Protein 3PBK (pdb70)

Nearest PDB structures (foldseek):
  3pbk-assembly2_B  TM=1.002E+00  e=0.000E+00  Escherichia coli O6
  3pbk-assembly1_A  TM=9.991E-01  e=0.000E+00  Escherichia coli O6
  2qvy-assembly1_X-2  TM=7.931E-01  e=3.431E-29  Alcaligenes sp. AL3007
  7dq5-assembly1_B  TM=7.670E-01  e=6.940E-27  Embleya scabrispora
  7dq6-assembly1_B  TM=7.626E-01  e=2.617E-26  Embleya scabrispora

Sequence (1088 aa):
PRYADFPTLVDALDYAALSSAGNFYDRRCQLEDQLEYQTLKARAEAGAKRLLSLNLKKGDRVALIAETSSEFVEAFFACQYAGLVAVPLAIPGVGQRDSWSAKLQGLLASCQPAAIITGDEWLPLVNAATHDNPELHVLSHAWFKALPEADVALQRPVPNDIAYLQYTSGSTRFPRGVIITHREVANLRAISHDGIKLRPGDRCVSWLPFYHDGLVGFLLTPVATQLSVDYLRTQDFARPLQWLKLISKNRGTVSVAPPFGYELCQRRVNEKDLAELDLSCWRVAGIGAEPISAEQLHQFAECFRQVNFDNKTFPCYGLAENALAVSFSDEASGVVVNEVDRDILEYQGKAVAPGAETRAVSTFVNCGKALPEHGIEIRNEAGPVAERVVGHICISGPSLSGYFGDQVSQDEIAATGWLDTGDLGYLLDGYLYVTGRIKDLIIIRGRNIWPQDIEYIAEQEPEIHSGDAIAFVTAQEKIILQIQCRISDEERRGQLIHALAARIQSEFGVTAAIDLLPPHSIPRTSSGKPARAEAKKRYQKAYAASLPRYADFPTLVDALDYAALSSAGNFYDRRCQLEDQLEYQTLKARAEAGAKRLLSLNLKKGDRVALIAETSSEFVEAFFACQYAGLVAVPLAIPSWSAKLQGLLASCQPAAIITGDEWLPLVNAATHDNPELHVLSHAWFKALPEADVALQRPVPNDIAYLQYTSGSTRFPRGVIITHREVANLRAISHDGIKLRPGDRCVSWLPFYHDGLVGFLLTPVATQLSVDYLRTQDFARPLQWLKLISKNRGTVSVAPPFGYELCQRRVNEKDLAELDLSCWRVAGIGAEPISAEQLHQFAECFRQVNFDNKTFPCYGLAENALAVSFSDEASGVVVNEVDRDILEYQGKAVAPGAETRAVSTFVNCGKALPEHGIEIRNEAGPVAERVVGHICISGPSLSGYFGDQVSQDEIAATGWLDTGDLGYLLDGYLYVTGRIKDLIIIRGRNIWPQDIEYIAEQEPEIHSGDAIAFVTAQEKIILQIQCRISDEERRGQLIHALAARIQSEFGVTAAIDLLPPHSIPRTSSGKPARAEAKKRYQKAYAASL

Secondary structure (DSSP, 8-state):
---S--SSHHHHHHHHTTSS---EE-TTS-EEE---HHHHHHHHHHHHHHHHHT-PPTT-EEEEE--SSHHHHHHHHHHHHTT-EEEEE-----SSHHHHHHHHHHHHHHH--SEEEE-GGGHHHHHHHGGG-TT-EEEEHHHHHTS------PPPP-TTSEEEEE-TTS-SSS---EEEETTT--HHHHIIIIIS---TT--EEE---TT---HIIIIIHHHHTT--EEE--HHHH--TTHHHHHHHHTT--EEEE-HHHHHHHHHS--HHHHTT---TT--EEEE-SS---HHHHHHHHHHHGGGT--GGG--EEE-GGGSSEEEEPPTT----EEEEEHHHHHHH-B-----TT---EEEEEB--EEPTT-EEEEE-TT----TTB-EEEEEESTT---BTT-HHHHHHHHHHS-EEEEEEEEEETTEEEEEEETTT-EEETTEEE-HHHHHHHHTTSSS--TTSEEEEE-TTS-EEEEEE-----HHHHHHHHHHHHHHHHHHHS--EEEEEEPTT-S-B-TTSSB-HHHHHHHHHHHHT--/----S--SSHHHHHHHHTTSS---EE-TT--EEE---HHHHHHHHHHHHHHHHTTT--TT-EEEEE--SSHHHHHHHHHHHHTT-EEEEE----HHHHHHHHHHHH--SEEEE-GGGHHHHHHHHTT-TTSEEEEHHHHHHS---S-PPPPP-TTSEEEEEGGG--SSS---EEEETTT--HHHHIIIIIS---TT-EEEE---TT---HIIIIIHHHTTT-EEEE--HHHH--THHHHHHHHHTT--EEEE-HHHHHHHHHH--HHHHTT---TT--EEEE-SS---HHHHHHHHHHHHTTT--GGG--EE--GGGSS-SEEPPTT----EEEEEHHHHHHHSB-----SS---EEEEEB--EEPTT-EEEEE-TT----TTB-EEEEEESTT--EETT-HHHHHHHHHHS-EEEEEEEEEETTEEEEEEETTT-EE-SS-EE-HHHHHHHHHTSSS--TTSEEEEE-TTS-EEEEEE-----HHHHHHHHHHHHHHHHHHHS--EEEEEEPTTSS---TTS---HHHHHHHHHHHHHHT-

Solvent-accessible surface area: 45617 Å² total

Structure (mmCIF, N/CA/C/O backbone):
data_3PBK
#
_entry.id   3PBK
#
_cell.length_a   91.469
_cell.length_b   118.336
_cell.length_c   137.973
_cell.angle_alpha   90.00
_cell.angle_beta   90.00
_cell.angle_gamma   90.00
#
_symmetry.space_group_name_H-M   'P 21 21 21'
#
loop_
_entity.id
_entity.type
_entity.pdbx_description
1 polymer 'Fatty Acyl-Adenylate Ligase'
2 non-polymer "5'-O-[(S)-(dodecanoyloxy)(hydroxy)phosphoryl]adenosine"
3 water water
#
loop_
_atom_site.group_PDB
_atom_site.id
_atom_site.type_symbol
_atom_site.label_atom_id
_atom_site.label_alt_id
_atom_site.label_comp_id
_atom_site.label_asym_id
_atom_site.label_entity_id
_atom_site.label_seq_id
_atom_site.pdbx_PDB_ins_code
_atom_site.Cartn_x
_atom_site.Cartn_y
_atom_site.Cartn_z
_atom_site.occupancy
_atom_site.B_iso_or_equiv
_atom_site.auth_seq_id
_atom_site.auth_comp_id
_atom_site.auth_asym_id
_atom_site.auth_atom_id
_atom_site.pdbx_PDB_model_num
ATOM 1 N N . PRO A 1 13 ? 0.083 37.511 45.710 1.00 28.37 14 PRO A N 1
ATOM 2 C CA . PRO A 1 13 ? 0.837 38.740 46.039 1.00 28.54 14 PRO A CA 1
ATOM 3 C C . PRO A 1 13 ? 2.336 38.498 45.902 1.00 28.56 14 PRO A C 1
ATOM 4 O O . PRO A 1 13 ? 2.922 37.861 46.773 1.00 28.09 14 PRO A O 1
ATOM 16 N N . ARG A 1 15 ? 6.382 38.072 45.577 1.00 25.24 16 ARG A N 1
ATOM 17 C CA . ARG A 1 15 ? 7.587 38.375 46.346 1.00 24.61 16 ARG A CA 1
ATOM 18 C C . ARG A 1 15 ? 8.812 37.884 45.595 1.00 24.75 16 ARG A C 1
ATOM 19 O O . ARG A 1 15 ? 8.831 36.756 45.094 1.00 24.26 16 ARG A O 1
ATOM 27 N N . TYR A 1 16 ? 9.835 38.735 45.527 1.00 24.16 17 TYR A N 1
ATOM 28 C CA . TYR A 1 16 ? 10.976 38.496 44.650 1.00 23.24 17 TYR A CA 1
ATOM 29 C C . TYR A 1 16 ? 12.139 37.807 45.340 1.00 22.45 17 TYR A C 1
ATOM 30 O O . TYR A 1 16 ? 13.182 38.421 45.555 1.00 22.30 17 TYR A O 1
ATOM 39 N N . ALA A 1 17 ? 11.968 36.532 45.668 1.00 21.35 18 ALA A N 1
ATOM 40 C CA . ALA A 1 17 ? 13.034 35.772 46.305 1.00 21.74 18 ALA A CA 1
ATOM 41 C C . ALA A 1 17 ? 13.430 36.360 47.684 1.00 23.29 18 ALA A C 1
ATOM 42 O O . ALA A 1 17 ? 14.451 35.980 48.268 1.00 22.71 18 ALA A O 1
ATOM 44 N N . ASP A 1 18 ? 12.607 37.294 48.169 1.00 23.38 19 ASP A N 1
ATOM 45 C CA . ASP A 1 18 ? 12.636 37.863 49.522 1.00 22.40 19 ASP A CA 1
ATOM 46 C C . ASP A 1 18 ? 13.176 37.026 50.672 1.00 23.10 19 ASP A C 1
ATOM 47 O O . ASP A 1 18 ? 13.576 37.577 51.689 1.00 23.31 19 ASP A O 1
ATOM 52 N N . PHE A 1 19 ? 13.138 35.706 50.541 1.00 22.85 20 PHE A N 1
ATOM 53 C CA . PHE A 1 19 ? 13.307 34.816 51.687 1.00 22.39 20 PHE A CA 1
ATOM 54 C C . PHE A 1 19 ? 14.738 34.452 52.055 1.00 22.47 20 PHE A C 1
ATOM 55 O O . PHE A 1 19 ? 15.648 34.505 51.218 1.00 21.80 20 PHE A O 1
ATOM 63 N N . PRO A 1 20 ? 14.927 34.072 53.327 1.00 22.46 21 PRO A N 1
ATOM 64 C CA . PRO A 1 20 ? 16.188 33.613 53.915 1.00 22.77 21 PRO A CA 1
ATOM 65 C C . PRO A 1 20 ? 16.588 32.233 53.408 1.00 22.02 21 PRO A C 1
ATOM 66 O O . PRO A 1 20 ? 17.771 31.962 53.205 1.00 21.26 21 PRO A O 1
ATOM 70 N N . THR A 1 21 ? 15.596 31.379 53.199 1.00 21.93 22 THR A N 1
ATOM 71 C CA . THR A 1 21 ? 15.827 29.958 53.025 1.00 22.25 22 THR A CA 1
ATOM 72 C C . THR A 1 21 ? 14.891 29.408 51.980 1.00 22.92 22 THR A C 1
ATOM 73 O O . THR A 1 21 ? 13.761 29.866 51.878 1.00 24.50 22 THR A O 1
ATOM 77 N N . LEU A 1 22 ? 15.350 28.427 51.205 1.00 22.64 23 LEU A N 1
ATOM 78 C CA . LEU A 1 22 ? 14.526 27.828 50.141 1.00 22.59 23 LEU A CA 1
ATOM 79 C C . LEU A 1 22 ? 13.217 27.267 50.674 1.00 22.11 23 LEU A C 1
ATOM 80 O O . LEU A 1 22 ? 12.196 27.289 49.994 1.00 22.05 23 LEU A O 1
ATOM 85 N N . VAL A 1 23 ? 13.257 26.752 51.894 1.00 23.08 24 VAL A N 1
ATOM 86 C CA . VAL A 1 23 ? 12.059 26.244 52.535 1.00 24.24 24 VAL A CA 1
ATOM 87 C C . VAL A 1 23 ? 11.101 27.399 52.838 1.00 24.76 24 VAL A C 1
ATOM 88 O O . VAL A 1 23 ? 9.903 27.310 52.564 1.00 25.19 24 VAL A O 1
ATOM 92 N N . ASP A 1 24 ? 11.624 28.491 53.383 1.00 23.81 25 ASP A N 1
ATOM 93 C CA . ASP A 1 24 ? 10.827 29.703 53.487 1.00 23.80 25 ASP A CA 1
ATOM 94 C C . ASP A 1 24 ? 10.223 30.038 52.133 1.00 22.96 25 ASP A C 1
ATOM 95 O O . ASP A 1 24 ? 9.021 30.212 52.004 1.00 23.71 25 ASP A O 1
ATOM 100 N N . ALA A 1 25 ? 11.065 30.125 51.118 1.00 22.49 26 ALA A N 1
ATOM 101 C CA . ALA A 1 25 ? 10.591 30.444 49.785 1.00 23.06 26 ALA A CA 1
ATOM 102 C C . ALA A 1 25 ? 9.385 29.578 49.399 1.00 23.51 26 ALA A C 1
ATOM 103 O O . ALA A 1 25 ? 8.322 30.099 49.064 1.00 24.03 26 ALA A O 1
ATOM 105 N N . LEU A 1 26 ? 9.539 28.262 49.458 1.00 22.38 27 LEU A N 1
ATOM 106 C CA . LEU A 1 26 ? 8.476 27.370 49.027 1.00 22.52 27 LEU A CA 1
ATOM 107 C C . LEU A 1 26 ? 7.248 27.456 49.928 1.00 23.35 27 LEU A C 1
ATOM 108 O O . LEU A 1 26 ? 6.120 27.273 49.471 1.00 23.35 27 LEU A O 1
ATOM 113 N N . ASP A 1 27 ? 7.471 27.712 51.212 1.00 23.12 28 ASP A N 1
ATOM 114 C CA . ASP A 1 27 ? 6.373 27.834 52.156 1.00 23.27 28 ASP A CA 1
ATOM 115 C C . ASP A 1 27 ? 5.425 28.915 51.692 1.00 23.49 28 ASP A C 1
ATOM 116 O O . ASP A 1 27 ? 4.207 28.766 51.773 1.00 23.80 28 ASP A O 1
ATOM 121 N N . TYR A 1 28 ? 5.997 30.005 51.199 1.00 23.07 29 TYR A N 1
ATOM 122 C CA . TYR A 1 28 ? 5.219 31.113 50.680 1.00 22.99 29 TYR A CA 1
ATOM 123 C C . TYR A 1 28 ? 4.506 30.763 49.377 1.00 23.71 29 TYR A C 1
ATOM 124 O O . TYR A 1 28 ? 3.391 31.224 49.145 1.00 24.34 29 TYR A O 1
ATOM 133 N N . ALA A 1 29 ? 5.148 29.963 48.526 1.00 23.24 30 ALA A N 1
ATOM 134 C CA . ALA A 1 29 ? 4.602 29.646 47.208 1.00 22.79 30 ALA A CA 1
ATOM 135 C C . ALA A 1 29 ? 3.473 28.639 47.297 1.00 23.91 30 ALA A C 1
ATOM 136 O O . ALA A 1 29 ? 2.600 28.594 46.440 1.00 24.61 30 ALA A O 1
ATOM 138 N N . ALA A 1 30 ? 3.496 27.821 48.339 1.00 24.42 31 ALA A N 1
ATOM 139 C CA . ALA A 1 30 ? 2.428 26.858 48.552 1.00 25.06 31 ALA A CA 1
ATOM 140 C C . ALA A 1 30 ? 1.138 27.578 48.911 1.00 25.34 31 ALA A C 1
ATOM 141 O O . ALA A 1 30 ? 0.100 26.946 49.071 1.00 26.85 31 ALA A O 1
ATOM 143 N N . LEU A 1 31 ? 1.212 28.900 49.044 1.00 24.38 32 LEU A N 1
ATOM 144 C CA . LEU A 1 31 ? 0.032 29.719 49.318 1.00 24.66 32 LEU A CA 1
ATOM 145 C C . LEU A 1 31 ? -0.555 30.312 48.038 1.00 25.46 32 LEU A C 1
ATOM 146 O O . LEU A 1 31 ? -1.602 30.954 48.073 1.00 25.34 32 LEU A O 1
ATOM 151 N N . SER A 1 32 ? 0.131 30.113 46.916 1.00 25.87 33 SER A N 1
ATOM 152 C CA . SER A 1 32 ? -0.344 30.603 45.623 1.00 26.52 33 SER A CA 1
ATOM 153 C C . SER A 1 32 ? -1.118 29.487 44.947 1.00 27.57 33 SER A C 1
ATOM 154 O O . SER A 1 32 ? -1.372 28.457 45.576 1.00 28.97 33 SER A O 1
ATOM 157 N N . SER A 1 33 ? -1.488 29.681 43.680 1.00 26.45 34 SER A N 1
ATOM 158 C CA . SER A 1 33 ? -2.174 28.632 42.917 1.00 26.79 34 SER A CA 1
ATOM 159 C C . SER A 1 33 ? -1.318 28.167 41.734 1.00 26.72 34 SER A C 1
ATOM 160 O O . SER A 1 33 ? -1.759 27.392 40.874 1.00 26.39 34 SER A O 1
ATOM 163 N N . ALA A 1 34 ? -0.081 28.644 41.706 1.00 26.21 35 ALA A N 1
ATOM 164 C CA . ALA A 1 34 ? 0.844 28.293 40.638 1.00 25.85 35 ALA A CA 1
ATOM 165 C C . ALA A 1 34 ? 1.516 26.963 40.913 1.00 25.08 35 ALA A C 1
ATOM 166 O O . ALA A 1 34 ? 1.395 26.392 42.002 1.00 25.65 35 ALA A O 1
ATOM 168 N N . GLY A 1 35 ? 2.230 26.477 39.913 1.00 23.70 36 GLY A N 1
ATOM 169 C CA . GLY A 1 35 ? 2.943 25.233 40.056 1.00 24.58 36 GLY A CA 1
ATOM 170 C C . GLY A 1 35 ? 3.652 24.896 38.770 1.00 24.25 36 GLY A C 1
ATOM 171 O O . GLY A 1 35 ? 3.785 25.738 37.880 1.00 23.34 36 GLY A O 1
ATOM 180 N N . ASN A 1 37 ? 4.230 22.351 35.326 1.00 24.63 38 ASN A N 1
ATOM 181 C CA . ASN A 1 37 ? 3.515 21.555 34.352 1.00 25.04 38 ASN A CA 1
ATOM 182 C C . ASN A 1 37 ? 4.473 20.828 33.403 1.00 24.71 38 ASN A C 1
ATOM 183 O O . ASN A 1 37 ? 5.202 21.454 32.637 1.00 23.92 38 ASN A O 1
ATOM 188 N N . PHE A 1 38 ? 4.472 19.500 33.480 1.00 24.68 39 PHE A N 1
ATOM 189 C CA . PHE A 1 38 ? 5.333 18.675 32.650 1.00 24.35 39 PHE A CA 1
ATOM 190 C C . PHE A 1 38 ? 4.639 18.235 31.371 1.00 25.86 39 PHE A C 1
ATOM 191 O O . PHE A 1 38 ? 3.603 17.569 31.417 1.00 25.96 39 PHE A O 1
ATOM 199 N N . TYR A 1 39 ? 5.225 18.599 30.233 1.00 25.17 40 TYR A N 1
ATOM 200 C CA . TYR A 1 39 ? 4.622 18.324 28.939 1.00 26.27 40 TYR A CA 1
ATOM 201 C C . TYR A 1 39 ? 5.392 17.264 28.174 1.00 28.60 40 TYR A C 1
ATOM 202 O O . TYR A 1 39 ? 6.616 17.208 28.262 1.00 28.34 40 TYR A O 1
ATOM 211 N N . ASP A 1 40 ? 4.672 16.421 27.430 1.00 30.63 41 ASP A N 1
ATOM 212 C CA . ASP A 1 40 ? 5.305 15.397 26.592 1.00 31.42 41 ASP A CA 1
ATOM 213 C C . ASP A 1 40 ? 5.824 16.000 25.279 1.00 31.41 41 ASP A C 1
ATOM 214 O O . ASP A 1 40 ? 5.730 17.206 25.078 1.00 30.27 41 ASP A O 1
ATOM 219 N N . ARG A 1 41 ? 6.365 15.173 24.390 1.00 32.26 42 ARG A N 1
ATOM 220 C CA . ARG A 1 41 ? 7.003 15.695 23.181 1.00 32.94 42 ARG A CA 1
ATOM 221 C C . ARG A 1 41 ? 6.013 16.199 22.123 1.00 34.33 42 ARG A C 1
ATOM 222 O O . ARG A 1 41 ? 6.412 16.661 21.049 1.00 34.97 42 ARG A O 1
ATOM 230 N N . ARG A 1 42 ? 4.725 16.115 22.433 1.00 34.16 43 ARG A N 1
ATOM 231 C CA . ARG A 1 42 ? 3.695 16.694 21.579 1.00 33.63 43 ARG A CA 1
ATOM 232 C C . ARG A 1 42 ? 2.935 17.795 22.310 1.00 33.42 43 ARG A C 1
ATOM 233 O O . ARG A 1 42 ? 1.742 18.000 22.078 1.00 33.52 43 ARG A O 1
ATOM 241 N N . CYS A 1 43 ? 3.639 18.502 23.190 1.00 33.10 44 CYS A N 1
ATOM 242 C CA . CYS A 1 43 ? 3.038 19.548 24.019 1.00 31.70 44 CYS A CA 1
ATOM 243 C C . CYS A 1 43 ? 1.677 19.155 24.551 1.00 32.08 44 CYS A C 1
ATOM 244 O O . CYS A 1 43 ? 0.688 19.866 24.345 1.00 32.35 44 CYS A O 1
ATOM 247 N N . GLN A 1 44 ? 1.642 18.012 25.227 1.00 30.94 45 GLN A N 1
ATOM 248 C CA . GLN A 1 44 ? 0.446 17.544 25.898 1.00 30.84 45 GLN A CA 1
ATOM 249 C C . GLN A 1 44 ? 0.752 17.425 27.381 1.00 29.55 45 GLN A C 1
ATOM 250 O O . GLN A 1 44 ? 1.764 16.829 27.761 1.00 28.73 45 GLN A O 1
ATOM 256 N N . LEU A 1 45 ? -0.110 18.000 28.215 1.00 28.23 46 LEU A N 1
ATOM 257 C CA . LEU A 1 45 ? 0.094 17.951 29.658 1.00 27.53 46 LEU A CA 1
ATOM 258 C C . LEU A 1 45 ? 0.145 16.503 30.140 1.00 28.67 46 LEU A C 1
ATOM 259 O O . LEU A 1 45 ? -0.829 15.761 30.001 1.00 28.55 46 LEU A O 1
ATOM 264 N N . GLU A 1 46 ? 1.282 16.127 30.723 1.00 28.12 47 GLU A N 1
ATOM 265 C CA . GLU A 1 46 ? 1.587 14.747 31.072 1.00 27.33 47 GLU A CA 1
ATOM 266 C C . GLU A 1 46 ? 1.526 14.539 32.580 1.00 28.27 47 GLU A C 1
ATOM 267 O O . GLU A 1 46 ? 1.325 13.426 33.057 1.00 28.52 47 GLU A O 1
ATOM 273 N N . ASP A 1 47 ? 1.712 15.625 33.321 1.00 28.56 48 ASP A N 1
ATOM 274 C CA . ASP A 1 47 ? 1.721 15.606 34.777 1.00 27.28 48 ASP A CA 1
ATOM 275 C C . ASP A 1 47 ? 1.797 17.047 35.274 1.00 27.93 48 ASP A C 1
ATOM 276 O O . ASP A 1 47 ? 2.456 17.893 34.661 1.00 27.36 48 ASP A O 1
ATOM 281 N N . GLN A 1 48 ? 1.109 17.325 36.377 1.00 28.89 49 GLN A N 1
ATOM 282 C CA . GLN A 1 48 ? 1.115 18.656 36.975 1.00 27.90 49 GLN A CA 1
ATOM 283 C C . GLN A 1 48 ? 1.514 18.594 38.455 1.00 28.43 49 GLN A C 1
ATOM 284 O O . GLN A 1 48 ? 1.305 17.585 39.135 1.00 29.63 49 GLN A O 1
ATOM 290 N N . LEU A 1 49 ? 2.110 19.671 38.949 1.00 27.78 50 LEU A N 1
ATOM 291 C CA . LEU A 1 49 ? 2.564 19.718 40.328 1.00 26.16 50 LEU A CA 1
ATOM 292 C C . LEU A 1 49 ? 2.395 21.129 40.849 1.00 26.86 50 LEU A C 1
ATOM 293 O O . LEU A 1 49 ? 3.156 22.023 40.477 1.00 26.56 50 LEU A O 1
ATOM 298 N N . GLU A 1 50 ? 1.388 21.331 41.696 1.00 27.27 51 GLU A N 1
ATOM 299 C CA . GLU A 1 50 ? 1.178 22.627 42.331 1.00 27.51 51 GLU A CA 1
ATOM 300 C C . GLU A 1 50 ? 2.126 22.833 43.502 1.00 26.49 51 GLU A C 1
ATOM 301 O O . GLU A 1 50 ? 2.488 21.886 44.201 1.00 26.47 51 GLU A O 1
ATOM 307 N N . TYR A 1 51 ? 2.543 24.072 43.712 1.00 25.52 52 TYR A N 1
ATOM 308 C CA . TYR A 1 51 ? 3.480 24.343 44.786 1.00 25.79 52 TYR A CA 1
ATOM 309 C C . TYR A 1 51 ? 2.858 23.951 46.119 1.00 26.74 52 TYR A C 1
ATOM 310 O O . TYR A 1 51 ? 3.515 23.323 46.958 1.00 26.79 52 TYR A O 1
ATOM 319 N N . GLN A 1 52 ? 1.590 24.317 46.304 1.00 26.82 53 GLN A N 1
ATOM 320 C CA . GLN A 1 52 ? 0.836 23.886 47.471 1.00 26.61 53 GLN A CA 1
ATOM 321 C C . GLN A 1 52 ? 1.088 22.406 47.719 1.00 26.52 53 GLN A C 1
ATOM 322 O O . GLN A 1 52 ? 1.501 22.013 48.809 1.00 26.35 53 GLN A O 1
ATOM 328 N N . THR A 1 53 ? 0.848 21.598 46.689 1.00 25.93 54 THR A N 1
ATOM 329 C CA . THR A 1 53 ? 1.034 20.153 46.755 1.00 25.12 54 THR A CA 1
ATOM 330 C C . THR A 1 53 ? 2.501 19.773 46.953 1.00 25.17 54 THR A C 1
ATOM 331 O O . THR A 1 53 ? 2.827 18.871 47.724 1.00 24.71 54 THR A O 1
ATOM 335 N N . LEU A 1 54 ? 3.386 20.459 46.244 1.00 25.85 55 LEU A N 1
ATOM 336 C CA . LEU A 1 54 ? 4.813 20.200 46.365 1.00 25.58 55 LEU A CA 1
ATOM 337 C C . LEU A 1 54 ? 5.295 20.331 47.816 1.00 26.28 55 LEU A C 1
ATOM 338 O O . LEU A 1 54 ? 6.026 19.476 48.315 1.00 26.73 55 LEU A O 1
ATOM 343 N N . LYS A 1 55 ? 4.881 21.399 48.491 1.00 25.98 56 LYS A N 1
ATOM 344 C CA . LYS A 1 55 ? 5.192 21.584 49.910 1.00 26.40 56 LYS A CA 1
ATOM 345 C C . LYS A 1 55 ? 4.873 20.325 50.749 1.00 26.90 56 LYS A C 1
ATOM 346 O O . LYS A 1 55 ? 5.705 19.845 51.526 1.00 26.34 56 LYS A O 1
ATOM 352 N N . ALA A 1 56 ? 3.660 19.800 50.583 1.00 26.37 57 ALA A N 1
ATOM 353 C CA . ALA A 1 56 ? 3.224 18.612 51.300 1.00 25.68 57 ALA A CA 1
ATOM 354 C C . ALA A 1 56 ? 4.139 17.439 50.998 1.00 26.30 57 ALA A C 1
ATOM 355 O O . ALA A 1 56 ? 4.748 16.864 51.898 1.00 27.41 57 ALA A O 1
ATOM 357 N N . ARG A 1 57 ? 4.233 17.083 49.725 1.00 25.77 58 ARG A N 1
ATOM 358 C CA . ARG A 1 57 ? 5.088 15.977 49.334 1.00 26.34 58 ARG A CA 1
ATOM 359 C C . ARG A 1 57 ? 6.522 16.176 49.810 1.00 26.47 58 ARG A C 1
ATOM 360 O O . ARG A 1 57 ? 7.215 15.213 50.113 1.00 27.54 58 ARG A O 1
ATOM 368 N N . ALA A 1 58 ? 6.963 17.425 49.891 1.00 26.05 59 ALA A N 1
ATOM 369 C CA . ALA A 1 58 ? 8.315 17.712 50.370 1.00 26.88 59 ALA A CA 1
ATOM 370 C C . ALA A 1 58 ? 8.469 17.475 51.883 1.00 28.16 59 ALA A C 1
ATOM 371 O O . ALA A 1 58 ? 9.473 16.914 52.323 1.00 27.70 59 ALA A O 1
ATOM 373 N N . GLU A 1 59 ? 7.475 17.900 52.669 1.00 29.09 60 GLU A N 1
ATOM 374 C CA . GLU A 1 59 ? 7.472 17.667 54.119 1.00 28.74 60 GLU A CA 1
ATOM 375 C C . GLU A 1 59 ? 7.459 16.176 54.442 1.00 29.19 60 GLU A C 1
ATOM 376 O O . GLU A 1 59 ? 8.285 15.693 55.215 1.00 29.68 60 GLU A O 1
ATOM 382 N N . ALA A 1 60 ? 6.507 15.456 53.854 1.00 28.92 61 ALA A N 1
ATOM 383 C CA . ALA A 1 60 ? 6.411 14.013 54.036 1.00 29.36 61 ALA A CA 1
ATOM 384 C C . ALA A 1 60 ? 7.72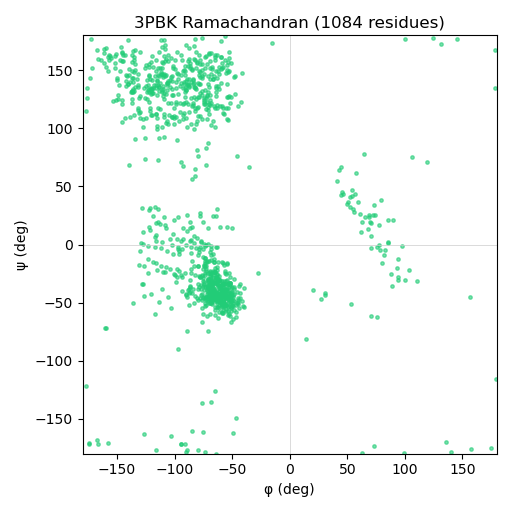2 13.335 53.658 1.00 30.36 61 ALA A C 1
ATOM 385 O O . ALA A 1 60 ? 8.279 12.552 54.429 1.00 30.89 61 ALA A O 1
ATOM 387 N N . GLY A 1 61 ? 8.210 13.640 52.462 1.00 30.14 62 GLY A N 1
ATOM 388 C CA . GLY A 1 61 ? 9.459 13.076 51.986 1.00 29.83 62 GLY A CA 1
ATOM 389 C C . GLY A 1 61 ? 10.586 13.373 52.948 1.00 28.81 62 GLY A C 1
ATOM 390 O O . GLY A 1 61 ? 11.413 12.516 53.239 1.00 29.45 62 GLY A O 1
ATOM 391 N N . ALA A 1 62 ? 10.618 14.599 53.445 1.00 27.79 63 ALA A N 1
ATOM 392 C CA . ALA A 1 62 ? 11.618 14.979 54.426 1.00 28.53 63 ALA A CA 1
ATOM 393 C C . ALA A 1 62 ? 11.613 14.008 55.620 1.00 30.71 63 ALA A C 1
ATOM 394 O O . ALA A 1 62 ? 12.667 13.627 56.137 1.00 29.96 63 ALA A O 1
ATOM 396 N N . LYS A 1 63 ? 10.422 13.600 56.049 1.00 31.93 64 LYS A N 1
ATOM 397 C CA . LYS A 1 63 ? 10.306 12.691 57.185 1.00 32.38 64 LYS A CA 1
ATOM 398 C C . LYS A 1 63 ? 10.664 11.256 56.797 1.00 32.46 64 LYS A C 1
ATOM 399 O O . LYS A 1 63 ? 11.366 10.571 57.538 1.00 33.12 64 LYS A O 1
ATOM 405 N N . ARG A 1 64 ? 10.199 10.801 55.637 1.00 31.27 65 ARG A N 1
ATOM 406 C CA . ARG A 1 64 ? 10.628 9.504 55.137 1.00 31.51 65 ARG A CA 1
ATOM 407 C C . ARG A 1 64 ? 12.149 9.424 55.153 1.00 31.57 65 ARG A C 1
ATOM 408 O O . ARG A 1 64 ? 12.732 8.545 55.784 1.00 32.62 65 ARG A O 1
ATOM 416 N N . LEU A 1 65 ? 12.786 10.362 54.464 1.00 31.02 66 LEU A N 1
ATOM 417 C CA . LEU A 1 65 ? 14.240 10.411 54.391 1.00 30.64 66 LEU A CA 1
ATOM 418 C C . LEU A 1 65 ? 14.920 10.290 55.745 1.00 31.35 66 LEU A C 1
ATOM 419 O O . LEU A 1 65 ? 15.963 9.658 55.863 1.00 32.65 66 LEU A O 1
ATOM 424 N N . LEU A 1 66 ? 14.336 10.902 56.766 1.00 31.87 67 LEU A N 1
ATOM 425 C CA . LEU A 1 66 ? 14.934 10.884 58.097 1.00 32.65 67 LEU A CA 1
ATOM 426 C C . LEU A 1 66 ? 14.799 9.528 58.797 1.00 34.04 67 LEU A C 1
ATOM 427 O O . LEU A 1 66 ? 15.619 9.178 59.656 1.00 34.25 67 LEU A O 1
ATOM 432 N N . SER A 1 67 ? 13.777 8.763 58.421 1.00 32.98 68 SER A N 1
ATOM 433 C CA . SER A 1 67 ? 13.572 7.451 59.010 1.00 33.22 68 SER A CA 1
ATOM 434 C C . SER A 1 67 ? 14.762 6.572 58.675 1.00 34.16 68 SER A C 1
ATOM 435 O O . SER A 1 67 ? 14.962 5.523 59.275 1.00 35.16 68 SER A O 1
ATOM 438 N N . LEU A 1 68 ? 15.554 7.013 57.708 1.00 34.20 69 LEU A N 1
ATOM 439 C CA . LEU A 1 68 ? 16.744 6.286 57.312 1.00 34.54 69 LEU A CA 1
ATOM 440 C C . LEU A 1 68 ? 17.932 6.675 58.180 1.00 36.49 69 LEU A C 1
ATOM 441 O O . LEU A 1 68 ? 19.081 6.453 57.796 1.00 37.90 69 LEU A O 1
ATOM 446 N N . ASN A 1 69 ? 17.659 7.259 59.343 1.00 35.81 70 ASN A N 1
ATOM 447 C CA . ASN A 1 69 ? 18.727 7.664 60.259 1.00 38.27 70 ASN A CA 1
ATOM 448 C C . ASN A 1 69 ? 19.840 8.509 59.627 1.00 37.68 70 ASN A C 1
ATOM 449 O O . ASN A 1 69 ? 21.020 8.372 59.979 1.00 36.43 70 ASN A O 1
ATOM 454 N N . LEU A 1 70 ? 19.449 9.379 58.699 1.00 36.34 71 LEU A N 1
ATOM 455 C CA . LEU A 1 70 ? 20.371 10.289 58.043 1.00 32.60 71 LEU A CA 1
ATOM 456 C C . LEU A 1 70 ? 20.443 11.544 58.873 1.00 32.25 71 LEU A C 1
ATOM 457 O O . LEU A 1 70 ? 19.419 12.042 59.349 1.00 31.83 71 LEU A O 1
ATOM 462 N N . LYS A 1 71 ? 21.652 12.061 59.036 1.00 32.16 72 LYS A N 1
ATOM 463 C CA . LYS A 1 71 ? 21.872 13.219 59.892 1.00 31.32 72 LYS A CA 1
ATOM 464 C C . LYS A 1 71 ? 21.978 14.491 59.073 1.00 29.49 72 LYS A C 1
ATOM 465 O O . LYS A 1 71 ? 22.382 14.452 57.914 1.00 29.38 72 LYS A O 1
ATOM 471 N N . LYS A 1 72 ? 21.599 15.619 59.664 1.00 28.95 73 LYS A N 1
ATOM 472 C CA . LYS A 1 72 ? 21.792 16.896 58.997 1.00 28.40 73 LYS A CA 1
ATOM 473 C C . LYS A 1 72 ? 23.215 17.005 58.432 1.00 27.99 73 LYS A C 1
ATOM 474 O O . LYS A 1 72 ? 24.181 16.487 59.005 1.00 27.34 73 LYS A O 1
ATOM 480 N N . GLY A 1 73 ? 23.330 17.669 57.291 1.00 26.96 74 GLY A N 1
ATOM 481 C CA . GLY A 1 73 ? 24.617 17.856 56.655 1.00 27.04 74 GLY A CA 1
ATOM 482 C C . GLY A 1 73 ? 24.892 16.783 55.629 1.00 26.30 74 GLY A C 1
ATOM 483 O O . GLY A 1 73 ? 25.579 17.036 54.640 1.00 24.72 74 GLY A O 1
ATOM 484 N N . ASP A 1 74 ? 24.345 15.590 55.874 1.00 27.29 75 ASP A N 1
ATOM 485 C CA . ASP A 1 74 ? 24.494 14.442 54.979 1.00 26.49 75 ASP A CA 1
ATOM 486 C C . ASP A 1 74 ? 23.988 14.725 53.575 1.00 24.93 75 ASP A C 1
ATOM 487 O O . ASP A 1 74 ? 23.078 15.543 53.384 1.00 23.68 75 ASP A O 1
ATOM 492 N N . ARG A 1 75 ? 24.566 14.023 52.601 1.00 24.72 76 ARG A N 1
ATOM 493 C CA . ARG A 1 75 ? 24.225 14.228 51.196 1.00 23.40 76 ARG A CA 1
ATOM 494 C C . ARG A 1 75 ? 23.330 13.137 50.593 1.00 23.74 76 ARG A C 1
ATOM 495 O O . ARG A 1 75 ? 23.463 11.946 50.895 1.00 24.87 76 ARG A O 1
ATOM 503 N N . VAL A 1 76 ? 22.397 13.568 49.753 1.00 22.54 77 VAL A N 1
ATOM 504 C CA . VAL A 1 76 ? 21.526 12.653 49.034 1.00 23.32 77 VAL A CA 1
ATOM 505 C C . VAL A 1 76 ? 21.612 12.919 47.538 1.00 22.63 77 VAL A C 1
ATOM 506 O O . VAL A 1 76 ? 21.125 13.939 47.066 1.00 22.32 77 VAL A O 1
ATOM 510 N N . ALA A 1 77 ? 22.232 12.000 46.801 1.00 23.22 78 ALA A N 1
ATOM 511 C CA . ALA A 1 77 ? 22.294 12.075 45.342 1.00 22.48 78 ALA A CA 1
ATOM 512 C C . ALA A 1 77 ? 20.935 11.849 44.687 1.00 23.55 78 ALA A C 1
ATOM 513 O O . ALA A 1 77 ? 20.250 10.870 44.967 1.00 24.77 78 ALA A O 1
ATOM 515 N N . LEU A 1 78 ? 20.555 12.764 43.807 1.00 23.24 79 LEU A N 1
ATOM 516 C CA . LEU A 1 78 ? 19.331 12.626 43.041 1.00 23.20 79 LEU A CA 1
ATOM 517 C C . LEU A 1 78 ? 19.682 12.447 41.578 1.00 23.89 79 LEU A C 1
ATOM 518 O O . LEU A 1 78 ? 20.562 13.140 41.060 1.00 23.52 79 LEU A O 1
ATOM 523 N N . ILE A 1 79 ? 19.013 11.498 40.925 1.00 24.81 80 ILE A N 1
ATOM 524 C CA . ILE A 1 79 ? 19.092 11.364 39.470 1.00 25.58 80 ILE A CA 1
ATOM 525 C C . ILE A 1 79 ? 18.146 12.375 38.837 1.00 24.72 80 ILE A C 1
ATOM 526 O O . ILE A 1 79 ? 16.921 12.189 38.823 1.00 24.49 80 ILE A O 1
ATOM 531 N N . ALA A 1 80 ? 18.731 13.451 38.325 1.00 23.62 81 ALA A N 1
ATOM 532 C CA . ALA A 1 80 ? 17.971 14.643 37.994 1.00 23.38 81 ALA A CA 1
ATOM 533 C C . ALA A 1 80 ? 17.227 14.558 36.666 1.00 24.44 81 ALA A C 1
ATOM 534 O O . ALA A 1 80 ? 17.641 15.142 35.667 1.00 25.49 81 ALA A O 1
ATOM 536 N N . GLU A 1 81 ? 16.118 13.833 36.657 1.00 24.45 82 GLU A N 1
ATOM 537 C CA . GLU A 1 81 ? 15.223 13.857 35.510 1.00 24.52 82 GLU A CA 1
ATOM 538 C C . GLU A 1 81 ? 14.299 15.066 35.609 1.00 23.29 82 GLU A C 1
ATOM 539 O O . GLU A 1 81 ? 14.104 15.630 36.694 1.00 22.83 82 GLU A O 1
ATOM 545 N N . THR A 1 82 ? 13.735 15.461 34.473 1.00 22.81 83 THR A N 1
ATOM 546 C CA . THR A 1 82 ? 12.715 16.501 34.463 1.00 22.92 83 THR A CA 1
ATOM 547 C C . THR A 1 82 ? 11.353 15.900 34.846 1.00 22.55 83 THR A C 1
ATOM 548 O O . THR A 1 82 ? 10.528 15.597 33.984 1.00 22.53 83 THR A O 1
ATOM 552 N N . SER A 1 83 ? 11.127 15.735 36.147 1.00 22.22 84 SER A N 1
ATOM 553 C CA . SER A 1 83 ? 9.968 14.995 36.622 1.00 22.76 84 SER A CA 1
ATOM 554 C C . SER A 1 83 ? 9.457 15.463 37.969 1.00 23.93 84 SER A C 1
ATOM 555 O O . SER A 1 83 ? 10.240 15.765 38.868 1.00 23.86 84 SER A O 1
ATOM 558 N N . SER A 1 84 ? 8.134 15.485 38.107 1.00 24.66 85 SER A N 1
ATOM 559 C CA . SER A 1 84 ? 7.477 15.717 39.390 1.00 24.88 85 SER A CA 1
ATOM 560 C C . SER A 1 84 ? 8.154 14.925 40.522 1.00 25.10 85 SER A C 1
ATOM 561 O O . SER A 1 84 ? 8.227 15.386 41.654 1.00 25.54 85 SER A O 1
ATOM 564 N N . GLU A 1 85 ? 8.654 13.735 40.204 1.00 26.36 86 GLU A N 1
ATOM 565 C CA . GLU A 1 85 ? 9.340 12.882 41.173 1.00 26.00 86 GLU A CA 1
ATOM 566 C C . GLU A 1 85 ? 10.612 13.503 41.689 1.00 24.78 86 GLU A C 1
ATOM 567 O O . GLU A 1 85 ? 10.895 13.464 42.882 1.00 24.40 86 GLU A O 1
ATOM 573 N N . PHE A 1 86 ? 11.399 14.045 40.767 1.00 24.70 87 PHE A N 1
ATOM 574 C CA . PHE A 1 86 ? 12.680 14.616 41.127 1.00 23.64 87 PHE A CA 1
ATOM 575 C C . PHE A 1 86 ? 12.522 15.891 41.942 1.00 24.08 87 PHE A C 1
ATOM 576 O O . PHE A 1 86 ? 13.274 16.122 42.897 1.00 23.48 87 PHE A O 1
ATOM 584 N N . VAL A 1 87 ? 11.565 16.729 41.545 1.00 23.68 88 VAL A N 1
ATOM 585 C CA . VAL A 1 87 ? 11.304 17.967 42.262 1.00 22.89 88 VAL A CA 1
ATOM 586 C C . VAL A 1 87 ? 10.983 17.669 43.719 1.00 23.20 88 VAL A C 1
ATOM 587 O O . VAL A 1 87 ? 11.583 18.255 44.617 1.00 23.17 88 VAL A O 1
ATOM 591 N N . GLU A 1 88 ? 10.049 16.752 43.957 1.00 23.87 89 GLU A N 1
ATOM 592 C CA . GLU A 1 88 ? 9.647 16.430 45.323 1.00 24.01 89 GLU A CA 1
ATOM 593 C C . GLU A 1 88 ? 10.855 15.989 46.127 1.00 23.06 89 GLU A C 1
ATOM 594 O O . GLU A 1 88 ? 11.106 16.489 47.219 1.00 23.37 89 GLU A O 1
ATOM 600 N N . ALA A 1 89 ? 11.607 15.052 45.569 1.00 22.83 90 ALA A N 1
ATOM 601 C CA . ALA A 1 89 ? 12.796 14.525 46.226 1.00 23.09 90 ALA A CA 1
ATOM 602 C C . ALA A 1 89 ? 13.771 15.625 46.636 1.00 22.63 90 ALA A C 1
ATOM 603 O O . ALA A 1 89 ? 14.354 15.589 47.721 1.00 21.98 90 ALA A O 1
ATOM 605 N N . PHE A 1 90 ? 13.946 16.596 45.746 1.00 23.58 91 PHE A N 1
ATOM 606 C CA . PHE A 1 90 ? 14.885 17.693 45.952 1.00 22.29 91 PHE A CA 1
ATOM 607 C C . PHE A 1 90 ? 14.495 18.579 47.143 1.00 22.35 91 PHE A C 1
ATOM 608 O O . PHE A 1 90 ? 15.331 18.887 47.994 1.00 22.25 91 PHE A O 1
ATOM 616 N N . PHE A 1 91 ? 13.230 18.985 47.208 1.00 22.35 92 PHE A N 1
ATOM 617 C CA . PHE A 1 91 ? 12.752 19.777 48.341 1.00 23.29 92 PHE A CA 1
ATOM 618 C C . PHE A 1 91 ? 12.582 18.935 49.606 1.00 23.44 92 PHE A C 1
ATOM 619 O O . PHE A 1 91 ? 12.767 19.417 50.726 1.00 22.96 92 PHE A O 1
ATOM 627 N N . ALA A 1 92 ? 12.228 17.672 49.413 1.00 23.19 93 ALA A N 1
ATOM 628 C CA . ALA A 1 92 ? 12.236 16.729 50.504 1.00 23.86 93 ALA A CA 1
ATOM 629 C C . ALA A 1 92 ? 13.600 16.799 51.178 1.00 23.54 93 ALA A C 1
ATOM 630 O O . ALA A 1 92 ? 13.711 16.664 52.393 1.00 24.79 93 ALA A O 1
ATOM 632 N N . CYS A 1 93 ? 14.643 17.027 50.392 1.00 22.23 94 CYS A N 1
ATOM 633 C CA . CYS A 1 93 ? 15.974 17.130 50.959 1.00 21.77 94 CYS A CA 1
ATOM 634 C C . CYS A 1 93 ? 16.143 18.404 51.764 1.00 22.80 94 CYS A C 1
ATOM 635 O O . CYS A 1 93 ? 16.689 18.383 52.869 1.00 22.74 94 CYS A O 1
ATOM 638 N N . GLN A 1 94 ? 15.668 19.510 51.203 1.00 23.18 95 GLN A N 1
ATOM 639 C CA . GLN A 1 94 ? 15.777 20.812 51.840 1.00 22.40 95 GLN A CA 1
ATOM 640 C C . GLN A 1 94 ? 15.122 20.800 53.211 1.00 23.12 95 GLN A C 1
ATOM 641 O O . GLN A 1 94 ? 15.717 21.260 54.186 1.00 23.56 95 GLN A O 1
ATOM 647 N N . TYR A 1 95 ? 13.898 20.271 53.268 1.00 24.03 96 TYR A N 1
ATOM 648 C CA . TYR A 1 95 ? 13.083 20.227 54.487 1.00 24.28 96 TYR A CA 1
ATOM 649 C C . TYR A 1 95 ? 13.664 19.301 55.538 1.00 24.28 96 TYR A C 1
ATOM 650 O O . TYR A 1 95 ? 13.519 19.533 56.736 1.00 25.09 96 TYR A O 1
ATOM 659 N N . ALA A 1 96 ? 14.307 18.238 55.074 1.00 23.89 97 ALA A N 1
ATOM 660 C CA . ALA A 1 96 ? 14.950 17.284 55.955 1.00 23.95 97 ALA A CA 1
ATOM 661 C C . ALA A 1 96 ? 16.357 17.745 56.306 1.00 23.56 97 ALA A C 1
ATOM 662 O O . ALA A 1 96 ? 17.096 17.036 56.978 1.00 25.28 97 ALA A O 1
ATOM 664 N N . GLY A 1 97 ? 16.728 18.933 55.846 1.00 23.15 98 GLY A N 1
ATOM 665 C CA . GLY A 1 97 ? 18.027 19.503 56.161 1.00 23.00 98 GLY A CA 1
ATOM 666 C C . GLY A 1 97 ? 19.194 18.764 55.534 1.00 23.63 98 GLY A C 1
ATOM 667 O O . GLY A 1 97 ? 20.352 18.994 55.900 1.00 23.56 98 GLY A O 1
ATOM 668 N N . LEU A 1 98 ? 18.885 17.880 54.582 1.00 24.14 99 LEU A N 1
ATOM 669 C CA . LEU A 1 98 ? 19.899 17.094 53.876 1.00 22.79 99 LEU A CA 1
ATOM 670 C C . LEU A 1 98 ? 20.438 17.851 52.682 1.00 21.11 99 LEU A C 1
ATOM 671 O O . LEU A 1 98 ? 19.756 18.698 52.110 1.00 21.06 99 LEU A O 1
ATOM 676 N N . VAL A 1 99 ? 21.664 17.537 52.297 1.00 20.80 100 VAL A N 1
ATOM 677 C CA . VAL A 1 99 ? 22.282 18.223 51.173 1.00 20.77 100 VAL A CA 1
ATOM 678 C C . VAL A 1 99 ? 22.004 17.528 49.826 1.00 20.36 100 VAL A C 1
ATOM 679 O O . VAL A 1 99 ? 22.525 16.449 49.552 1.00 20.60 100 VAL A O 1
ATOM 683 N N . ALA A 1 100 ? 21.172 18.157 48.998 1.00 19.89 101 ALA A N 1
ATOM 684 C CA . ALA A 1 100 ? 20.827 17.625 47.678 1.00 19.70 101 ALA A CA 1
ATOM 685 C C . ALA A 1 100 ? 21.996 17.705 46.690 1.00 19.83 101 ALA A C 1
ATOM 686 O O . ALA A 1 100 ? 22.711 18.701 46.640 1.00 19.37 101 ALA A O 1
ATOM 688 N N . VAL A 1 101 ? 22.190 16.646 45.909 1.00 20.40 102 VAL A N 1
ATOM 689 C CA . VAL A 1 101 ? 23.286 16.581 44.946 1.00 20.63 102 VAL A CA 1
ATOM 690 C C . VAL A 1 101 ? 22.731 16.063 43.621 1.00 21.95 102 VAL A C 1
ATOM 691 O O . VAL A 1 101 ? 22.671 14.855 43.416 1.00 23.12 102 VAL A O 1
ATOM 695 N N . PRO A 1 102 ? 22.290 16.969 42.724 1.00 21.64 103 PRO A N 1
ATOM 696 C CA . PRO A 1 102 ? 21.708 16.532 41.446 1.00 21.40 103 PRO A CA 1
ATOM 697 C C . PRO A 1 102 ? 22.751 15.980 40.482 1.00 22.56 103 PRO A C 1
ATOM 698 O O . PRO A 1 102 ? 23.767 16.637 40.220 1.00 22.43 103 PRO A O 1
ATOM 702 N N . LEU A 1 103 ? 22.492 14.778 39.970 1.00 23.02 104 LEU A N 1
ATOM 703 C CA . LEU A 1 103 ? 23.389 14.096 39.040 1.00 23.47 104 LEU A CA 1
ATOM 704 C C . LEU A 1 103 ? 22.715 13.913 37.687 1.00 24.74 104 LEU A C 1
ATOM 705 O O . LEU A 1 103 ? 21.494 13.760 37.617 1.00 24.97 104 LEU A O 1
ATOM 710 N N . ALA A 1 104 ? 23.504 13.911 36.615 1.00 26.14 105 ALA A N 1
ATOM 711 C CA . ALA A 1 104 ? 22.954 13.746 35.269 1.00 28.63 105 ALA A CA 1
ATOM 712 C C . ALA A 1 104 ? 22.759 12.280 34.915 1.00 33.70 105 ALA A C 1
ATOM 713 O O . ALA A 1 104 ? 23.571 11.439 35.287 1.00 36.25 105 ALA A O 1
ATOM 715 N N . ILE A 1 105 ? 21.680 11.975 34.199 1.00 35.52 106 ILE A N 1
ATOM 716 C CA . ILE A 1 105 ? 21.463 10.628 33.670 1.00 40.12 106 ILE A CA 1
ATOM 717 C C . ILE A 1 105 ? 22.616 10.229 32.741 1.00 44.61 106 ILE A C 1
ATOM 718 O O . ILE A 1 105 ? 23.515 11.030 32.480 1.00 46.16 106 ILE A O 1
ATOM 723 N N . PRO A 1 106 ? 22.614 8.978 32.252 1.00 46.42 107 PRO A N 1
ATOM 724 C CA . PRO A 1 106 ? 23.631 8.609 31.255 1.00 49.42 107 PRO A CA 1
ATOM 725 C C . PRO A 1 106 ? 23.434 9.323 29.910 1.00 54.24 107 PRO A C 1
ATOM 726 O O . PRO A 1 106 ? 22.297 9.443 29.440 1.00 54.46 107 PRO A O 1
ATOM 738 N N . GLY A 1 108 ? 23.543 8.338 27.305 1.00 59.34 109 GLY A N 1
ATOM 739 C CA . GLY A 1 108 ? 22.902 7.390 26.425 1.00 58.83 109 GLY A CA 1
ATOM 740 C C . GLY A 1 108 ? 23.109 5.969 26.898 1.00 62.90 109 GLY A C 1
ATOM 741 O O . GLY A 1 108 ? 22.808 5.616 28.045 1.00 62.38 109 GLY A O 1
ATOM 742 N N . VAL A 1 109 ? 23.616 5.150 25.985 1.00 65.06 110 VAL A N 1
ATOM 743 C CA . VAL A 1 109 ? 23.935 3.757 26.248 1.00 65.87 110 VAL A CA 1
ATOM 744 C C . VAL A 1 109 ? 25.043 3.378 25.279 1.00 65.50 110 VAL A C 1
ATOM 745 O O . VAL A 1 109 ? 24.900 3.519 24.060 1.00 63.57 110 VAL A O 1
ATOM 749 N N . GLY A 1 110 ? 26.154 2.914 25.836 1.00 65.85 111 GLY A N 1
ATOM 750 C CA . GLY A 1 110 ? 27.387 2.783 25.088 1.00 66.31 111 GLY A CA 1
ATOM 751 C C . GLY A 1 110 ? 28.313 3.831 25.654 1.00 64.03 111 GLY A C 1
ATOM 752 O O . GLY A 1 110 ? 29.530 3.664 25.674 1.00 64.11 111 GLY A O 1
ATOM 753 N N . GLN A 1 111 ? 27.711 4.927 26.109 1.00 66.25 112 GLN A N 1
ATOM 754 C CA . GLN A 1 111 ? 28.401 5.915 26.927 1.00 66.65 112 GLN A CA 1
ATOM 755 C C . GLN A 1 111 ? 28.136 5.570 28.389 1.00 63.21 112 GLN A C 1
ATOM 756 O O . GLN A 1 111 ? 28.571 6.290 29.293 1.00 59.62 112 GLN A O 1
ATOM 762 N N . ARG A 1 112 ? 27.420 4.459 28.599 1.00 63.63 113 ARG A N 1
ATOM 763 C CA . ARG A 1 112 ? 26.950 4.030 29.925 1.00 62.08 113 ARG A CA 1
ATOM 764 C C . ARG A 1 112 ? 28.070 3.504 30.836 1.00 61.56 113 ARG A C 1
ATOM 765 O O . ARG A 1 112 ? 27.887 3.367 32.054 1.00 56.28 113 ARG A O 1
ATOM 767 N N . ASP A 1 113 ? 29.221 3.207 30.232 1.00 62.40 114 ASP A N 1
ATOM 768 C CA . ASP A 1 113 ? 30.430 2.853 30.975 1.00 61.72 114 ASP A CA 1
ATOM 769 C C . ASP A 1 113 ? 31.205 4.109 31.362 1.00 60.22 114 ASP A C 1
ATOM 770 O O . ASP A 1 113 ? 31.798 4.179 32.448 1.00 58.19 114 ASP A O 1
ATOM 775 N N . SER A 1 114 ? 31.200 5.090 30.460 1.00 60.47 115 SER A N 1
ATOM 776 C CA . SER A 1 114 ? 31.694 6.433 30.755 1.00 59.30 115 SER A CA 1
ATOM 777 C C . SER A 1 114 ? 30.996 6.979 32.006 1.00 57.56 115 SER A C 1
ATOM 778 O O . SER A 1 114 ? 31.637 7.550 32.899 1.00 55.07 115 SER A O 1
ATOM 781 N N . TRP A 1 115 ? 29.679 6.779 32.061 1.00 56.88 116 TRP A N 1
ATOM 782 C CA . TRP A 1 115 ? 28.843 7.279 33.148 1.00 53.48 116 TRP A CA 1
ATOM 783 C C . TRP A 1 115 ? 29.284 6.762 34.511 1.00 51.73 116 TRP A C 1
ATOM 784 O O . TRP A 1 115 ? 29.466 7.540 35.447 1.00 50.44 116 TRP A O 1
ATOM 795 N N . SER A 1 116 ? 29.447 5.446 34.619 1.00 53.21 117 SER A N 1
ATOM 796 C CA . SER A 1 116 ? 29.821 4.826 35.886 1.00 51.25 117 SER A CA 1
ATOM 797 C C . SER A 1 116 ? 31.170 5.313 36.422 1.00 49.99 117 SER A C 1
ATOM 798 O O . SER A 1 116 ? 31.283 5.650 37.597 1.00 49.14 117 SER A O 1
ATOM 801 N N . ALA A 1 117 ? 32.189 5.366 35.574 1.00 50.20 118 ALA A N 1
ATOM 802 C CA . ALA A 1 117 ? 33.439 6.002 35.980 1.00 50.39 118 ALA A CA 1
ATOM 803 C C . ALA A 1 117 ? 33.157 7.379 36.600 1.00 48.91 118 ALA A C 1
ATOM 804 O O . ALA A 1 117 ? 33.600 7.670 37.713 1.00 46.57 118 ALA A O 1
ATOM 806 N N . LYS A 1 118 ? 32.411 8.216 35.876 1.00 50.25 119 LYS A N 1
ATOM 807 C CA . LYS A 1 118 ? 32.003 9.530 36.374 1.00 48.79 119 LYS A CA 1
ATOM 808 C C . LYS A 1 118 ? 31.310 9.426 37.727 1.00 46.57 119 LYS A C 1
ATOM 809 O O . LYS A 1 118 ? 31.700 10.096 38.685 1.00 45.93 119 LYS A O 1
ATOM 815 N N . LEU A 1 119 ? 30.282 8.583 37.796 1.00 46.13 120 LEU A N 1
ATOM 816 C CA . LEU A 1 119 ? 29.465 8.450 39.000 1.00 44.46 120 LEU A CA 1
ATOM 817 C C . LEU A 1 119 ? 30.264 8.064 40.242 1.00 42.85 120 LEU A C 1
ATOM 818 O O . LEU A 1 119 ? 29.992 8.550 41.339 1.00 41.17 120 LEU A O 1
ATOM 823 N N . GLN A 1 120 ? 31.243 7.186 40.079 1.00 43.48 121 GLN A N 1
ATOM 824 C CA . GLN A 1 120 ? 32.001 6.726 41.231 1.00 42.81 121 GLN A CA 1
ATOM 825 C C . GLN A 1 120 ? 32.858 7.845 41.798 1.00 40.57 121 GLN A C 1
ATOM 826 O O . GLN A 1 120 ? 33.102 7.900 43.006 1.00 40.16 121 GLN A O 1
ATOM 832 N N . GLY A 1 121 ? 33.307 8.737 40.923 1.00 39.59 122 GLY A N 1
ATOM 833 C CA . GLY A 1 121 ? 34.115 9.865 41.349 1.00 39.76 122 GLY A CA 1
ATOM 834 C C . GLY A 1 121 ? 33.271 10.903 42.062 1.00 38.86 122 GLY A C 1
ATOM 835 O O . GLY A 1 121 ? 33.719 11.557 43.010 1.00 37.10 122 GLY A O 1
ATOM 836 N N . LEU A 1 122 ? 32.039 11.059 41.588 1.00 38.26 123 LEU A N 1
ATOM 837 C CA . LEU A 1 122 ? 31.084 11.934 42.233 1.00 36.33 123 LEU A CA 1
ATOM 838 C C . LEU A 1 122 ? 30.900 11.478 43.678 1.00 36.27 123 LEU A C 1
ATOM 839 O O . LEU A 1 122 ? 30.869 12.292 44.604 1.00 34.81 123 LEU A O 1
ATOM 844 N N . LEU A 1 123 ? 30.792 10.164 43.860 1.00 37.44 124 LEU A N 1
ATOM 845 C CA . LEU A 1 123 ? 30.573 9.570 45.176 1.00 36.83 124 LEU A CA 1
ATOM 846 C C . LEU A 1 123 ? 31.791 9.717 46.083 1.00 36.70 124 LEU A C 1
ATOM 847 O O . LEU A 1 123 ? 31.662 9.968 47.282 1.00 35.80 124 LEU A O 1
ATOM 852 N N . ALA A 1 124 ? 32.977 9.561 45.511 1.00 36.72 125 ALA A N 1
ATOM 853 C CA . ALA A 1 124 ? 34.185 9.716 46.298 1.00 37.69 125 ALA A CA 1
ATOM 854 C C . ALA A 1 124 ? 34.308 11.149 46.787 1.00 36.18 125 ALA A C 1
ATOM 855 O O . ALA A 1 124 ? 34.859 11.393 47.857 1.00 36.16 125 ALA A O 1
ATOM 857 N N . SER A 1 125 ? 33.779 12.087 46.002 1.00 36.10 126 SER A N 1
ATOM 858 C CA . SER A 1 125 ? 33.895 13.512 46.313 1.00 35.31 126 SER A CA 1
ATOM 859 C C . SER A 1 125 ? 32.958 14.012 47.416 1.00 34.49 126 SER A C 1
ATOM 860 O O . SER A 1 125 ? 33.332 14.903 48.190 1.00 33.06 126 SER A O 1
ATOM 863 N N . CYS A 1 126 ? 31.750 13.457 47.493 1.00 33.49 127 CYS A N 1
ATOM 864 C CA . CYS A 1 126 ? 30.797 13.941 48.491 1.00 32.60 127 CYS A CA 1
ATOM 865 C C . CYS A 1 126 ? 30.168 12.878 49.407 1.00 32.19 127 CYS A C 1
ATOM 866 O O . CYS A 1 126 ? 29.368 13.207 50.274 1.00 31.03 127 CYS A O 1
ATOM 869 N N . GLN A 1 127 ? 30.540 11.616 49.233 1.00 33.55 128 GLN A N 1
ATOM 870 C CA . GLN A 1 127 ? 30.020 10.544 50.087 1.00 33.39 128 GLN A CA 1
ATOM 871 C C . GLN A 1 127 ? 28.524 10.640 50.380 1.00 31.79 128 GLN A C 1
ATOM 872 O O . GLN A 1 127 ? 28.134 10.801 51.538 1.00 31.09 128 GLN A O 1
ATOM 878 N N . PRO A 1 128 ? 27.678 10.527 49.348 1.00 29.82 129 PRO A N 1
ATOM 879 C CA . PRO A 1 128 ? 26.248 10.592 49.643 1.00 28.96 129 PRO A CA 1
ATOM 880 C C . PRO A 1 128 ? 25.875 9.407 50.521 1.00 29.77 129 PRO A C 1
ATOM 881 O O . PRO A 1 128 ? 26.517 8.364 50.409 1.00 30.98 129 PRO A O 1
ATOM 885 N N . ALA A 1 129 ? 24.873 9.562 51.381 1.00 28.86 130 ALA A N 1
ATOM 886 C CA . ALA A 1 129 ? 24.473 8.487 52.279 1.00 29.71 130 ALA A CA 1
ATOM 887 C C . ALA A 1 129 ? 23.304 7.718 51.686 1.00 31.71 130 ALA A C 1
ATOM 888 O O . ALA A 1 129 ? 22.888 6.682 52.210 1.00 33.54 130 ALA A O 1
ATOM 890 N N . ALA A 1 130 ? 22.777 8.247 50.588 1.00 30.29 131 ALA A N 1
ATOM 891 C CA . ALA A 1 130 ? 21.647 7.651 49.890 1.00 30.88 131 ALA A CA 1
ATOM 892 C C . ALA A 1 130 ? 21.534 8.245 48.480 1.00 29.35 131 ALA A C 1
ATOM 893 O O . ALA A 1 130 ? 22.053 9.321 48.200 1.00 27.87 131 ALA A O 1
ATOM 895 N N . ILE A 1 131 ? 20.866 7.541 47.582 1.00 29.34 132 ILE A N 1
ATOM 896 C CA . ILE A 1 131 ? 20.684 8.056 46.241 1.00 27.90 132 ILE A CA 1
ATOM 897 C C . ILE A 1 131 ? 19.330 7.621 45.720 1.00 29.33 132 ILE A C 1
ATOM 898 O O . ILE A 1 131 ? 19.016 6.434 45.707 1.00 31.17 132 ILE A O 1
ATOM 903 N N . ILE A 1 132 ? 18.520 8.589 45.312 1.00 27.99 133 ILE A N 1
ATOM 904 C CA . ILE A 1 132 ? 17.186 8.304 44.820 1.00 28.07 133 ILE A CA 1
ATOM 905 C C . ILE A 1 132 ? 17.184 8.372 43.310 1.00 28.66 133 ILE A C 1
ATOM 906 O O . ILE A 1 132 ? 17.649 9.349 42.742 1.00 28.99 133 ILE A O 1
ATOM 911 N N . THR A 1 133 ? 16.671 7.329 42.663 1.00 30.27 134 THR A N 1
ATOM 912 C CA . THR A 1 133 ? 16.625 7.263 41.205 1.00 30.61 134 THR A CA 1
ATOM 913 C C . THR A 1 133 ? 15.295 6.725 40.708 1.00 31.67 134 THR A C 1
ATOM 914 O O . THR A 1 133 ? 14.542 6.109 41.455 1.00 32.38 134 THR A O 1
ATOM 918 N N . GLY A 1 134 ? 15.020 6.950 39.431 1.00 33.35 135 GLY A N 1
ATOM 919 C CA . GLY A 1 134 ? 13.864 6.357 38.788 1.00 34.98 135 GLY A CA 1
ATOM 920 C C . GLY A 1 134 ? 14.166 4.940 38.340 1.00 37.09 135 GLY A C 1
ATOM 921 O O . GLY A 1 134 ? 15.329 4.564 38.171 1.00 37.03 135 GLY A O 1
ATOM 922 N N . ASP A 1 135 ? 13.117 4.150 38.143 1.00 38.08 136 ASP A N 1
ATOM 923 C CA . ASP A 1 135 ? 13.277 2.740 37.806 1.00 38.68 136 ASP A CA 1
ATOM 924 C C . ASP A 1 135 ? 14.212 2.509 36.612 1.00 40.12 136 ASP A C 1
ATOM 925 O O . ASP A 1 135 ? 15.042 1.596 36.639 1.00 39.98 136 ASP A O 1
ATOM 930 N N . GLU A 1 136 ? 14.078 3.340 35.576 1.00 40.65 137 GLU A N 1
ATOM 931 C CA . GLU A 1 136 ? 14.849 3.183 34.340 1.00 39.93 137 GLU A CA 1
ATOM 932 C C . GLU A 1 136 ? 16.337 3.008 34.601 1.00 40.24 137 GLU A C 1
ATOM 933 O O . GLU A 1 136 ? 16.994 2.162 33.993 1.00 40.55 137 GLU A O 1
ATOM 939 N N . TRP A 1 137 ? 16.858 3.812 35.519 1.00 40.07 138 TRP A N 1
ATOM 940 C CA . TRP A 1 137 ? 18.286 3.833 35.799 1.00 40.30 138 TRP A CA 1
ATOM 941 C C . TRP A 1 137 ? 18.662 2.977 37.010 1.00 41.00 138 TRP A C 1
ATOM 942 O O . TRP A 1 137 ? 19.848 2.830 37.328 1.00 40.84 138 TRP A O 1
ATOM 953 N N . LEU A 1 138 ? 17.649 2.407 37.666 1.00 39.71 139 LEU A N 1
ATOM 954 C CA . LEU A 1 138 ? 17.850 1.587 38.859 1.00 38.75 139 LEU A CA 1
ATOM 955 C C . LEU A 1 138 ? 18.897 0.492 38.660 1.00 40.78 139 LEU A C 1
ATOM 956 O O . LEU A 1 138 ? 19.857 0.410 39.425 1.00 41.52 139 LEU A O 1
ATOM 961 N N . PRO A 1 139 ? 18.726 -0.356 37.629 1.00 41.52 140 PRO A N 1
ATOM 962 C CA . PRO A 1 139 ? 19.768 -1.365 37.411 1.00 41.85 140 PRO A CA 1
ATOM 963 C C . PRO A 1 139 ? 21.158 -0.726 37.399 1.00 42.79 140 PRO A C 1
ATOM 964 O O . PRO A 1 139 ? 21.980 -0.997 38.282 1.00 43.22 140 PRO A O 1
ATOM 968 N N . LEU A 1 140 ? 21.397 0.133 36.413 1.00 43.05 141 LEU A N 1
ATOM 969 C CA . LEU A 1 140 ? 22.676 0.822 36.267 1.00 43.44 141 LEU A CA 1
ATOM 970 C C . LEU A 1 140 ? 23.245 1.305 37.603 1.00 43.30 141 LEU A C 1
ATOM 971 O O . LEU A 1 140 ? 24.423 1.082 37.902 1.00 42.97 141 LEU A O 1
ATOM 976 N N . VAL A 1 141 ? 22.407 1.970 38.398 1.00 42.61 142 VAL A N 1
ATOM 977 C CA . VAL A 1 141 ? 22.842 2.488 39.690 1.00 43.24 142 VAL A CA 1
ATOM 978 C C . VAL A 1 141 ? 23.415 1.352 40.519 1.00 43.70 142 VAL A C 1
ATOM 979 O O . VAL A 1 141 ? 24.558 1.417 40.967 1.00 44.66 142 VAL A O 1
ATOM 983 N N . ASN A 1 142 ? 22.622 0.304 40.715 1.00 43.50 143 ASN A N 1
ATOM 984 C CA . ASN A 1 142 ? 23.067 -0.828 41.521 1.00 44.06 143 ASN A CA 1
ATOM 985 C C . ASN A 1 142 ? 24.358 -1.435 40.991 1.00 44.05 143 ASN A C 1
ATOM 986 O O . ASN A 1 142 ? 25.256 -1.788 41.758 1.00 45.03 143 ASN A O 1
ATOM 991 N N . ALA A 1 143 ? 24.449 -1.538 39.672 1.00 43.47 144 ALA A N 1
ATOM 992 C CA . ALA A 1 143 ? 25.623 -2.106 39.037 1.00 44.43 144 ALA A CA 1
ATOM 993 C C . ALA A 1 143 ? 26.868 -1.228 39.236 1.00 47.32 144 ALA A C 1
ATOM 994 O O . ALA A 1 143 ? 27.997 -1.719 39.171 1.00 48.48 144 ALA A O 1
ATOM 996 N N . ALA A 1 144 ? 26.658 0.061 39.499 1.00 46.45 145 ALA A N 1
ATOM 997 C CA . ALA A 1 144 ? 27.760 1.019 39.625 1.00 46.08 145 ALA A CA 1
ATOM 998 C C . ALA A 1 144 ? 28.162 1.329 41.079 1.00 47.04 145 ALA A C 1
ATOM 999 O O . ALA A 1 144 ? 29.330 1.600 41.367 1.00 47.32 145 ALA A O 1
ATOM 1001 N N . THR A 1 145 ? 27.193 1.295 41.990 1.00 46.43 146 THR A N 1
ATOM 1002 C CA . THR A 1 145 ? 27.469 1.495 43.406 1.00 45.76 146 THR A CA 1
ATOM 1003 C C . THR A 1 145 ? 27.896 0.171 44.015 1.00 49.03 146 THR A C 1
ATOM 1004 O O . THR A 1 145 ? 27.915 -0.003 45.231 1.00 49.71 146 THR A O 1
ATOM 1008 N N . HIS A 1 146 ? 28.226 -0.765 43.135 1.00 52.23 147 HIS A N 1
ATOM 1009 C CA . HIS A 1 146 ? 28.693 -2.104 43.488 1.00 55.94 147 HIS A CA 1
ATOM 1010 C C . HIS A 1 146 ? 29.657 -2.115 44.686 1.00 55.62 147 HIS A C 1
ATOM 1011 O O . HIS A 1 146 ? 29.606 -3.019 45.518 1.00 54.52 147 HIS A O 1
ATOM 1018 N N . ASP A 1 147 ? 30.524 -1.107 44.771 1.00 54.45 148 ASP A N 1
ATOM 1019 C CA . ASP A 1 147 ? 31.562 -1.078 45.801 1.00 54.29 148 ASP A CA 1
ATOM 1020 C C . ASP A 1 147 ? 31.432 0.081 46.788 1.00 53.12 148 ASP A C 1
ATOM 1021 O O . ASP A 1 147 ? 32.397 0.445 47.470 1.00 52.71 148 ASP A O 1
ATOM 1026 N N . ASN A 1 148 ? 30.236 0.661 46.846 1.00 51.36 149 ASN A N 1
ATOM 1027 C CA . ASN A 1 148 ? 29.874 1.585 47.914 1.00 48.76 149 ASN A CA 1
ATOM 1028 C C . ASN A 1 148 ? 28.782 0.954 48.766 1.00 45.95 149 ASN A C 1
ATOM 1029 O O . ASN A 1 148 ? 27.593 1.088 48.462 1.00 44.37 149 ASN A O 1
ATOM 1034 N N . PRO A 1 149 ? 29.182 0.246 49.833 1.00 45.03 150 PRO A N 1
ATOM 1035 C CA . PRO A 1 149 ? 28.220 -0.451 50.697 1.00 43.23 150 PRO A CA 1
ATOM 1036 C C . PRO A 1 149 ? 27.411 0.543 51.523 1.00 41.74 150 PRO A C 1
ATOM 1037 O O . PRO A 1 149 ? 26.208 0.355 51.737 1.00 40.12 150 PRO A O 1
ATOM 1041 N N . GLU A 1 150 ? 28.084 1.604 51.958 1.00 41.77 151 GLU A N 1
ATOM 1042 C CA . GLU A 1 150 ? 27.498 2.618 52.829 1.00 42.41 151 GLU A CA 1
ATOM 1043 C C . GLU A 1 150 ? 26.469 3.494 52.118 1.00 41.11 151 GLU A C 1
ATOM 1044 O O . GLU A 1 150 ? 26.079 4.544 52.630 1.00 40.71 151 GLU A O 1
ATOM 1050 N N . LEU A 1 151 ? 26.025 3.067 50.945 1.00 39.94 152 LEU A N 1
ATOM 1051 C CA . LEU A 1 151 ? 25.085 3.863 50.174 1.00 37.66 152 LEU A CA 1
ATOM 1052 C C . LEU A 1 151 ? 23.739 3.167 50.058 1.00 35.45 152 LEU A C 1
ATOM 1053 O O . LEU A 1 151 ? 23.655 2.078 49.508 1.00 35.65 152 LEU A O 1
ATOM 1058 N N . HIS A 1 152 ? 22.692 3.786 50.595 1.00 34.89 153 HIS A N 1
ATOM 1059 C CA . HIS A 1 152 ? 21.331 3.341 50.320 1.00 35.23 153 HIS A CA 1
ATOM 1060 C C . HIS A 1 152 ? 21.027 3.686 48.867 1.00 35.71 153 HIS A C 1
ATOM 1061 O O . HIS A 1 152 ? 21.314 4.797 48.415 1.00 34.10 153 HIS A O 1
ATOM 1068 N N . VAL A 1 153 ? 20.431 2.746 48.143 1.00 35.55 154 VAL A N 1
ATOM 1069 C CA . VAL A 1 153 ? 19.936 3.014 46.805 1.00 32.83 154 VAL A CA 1
ATOM 1070 C C . VAL A 1 153 ? 18.427 2.855 46.803 1.00 32.93 154 VAL A C 1
ATOM 1071 O O . VAL A 1 153 ? 17.904 1.762 46.989 1.00 34.57 154 VAL A O 1
ATOM 1075 N N . LEU A 1 154 ? 17.722 3.955 46.611 1.00 32.71 155 LEU A N 1
ATOM 1076 C CA . LEU A 1 154 ? 16.271 3.922 46.656 1.00 34.34 155 LEU A CA 1
ATOM 1077 C C . LEU A 1 154 ? 15.676 4.259 45.301 1.00 35.60 155 LEU A C 1
ATOM 1078 O O . LEU A 1 154 ? 16.039 5.269 44.699 1.00 34.57 155 LEU A O 1
ATOM 1083 N N . SER A 1 155 ? 14.765 3.425 44.808 1.00 36.19 156 SER A N 1
ATOM 1084 C CA . SER A 1 155 ? 13.953 3.849 43.682 1.00 35.01 156 SER A CA 1
ATOM 1085 C C . SER A 1 155 ? 13.024 4.926 44.226 1.00 33.44 156 SER A C 1
ATOM 1086 O O . SER A 1 155 ? 12.890 5.082 45.441 1.00 33.65 156 SER A O 1
ATOM 1089 N N . HIS A 1 156 ? 12.398 5.694 43.349 1.00 32.84 157 HIS A N 1
ATOM 1090 C CA . HIS A 1 156 ? 11.474 6.707 43.833 1.00 32.69 157 HIS A CA 1
ATOM 1091 C C . HIS A 1 156 ? 10.303 6.041 44.535 1.00 33.71 157 HIS A C 1
ATOM 1092 O O . HIS A 1 156 ? 9.760 6.580 45.495 1.00 33.71 157 HIS A O 1
ATOM 1099 N N . ALA A 1 157 ? 9.922 4.860 44.054 1.00 34.56 158 ALA A N 1
ATOM 1100 C CA . ALA A 1 157 ? 8.828 4.103 44.653 1.00 34.15 158 ALA A CA 1
ATOM 1101 C C . ALA A 1 157 ? 9.179 3.655 46.071 1.00 35.11 158 ALA A C 1
ATOM 1102 O O . ALA A 1 157 ? 8.424 3.920 47.009 1.00 35.18 158 ALA A O 1
ATOM 1104 N N . TRP A 1 158 ? 10.321 2.981 46.229 1.00 36.05 159 TRP A N 1
ATOM 1105 C CA . TRP A 1 158 ? 10.786 2.571 47.558 1.00 35.86 159 TRP A CA 1
ATOM 1106 C C . TRP A 1 158 ? 10.893 3.798 48.469 1.00 35.19 159 TRP A C 1
ATOM 1107 O O . TRP A 1 158 ? 10.476 3.768 49.625 1.00 34.78 159 TRP A O 1
ATOM 1118 N N . PHE A 1 159 ? 11.442 4.883 47.935 1.00 34.71 160 PHE A N 1
ATOM 1119 C CA . PHE A 1 159 ? 11.517 6.138 48.671 1.00 34.17 160 PHE A CA 1
ATOM 1120 C C . PHE A 1 159 ? 10.131 6.611 49.135 1.00 34.08 160 PHE A C 1
ATOM 1121 O O . PHE A 1 159 ? 9.935 6.904 50.318 1.00 34.18 160 PHE A O 1
ATOM 1129 N N . LYS A 1 160 ? 9.171 6.681 48.213 1.00 33.74 161 LYS A N 1
ATOM 1130 C CA . LYS A 1 160 ? 7.824 7.129 48.564 1.00 33.89 161 LYS A CA 1
ATOM 1131 C C . LYS A 1 160 ? 7.186 6.125 49.520 1.00 35.00 161 LYS A C 1
ATOM 1132 O O . LYS A 1 160 ? 6.241 6.446 50.258 1.00 34.16 161 LYS A O 1
ATOM 1138 N N . ALA A 1 161 ? 7.736 4.913 49.510 1.00 35.13 162 ALA A N 1
ATOM 1139 C CA . ALA A 1 161 ? 7.202 3.797 50.281 1.00 35.16 162 ALA A CA 1
ATOM 1140 C C . ALA A 1 161 ? 7.724 3.753 51.722 1.00 33.85 162 ALA A C 1
ATOM 1141 O O . ALA A 1 161 ? 7.258 2.958 52.535 1.00 32.77 162 ALA A O 1
ATOM 1143 N N . LEU A 1 162 ? 8.682 4.616 52.036 1.00 34.50 163 LEU A N 1
ATOM 1144 C CA . LEU A 1 162 ? 9.250 4.673 53.382 1.00 35.26 163 LEU A CA 1
ATOM 1145 C C . LEU A 1 162 ? 8.264 5.198 54.426 1.00 35.05 163 LEU A C 1
ATOM 1146 O O . LEU A 1 162 ? 7.219 5.765 54.088 1.00 34.49 163 LEU A O 1
ATOM 1151 N N . PRO A 1 163 ? 8.593 4.986 55.706 1.00 35.17 164 PRO A N 1
ATOM 1152 C CA . PRO A 1 163 ? 7.801 5.470 56.842 1.00 36.53 164 PRO A CA 1
ATOM 1153 C C . PRO A 1 163 ? 8.201 6.881 57.294 1.00 36.53 164 PRO A C 1
ATOM 1154 O O . PRO A 1 163 ? 9.390 7.199 57.373 1.00 35.73 164 PRO A O 1
ATOM 1158 N N . GLU A 1 164 ? 7.208 7.716 57.582 1.00 36.01 165 GLU A N 1
ATOM 1159 C CA . GLU A 1 164 ? 7.454 8.993 58.227 1.00 36.40 165 GLU A CA 1
ATOM 1160 C C . GLU A 1 164 ? 8.258 8.763 59.502 1.00 38.38 165 GLU A C 1
ATOM 1161 O O . GLU A 1 164 ? 7.700 8.262 60.480 1.00 41.21 165 GLU A O 1
ATOM 1167 N N . ALA A 1 165 ? 9.543 9.120 59.521 1.00 36.85 166 ALA A N 1
ATOM 1168 C CA . ALA A 1 165 ? 10.278 9.164 60.794 1.00 38.75 166 ALA A CA 1
ATOM 1169 C C . ALA A 1 165 ? 9.557 10.127 61.743 1.00 42.05 166 ALA A C 1
ATOM 1170 O O . ALA A 1 165 ? 9.447 11.319 61.452 1.00 42.36 166 ALA A O 1
ATOM 1172 N N . ASP A 1 166 ? 9.058 9.620 62.866 1.00 42.27 167 ASP A N 1
ATOM 1173 C CA . ASP A 1 166 ? 8.185 10.430 63.715 1.00 44.87 167 ASP A CA 1
ATOM 1174 C C . ASP A 1 166 ? 8.949 11.524 64.463 1.00 46.46 167 ASP A C 1
ATOM 1175 O O . ASP A 1 166 ? 9.316 11.361 65.627 1.00 47.56 167 ASP A O 1
ATOM 1180 N N . VAL A 1 167 ? 9.174 12.648 63.791 1.00 44.77 168 VAL A N 1
ATOM 1181 C CA . VAL A 1 167 ? 9.998 13.706 64.351 1.00 44.96 168 VAL A CA 1
ATOM 1182 C C . VAL A 1 167 ? 9.512 15.088 63.937 1.00 44.22 168 VAL A C 1
ATOM 1183 O O . VAL A 1 167 ? 8.818 15.239 62.928 1.00 42.28 168 VAL A O 1
ATOM 1187 N N . ALA A 1 168 ? 9.882 16.089 64.733 1.00 44.23 169 ALA A N 1
ATOM 1188 C CA . ALA A 1 168 ? 9.581 17.481 64.428 1.00 43.46 169 ALA A CA 1
ATOM 1189 C C . ALA A 1 168 ? 10.601 18.069 63.452 1.00 43.94 169 ALA A C 1
ATOM 1190 O O . ALA A 1 168 ? 11.784 18.213 63.788 1.00 43.27 169 ALA A O 1
ATOM 1192 N N . LEU A 1 169 ? 10.131 18.417 62.253 1.00 42.00 170 LEU A N 1
ATOM 1193 C CA . LEU A 1 169 ? 10.992 18.986 61.216 1.00 39.78 170 LEU A CA 1
ATOM 1194 C C . LEU A 1 169 ? 11.603 20.326 61.621 1.00 39.13 170 LEU A C 1
ATOM 1195 O O . LEU A 1 169 ? 10.898 21.311 61.845 1.00 38.01 170 LEU A O 1
ATOM 1200 N N . GLN A 1 170 ? 12.929 20.334 61.704 1.00 40.13 171 GLN A N 1
ATOM 1201 C CA . GLN A 1 170 ? 13.719 21.516 62.042 1.00 38.04 171 GLN A CA 1
ATOM 1202 C C . GLN A 1 170 ? 13.861 22.471 60.840 1.00 36.77 171 GLN A C 1
ATOM 1203 O O . GLN A 1 170 ? 14.201 22.060 59.720 1.00 36.67 171 GLN A O 1
ATOM 1209 N N . ARG A 1 171 ? 13.583 23.747 61.077 1.00 34.39 172 ARG A N 1
ATOM 1210 C CA . ARG A 1 171 ? 13.631 24.759 60.029 1.00 30.78 172 ARG A CA 1
ATOM 1211 C C . ARG A 1 171 ? 15.085 25.077 59.659 1.00 29.35 172 ARG A C 1
ATOM 1212 O O . ARG A 1 171 ? 15.925 25.271 60.534 1.00 28.43 172 ARG A O 1
ATOM 1220 N N . PRO A 1 172 ? 15.396 25.119 58.357 1.00 28.89 173 PRO A N 1
ATOM 1221 C CA . PRO A 1 172 ? 16.781 25.374 57.941 1.00 26.46 173 PRO A CA 1
ATOM 1222 C C . PRO A 1 172 ? 17.176 26.836 58.155 1.00 25.39 173 PRO A C 1
ATOM 1223 O O . PRO A 1 172 ? 16.295 27.708 58.121 1.00 25.51 173 PRO A O 1
ATOM 1227 N N . VAL A 1 173 ? 18.467 27.096 58.379 1.00 24.33 174 VAL A N 1
ATOM 1228 C CA . VAL A 1 173 ? 18.966 28.476 58.496 1.00 24.17 174 VAL A CA 1
ATOM 1229 C C . VAL A 1 173 ? 19.859 28.856 57.303 1.00 23.07 174 VAL A C 1
ATOM 1230 O O . VAL A 1 173 ? 20.430 27.981 56.637 1.00 22.19 174 VAL A O 1
ATOM 1234 N N . PRO A 1 174 ? 19.980 30.169 57.037 1.00 22.30 175 PRO A N 1
ATOM 1235 C CA . PRO A 1 174 ? 20.698 30.706 55.880 1.00 21.37 175 PRO A CA 1
ATOM 1236 C C . PRO A 1 174 ? 22.043 30.053 55.574 1.00 20.45 175 PRO A C 1
ATOM 1237 O O . PRO A 1 174 ? 22.326 29.816 54.409 1.00 19.84 175 PRO A O 1
ATOM 1241 N N . ASN A 1 175 ? 22.857 29.765 56.579 1.00 20.95 176 ASN A N 1
ATOM 1242 C CA . ASN A 1 175 ? 24.205 29.292 56.295 1.00 19.66 176 ASN A CA 1
ATOM 1243 C C . ASN A 1 175 ? 24.349 27.805 56.097 1.00 19.31 176 ASN A C 1
ATOM 1244 O O . ASN A 1 175 ? 25.454 27.311 55.895 1.00 19.20 176 ASN A O 1
ATOM 1249 N N . ASP A 1 176 ? 23.226 27.099 56.137 1.00 19.95 177 ASP A N 1
ATOM 1250 C CA . ASP A 1 176 ? 23.220 25.676 55.834 1.00 20.17 177 ASP A CA 1
ATOM 1251 C C . ASP A 1 176 ? 23.535 25.450 54.358 1.00 19.85 177 ASP A C 1
ATOM 1252 O O . ASP A 1 176 ? 23.294 26.317 53.515 1.00 19.46 177 ASP A O 1
ATOM 1257 N N . ILE A 1 177 ? 24.095 24.286 54.051 1.00 19.75 178 ILE A N 1
ATOM 1258 C CA . ILE A 1 177 ? 24.294 23.880 52.670 1.00 18.84 178 ILE A CA 1
ATOM 1259 C C . ILE A 1 177 ? 22.965 23.370 52.085 1.00 18.91 178 ILE A C 1
ATOM 1260 O O . ILE A 1 177 ? 22.307 22.500 52.671 1.00 19.49 178 ILE A O 1
ATOM 1265 N N . ALA A 1 178 ? 22.559 23.931 50.950 1.00 17.91 179 ALA A N 1
ATOM 1266 C CA . ALA A 1 178 ? 21.299 23.554 50.324 1.00 17.91 179 ALA A CA 1
ATOM 1267 C C . ALA A 1 178 ? 21.523 22.406 49.359 1.00 18.46 179 ALA A C 1
ATOM 1268 O O . ALA A 1 178 ? 20.757 21.450 49.329 1.00 18.57 179 ALA A O 1
ATOM 1270 N N . TYR A 1 179 ? 22.589 22.497 48.578 1.00 17.88 180 TYR A N 1
ATOM 1271 C CA . TYR A 1 179 ? 22.838 21.510 47.543 1.00 18.42 180 TYR A CA 1
ATOM 1272 C C . TYR A 1 179 ? 24.256 21.655 46.987 1.00 18.47 180 TYR A C 1
ATOM 1273 O O . TYR A 1 179 ? 24.926 22.653 47.239 1.00 18.15 180 TYR A O 1
ATOM 1282 N N . LEU A 1 180 ? 24.708 20.658 46.231 1.00 18.94 181 LEU A N 1
ATOM 1283 C CA . LEU A 1 180 ? 26.029 20.703 45.617 1.00 18.61 181 LEU A CA 1
ATOM 1284 C C . LEU A 1 180 ? 25.904 20.607 44.112 1.00 18.88 181 LEU A C 1
ATOM 1285 O O . LEU A 1 180 ? 25.174 19.771 43.604 1.00 19.47 181 LEU A O 1
ATOM 1290 N N . GLN A 1 181 ? 26.633 21.453 43.399 1.00 19.74 182 GLN A N 1
ATOM 1291 C CA . GLN A 1 181 ? 26.550 21.483 41.951 1.00 21.35 182 GLN A CA 1
ATOM 1292 C C . GLN A 1 181 ? 27.810 20.926 41.325 1.00 23.78 182 GLN A C 1
ATOM 1293 O O . GLN A 1 181 ? 28.871 21.541 41.416 1.00 24.24 182 GLN A O 1
ATOM 1299 N N . TYR A 1 182 ? 27.694 19.774 40.667 1.00 25.92 183 TYR A N 1
ATOM 1300 C CA . TYR A 1 182 ? 28.883 19.066 40.186 1.00 28.10 183 TYR A CA 1
ATOM 1301 C C . TYR A 1 182 ? 29.283 19.276 38.725 1.00 30.76 183 TYR A C 1
ATOM 1302 O O . TYR A 1 182 ? 30.300 18.744 38.280 1.00 32.65 183 TYR A O 1
ATOM 1311 N N . THR A 1 183 ? 28.512 20.052 37.978 1.00 30.34 184 THR A N 1
ATOM 1312 C CA . THR A 1 183 ? 28.885 20.285 36.591 1.00 34.61 184 THR A CA 1
ATOM 1313 C C . THR A 1 183 ? 30.309 20.829 36.487 1.00 35.57 184 THR A C 1
ATOM 1314 O O . THR A 1 183 ? 30.923 20.780 35.421 1.00 36.98 184 THR A O 1
ATOM 1318 N N . SER A 1 184 ? 30.840 21.324 37.600 1.00 33.54 185 SER A N 1
ATOM 1319 C CA . SER A 1 184 ? 32.117 22.041 37.583 1.00 35.53 185 SER A CA 1
ATOM 1320 C C . SER A 1 184 ? 33.396 21.181 37.525 1.00 37.24 185 SER A C 1
ATOM 1321 O O . SER A 1 184 ? 34.500 21.718 37.378 1.00 37.30 185 SER A O 1
ATOM 1324 N N . GLY A 1 185 ? 33.253 19.861 37.627 1.00 37.47 186 GLY A N 1
ATOM 1325 C CA . GLY A 1 185 ? 34.405 18.975 37.570 1.00 39.81 186 GLY A CA 1
ATOM 1326 C C . GLY A 1 185 ? 34.515 18.133 36.306 1.00 44.40 186 GLY A C 1
ATOM 1327 O O . GLY A 1 185 ? 33.547 17.964 35.549 1.00 44.18 186 GLY A O 1
ATOM 1328 N N . SER A 1 186 ? 35.713 17.609 36.066 1.00 46.25 187 SER A N 1
ATOM 1329 C CA . SER A 1 186 ? 35.908 16.629 35.006 1.00 48.46 187 SER A CA 1
ATOM 1330 C C . SER A 1 186 ? 35.690 15.231 35.573 1.00 49.24 187 SER A C 1
ATOM 1331 O O . SER A 1 186 ? 35.520 15.064 36.782 1.00 46.85 187 SER A O 1
ATOM 1334 N N . THR A 1 187 ? 35.668 14.229 34.702 1.00 52.89 188 THR A N 1
ATOM 1335 C CA . THR A 1 187 ? 35.473 12.860 35.167 1.00 55.39 188 THR A CA 1
ATOM 1336 C C . THR A 1 187 ? 36.672 12.435 36.010 1.00 54.34 188 THR A C 1
ATOM 1337 O O . THR A 1 187 ? 36.568 11.542 36.861 1.00 53.71 188 THR A O 1
ATOM 1341 N N . ARG A 1 188 ? 37.802 13.102 35.780 1.00 53.47 189 ARG A N 1
ATOM 1342 C CA . ARG A 1 188 ? 39.022 12.822 36.523 1.00 54.33 189 ARG A CA 1
ATOM 1343 C C . ARG A 1 188 ? 39.087 13.629 37.821 1.00 53.01 189 ARG A C 1
ATOM 1344 O O . ARG A 1 188 ? 39.538 13.121 38.850 1.00 53.85 189 ARG A O 1
ATOM 1352 N N . PHE A 1 189 ? 38.626 14.876 37.780 1.00 50.03 190 PHE A N 1
ATOM 1353 C CA . PHE A 1 189 ? 38.725 15.753 38.947 1.00 49.67 190 PHE A CA 1
ATOM 1354 C C . PHE A 1 189 ? 37.384 16.368 39.376 1.00 46.54 190 PHE A C 1
ATOM 1355 O O . PHE A 1 189 ? 37.156 17.571 39.194 1.00 44.26 190 PHE A O 1
ATOM 1363 N N . PRO A 1 190 ? 36.504 15.551 39.977 1.00 44.97 191 PRO A N 1
ATOM 1364 C CA . PRO A 1 190 ? 35.146 15.996 40.324 1.00 41.23 191 PRO A CA 1
ATOM 1365 C C . PRO A 1 190 ? 35.157 17.131 41.347 1.00 37.75 191 PRO A C 1
ATOM 1366 O O . PRO A 1 190 ? 35.675 16.966 42.452 1.00 38.10 191 PRO A O 1
ATOM 1370 N N . ARG A 1 191 ? 34.597 18.275 40.979 1.00 35.25 192 ARG A N 1
ATOM 1371 C CA . ARG A 1 191 ? 34.513 19.395 41.904 1.00 31.83 192 ARG A CA 1
ATOM 1372 C C . ARG A 1 191 ? 33.067 19.687 42.251 1.00 28.58 192 ARG A C 1
ATOM 1373 O O . ARG A 1 191 ? 32.206 19.709 41.375 1.00 29.09 192 ARG A O 1
ATOM 1381 N N . GLY A 1 192 ? 32.796 19.917 43.529 1.00 26.00 193 GLY A N 1
ATOM 1382 C CA . GLY A 1 192 ? 31.440 20.207 43.955 1.00 24.52 193 GLY A CA 1
ATOM 1383 C C . GLY A 1 192 ? 31.258 21.625 44.463 1.00 22.39 193 GLY A C 1
ATOM 1384 O O . GLY A 1 192 ? 31.858 22.003 45.466 1.00 22.46 193 GLY A O 1
ATOM 1385 N N . VAL A 1 193 ? 30.435 22.414 43.775 1.00 21.58 194 VAL A N 1
ATOM 1386 C CA . VAL A 1 193 ? 30.155 23.776 44.210 1.00 20.21 194 VAL A CA 1
ATOM 1387 C C . VAL A 1 193 ? 29.222 23.697 45.412 1.00 18.93 194 VAL A C 1
ATOM 1388 O O . VAL A 1 193 ? 28.166 23.088 45.326 1.00 19.10 194 VAL A O 1
ATOM 1392 N N . ILE A 1 194 ? 29.628 24.264 46.548 1.00 18.93 195 ILE A N 1
ATOM 1393 C CA . ILE A 1 194 ? 28.751 24.315 47.723 1.00 18.15 195 ILE A CA 1
ATOM 1394 C C . ILE A 1 194 ? 27.860 25.531 47.631 1.00 17.55 195 ILE A C 1
ATOM 1395 O O . ILE A 1 194 ? 28.334 26.653 47.469 1.00 17.60 195 ILE A O 1
ATOM 1400 N N . ILE A 1 195 ? 26.561 25.314 47.733 1.00 17.37 196 ILE A N 1
ATOM 1401 C CA . ILE A 1 195 ? 25.632 26.424 47.684 1.00 17.75 196 ILE A CA 1
ATOM 1402 C C . ILE A 1 195 ? 24.826 26.442 48.981 1.00 17.21 196 ILE A C 1
ATOM 1403 O O . ILE A 1 195 ? 24.084 25.503 49.257 1.00 18.25 196 ILE A O 1
ATOM 1408 N N . THR A 1 196 ? 24.993 27.485 49.792 1.00 17.03 197 THR A N 1
ATOM 1409 C CA . THR A 1 196 ? 24.200 27.619 51.018 1.00 17.66 197 THR A CA 1
ATOM 1410 C C . THR A 1 196 ? 22.834 28.204 50.702 1.00 17.61 197 THR A C 1
ATOM 1411 O O . THR A 1 196 ? 22.609 28.724 49.614 1.00 18.19 197 THR A O 1
ATOM 1415 N N . HIS A 1 197 ? 21.907 28.119 51.641 1.00 17.79 198 HIS A N 1
ATOM 1416 C CA . HIS A 1 197 ? 20.621 28.762 51.423 1.00 18.45 198 HIS A CA 1
ATOM 1417 C C . HIS A 1 197 ? 20.794 30.247 51.135 1.00 18.19 198 HIS A C 1
ATOM 1418 O O . HIS A 1 197 ? 20.152 30.785 50.240 1.00 18.42 198 HIS A O 1
ATOM 1425 N N . ARG A 1 198 ? 21.670 30.906 51.887 1.00 18.45 199 ARG A N 1
ATOM 1426 C CA . ARG A 1 198 ? 21.856 32.346 51.736 1.00 18.73 199 ARG A CA 1
ATOM 1427 C C . ARG A 1 198 ? 22.316 32.704 50.335 1.00 18.27 199 ARG A C 1
ATOM 1428 O O . ARG A 1 198 ? 21.839 33.674 49.743 1.00 17.87 199 ARG A O 1
ATOM 1436 N N . GLU A 1 199 ? 23.246 31.913 49.817 1.00 17.91 200 GLU A N 1
ATOM 1437 C CA . GLU A 1 199 ? 23.813 32.158 48.506 1.00 17.16 200 GLU A CA 1
ATOM 1438 C C . GLU A 1 199 ? 22.791 31.939 47.394 1.00 17.06 200 GLU A C 1
ATOM 1439 O O . GLU A 1 199 ? 22.597 32.808 46.543 1.00 16.80 200 GLU A O 1
ATOM 1445 N N . VAL A 1 200 ? 22.120 30.795 47.394 1.00 17.02 201 VAL A N 1
ATOM 1446 C CA . VAL A 1 200 ? 21.151 30.541 46.335 1.00 17.34 201 VAL A CA 1
ATOM 1447 C C . VAL A 1 200 ? 20.012 31.563 46.406 1.00 17.95 201 VAL A C 1
ATOM 1448 O O . VAL A 1 200 ? 19.405 31.899 45.390 1.00 17.84 201 VAL A O 1
ATOM 1460 N N . ALA A 1 202 ? 20.382 34.793 47.558 1.00 17.65 203 ALA A N 1
ATOM 1461 C CA . ALA A 1 202 ? 20.958 36.046 47.068 1.00 17.34 203 ALA A CA 1
ATOM 1462 C C . ALA A 1 202 ? 20.849 36.110 45.559 1.00 16.55 203 ALA A C 1
ATOM 1463 O O . ALA A 1 202 ? 20.496 37.156 45.000 1.00 15.72 203 ALA A O 1
ATOM 1465 N N . ASN A 1 203 ? 21.152 34.987 44.911 1.00 15.76 204 ASN A N 1
ATOM 1466 C CA . ASN A 1 203 ? 21.120 34.946 43.466 1.00 16.32 204 ASN A CA 1
ATOM 1467 C C . ASN A 1 203 ? 19.695 34.940 42.940 1.00 16.80 204 ASN A C 1
ATOM 1468 O O . ASN A 1 203 ? 19.371 35.689 42.028 1.00 17.21 204 ASN A O 1
ATOM 1473 N N . LEU A 1 204 ? 18.840 34.108 43.516 1.00 16.32 205 LEU A N 1
ATOM 1474 C CA . LEU A 1 204 ? 17.429 34.135 43.155 1.00 17.22 205 LEU A CA 1
ATOM 1475 C C . LEU A 1 204 ? 16.858 35.555 43.250 1.00 18.41 205 LEU A C 1
ATOM 1476 O O . LEU A 1 204 ? 16.145 36.016 42.361 1.00 19.35 205 LEU A O 1
ATOM 1481 N N . ARG A 1 205 ? 17.182 36.247 44.333 1.00 18.64 206 ARG A N 1
ATOM 1482 C CA . ARG A 1 205 ? 16.793 37.636 44.500 1.00 18.66 206 ARG A CA 1
ATOM 1483 C C . ARG A 1 205 ? 17.341 38.503 43.351 1.00 18.33 206 ARG A C 1
ATOM 1484 O O . ARG A 1 205 ? 16.603 39.258 42.725 1.00 18.90 206 ARG A O 1
ATOM 1492 N N . ALA A 1 206 ? 18.630 38.373 43.054 1.00 18.36 207 ALA A N 1
ATOM 1493 C CA . ALA A 1 206 ? 19.241 39.139 41.961 1.00 18.48 207 ALA A CA 1
ATOM 1494 C C . ALA A 1 206 ? 18.537 38.900 40.625 1.00 19.56 207 ALA A C 1
ATOM 1495 O O . ALA A 1 206 ? 18.157 39.847 39.932 1.00 19.71 207 ALA A O 1
ATOM 1497 N N . ILE A 1 207 ? 18.369 37.626 40.274 1.00 19.38 208 ILE A N 1
ATOM 1498 C CA . ILE A 1 207 ? 17.756 37.233 39.013 1.00 18.58 208 ILE A CA 1
ATOM 1499 C C . ILE A 1 207 ? 16.363 37.792 38.873 1.00 19.55 208 ILE A C 1
ATOM 1500 O O . ILE A 1 207 ? 16.084 38.532 37.932 1.00 20.75 208 ILE A O 1
ATOM 1505 N N . SER A 1 208 ? 15.486 37.443 39.807 1.00 19.19 209 SER A N 1
ATOM 1506 C CA . SER A 1 208 ? 14.089 37.868 39.729 1.00 20.57 209 SER A CA 1
ATOM 1507 C C . SER A 1 208 ? 13.878 39.393 39.822 1.00 21.08 209 SER A C 1
ATOM 1508 O O . SER A 1 208 ? 13.064 39.972 39.102 1.00 21.36 209 SER A O 1
ATOM 1511 N N . HIS A 1 209 ? 14.607 40.047 40.709 1.00 20.44 210 HIS A N 1
ATOM 1512 C CA . HIS A 1 209 ? 14.300 41.427 40.999 1.00 20.58 210 HIS A CA 1
ATOM 1513 C C . HIS A 1 209 ? 15.170 42.412 40.245 1.00 21.85 210 HIS A C 1
ATOM 1514 O O . HIS A 1 209 ? 14.790 43.575 40.080 1.00 22.38 210 HIS A O 1
ATOM 1521 N N . ASP A 1 210 ? 16.336 41.955 39.787 1.00 21.94 211 ASP A N 1
ATOM 1522 C CA . ASP A 1 210 ? 17.327 42.870 39.210 1.00 21.12 211 ASP A CA 1
ATOM 1523 C C . ASP A 1 210 ? 17.861 42.494 37.828 1.00 20.27 211 ASP A C 1
ATOM 1524 O O . ASP A 1 210 ? 18.152 43.367 37.013 1.00 19.91 211 ASP A O 1
ATOM 1529 N N . GLY A 1 211 ? 17.985 41.201 37.564 1.00 20.18 212 GLY A N 1
ATOM 1530 C CA . GLY A 1 211 ? 18.534 40.748 36.299 1.00 19.56 212 GLY A CA 1
ATOM 1531 C C . GLY A 1 211 ? 17.472 40.573 35.235 1.00 19.39 212 GLY A C 1
ATOM 1532 O O . GLY A 1 211 ? 17.360 41.378 34.313 1.00 19.97 212 GLY A O 1
ATOM 1533 N N . ILE A 1 212 ? 16.688 39.514 35.359 1.00 18.95 213 ILE A N 1
ATOM 1534 C CA . ILE A 1 212 ? 15.609 39.283 34.422 1.00 19.66 213 ILE A CA 1
ATOM 1535 C C . ILE A 1 212 ? 14.572 40.378 34.597 1.00 20.00 213 ILE A C 1
ATOM 1536 O O . ILE A 1 212 ? 14.051 40.918 33.622 1.00 20.08 213 ILE A O 1
ATOM 1541 N N . LYS A 1 213 ? 14.290 40.707 35.855 1.00 20.43 214 LYS A N 1
ATOM 1542 C CA . LYS A 1 213 ? 13.181 41.590 36.191 1.00 20.65 214 LYS A CA 1
ATOM 1543 C C . LYS A 1 213 ? 11.845 40.952 35.802 1.00 21.01 214 LYS A C 1
ATOM 1544 O O . LYS A 1 213 ? 11.252 41.279 34.776 1.00 21.30 214 LYS A O 1
ATOM 1550 N N . LEU A 1 214 ? 11.390 40.018 36.627 1.00 21.11 215 LEU A N 1
ATOM 1551 C CA . LEU A 1 214 ? 10.120 39.352 36.396 1.00 21.76 215 LEU A CA 1
ATOM 1552 C C . LEU A 1 214 ? 8.970 40.244 36.831 1.00 23.22 215 LEU A C 1
ATOM 1553 O O . LEU A 1 214 ? 9.158 41.210 37.579 1.00 23.59 215 LEU A O 1
ATOM 1558 N N . ARG A 1 215 ? 7.776 39.904 36.365 1.00 23.48 216 ARG A N 1
ATOM 1559 C CA . ARG A 1 215 ? 6.581 40.677 36.660 1.00 23.81 216 ARG A CA 1
ATOM 1560 C C . ARG A 1 215 ? 5.455 39.743 37.033 1.00 23.88 216 ARG A C 1
ATOM 1561 O O . ARG A 1 215 ? 5.512 38.553 36.743 1.00 23.57 216 ARG A O 1
ATOM 1569 N N . PRO A 1 216 ? 4.424 40.274 37.694 1.00 24.77 217 PRO A N 1
ATOM 1570 C CA . PRO A 1 216 ? 3.244 39.446 37.949 1.00 25.56 217 PRO A CA 1
ATOM 1571 C C . PRO A 1 216 ? 2.592 39.063 36.621 1.00 25.53 217 PRO A C 1
ATOM 1572 O O . PRO A 1 216 ? 2.469 39.912 35.719 1.00 24.30 217 PRO A O 1
ATOM 1576 N N . GLY A 1 217 ? 2.205 37.795 36.496 1.00 23.87 218 GLY A N 1
ATOM 1577 C CA . GLY A 1 217 ? 1.629 37.311 35.258 1.00 23.94 218 GLY A CA 1
ATOM 1578 C C . GLY A 1 217 ? 2.632 36.666 34.314 1.00 24.36 218 GLY A C 1
ATOM 1579 O O . GLY A 1 217 ? 2.229 36.014 33.340 1.00 25.00 218 GLY A O 1
ATOM 1580 N N . ASP A 1 218 ? 3.927 36.842 34.586 1.00 23.17 219 ASP A N 1
ATOM 1581 C CA . ASP A 1 218 ? 4.969 36.133 33.836 1.00 22.62 219 ASP A CA 1
ATOM 1582 C C . ASP A 1 218 ? 4.823 34.626 34.021 1.00 22.93 219 ASP A C 1
ATOM 1583 O O . ASP A 1 218 ? 4.308 34.150 35.039 1.00 22.94 219 ASP A O 1
ATOM 1588 N N . ARG A 1 219 ? 5.274 33.877 33.027 1.00 22.61 220 ARG A N 1
ATOM 1589 C CA . ARG A 1 219 ? 5.230 32.428 33.099 1.00 21.85 220 ARG A CA 1
ATOM 1590 C C . ARG A 1 219 ? 6.390 31.821 32.327 1.00 20.83 220 ARG A C 1
ATOM 1591 O O . ARG A 1 219 ? 6.562 32.103 31.139 1.00 20.31 220 ARG A O 1
ATOM 1599 N N . CYS A 1 220 ? 7.165 30.978 33.006 1.00 20.30 221 CYS A N 1
ATOM 1600 C CA . CYS A 1 220 ? 8.390 30.403 32.448 1.00 20.11 221 CYS A CA 1
ATOM 1601 C C . CYS A 1 220 ? 8.216 29.117 31.636 1.00 20.41 221 CYS A C 1
ATOM 1602 O O . CYS A 1 220 ? 7.299 28.329 31.861 1.00 20.91 221 CYS A O 1
ATOM 1605 N N . VAL A 1 221 ? 9.128 28.915 30.692 1.00 20.07 222 VAL A N 1
ATOM 1606 C CA . VAL A 1 221 ? 9.139 27.729 29.850 1.00 20.46 222 VAL A CA 1
ATOM 1607 C C . VAL A 1 221 ? 10.580 27.251 29.744 1.00 19.72 222 VAL A C 1
ATOM 1608 O O . VAL A 1 221 ? 11.460 28.025 29.372 1.00 20.04 222 VAL A O 1
ATOM 1612 N N . SER A 1 222 ? 10.834 25.992 30.081 1.00 19.07 223 SER A N 1
ATOM 1613 C CA . SER A 1 222 ? 12.190 25.458 29.991 1.00 19.28 223 SER A CA 1
ATOM 1614 C C . SER A 1 222 ? 12.225 24.064 29.393 1.00 19.65 223 SER A C 1
ATOM 1615 O O . SER A 1 222 ? 11.336 23.251 29.636 1.00 20.31 223 SER A O 1
ATOM 1618 N N . TRP A 1 223 ? 13.252 23.793 28.600 1.00 19.58 224 TRP A N 1
ATOM 1619 C CA . TRP A 1 223 ? 13.507 22.438 28.150 1.00 19.81 224 TRP A CA 1
ATOM 1620 C C . TRP A 1 223 ? 14.852 21.970 28.714 1.00 20.72 224 TRP A C 1
ATOM 1621 O O . TRP A 1 223 ? 15.295 20.854 28.441 1.00 22.49 224 TRP A O 1
ATOM 1632 N N . LEU A 1 224 ? 15.484 22.822 29.523 1.00 20.00 225 LEU A N 1
ATOM 1633 C CA . LEU A 1 224 ? 16.800 22.536 30.094 1.00 19.90 225 LEU A CA 1
ATOM 1634 C C . LEU A 1 224 ? 16.765 21.421 31.131 1.00 21.76 225 LEU A C 1
ATOM 1635 O O . LEU A 1 224 ? 15.755 21.223 31.813 1.00 22.41 225 LEU A O 1
ATOM 1640 N N . PRO A 1 225 ? 17.885 20.696 31.273 1.00 22.93 226 PRO A N 1
ATOM 1641 C CA . PRO A 1 225 ? 17.976 19.573 32.215 1.00 22.96 226 PRO A CA 1
ATOM 1642 C C . PRO A 1 225 ? 18.118 20.086 33.635 1.00 22.35 226 PRO A C 1
ATOM 1643 O O . PRO A 1 225 ? 18.769 21.110 33.834 1.00 22.38 226 PRO A O 1
ATOM 1647 N N . PHE A 1 226 ? 17.540 19.393 34.608 1.00 22.83 227 PHE A N 1
ATOM 1648 C CA . PHE A 1 226 ? 17.717 19.802 35.999 1.00 21.98 227 PHE A CA 1
ATOM 1649 C C . PHE A 1 226 ? 19.131 19.513 36.472 1.00 21.67 227 PHE A C 1
ATOM 1650 O O . PHE A 1 226 ? 19.564 20.024 37.498 1.00 21.25 227 PHE A O 1
ATOM 1658 N N . TYR A 1 227 ? 19.860 18.708 35.709 1.00 22.93 228 TYR A N 1
ATOM 1659 C CA . TYR A 1 227 ? 21.211 18.345 36.107 1.00 23.83 228 TYR A CA 1
ATOM 1660 C C . TYR A 1 227 ? 22.235 19.399 35.705 1.00 25.51 228 TYR A C 1
ATOM 1661 O O . TYR A 1 227 ? 23.333 19.419 36.251 1.00 27.24 228 TYR A O 1
ATOM 1670 N N . HIS A 1 228 ? 21.882 20.279 34.767 1.00 25.89 229 HIS A N 1
ATOM 1671 C CA . HIS A 1 228 ? 22.725 21.451 34.479 1.00 25.84 229 HIS A CA 1
ATOM 1672 C C . HIS A 1 228 ? 22.366 22.612 35.372 1.00 23.78 229 HIS A C 1
ATOM 1673 O O . HIS A 1 228 ? 21.275 22.691 35.920 1.00 23.80 229 HIS A O 1
ATOM 1680 N N . ASP A 1 229 ? 23.299 23.530 35.495 1.00 23.29 230 ASP A N 1
ATOM 1681 C CA . ASP A 1 229 ? 23.148 24.662 36.380 1.00 21.90 230 ASP A CA 1
ATOM 1682 C C . ASP A 1 229 ? 21.959 25.590 36.064 1.00 20.12 230 ASP A C 1
ATOM 1683 O O . ASP A 1 229 ? 21.190 25.980 36.940 1.00 18.58 230 ASP A O 1
ATOM 1696 N N . GLY A 1 231 ? 19.187 25.039 34.031 1.00 19.87 232 GLY A N 1
ATOM 1697 C CA . GLY A 1 231 ? 17.891 24.402 34.140 1.00 19.35 232 GLY A CA 1
ATOM 1698 C C . GLY A 1 231 ? 17.395 24.396 35.565 1.00 18.77 232 GLY A C 1
ATOM 1699 O O . GLY A 1 231 ? 16.253 24.758 35.835 1.00 18.68 232 GLY A O 1
ATOM 1700 N N . LEU A 1 232 ? 18.274 24.004 36.480 1.00 18.72 233 LEU A N 1
ATOM 1701 C CA . LEU A 1 232 ? 17.926 23.863 37.888 1.00 18.35 233 LEU A CA 1
ATOM 1702 C C . LEU A 1 232 ? 17.648 25.176 38.639 1.00 17.46 233 LEU A C 1
ATOM 1703 O O . LEU A 1 232 ? 16.562 25.362 39.173 1.00 17.43 233 LEU A O 1
ATOM 1708 N N . VAL A 1 233 ? 18.629 26.072 38.699 1.00 17.17 234 VAL A N 1
ATOM 1709 C CA . VAL A 1 233 ? 18.489 27.272 39.520 1.00 17.22 234 VAL A CA 1
ATOM 1710 C C . VAL A 1 233 ? 17.594 28.292 38.847 1.00 17.91 234 VAL A C 1
ATOM 1711 O O . VAL A 1 233 ? 16.803 28.996 39.487 1.00 17.50 234 VAL A O 1
ATOM 1715 N N . GLY A 1 234 ? 17.746 28.377 37.536 1.00 18.27 235 GLY A N 1
ATOM 1716 C CA . GLY A 1 234 ? 16.915 29.250 36.747 1.00 17.58 235 GLY A CA 1
ATOM 1717 C C . GLY A 1 234 ? 15.510 28.706 36.603 1.00 17.80 235 GLY A C 1
ATOM 1718 O O . GLY A 1 234 ? 14.565 29.475 36.598 1.00 18.12 235 GLY A O 1
ATOM 1719 N N . PHE A 1 235 ? 15.336 27.397 36.487 1.00 17.27 236 PHE A N 1
ATOM 1720 C CA . PHE A 1 235 ? 14.000 26.961 36.139 1.00 17.70 236 PHE A CA 1
ATOM 1721 C C . PHE A 1 235 ? 13.271 25.986 37.033 1.00 18.04 236 PHE A C 1
ATOM 1722 O O . PHE A 1 235 ? 12.115 25.666 36.782 1.00 17.99 236 PHE A O 1
ATOM 1730 N N . LEU A 1 236 ? 13.923 25.550 38.097 1.00 17.84 237 LEU A N 1
ATOM 1731 C CA . LEU A 1 236 ? 13.188 24.907 39.168 1.00 18.65 237 LEU A CA 1
ATOM 1732 C C . LEU A 1 236 ? 13.027 25.894 40.332 1.00 19.15 237 LEU A C 1
ATOM 1733 O O . LEU A 1 236 ? 11.909 26.180 40.776 1.00 19.17 237 LEU A O 1
ATOM 1738 N N . LEU A 1 237 ? 14.149 26.430 40.803 1.00 18.97 238 LEU A N 1
ATOM 1739 C CA . LEU A 1 237 ? 14.160 27.304 41.975 1.00 18.48 238 LEU A CA 1
ATOM 1740 C C . LEU A 1 237 ? 13.516 28.681 41.757 1.00 19.14 238 LEU A C 1
ATOM 1741 O O . LEU A 1 237 ? 12.743 29.134 42.598 1.00 19.98 238 LEU A O 1
ATOM 1746 N N . THR A 1 238 ? 13.814 29.342 40.639 1.00 18.42 239 THR A N 1
ATOM 1747 C CA . THR A 1 238 ? 13.287 30.690 40.409 1.00 18.12 239 THR A CA 1
ATOM 1748 C C . THR A 1 238 ? 11.766 30.806 40.271 1.00 19.22 239 THR A C 1
ATOM 1749 O O . THR A 1 238 ? 11.173 31.731 40.826 1.00 19.70 239 THR A O 1
ATOM 1753 N N . PRO A 1 239 ? 11.123 29.885 39.530 1.00 18.96 240 PRO A N 1
ATOM 1754 C CA . PRO A 1 239 ? 9.654 29.905 39.563 1.00 19.75 240 PRO A CA 1
ATOM 1755 C C . PRO A 1 239 ? 9.096 29.603 40.972 1.00 21.19 240 PRO A C 1
ATOM 1756 O O . PRO A 1 239 ? 7.962 29.966 41.287 1.00 21.92 240 PRO A O 1
ATOM 1760 N N . VAL A 1 240 ? 9.883 28.954 41.821 1.00 20.20 241 VAL A N 1
ATOM 1761 C CA . VAL A 1 240 ? 9.423 28.662 43.166 1.00 20.31 241 VAL A CA 1
ATOM 1762 C C . VAL A 1 240 ? 9.548 29.872 44.087 1.00 21.02 241 VAL A C 1
ATOM 1763 O O . VAL A 1 240 ? 8.670 30.127 44.918 1.00 22.21 241 VAL A O 1
ATOM 1767 N N . ALA A 1 241 ? 10.630 30.627 43.928 1.00 21.01 242 ALA A N 1
ATOM 1768 C CA . ALA A 1 241 ? 10.911 31.767 44.805 1.00 21.22 242 ALA A CA 1
ATOM 1769 C C . ALA A 1 241 ? 10.155 33.012 44.361 1.00 21.16 242 ALA A C 1
ATOM 1770 O O . ALA A 1 241 ? 10.260 34.080 44.959 1.00 21.15 242 ALA A O 1
ATOM 1772 N N . THR A 1 242 ? 9.374 32.846 43.307 1.00 21.59 243 THR A N 1
ATOM 1773 C CA . THR A 1 242 ? 8.732 33.958 42.644 1.00 21.75 243 THR A CA 1
ATOM 1774 C C . THR A 1 242 ? 7.244 33.644 42.504 1.00 21.64 243 THR A C 1
ATOM 1775 O O . THR A 1 242 ? 6.470 34.432 41.967 1.00 22.60 243 THR A O 1
ATOM 1779 N N . GLN A 1 243 ? 6.855 32.487 43.027 1.00 20.96 244 GLN A N 1
ATOM 1780 C CA . GLN A 1 243 ? 5.480 32.021 42.965 1.00 21.38 244 GLN A CA 1
ATOM 1781 C C . GLN A 1 243 ? 4.913 32.106 41.564 1.00 21.93 244 GLN A C 1
ATOM 1782 O O . GLN A 1 243 ? 3.726 32.381 41.394 1.00 22.50 244 GLN A O 1
ATOM 1788 N N . LEU A 1 244 ? 5.775 31.860 40.576 1.00 22.31 245 LEU A N 1
ATOM 1789 C CA . LEU A 1 244 ? 5.432 31.869 39.149 1.00 21.72 245 LEU A CA 1
ATOM 1790 C C . LEU A 1 244 ? 5.355 30.460 38.569 1.00 21.17 245 LEU A C 1
ATOM 1791 O O . LEU A 1 244 ? 6.172 29.608 38.887 1.00 21.86 245 LEU A O 1
ATOM 1796 N N . SER A 1 245 ? 4.396 30.215 37.691 1.00 21.24 246 SER A N 1
ATOM 1797 C CA . SER A 1 245 ? 4.281 28.892 37.095 1.00 21.67 246 SER A CA 1
ATOM 1798 C C . SER A 1 245 ? 5.376 28.639 36.055 1.00 21.30 246 SER A C 1
ATOM 1799 O O . SER A 1 245 ? 6.004 29.572 35.558 1.00 21.41 246 SER A O 1
ATOM 1802 N N . VAL A 1 246 ? 5.606 27.373 35.727 1.00 21.34 247 VAL A N 1
ATOM 1803 C CA . VAL A 1 246 ? 6.573 27.026 34.695 1.00 20.55 247 VAL A CA 1
ATOM 1804 C C . VAL A 1 246 ? 6.139 25.769 33.947 1.00 21.40 247 VAL A C 1
ATOM 1805 O O . VAL A 1 246 ? 5.480 24.903 34.515 1.00 22.15 247 VAL A O 1
ATOM 1809 N N . ASP A 1 247 ? 6.498 25.681 32.667 1.00 21.67 248 ASP A N 1
ATOM 1810 C CA . ASP A 1 247 ? 6.217 24.500 31.848 1.00 21.64 248 ASP A CA 1
ATOM 1811 C C . ASP A 1 247 ? 7.506 23.876 31.346 1.00 20.91 248 ASP A C 1
ATOM 1812 O O . ASP A 1 247 ? 8.346 24.568 30.772 1.00 20.53 248 ASP A O 1
ATOM 1817 N N . TYR A 1 248 ? 7.651 22.569 31.526 1.00 21.28 249 TYR A N 1
ATOM 1818 C CA . TYR A 1 248 ? 8.863 21.882 31.097 1.00 21.12 249 TYR A CA 1
ATOM 1819 C C . TYR A 1 248 ? 8.671 20.992 29.892 1.00 22.22 249 TYR A C 1
ATOM 1820 O O . TYR A 1 248 ? 7.625 20.368 29.732 1.00 23.41 249 TYR A O 1
ATOM 1829 N N . LEU A 1 249 ? 9.703 20.932 29.055 1.00 22.42 250 LEU A N 1
ATOM 1830 C CA . LEU A 1 249 ? 9.884 19.832 28.116 1.00 22.98 250 LEU A CA 1
ATOM 1831 C C . LEU A 1 249 ? 11.047 18.979 28.614 1.00 23.46 250 LEU A C 1
ATOM 1832 O O . LEU A 1 249 ? 11.875 19.432 29.418 1.00 22.85 250 LEU A O 1
ATOM 1837 N N . ARG A 1 250 ? 11.115 17.735 28.165 1.00 24.66 251 ARG A N 1
ATOM 1838 C CA . ARG A 1 250 ? 12.294 16.940 28.472 1.00 25.51 251 ARG A CA 1
ATOM 1839 C C . ARG A 1 250 ? 13.402 17.393 27.534 1.00 25.32 251 ARG A C 1
ATOM 1840 O O . ARG A 1 250 ? 13.135 17.834 26.416 1.00 25.01 251 ARG A O 1
ATOM 1848 N N . THR A 1 251 ? 14.643 17.324 27.991 1.00 25.12 252 THR A N 1
ATOM 1849 C CA . THR A 1 251 ? 15.734 17.863 27.197 1.00 24.37 252 THR A CA 1
ATOM 1850 C C . THR A 1 251 ? 15.893 17.088 25.906 1.00 25.44 252 THR A C 1
ATOM 1851 O O . THR A 1 251 ? 16.138 17.670 24.856 1.00 24.95 252 THR A O 1
ATOM 1855 N N . GLN A 1 252 ? 15.747 15.770 25.990 1.00 26.58 253 GLN A N 1
ATOM 1856 C CA . GLN A 1 252 ? 15.867 14.902 24.819 1.00 27.46 253 GLN A CA 1
ATOM 1857 C C . GLN A 1 252 ? 14.749 15.159 23.806 1.00 27.79 253 GLN A C 1
ATOM 1858 O O . GLN A 1 252 ? 14.985 15.139 22.598 1.00 28.36 253 GLN A O 1
ATOM 1864 N N . ASP A 1 253 ? 13.543 15.421 24.301 1.00 26.88 254 ASP A N 1
ATOM 1865 C CA . ASP A 1 253 ? 12.402 15.704 23.434 1.00 27.08 254 ASP A CA 1
ATOM 1866 C C . ASP A 1 253 ? 12.598 16.976 22.624 1.00 26.93 254 ASP A C 1
ATOM 1867 O O . ASP A 1 253 ? 12.233 17.035 21.452 1.00 27.86 254 ASP A O 1
ATOM 1872 N N . PHE A 1 254 ? 13.156 18.003 23.253 1.00 26.07 255 PHE A N 1
ATOM 1873 C CA . PHE A 1 254 ? 13.520 19.209 22.524 1.00 25.76 255 PHE A CA 1
ATOM 1874 C C . PHE A 1 254 ? 1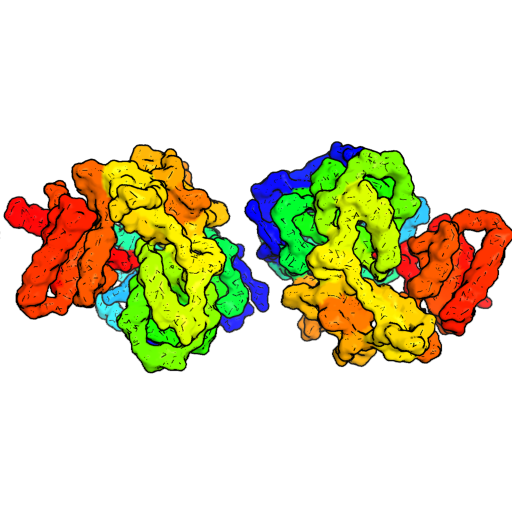4.577 18.895 21.468 1.00 26.67 255 PHE A C 1
ATOM 1875 O O . PHE A 1 254 ? 14.439 19.283 20.310 1.00 27.33 255 PHE A O 1
ATOM 1883 N N . ALA A 1 255 ? 15.628 18.187 21.869 1.00 26.92 256 ALA A N 1
ATOM 1884 C CA . ALA A 1 255 ? 16.719 17.844 20.957 1.00 28.13 256 ALA A CA 1
ATOM 1885 C C . ALA A 1 255 ? 16.208 17.238 19.657 1.00 30.22 256 ALA A C 1
ATOM 1886 O O . ALA A 1 255 ? 16.769 17.473 18.587 1.00 30.96 256 ALA A O 1
ATOM 1896 N N . ARG A 1 257 ? 12.765 17.370 18.555 1.00 29.47 258 ARG A N 1
ATOM 1897 C CA . ARG A 1 257 ? 11.890 18.333 17.896 1.00 29.74 258 ARG A CA 1
ATOM 1898 C C . ARG A 1 257 ? 12.016 19.745 18.496 1.00 29.49 258 ARG A C 1
ATOM 1899 O O . ARG A 1 257 ? 11.139 20.195 19.251 1.00 28.14 258 ARG A O 1
ATOM 1907 N N . PRO A 1 258 ? 13.106 20.452 18.150 1.00 28.15 259 PRO A N 1
ATOM 1908 C CA . PRO A 1 258 ? 13.349 21.809 18.638 1.00 26.36 259 PRO A CA 1
ATOM 1909 C C . PRO A 1 258 ? 12.075 22.641 18.688 1.00 26.22 259 PRO A C 1
ATOM 1910 O O . PRO A 1 258 ? 11.747 23.181 19.728 1.00 26.11 259 PRO A O 1
ATOM 1914 N N . LEU A 1 259 ? 11.357 22.729 17.581 1.00 26.87 260 LEU A N 1
ATOM 1915 C CA . LEU A 1 259 ? 10.227 23.644 17.491 1.00 27.35 260 LEU A CA 1
ATOM 1916 C C . LEU A 1 259 ? 9.140 23.412 18.541 1.00 27.14 260 LEU A C 1
ATOM 1917 O O . LEU A 1 259 ? 8.290 24.278 18.789 1.00 26.73 260 LEU A O 1
ATOM 1922 N N . GLN A 1 260 ? 9.165 22.254 19.177 1.00 27.20 261 GLN A N 1
ATOM 1923 C CA . GLN A 1 260 ? 8.189 22.002 20.222 1.00 27.43 261 GLN A CA 1
ATOM 1924 C C . GLN A 1 260 ? 8.358 22.979 21.397 1.00 26.12 261 GLN A C 1
ATOM 1925 O O . GLN A 1 260 ? 7.438 23.194 22.184 1.00 25.94 261 GLN A O 1
ATOM 1931 N N . TRP A 1 261 ? 9.535 23.588 21.482 1.00 25.27 262 TRP A N 1
ATOM 1932 C CA . TRP A 1 261 ? 9.840 24.597 22.491 1.00 23.23 262 TRP A CA 1
ATOM 1933 C C . TRP A 1 261 ? 9.049 25.859 22.203 1.00 23.30 262 TRP A C 1
ATOM 1934 O O . TRP A 1 261 ? 8.374 26.392 23.073 1.00 23.36 262 TRP A O 1
ATOM 1945 N N . LEU A 1 262 ? 9.116 26.330 20.967 1.00 24.01 263 LEU A N 1
ATOM 1946 C CA . LEU A 1 262 ? 8.388 27.530 20.598 1.00 24.13 263 LEU A CA 1
ATOM 1947 C C . LEU A 1 262 ? 6.896 27.232 20.619 1.00 25.10 263 LEU A C 1
ATOM 1948 O O . LEU A 1 262 ? 6.089 28.102 20.960 1.00 24.82 263 LEU A O 1
ATOM 1953 N N . LYS A 1 263 ? 6.533 26.006 20.247 1.00 25.37 264 LYS A N 1
ATOM 1954 C CA . LYS A 1 263 ? 5.146 25.580 20.330 1.00 26.09 264 LYS A CA 1
ATOM 1955 C C . LYS A 1 263 ? 4.624 25.827 21.739 1.00 25.33 264 LYS A C 1
ATOM 1956 O O . LYS A 1 263 ? 3.666 26.571 21.952 1.00 24.97 264 LYS A O 1
ATOM 1962 N N . LEU A 1 264 ? 5.278 25.196 22.703 1.00 24.34 265 LEU A N 1
ATOM 1963 C CA . LEU A 1 264 ? 4.863 25.278 24.089 1.00 23.97 265 LEU A CA 1
ATOM 1964 C C . LEU A 1 264 ? 4.678 26.731 24.518 1.00 24.50 265 LEU A C 1
ATOM 1965 O O . LEU A 1 264 ? 3.659 27.075 25.119 1.00 25.13 265 LEU A O 1
ATOM 1970 N N . ILE A 1 265 ? 5.648 27.587 24.207 1.00 23.37 266 ILE A N 1
ATOM 1971 C CA . ILE A 1 265 ? 5.529 28.998 24.559 1.00 22.78 266 ILE A CA 1
ATOM 1972 C C . ILE A 1 265 ? 4.220 29.559 24.019 1.00 23.98 266 ILE A C 1
ATOM 1973 O O . ILE A 1 265 ? 3.400 30.067 24.777 1.00 24.59 266 ILE A O 1
ATOM 1978 N N . SER A 1 266 ? 4.018 29.451 22.709 1.00 24.55 267 SER A N 1
ATOM 1979 C CA . SER A 1 266 ? 2.823 29.998 22.068 1.00 25.19 267 SER A CA 1
ATOM 1980 C C . SER A 1 266 ? 1.517 29.372 22.578 1.00 25.33 267 SER A C 1
ATOM 1981 O O . SER A 1 266 ? 0.471 30.032 22.613 1.00 24.87 267 SER A O 1
ATOM 1984 N N . LYS A 1 267 ? 1.592 28.104 22.979 1.00 24.66 268 LYS A N 1
ATOM 1985 C CA . LYS A 1 267 ? 0.423 27.362 23.450 1.00 24.90 268 LYS A CA 1
ATOM 1986 C C . LYS A 1 267 ? -0.182 27.960 24.713 1.00 25.24 268 LYS A C 1
ATOM 1987 O O . LYS A 1 267 ? -1.398 28.103 24.826 1.00 25.59 268 LYS A O 1
ATOM 1993 N N . ASN A 1 268 ? 0.672 28.295 25.669 1.00 24.52 269 ASN A N 1
ATOM 1994 C CA . ASN A 1 268 ? 0.217 28.798 26.952 1.00 24.13 269 ASN A CA 1
ATOM 1995 C C . ASN A 1 268 ? 0.499 30.279 27.124 1.00 25.18 269 ASN A C 1
ATOM 1996 O O . ASN A 1 268 ? 0.481 30.794 28.252 1.00 25.24 269 ASN A O 1
ATOM 2001 N N . ARG A 1 269 ? 0.771 30.966 26.017 1.00 24.47 270 ARG A N 1
ATOM 2002 C CA . ARG A 1 269 ? 1.138 32.370 26.101 1.00 23.98 270 ARG A CA 1
ATOM 2003 C C . ARG A 1 269 ? 2.307 32.550 27.067 1.00 23.24 270 ARG A C 1
ATOM 2004 O O . ARG A 1 269 ? 2.323 33.484 27.877 1.00 22.13 270 ARG A O 1
ATOM 2012 N N . GLY A 1 270 ? 3.272 31.635 26.975 1.00 22.82 271 GLY A N 1
ATOM 2013 C CA . GLY A 1 270 ? 4.496 31.686 27.754 1.00 21.94 271 GLY A CA 1
ATOM 2014 C C . GLY A 1 270 ? 5.225 33.007 27.611 1.00 22.07 271 GLY A C 1
ATOM 2015 O O . GLY A 1 270 ? 5.072 33.722 26.622 1.00 22.13 271 GLY A O 1
ATOM 2016 N N . THR A 1 271 ? 6.044 33.336 28.596 1.00 21.66 272 THR A N 1
ATOM 2017 C CA . THR A 1 271 ? 6.552 34.693 28.690 1.00 21.11 272 THR A CA 1
ATOM 2018 C C . THR A 1 271 ? 8.069 34.772 28.780 1.00 20.07 272 THR A C 1
ATOM 2019 O O . THR A 1 271 ? 8.696 35.593 28.119 1.00 19.82 272 THR A O 1
ATOM 2023 N N . VAL A 1 272 ? 8.647 33.914 29.610 1.00 19.92 273 VAL A N 1
ATOM 2024 C CA . VAL A 1 272 ? 10.075 33.940 29.883 1.00 19.00 273 VAL A CA 1
ATOM 2025 C C . VAL A 1 272 ? 10.664 32.577 29.583 1.00 18.21 273 VAL A C 1
ATOM 2026 O O . VAL A 1 272 ? 10.093 31.546 29.922 1.00 18.52 273 VAL A O 1
ATOM 2030 N N . SER A 1 273 ? 11.804 32.571 28.920 1.00 17.93 274 SER A N 1
ATOM 2031 C CA . SER A 1 273 ? 12.507 31.326 28.688 1.00 18.24 274 SER A CA 1
ATOM 2032 C C . SER A 1 273 ? 13.941 31.656 28.387 1.00 18.27 274 SER A C 1
ATOM 2033 O O . SER A 1 273 ? 14.241 32.749 27.914 1.00 18.58 274 SER A O 1
ATOM 2036 N N . VAL A 1 274 ? 14.836 30.727 28.682 1.00 18.02 275 VAL A N 1
ATOM 2037 C CA . VAL A 1 274 ? 16.244 30.963 28.432 1.00 18.65 275 VAL A CA 1
ATOM 2038 C C . VAL A 1 274 ? 16.867 29.669 27.957 1.00 19.20 275 VAL A C 1
ATOM 2039 O O . VAL A 1 274 ? 16.524 28.599 28.450 1.00 19.90 275 VAL A O 1
ATOM 2043 N N . ALA A 1 275 ? 17.771 29.776 26.990 1.00 19.66 276 ALA A N 1
ATOM 2044 C CA . ALA A 1 275 ? 18.452 28.625 26.422 1.00 19.13 276 ALA A CA 1
ATOM 2045 C C . ALA A 1 275 ? 19.870 29.034 26.056 1.00 19.90 276 ALA A C 1
ATOM 2046 O O . ALA A 1 275 ? 20.175 30.222 26.002 1.00 19.80 276 ALA A O 1
ATOM 2048 N N . PRO A 1 276 ? 20.743 28.053 25.794 1.00 20.02 277 PRO A N 1
ATOM 2049 C CA . PRO A 1 276 ? 22.082 28.318 25.260 1.00 20.28 277 PRO A CA 1
ATOM 2050 C C . PRO A 1 276 ? 22.014 28.729 23.789 1.00 20.37 277 PRO A C 1
ATOM 2051 O O . PRO A 1 276 ? 21.011 28.469 23.128 1.00 20.74 277 PRO A O 1
ATOM 2055 N N . PRO A 1 277 ? 23.081 29.343 23.269 1.00 19.43 278 PRO A N 1
ATOM 2056 C CA . PRO A 1 277 ? 23.150 29.759 21.872 1.00 19.25 278 PRO A CA 1
ATOM 2057 C C . PRO A 1 277 ? 22.610 28.715 20.906 1.00 21.76 278 PRO A C 1
ATOM 2058 O O . PRO A 1 277 ? 21.846 29.066 20.006 1.00 22.57 278 PRO A O 1
ATOM 2062 N N . PHE A 1 278 ? 22.996 27.455 21.078 1.00 22.44 279 PHE A N 1
ATOM 2063 C CA . PHE A 1 278 ? 22.582 26.412 20.139 1.00 23.23 279 PHE A CA 1
ATOM 2064 C C . PHE A 1 278 ? 21.092 26.096 20.206 1.00 23.05 279 PHE A C 1
ATOM 2065 O O . PHE A 1 278 ? 20.517 25.648 19.221 1.00 24.45 279 PHE A O 1
ATOM 2073 N N . GLY A 1 279 ? 20.466 26.306 21.356 1.00 21.70 280 GLY A N 1
ATOM 2074 C CA . GLY A 1 279 ? 19.040 26.069 21.454 1.00 21.65 280 GLY A CA 1
ATOM 2075 C C . GLY A 1 279 ? 18.289 26.914 20.446 1.00 21.22 280 GLY A C 1
ATOM 2076 O O . GLY A 1 279 ? 17.289 26.492 19.873 1.00 21.01 280 GLY A O 1
ATOM 2077 N N . TYR A 1 280 ? 18.786 28.125 20.233 1.00 21.60 281 TYR A N 1
ATOM 2078 C CA . TYR A 1 280 ? 18.167 29.061 19.302 1.00 22.32 281 TYR A CA 1
ATOM 2079 C C . TYR A 1 280 ? 18.508 28.687 17.874 1.00 22.76 281 TYR A C 1
ATOM 2080 O O . TYR A 1 280 ? 17.654 28.709 16.991 1.00 23.36 281 TYR A O 1
ATOM 2089 N N . GLU A 1 281 ? 19.765 28.340 17.654 1.00 22.67 282 GLU A N 1
ATOM 2090 C CA . GLU A 1 281 ? 20.224 27.982 16.325 1.00 24.02 282 GLU A CA 1
ATOM 2091 C C . GLU A 1 281 ? 19.542 26.713 15.827 1.00 25.87 282 GLU A C 1
ATOM 2092 O O . GLU A 1 281 ? 19.065 26.668 14.697 1.00 27.39 282 GLU A O 1
ATOM 2098 N N . LEU A 1 282 ? 19.491 25.690 16.676 1.00 25.16 283 LEU A N 1
ATOM 2099 C CA . LEU A 1 282 ? 18.800 24.451 16.353 1.00 24.59 283 LEU A CA 1
ATOM 2100 C C . LEU A 1 282 ? 17.446 24.767 15.736 1.00 25.70 283 LEU A C 1
ATOM 2101 O O . LEU A 1 282 ? 17.116 24.269 14.668 1.00 27.41 283 LEU A O 1
ATOM 2106 N N . CYS A 1 283 ? 16.667 25.608 16.407 1.00 25.45 284 CYS A N 1
ATOM 2107 C CA . CYS A 1 283 ? 15.328 25.982 15.941 1.00 26.40 284 CYS A CA 1
ATOM 2108 C C . CYS A 1 283 ? 15.260 26.526 14.520 1.00 27.74 284 CYS A C 1
ATOM 2109 O O . CYS A 1 283 ? 14.564 25.981 13.664 1.00 28.94 284 CYS A O 1
ATOM 2112 N N . GLN A 1 284 ? 15.961 27.625 14.286 1.00 27.59 285 GLN A N 1
ATOM 2113 C CA . GLN A 1 284 ? 15.923 28.286 12.988 1.00 28.79 285 GLN A CA 1
ATOM 2114 C C . GLN A 1 284 ? 16.494 27.381 11.893 1.00 28.93 285 GLN A C 1
ATOM 2115 O O . GLN A 1 284 ? 16.106 27.465 10.734 1.00 29.88 285 GLN A O 1
ATOM 2121 N N . ARG A 1 285 ? 17.394 26.490 12.281 1.00 28.79 286 ARG A N 1
ATOM 2122 C CA . ARG A 1 285 ? 17.971 25.510 11.361 1.00 30.46 286 ARG A CA 1
ATOM 2123 C C . ARG A 1 285 ? 16.953 24.449 10.924 1.00 30.27 286 ARG A C 1
ATOM 2124 O O . ARG A 1 285 ? 16.982 23.974 9.792 1.00 30.92 286 ARG A O 1
ATOM 2132 N N . ARG A 1 286 ? 16.049 24.082 11.819 1.00 29.66 287 ARG A N 1
ATOM 2133 C CA . ARG A 1 286 ? 15.174 22.961 11.544 1.00 30.66 287 ARG A CA 1
ATOM 2134 C C . ARG A 1 286 ? 13.701 23.332 11.526 1.00 32.59 287 ARG A C 1
ATOM 2135 O O . ARG A 1 286 ? 12.837 22.480 11.731 1.00 34.60 287 ARG A O 1
ATOM 2143 N N . VAL A 1 287 ? 13.411 24.599 11.257 1.00 32.86 288 VAL A N 1
ATOM 2144 C CA . VAL A 1 287 ? 12.025 25.050 11.195 1.00 34.30 288 VAL A CA 1
ATOM 2145 C C . VAL A 1 287 ? 11.435 24.720 9.841 1.00 36.21 288 VAL A C 1
ATOM 2146 O O . VAL A 1 287 ? 12.154 24.648 8.844 1.00 35.48 288 VAL A O 1
ATOM 2150 N N . ASN A 1 288 ? 10.123 24.517 9.810 1.00 38.00 289 ASN A N 1
ATOM 2151 C CA . ASN A 1 288 ? 9.406 24.384 8.551 1.00 38.82 289 ASN A CA 1
ATOM 2152 C C . ASN A 1 288 ? 8.011 24.989 8.632 1.00 40.27 289 ASN A C 1
ATOM 2153 O O . ASN A 1 288 ? 7.457 25.138 9.714 1.00 40.60 289 ASN A O 1
ATOM 2158 N N . GLU A 1 289 ? 7.453 25.340 7.478 1.00 42.23 290 GLU A N 1
ATOM 2159 C CA . GLU A 1 289 ? 6.184 26.061 7.412 1.00 43.84 290 GLU A CA 1
ATOM 2160 C C . GLU A 1 289 ? 5.071 25.417 8.233 1.00 44.67 290 GLU A C 1
ATOM 2161 O O . GLU A 1 289 ? 4.290 26.115 8.893 1.00 44.19 290 GLU A O 1
ATOM 2167 N N . LYS A 1 290 ? 4.999 24.089 8.186 1.00 44.36 291 LYS A N 1
ATOM 2168 C CA . LYS A 1 290 ? 4.009 23.361 8.961 1.00 44.38 291 LYS A CA 1
ATOM 2169 C C . LYS A 1 290 ? 4.071 23.832 10.405 1.00 45.31 291 LYS A C 1
ATOM 2170 O O . LYS A 1 290 ? 3.043 23.959 11.072 1.00 46.97 291 LYS A O 1
ATOM 2176 N N . ASP A 1 291 ? 5.292 24.094 10.871 1.00 44.75 292 ASP A N 1
ATOM 2177 C CA . ASP A 1 291 ? 5.555 24.514 12.248 1.00 44.32 292 ASP A CA 1
ATOM 2178 C C . ASP A 1 291 ? 5.081 25.942 12.537 1.00 43.06 292 ASP A C 1
ATOM 2179 O O . ASP A 1 291 ? 4.514 26.211 13.598 1.00 41.60 292 ASP A O 1
ATOM 2184 N N . LEU A 1 292 ? 5.320 26.850 11.593 1.00 42.12 293 LEU A N 1
ATOM 2185 C CA . LEU A 1 292 ? 4.958 28.255 11.759 1.00 41.74 293 LEU A CA 1
ATOM 2186 C C . LEU A 1 292 ? 3.450 28.477 11.802 1.00 43.48 293 LEU A C 1
ATOM 2187 O O . LEU A 1 292 ? 2.986 29.585 12.092 1.00 42.81 293 LEU A O 1
ATOM 2192 N N . ALA A 1 293 ? 2.693 27.420 11.516 1.00 45.28 294 ALA A N 1
ATOM 2193 C CA . ALA A 1 293 ? 1.237 27.499 11.384 1.00 45.81 294 ALA A CA 1
ATOM 2194 C C . ALA A 1 293 ? 0.495 27.725 12.710 1.00 43.94 294 ALA A C 1
ATOM 2195 O O . ALA A 1 293 ? -0.628 28.242 12.729 1.00 43.80 294 ALA A O 1
ATOM 2197 N N . GLU A 1 294 ? 1.121 27.335 13.813 1.00 42.10 295 GLU A N 1
ATOM 2198 C CA . GLU A 1 294 ? 0.518 27.523 15.131 1.00 43.21 295 GLU A CA 1
ATOM 2199 C C . GLU A 1 294 ? 1.058 28.769 15.827 1.00 40.49 295 GLU A C 1
ATOM 2200 O O . GLU A 1 294 ? 0.377 29.388 16.658 1.00 38.68 295 GLU A O 1
ATOM 2206 N N . LEU A 1 295 ? 2.289 29.127 15.478 1.00 38.49 296 LEU A N 1
ATOM 2207 C CA . LEU A 1 295 ? 3.085 30.037 16.292 1.00 34.74 296 LEU A CA 1
ATOM 2208 C C . LEU A 1 295 ? 2.624 31.486 16.329 1.00 31.09 296 LEU A C 1
ATOM 2209 O O . LEU A 1 295 ? 2.472 32.145 15.303 1.00 30.30 296 LEU A O 1
ATOM 2214 N N . ASP A 1 296 ? 2.401 31.962 17.542 1.00 28.93 297 ASP A N 1
ATOM 2215 C CA . ASP A 1 296 ? 2.343 33.379 17.796 1.00 27.54 297 ASP A CA 1
ATOM 2216 C C . ASP A 1 296 ? 3.255 33.615 18.971 1.00 26.72 297 ASP A C 1
ATOM 2217 O O . ASP A 1 296 ? 3.128 32.952 19.988 1.00 27.46 297 ASP A O 1
ATOM 2222 N N . LEU A 1 297 ? 4.181 34.550 18.839 1.00 26.20 298 LEU A N 1
ATOM 2223 C CA . LEU A 1 297 ? 5.246 34.676 19.821 1.00 24.76 298 LEU A CA 1
ATOM 2224 C C . LEU A 1 297 ? 5.309 36.054 20.466 1.00 23.49 298 LEU A C 1
ATOM 2225 O O . LEU A 1 297 ? 6.293 36.396 21.113 1.00 22.90 298 LEU A O 1
ATOM 2230 N N . SER A 1 298 ? 4.249 36.834 20.297 1.00 24.17 299 SER A N 1
ATOM 2231 C CA . SER A 1 298 ? 4.168 38.173 20.882 1.00 23.94 299 SER A CA 1
ATOM 2232 C C . SER A 1 298 ? 4.201 38.143 22.411 1.00 21.61 299 SER A C 1
ATOM 2233 O O . SER A 1 298 ? 4.656 39.085 23.056 1.00 20.83 299 SER A O 1
ATOM 2236 N N . CYS A 1 299 ? 3.719 37.041 22.970 1.00 21.46 300 CYS A N 1
ATOM 2237 C CA . CYS A 1 299 ? 3.680 36.819 24.406 1.00 21.88 300 CYS A CA 1
ATOM 2238 C C . CYS A 1 299 ? 5.084 36.619 24.999 1.00 21.71 300 CYS A C 1
ATOM 2239 O O . CYS A 1 299 ? 5.313 36.827 26.204 1.00 20.40 300 CYS A O 1
ATOM 2242 N N . TRP A 1 300 ? 6.013 36.187 24.151 1.00 21.08 301 TRP A N 1
ATOM 2243 C CA . TRP A 1 300 ? 7.370 35.923 24.595 1.00 20.50 301 TRP A CA 1
ATOM 2244 C C . TRP A 1 300 ? 8.032 37.243 24.950 1.00 20.46 301 TRP A C 1
ATOM 2245 O O . TRP A 1 300 ? 8.450 37.993 24.070 1.00 21.59 301 TRP A O 1
ATOM 2256 N N . ARG A 1 301 ? 8.127 37.521 26.245 1.00 20.72 302 ARG A N 1
ATOM 2257 C CA . ARG A 1 301 ? 8.605 38.812 26.740 1.00 19.80 302 ARG A CA 1
ATOM 2258 C C . ARG A 1 301 ? 10.125 38.872 26.913 1.00 19.67 302 ARG A C 1
ATOM 2259 O O . ARG A 1 301 ? 10.760 39.891 26.629 1.00 19.76 302 ARG A O 1
ATOM 2267 N N . VAL A 1 302 ? 10.701 37.776 27.393 1.00 19.64 303 VAL A N 1
ATOM 2268 C CA . VAL A 1 302 ? 12.138 37.699 27.600 1.00 19.37 303 VAL A CA 1
ATOM 2269 C C . VAL A 1 302 ? 12.707 36.379 27.079 1.00 18.89 303 VAL A C 1
ATOM 2270 O O . VAL A 1 302 ? 12.425 35.307 27.623 1.00 18.15 303 VAL A O 1
ATOM 2274 N N . ALA A 1 303 ? 13.491 36.474 26.006 1.00 19.27 304 ALA A N 1
ATOM 2275 C CA . ALA A 1 303 ? 14.235 35.335 25.466 1.00 18.89 304 ALA A CA 1
ATOM 2276 C C . ALA A 1 303 ? 15.724 35.468 25.808 1.00 18.18 304 ALA A C 1
ATOM 2277 O O . ALA A 1 303 ? 16.445 36.264 25.206 1.00 17.87 304 ALA A O 1
ATOM 2279 N N . GLY A 1 304 ? 16.172 34.690 26.787 1.00 17.89 305 GLY A N 1
ATOM 2280 C CA . GLY A 1 304 ? 17.527 34.802 27.289 1.00 17.93 305 GLY A CA 1
ATOM 2281 C C . GLY A 1 304 ? 18.520 33.881 26.611 1.00 18.12 305 GLY A C 1
ATOM 2282 O O . GLY A 1 304 ? 18.167 32.791 26.157 1.00 18.35 305 GLY A O 1
ATOM 2283 N N . ILE A 1 305 ? 19.770 34.328 26.533 1.00 17.62 306 ILE A N 1
ATOM 2284 C CA . ILE A 1 305 ? 20.837 33.518 25.972 1.00 17.75 306 ILE A CA 1
ATOM 2285 C C . ILE A 1 305 ? 22.058 33.628 26.852 1.00 17.88 306 ILE A C 1
ATOM 2286 O O . ILE A 1 305 ? 22.439 34.723 27.248 1.00 17.81 306 ILE A O 1
ATOM 2291 N N . GLY A 1 306 ? 22.676 32.492 27.147 1.00 18.10 307 GLY A N 1
ATOM 2292 C CA . GLY A 1 306 ? 23.904 32.467 27.914 1.00 18.79 307 GLY A CA 1
ATOM 2293 C C . GLY A 1 306 ? 24.408 31.043 27.948 1.00 21.44 307 GLY A C 1
ATOM 2294 O O . GLY A 1 306 ? 23.856 30.196 27.250 1.00 22.14 307 GLY A O 1
ATOM 2295 N N . ALA A 1 307 ? 25.442 30.789 28.753 1.00 21.74 308 ALA A N 1
ATOM 2296 C CA . ALA A 1 307 ? 26.031 29.459 28.942 1.00 22.53 308 ALA A CA 1
ATOM 2297 C C . ALA A 1 307 ? 27.312 29.250 28.125 1.00 24.01 308 ALA A C 1
ATOM 2298 O O . ALA A 1 307 ? 28.213 28.509 28.534 1.00 25.56 308 ALA A O 1
ATOM 2300 N N . GLU A 1 308 ? 27.389 29.906 26.974 1.00 22.80 309 GLU A N 1
ATOM 2301 C CA . GLU A 1 308 ? 28.537 29.788 26.092 1.00 22.99 309 GLU A CA 1
ATOM 2302 C C . GLU A 1 308 ? 28.612 31.103 25.364 1.00 21.95 309 GLU A C 1
ATOM 2303 O O . GLU A 1 308 ? 27.638 31.853 25.380 1.00 22.10 309 GLU A O 1
ATOM 2309 N N . PRO A 1 309 ? 29.761 31.407 24.734 1.00 21.92 310 PRO A N 1
ATOM 2310 C CA . PRO A 1 309 ? 29.884 32.682 24.005 1.00 21.76 310 PRO A CA 1
ATOM 2311 C C . PRO A 1 309 ? 28.749 32.859 22.996 1.00 21.11 310 PRO A C 1
ATOM 2312 O O . PRO A 1 309 ? 28.504 31.972 22.176 1.00 21.38 310 PRO A O 1
ATOM 2316 N N . ILE A 1 310 ? 28.056 33.987 23.070 1.00 19.81 311 ILE A N 1
ATOM 2317 C CA . ILE A 1 310 ? 26.875 34.191 22.256 1.00 18.97 311 ILE A CA 1
ATOM 2318 C C . ILE A 1 310 ? 27.245 34.646 20.856 1.00 18.91 311 ILE A C 1
ATOM 2319 O O . ILE A 1 310 ? 28.105 35.508 20.687 1.00 18.97 311 ILE A O 1
ATOM 2324 N N . SER A 1 311 ? 26.601 34.058 19.852 1.00 18.92 312 SER A N 1
ATOM 2325 C CA . SER A 1 311 ? 26.760 34.523 18.481 1.00 19.30 312 SER A CA 1
ATOM 2326 C C . SER A 1 311 ? 25.686 35.538 18.122 1.00 19.16 312 SER A C 1
ATOM 2327 O O . SER A 1 311 ? 24.521 35.179 17.944 1.00 19.49 312 SER A O 1
ATOM 2330 N N . ALA A 1 312 ? 26.078 36.804 18.013 1.00 18.65 313 ALA A N 1
ATOM 2331 C CA . ALA A 1 312 ? 25.147 37.840 17.580 1.00 18.61 313 ALA A CA 1
ATOM 2332 C C . ALA A 1 312 ? 24.544 37.441 16.246 1.00 20.05 313 ALA A C 1
ATOM 2333 O O . ALA A 1 312 ? 23.330 37.481 16.056 1.00 20.40 313 ALA A O 1
ATOM 2335 N N . GLU A 1 313 ? 25.423 37.052 15.330 1.00 20.41 314 GLU A N 1
ATOM 2336 C CA . GLU A 1 313 ? 25.052 36.656 13.985 1.00 20.32 314 GLU A CA 1
ATOM 2337 C C . GLU A 1 313 ? 23.910 35.661 13.969 1.00 21.38 314 GLU A C 1
ATOM 2338 O O . GLU A 1 313 ? 22.948 35.821 13.217 1.00 22.51 314 GLU A O 1
ATOM 2344 N N . GLN A 1 314 ? 24.021 34.623 14.792 1.00 21.14 315 GLN A N 1
ATOM 2345 C CA . GLN A 1 314 ? 22.983 33.602 14.848 1.00 21.81 315 GLN A CA 1
ATOM 2346 C C . GLN A 1 314 ? 21.682 34.202 15.337 1.00 21.69 315 GLN A C 1
ATOM 2347 O O . GLN A 1 314 ? 20.641 34.072 14.695 1.00 22.37 315 GLN A O 1
ATOM 2353 N N . LEU A 1 315 ? 21.748 34.861 16.487 1.00 21.30 316 LEU A N 1
ATOM 2354 C CA . LEU A 1 315 ? 20.548 35.413 17.091 1.00 21.87 316 LEU A CA 1
ATOM 2355 C C . LEU A 1 315 ? 19.810 36.291 16.086 1.00 22.21 316 LEU A C 1
ATOM 2356 O O . LEU A 1 315 ? 18.579 36.289 16.034 1.00 22.04 316 LEU A O 1
ATOM 2361 N N . HIS A 1 316 ? 20.563 37.010 15.261 1.00 22.37 317 HIS A N 1
ATOM 2362 C CA . HIS A 1 316 ? 19.948 37.769 14.191 1.00 23.00 317 HIS A CA 1
ATOM 2363 C C . HIS A 1 316 ? 19.254 36.806 13.231 1.00 22.98 317 HIS A C 1
ATOM 2364 O O . HIS A 1 316 ? 18.097 37.000 12.871 1.00 23.39 317 HIS A O 1
ATOM 2371 N N . GLN A 1 317 ? 19.945 35.753 12.828 1.00 22.66 318 GLN A N 1
ATOM 2372 C CA . GLN A 1 317 ? 19.299 34.782 11.962 1.00 24.25 318 GLN A CA 1
ATOM 2373 C C . GLN A 1 317 ? 17.986 34.318 12.583 1.00 24.15 318 GLN A C 1
ATOM 2374 O O . GLN A 1 317 ? 16.952 34.326 11.924 1.00 25.06 318 GLN A O 1
ATOM 2380 N N . PHE A 1 318 ? 18.018 33.924 13.851 1.00 23.21 319 PHE A N 1
ATOM 2381 C CA . PHE A 1 318 ? 16.815 33.413 14.490 1.00 22.52 319 PHE A CA 1
ATOM 2382 C C . PHE A 1 318 ? 15.685 34.448 14.462 1.00 23.20 319 PHE A C 1
ATOM 2383 O O . PHE A 1 318 ? 14.540 34.117 14.154 1.00 23.71 319 PHE A O 1
ATOM 2391 N N . ALA A 1 319 ? 16.010 35.701 14.768 1.00 22.72 320 ALA A N 1
ATOM 2392 C CA . ALA A 1 319 ? 14.998 36.744 14.869 1.00 22.14 320 ALA A CA 1
ATOM 2393 C C . ALA A 1 319 ? 14.368 36.978 13.516 1.00 23.32 320 ALA A C 1
ATOM 2394 O O . ALA A 1 319 ? 13.156 37.165 13.401 1.00 23.06 320 ALA A O 1
ATOM 2396 N N . GLU A 1 320 ? 15.219 36.978 12.495 1.00 24.32 321 GLU A N 1
ATOM 2397 C CA . GLU A 1 320 ? 14.789 37.156 11.118 1.00 24.74 321 GLU A CA 1
ATOM 2398 C C . GLU A 1 320 ? 13.866 36.028 10.727 1.00 24.56 321 GLU A C 1
ATOM 2399 O O . GLU A 1 320 ? 12.917 36.225 9.977 1.00 25.79 321 GLU A O 1
ATOM 2405 N N . CYS A 1 321 ? 14.149 34.840 11.240 1.00 23.89 322 CYS A N 1
ATOM 2406 C CA . CYS A 1 321 ? 13.362 33.672 10.908 1.00 24.20 322 CYS A CA 1
ATOM 2407 C C . CYS A 1 321 ? 11.957 33.747 11.511 1.00 25.40 322 CYS A C 1
ATOM 2408 O O . CYS A 1 321 ? 10.981 33.330 10.892 1.00 26.40 322 CYS A O 1
ATOM 2411 N N . PHE A 1 322 ? 11.848 34.294 12.713 1.00 24.56 323 PHE A N 1
ATOM 2412 C CA . PHE A 1 322 ? 10.572 34.276 13.406 1.00 24.93 323 PHE A CA 1
ATOM 2413 C C . PHE A 1 322 ? 9.919 35.643 13.586 1.00 25.27 323 PHE A C 1
ATOM 2414 O O . PHE A 1 322 ? 9.015 35.811 14.411 1.00 24.78 323 PHE A O 1
ATOM 2422 N N . ARG A 1 323 ? 10.360 36.621 12.811 1.00 25.14 324 ARG A N 1
ATOM 2423 C CA . ARG A 1 323 ? 9.612 37.854 12.769 1.00 25.66 324 ARG A CA 1
ATOM 2424 C C . ARG A 1 323 ? 8.198 37.512 12.308 1.00 26.16 324 ARG A C 1
ATOM 2425 O O . ARG A 1 323 ? 7.229 37.976 12.895 1.00 26.90 324 ARG A O 1
ATOM 2433 N N . GLN A 1 324 ? 8.085 36.672 11.282 1.00 26.36 325 GLN A N 1
ATOM 2434 C CA . GLN A 1 324 ? 6.781 36.343 10.687 1.00 28.16 325 GLN A CA 1
ATOM 2435 C C . GLN A 1 324 ? 5.721 35.776 11.656 1.00 28.80 325 GLN A C 1
ATOM 2436 O O . GLN A 1 324 ? 4.521 35.868 11.392 1.00 29.20 325 GLN A O 1
ATOM 2442 N N . VAL A 1 325 ? 6.158 35.198 12.770 1.00 27.83 326 VAL A N 1
ATOM 2443 C CA . VAL A 1 325 ? 5.227 34.727 13.789 1.00 27.11 326 VAL A CA 1
ATOM 2444 C C . VAL A 1 325 ? 5.299 35.599 15.034 1.00 26.17 326 VAL A C 1
ATOM 2445 O O . VAL A 1 325 ? 4.982 35.158 16.133 1.00 26.22 326 VAL A O 1
ATOM 2449 N N . ASN A 1 326 ? 5.746 36.833 14.848 1.00 26.24 327 ASN A N 1
ATOM 2450 C CA . ASN A 1 326 ? 5.731 37.855 15.898 1.00 25.96 327 ASN A CA 1
ATOM 2451 C C . ASN A 1 326 ? 6.745 37.713 17.010 1.00 24.95 327 ASN A C 1
ATOM 2452 O O . ASN A 1 326 ? 6.457 38.075 18.146 1.00 25.29 327 ASN A O 1
ATOM 2457 N N . PHE A 1 327 ? 7.927 37.204 16.696 1.00 24.14 328 PHE A N 1
ATOM 2458 C CA . PHE A 1 327 ? 9.017 37.279 17.652 1.00 22.99 328 PHE A CA 1
ATOM 2459 C C . PHE A 1 327 ? 9.665 38.669 17.617 1.00 22.75 328 PHE A C 1
ATOM 2460 O O . PHE A 1 327 ? 10.208 39.090 16.594 1.00 23.31 328 PHE A O 1
ATOM 2468 N N . ASP A 1 328 ? 9.599 39.389 18.732 1.00 21.95 329 ASP A N 1
ATOM 2469 C CA . ASP A 1 328 ? 10.276 40.675 18.833 1.00 21.51 329 ASP A CA 1
ATOM 2470 C C . ASP A 1 328 ? 11.739 40.449 19.216 1.00 21.47 329 ASP A C 1
ATOM 2471 O O . ASP A 1 328 ? 12.032 39.876 20.263 1.00 21.53 329 ASP A O 1
ATOM 2476 N N . ASN A 1 329 ? 12.664 40.888 18.374 1.00 20.63 330 ASN A N 1
ATOM 2477 C CA . ASN A 1 329 ? 14.066 40.692 18.691 1.00 20.17 330 ASN A CA 1
ATOM 2478 C C . ASN A 1 329 ? 14.536 41.511 19.886 1.00 20.35 330 ASN A C 1
ATOM 2479 O O . ASN A 1 329 ? 15.622 41.275 20.405 1.00 20.04 330 ASN A O 1
ATOM 2484 N N . LYS A 1 330 ? 13.728 42.476 20.319 1.00 20.41 331 LYS A N 1
ATOM 2485 C CA . LYS A 1 330 ? 14.092 43.297 21.468 1.00 20.36 331 LYS A CA 1
ATOM 2486 C C . LYS A 1 330 ? 13.938 42.499 22.743 1.00 20.58 331 LYS A C 1
ATOM 2487 O O . LYS A 1 330 ? 14.380 42.935 23.815 1.00 20.83 331 LYS A O 1
ATOM 2493 N N . THR A 1 331 ? 13.294 41.338 22.624 1.00 20.60 332 THR A N 1
ATOM 2494 C CA . THR A 1 331 ? 13.038 40.465 23.772 1.00 20.20 332 THR A CA 1
ATOM 2495 C C . THR A 1 331 ? 14.271 39.649 24.119 1.00 19.18 332 THR A C 1
ATOM 2496 O O . THR A 1 331 ? 14.300 38.981 25.146 1.00 18.88 332 THR A O 1
ATOM 2500 N N . PHE A 1 332 ? 15.277 39.709 23.248 1.00 19.27 333 PHE A N 1
ATOM 2501 C CA . PHE A 1 332 ? 16.560 39.045 23.476 1.00 19.03 333 PHE A CA 1
ATOM 2502 C C . PHE A 1 332 ? 17.289 39.604 24.681 1.00 19.00 333 PHE A C 1
ATOM 2503 O O . PHE A 1 332 ? 17.475 40.817 24.815 1.00 19.09 333 PHE A O 1
ATOM 2519 N N . PRO A 1 334 ? 20.849 38.646 26.315 1.00 16.13 335 PRO A N 1
ATOM 2520 C CA . PRO A 1 334 ? 22.096 37.948 26.590 1.00 16.78 335 PRO A CA 1
ATOM 2521 C C . PRO A 1 334 ? 22.450 38.094 28.059 1.00 16.62 335 PRO A C 1
ATOM 2522 O O . PRO A 1 334 ? 22.321 39.182 28.612 1.00 16.46 335 PRO A O 1
ATOM 2526 N N . CYS A 1 335 ? 22.891 37.003 28.676 1.00 16.87 336 CYS A N 1
ATOM 2527 C CA . CYS A 1 335 ? 23.272 37.004 30.084 1.00 16.83 336 CYS A CA 1
ATOM 2528 C C . CYS A 1 335 ? 24.456 36.070 30.367 1.00 16.08 336 CYS A C 1
ATOM 2529 O O . CYS A 1 335 ? 24.774 35.200 29.563 1.00 16.48 336 CYS A O 1
ATOM 2532 N N . TYR A 1 336 ? 25.090 36.257 31.520 1.00 15.36 337 TYR A N 1
ATOM 2533 C CA . TYR A 1 336 ? 26.304 35.533 31.878 1.00 15.45 337 TYR A CA 1
ATOM 2534 C C . TYR A 1 336 ? 26.213 34.954 33.284 1.00 16.26 337 TYR A C 1
ATOM 2535 O O . TYR A 1 336 ? 25.594 35.549 34.168 1.00 16.02 337 TYR A O 1
ATOM 2544 N N . GLY A 1 337 ? 26.833 33.797 33.498 1.00 16.65 338 GLY A N 1
ATOM 2545 C CA . GLY A 1 337 ? 26.820 33.164 34.807 1.00 16.76 338 GLY A CA 1
ATOM 2546 C C . GLY A 1 337 ? 27.722 31.950 34.918 1.00 18.18 338 GLY A C 1
ATOM 2547 O O . GLY A 1 337 ? 28.362 31.555 33.950 1.00 18.79 338 GLY A O 1
ATOM 2548 N N . LEU A 1 338 ? 27.791 31.377 36.114 1.00 18.75 339 LEU A N 1
ATOM 2549 C CA . LEU A 1 338 ? 28.457 30.096 36.329 1.00 19.21 339 LEU A CA 1
ATOM 2550 C C . LEU A 1 338 ? 27.946 29.485 37.616 1.00 18.96 339 LEU A C 1
ATOM 2551 O O . LEU A 1 338 ? 27.248 30.143 38.376 1.00 17.98 339 LEU A O 1
ATOM 2556 N N . ALA A 1 339 ? 28.276 28.220 37.852 1.00 20.51 340 ALA A N 1
ATOM 2557 C CA . ALA A 1 339 ? 27.734 27.499 38.996 1.00 19.23 340 ALA A CA 1
ATOM 2558 C C . ALA A 1 339 ? 28.332 28.068 40.258 1.00 18.43 340 ALA A C 1
ATOM 2559 O O . ALA A 1 339 ? 27.658 28.155 41.287 1.00 17.98 340 ALA A O 1
ATOM 2561 N N . GLU A 1 340 ? 29.595 28.478 40.155 1.00 18.06 341 GLU A N 1
ATOM 2562 C CA . GLU A 1 340 ? 30.357 28.968 41.292 1.00 17.86 341 GLU A CA 1
ATOM 2563 C C . GLU A 1 340 ? 29.775 30.254 41.872 1.00 17.43 341 GLU A C 1
ATOM 2564 O O . GLU A 1 340 ? 30.280 30.781 42.852 1.00 17.54 341 GLU A O 1
ATOM 2570 N N . ASN A 1 341 ? 28.714 30.755 41.256 1.00 17.33 342 ASN A N 1
ATOM 2571 C CA . ASN A 1 341 ? 27.976 31.901 41.768 1.00 16.63 342 ASN A CA 1
ATOM 2572 C C . ASN A 1 341 ? 26.495 31.535 41.830 1.00 16.53 342 ASN A C 1
ATOM 2573 O O . ASN A 1 341 ? 25.632 32.393 41.663 1.00 15.78 342 ASN A O 1
ATOM 2578 N N . ALA A 1 342 ? 26.219 30.251 42.072 1.00 16.62 343 ALA A N 1
ATOM 2579 C CA . ALA A 1 342 ? 24.867 29.691 41.994 1.00 16.23 343 ALA A CA 1
ATOM 2580 C C . ALA A 1 342 ? 24.369 29.607 40.544 1.00 17.04 343 ALA A C 1
ATOM 2581 O O . ALA A 1 342 ? 24.100 28.531 40.035 1.00 17.60 343 ALA A O 1
ATOM 2583 N N . LEU A 1 343 ? 24.265 30.747 39.876 1.00 17.09 344 LEU A N 1
ATOM 2584 C CA . LEU A 1 343 ? 23.824 30.765 38.495 1.00 16.37 344 LEU A CA 1
ATOM 2585 C C . LEU A 1 343 ? 24.209 32.062 37.776 1.00 16.80 344 LEU A C 1
ATOM 2586 O O . LEU A 1 343 ? 25.102 32.065 36.927 1.00 16.99 344 LEU A O 1
ATOM 2591 N N . ALA A 1 344 ? 23.535 33.158 38.124 1.00 15.64 345 ALA A N 1
ATOM 2592 C CA . ALA A 1 344 ? 23.602 34.390 37.338 1.00 15.11 345 ALA A CA 1
ATOM 2593 C C . ALA A 1 344 ? 24.650 35.385 37.826 1.00 15.50 345 ALA A C 1
ATOM 2594 O O . ALA A 1 344 ? 24.893 35.501 39.025 1.00 15.59 345 ALA A O 1
ATOM 2596 N N . VAL A 1 345 ? 25.259 36.109 36.890 1.00 14.99 346 VAL A N 1
ATOM 2597 C CA . VAL A 1 345 ? 26.257 37.122 37.224 1.00 14.02 346 VAL A CA 1
ATOM 2598 C C . VAL A 1 345 ? 25.914 38.468 36.582 1.00 14.24 346 VAL A C 1
ATOM 2599 O O . VAL A 1 345 ? 26.172 39.525 37.156 1.00 14.57 346 VAL A O 1
ATOM 2603 N N . SER A 1 346 ? 25.325 38.430 35.393 1.00 14.89 347 SER A N 1
ATOM 2604 C CA . SER A 1 346 ? 24.910 39.653 34.726 1.00 14.46 347 SER A CA 1
ATOM 2605 C C . SER A 1 346 ? 23.889 39.390 33.642 1.00 15.35 347 SER A C 1
ATOM 2606 O O . SER A 1 346 ? 23.809 38.297 33.098 1.00 15.15 347 SER A O 1
ATOM 2609 N N . PHE A 1 347 ? 23.110 40.419 33.341 1.00 16.11 348 PHE A N 1
ATOM 2610 C CA . PHE A 1 347 ? 22.063 40.349 32.342 1.00 16.42 348 PHE A CA 1
ATOM 2611 C C . PHE A 1 347 ? 22.135 41.613 31.509 1.00 16.92 348 PHE A C 1
ATOM 2612 O O . PHE A 1 347 ? 22.431 42.681 32.032 1.00 17.22 348 PHE A O 1
ATOM 2620 N N . SER A 1 348 ? 21.877 41.499 30.211 1.00 17.95 349 SER A N 1
ATOM 2621 C CA . SER A 1 348 ? 21.771 42.678 29.365 1.00 17.88 349 SER A CA 1
ATOM 2622 C C . SER A 1 348 ? 20.553 43.489 29.817 1.00 19.21 349 SER A C 1
ATOM 2623 O O . SER A 1 348 ? 19.685 42.982 30.538 1.00 18.42 349 SER A O 1
ATOM 2626 N N . ASP A 1 349 ? 20.495 44.752 29.407 1.00 19.19 350 ASP A N 1
ATOM 2627 C CA . ASP A 1 349 ? 19.428 45.629 29.859 1.00 19.03 350 ASP A CA 1
ATOM 2628 C C . ASP A 1 349 ? 18.050 45.098 29.460 1.00 20.97 350 ASP A C 1
ATOM 2629 O O . ASP A 1 349 ? 17.924 44.231 28.580 1.00 21.59 350 ASP A O 1
ATOM 2634 N N . GLU A 1 350 ? 17.020 45.607 30.134 1.00 21.40 351 GLU A N 1
ATOM 2635 C CA . GLU A 1 350 ? 15.641 45.231 29.863 1.00 20.27 351 GLU A CA 1
ATOM 2636 C C . GLU A 1 350 ? 15.304 45.755 28.480 1.00 20.35 351 GLU A C 1
ATOM 2637 O O . GLU A 1 350 ? 15.771 46.826 28.089 1.00 19.87 351 GLU A O 1
ATOM 2643 N N . ALA A 1 351 ? 14.525 44.987 27.726 1.00 21.55 352 ALA A N 1
ATOM 2644 C CA . ALA A 1 351 ? 14.133 45.365 26.355 1.00 22.13 352 ALA A CA 1
ATOM 2645 C C . ALA A 1 351 ? 15.280 45.882 25.462 1.00 21.68 352 ALA A C 1
ATOM 2646 O O . ALA A 1 351 ? 15.114 46.852 24.718 1.00 21.65 352 ALA A O 1
ATOM 2648 N N . SER A 1 352 ? 16.425 45.214 25.521 1.00 21.33 353 SER A N 1
ATOM 2649 C CA . SER A 1 352 ? 17.638 45.720 24.886 1.00 20.98 353 SER A CA 1
ATOM 2650 C C . SER A 1 352 ? 17.863 45.156 23.485 1.00 20.31 353 SER A C 1
ATOM 2651 O O . SER A 1 352 ? 18.506 45.783 22.640 1.00 19.97 353 SER A O 1
ATOM 2654 N N . GLY A 1 353 ? 17.331 43.967 23.242 1.00 19.98 354 GLY A N 1
ATOM 2655 C CA . GLY A 1 353 ? 17.793 43.181 22.119 1.00 19.54 354 GLY A CA 1
ATOM 2656 C C . GLY A 1 353 ? 19.255 42.863 22.374 1.00 18.17 354 GLY A C 1
ATOM 2657 O O . GLY A 1 353 ? 19.801 43.251 23.404 1.00 18.54 354 GLY A O 1
ATOM 2658 N N . VAL A 1 354 ? 19.891 42.153 21.451 1.00 17.21 355 VAL A N 1
ATOM 2659 C CA . VAL A 1 354 ? 21.314 41.882 21.561 1.00 15.93 355 VAL A CA 1
ATOM 2660 C C . VAL A 1 354 ? 22.086 43.167 21.297 1.00 15.38 355 VAL A C 1
ATOM 2661 O O . VAL A 1 354 ? 21.860 43.834 20.302 1.00 16.05 355 VAL A O 1
ATOM 2665 N N . VAL A 1 355 ? 22.989 43.522 22.197 1.00 15.30 356 VAL A N 1
ATOM 2666 C CA . VAL A 1 355 ? 23.859 44.672 21.986 1.00 14.30 356 VAL A CA 1
ATOM 2667 C C . VAL A 1 355 ? 25.294 44.182 21.779 1.00 13.85 356 VAL A C 1
ATOM 2668 O O . VAL A 1 355 ? 25.793 43.357 22.544 1.00 13.46 356 VAL A O 1
ATOM 2672 N N . VAL A 1 356 ? 25.959 44.675 20.743 1.00 14.29 357 VAL A N 1
ATOM 2673 C CA . VAL A 1 356 ? 27.275 44.149 20.386 1.00 14.03 357 VAL A CA 1
ATOM 2674 C C . VAL A 1 356 ? 28.355 45.212 20.472 1.00 13.96 357 VAL A C 1
ATOM 2675 O O . VAL A 1 356 ? 28.076 46.405 20.330 1.00 14.34 357 VAL A O 1
ATOM 2679 N N . ASN A 1 357 ? 29.582 44.768 20.725 1.00 13.44 358 ASN A N 1
ATOM 2680 C CA . ASN A 1 357 ? 30.747 45.620 20.577 1.00 14.48 358 ASN A CA 1
ATOM 2681 C C . ASN A 1 357 ? 31.737 45.002 19.594 1.00 15.15 358 ASN A C 1
ATOM 2682 O O . ASN A 1 357 ? 32.193 43.873 19.788 1.00 14.96 358 ASN A O 1
ATOM 2687 N N . GLU A 1 358 ? 32.067 45.738 18.538 1.00 15.36 359 GLU A N 1
ATOM 2688 C CA . GLU A 1 358 ? 33.031 45.253 17.559 1.00 15.89 359 GLU A CA 1
ATOM 2689 C C . GLU A 1 358 ? 34.444 45.676 17.919 1.00 16.16 359 GLU A C 1
ATOM 2690 O O . GLU A 1 358 ? 34.658 46.760 18.474 1.00 16.80 359 GLU A O 1
ATOM 2696 N N . VAL A 1 359 ? 35.413 44.822 17.605 1.00 15.81 360 VAL A N 1
ATOM 2697 C CA . VAL A 1 359 ? 36.796 45.126 17.943 1.00 16.84 360 VAL A CA 1
ATOM 2698 C C . VAL A 1 359 ? 37.737 44.786 16.795 1.00 16.79 360 VAL A C 1
ATOM 2699 O O . VAL A 1 359 ? 37.463 43.867 16.026 1.00 16.82 360 VAL A O 1
ATOM 2703 N N . ASP A 1 360 ? 38.833 45.534 16.667 1.00 17.00 361 ASP A N 1
ATOM 2704 C CA . ASP A 1 360 ? 39.908 45.136 15.761 1.00 17.74 361 ASP A CA 1
ATOM 2705 C C . ASP A 1 360 ? 40.403 43.781 16.266 1.00 17.99 361 ASP A C 1
ATOM 2706 O O . ASP A 1 360 ? 40.845 43.663 17.411 1.00 17.67 361 ASP A O 1
ATOM 2711 N N . ARG A 1 361 ? 40.309 42.750 15.436 1.00 17.68 362 ARG A N 1
ATOM 2712 C CA . ARG A 1 361 ? 40.681 41.427 15.910 1.00 18.13 362 ARG A CA 1
ATOM 2713 C C . ARG A 1 361 ? 42.181 41.314 16.195 1.00 18.79 362 ARG A C 1
ATOM 2714 O O . ARG A 1 361 ? 42.584 40.722 17.202 1.00 18.77 362 ARG A O 1
ATOM 2722 N N . ASP A 1 362 ? 43.002 41.895 15.323 1.00 18.92 363 ASP A N 1
ATOM 2723 C CA . ASP A 1 362 ? 44.457 41.855 15.494 1.00 19.02 363 ASP A CA 1
ATOM 2724 C C . ASP A 1 362 ? 44.926 42.578 16.766 1.00 18.53 363 ASP A C 1
ATOM 2725 O O . ASP A 1 362 ? 45.893 42.164 17.408 1.00 18.61 363 ASP A O 1
ATOM 2730 N N . ILE A 1 363 ? 44.243 43.649 17.147 1.00 17.55 364 ILE A N 1
ATOM 2731 C CA . ILE A 1 363 ? 44.615 44.315 18.382 1.00 17.95 364 ILE A CA 1
ATOM 2732 C C . ILE A 1 363 ? 44.295 43.450 19.608 1.00 17.98 364 ILE A C 1
ATOM 2733 O O . ILE A 1 363 ? 44.978 43.507 20.625 1.00 17.96 364 ILE A O 1
ATOM 2738 N N . LEU A 1 364 ? 43.260 42.634 19.497 1.00 17.92 365 LEU A N 1
ATOM 2739 C CA . LEU A 1 364 ? 42.887 41.723 20.566 1.00 17.79 365 LEU A CA 1
ATOM 2740 C C . LEU A 1 364 ? 43.886 40.560 20.673 1.00 18.62 365 LEU A C 1
ATOM 2741 O O . LEU A 1 364 ? 44.419 40.262 21.743 1.00 18.98 365 LEU A O 1
ATOM 2746 N N . GLU A 1 365 ? 44.135 39.900 19.551 1.00 18.90 366 GLU A N 1
ATOM 2747 C CA . GLU A 1 365 ? 45.029 38.756 19.528 1.00 18.77 366 GLU A CA 1
ATOM 2748 C C . GLU A 1 365 ? 46.443 39.121 19.950 1.00 18.73 366 GLU A C 1
ATOM 2749 O O . GLU A 1 365 ? 47.059 38.392 20.719 1.00 19.59 366 GLU A O 1
ATOM 2755 N N . TYR A 1 366 ? 46.946 40.256 19.469 1.00 18.60 367 TYR A N 1
ATOM 2756 C CA . TYR A 1 366 ? 48.355 40.609 19.656 1.00 18.54 367 TYR A CA 1
ATOM 2757 C C . TYR A 1 366 ? 48.658 41.482 20.885 1.00 18.61 367 TYR A C 1
ATOM 2758 O O . TYR A 1 366 ? 49.752 41.417 21.455 1.00 18.32 367 TYR A O 1
ATOM 2767 N N . GLN A 1 367 ? 47.691 42.285 21.307 1.00 18.90 368 GLN A N 1
ATOM 2768 C CA . GLN A 1 367 ? 47.928 43.238 22.394 1.00 18.98 368 GLN A CA 1
ATOM 2769 C C . GLN A 1 367 ? 46.905 43.120 23.524 1.00 18.00 368 GLN A C 1
ATOM 2770 O O . GLN A 1 367 ? 46.848 43.965 24.420 1.00 17.32 368 GLN A O 1
ATOM 2776 N N . GLY A 1 368 ? 46.104 42.062 23.471 1.00 17.63 369 GLY A N 1
ATOM 2777 C CA . GLY A 1 368 ? 45.077 41.830 24.468 1.00 17.86 369 GLY A CA 1
ATOM 2778 C C . GLY A 1 368 ? 44.251 43.042 24.867 1.00 16.90 369 GLY A C 1
ATOM 2779 O O . GLY A 1 368 ? 43.962 43.235 26.044 1.00 17.03 369 GLY A O 1
ATOM 2780 N N . LYS A 1 369 ? 43.860 43.848 23.887 1.00 16.95 370 LYS A N 1
ATOM 2781 C CA . LYS A 1 369 ? 43.027 45.019 24.133 1.00 16.41 370 LYS A CA 1
ATOM 2782 C C . LYS A 1 369 ? 41.848 45.079 23.161 1.00 16.21 370 LYS A C 1
ATOM 2783 O O . LYS A 1 369 ? 41.990 44.813 21.974 1.00 16.96 370 LYS A O 1
ATOM 2789 N N . ALA A 1 370 ? 40.676 45.416 23.682 1.00 16.36 371 ALA A N 1
ATOM 2790 C CA . ALA A 1 370 ? 39.486 45.609 22.869 1.00 15.48 371 ALA A CA 1
ATOM 2791 C C . ALA A 1 370 ? 39.418 47.060 22.422 1.00 16.23 371 ALA A C 1
ATOM 2792 O O . ALA A 1 370 ? 39.022 47.924 23.202 1.00 16.86 371 ALA A O 1
ATOM 2794 N N . VAL A 1 371 ? 39.810 47.343 21.184 1.00 15.83 372 VAL A N 1
ATOM 2795 C CA . VAL A 1 371 ? 39.638 48.689 20.653 1.00 15.62 372 VAL A CA 1
ATOM 2796 C C . VAL A 1 371 ? 38.670 48.678 19.476 1.00 16.50 372 VAL A C 1
ATOM 2797 O O . VAL A 1 371 ? 38.434 47.633 18.858 1.00 16.26 372 VAL A O 1
ATOM 2801 N N . ALA A 1 372 ? 38.094 49.840 19.183 1.00 16.82 373 ALA A N 1
ATOM 2802 C CA . ALA A 1 372 ? 37.079 49.931 18.148 1.00 15.92 373 ALA A CA 1
ATOM 2803 C C . ALA A 1 372 ? 37.741 49.912 16.781 1.00 16.46 373 ALA A C 1
ATOM 2804 O O . ALA A 1 372 ? 38.789 50.528 16.585 1.00 16.59 373 ALA A O 1
ATOM 2806 N N . PRO A 1 373 ? 37.146 49.172 15.834 1.00 17.06 374 PRO A N 1
ATOM 2807 C CA . PRO A 1 373 ? 37.729 49.044 14.497 1.00 17.33 374 PRO A CA 1
ATOM 2808 C C . PRO A 1 373 ? 37.958 50.414 13.895 1.00 17.60 374 PRO A C 1
ATOM 2809 O O . PRO A 1 373 ? 37.045 51.233 13.859 1.00 16.87 374 PRO A O 1
ATOM 2813 N N . GLY A 1 374 ? 39.178 50.666 13.442 1.00 19.12 375 GLY A N 1
ATOM 2814 C CA . GLY A 1 374 ? 39.499 51.931 12.810 1.00 19.60 375 GLY A CA 1
ATOM 2815 C C . GLY A 1 374 ? 39.583 51.842 11.297 1.00 19.66 375 GLY A C 1
ATOM 2816 O O . GLY A 1 374 ? 39.121 50.868 10.693 1.00 19.79 375 GLY A O 1
ATOM 2817 N N . ALA A 1 375 ? 40.178 52.867 10.693 1.00 19.32 376 ALA A N 1
ATOM 2818 C CA . ALA A 1 375 ? 40.328 52.931 9.250 1.00 18.97 376 ALA A CA 1
ATOM 2819 C C . ALA A 1 375 ? 41.316 51.886 8.766 1.00 20.28 376 ALA A C 1
ATOM 2820 O O . ALA A 1 375 ? 41.262 51.458 7.619 1.00 20.23 376 ALA A O 1
ATOM 2822 N N . GLU A 1 376 ? 42.215 51.463 9.648 1.00 21.73 377 GLU A N 1
ATOM 2823 C CA . GLU A 1 376 ? 43.262 50.525 9.257 1.00 22.80 377 GLU A CA 1
ATOM 2824 C C . GLU A 1 376 ? 42.966 49.096 9.720 1.00 21.85 377 GLU A C 1
ATOM 2825 O O . GLU A 1 376 ? 43.744 48.169 9.467 1.00 22.76 377 GLU A O 1
ATOM 2831 N N . THR A 1 377 ? 41.834 48.929 10.394 1.00 20.46 378 THR A N 1
ATOM 2832 C CA . THR A 1 377 ? 41.420 47.626 10.877 1.00 20.66 378 THR A CA 1
ATOM 2833 C C . THR A 1 377 ? 41.160 46.665 9.725 1.00 21.76 378 THR A C 1
ATOM 2834 O O . THR A 1 377 ? 40.404 46.972 8.806 1.00 21.71 378 THR A O 1
ATOM 2838 N N . ARG A 1 378 ? 41.779 45.492 9.783 1.00 22.18 379 ARG A N 1
ATOM 2839 C CA . ARG A 1 378 ? 41.608 44.499 8.731 1.00 21.76 379 ARG A CA 1
ATOM 2840 C C . ARG A 1 378 ? 40.754 43.289 9.143 1.00 20.51 379 ARG A C 1
ATOM 2841 O O . ARG A 1 378 ? 40.241 42.566 8.297 1.00 19.65 379 ARG A O 1
ATOM 2849 N N . ALA A 1 379 ? 40.605 43.071 10.442 1.00 19.63 380 ALA A N 1
ATOM 2850 C CA . ALA A 1 379 ? 39.806 41.958 10.922 1.00 18.67 380 ALA A CA 1
ATOM 2851 C C . ALA A 1 379 ? 38.994 42.399 12.125 1.00 18.29 380 ALA A C 1
ATOM 2852 O O . ALA A 1 379 ? 39.414 43.283 12.866 1.00 18.24 380 ALA A O 1
ATOM 2854 N N . VAL A 1 380 ? 37.832 41.782 12.317 1.00 17.91 381 VAL A N 1
ATOM 2855 C CA . VAL A 1 380 ? 36.912 42.183 13.376 1.00 17.08 381 VAL A CA 1
ATOM 2856 C C . VAL A 1 380 ? 36.288 41.006 14.129 1.00 16.70 381 VAL A C 1
ATOM 2857 O O . VAL A 1 380 ? 35.786 40.062 13.525 1.00 17.68 381 VAL A O 1
ATOM 2861 N N . SER A 1 381 ? 36.313 41.064 15.451 1.00 15.74 382 SER A N 1
ATOM 2862 C CA . SER A 1 381 ? 35.512 40.145 16.242 1.00 15.60 382 SER A CA 1
ATOM 2863 C C . SER A 1 381 ? 34.353 40.927 16.856 1.00 15.43 382 SER A C 1
ATOM 2864 O O . SER A 1 381 ? 34.502 42.114 17.180 1.00 15.19 382 SER A O 1
ATOM 2867 N N . THR A 1 382 ? 33.200 40.269 16.988 1.00 14.85 383 THR A N 1
ATOM 2868 C CA . THR A 1 382 ? 32.022 40.862 17.621 1.00 14.20 383 THR A CA 1
ATOM 2869 C C . THR A 1 382 ? 31.744 40.189 18.954 1.00 13.69 383 THR A C 1
ATOM 2870 O O . THR A 1 382 ? 31.647 38.967 19.016 1.00 14.13 383 THR A O 1
ATOM 2874 N N . PHE A 1 383 ? 31.605 40.972 20.017 1.00 13.23 384 PHE A N 1
ATOM 2875 C CA . PHE A 1 383 ? 31.272 40.406 21.321 1.00 13.53 384 PHE A CA 1
ATOM 2876 C C . PHE A 1 383 ? 29.922 40.900 21.826 1.00 13.12 384 PHE A C 1
ATOM 2877 O O . PHE A 1 383 ? 29.537 42.032 21.571 1.00 13.47 384 PHE A O 1
ATOM 2885 N N . VAL A 1 384 ? 29.192 40.044 22.523 1.00 13.08 385 VAL A N 1
ATOM 2886 C CA . VAL A 1 384 ? 27.861 40.420 22.973 1.00 13.54 385 VAL A CA 1
ATOM 2887 C C . VAL A 1 384 ? 27.879 41.054 24.364 1.00 14.74 385 VAL A C 1
ATOM 2888 O O . VAL A 1 384 ? 28.552 40.577 25.269 1.00 14.20 385 VAL A O 1
ATOM 2892 N N . ASN A 1 385 ? 27.154 42.155 24.512 1.00 13.98 386 ASN A N 1
ATOM 2893 C CA . ASN A 1 385 ? 26.992 42.826 25.795 1.00 15.09 386 ASN A CA 1
ATOM 2894 C C . ASN A 1 385 ? 26.220 41.931 26.763 1.00 15.04 386 ASN A C 1
ATOM 2895 O O . ASN A 1 385 ? 25.072 41.574 26.511 1.00 14.83 386 ASN A O 1
ATOM 2900 N N . CYS A 1 386 ? 26.859 41.577 27.872 1.00 15.42 387 CYS A N 1
ATOM 2901 C CA . CYS A 1 386 ? 26.272 40.655 28.840 1.00 15.29 387 CYS A CA 1
ATOM 2902 C C . CYS A 1 386 ? 25.827 41.353 30.116 1.00 15.53 387 CYS A C 1
ATOM 2903 O O . CYS A 1 386 ? 25.567 40.701 31.117 1.00 16.00 387 CYS A O 1
ATOM 2906 N N . GLY A 1 387 ? 25.742 42.676 30.086 1.00 15.37 388 GLY A N 1
ATOM 2907 C CA . GLY A 1 387 ? 25.152 43.397 31.198 1.00 16.01 388 GLY A CA 1
ATOM 2908 C C . GLY A 1 387 ? 26.160 43.981 32.160 1.00 16.00 388 GLY A C 1
ATOM 2909 O O . GLY A 1 387 ? 27.366 43.854 31.951 1.00 15.49 388 GLY A O 1
ATOM 2910 N N . LYS A 1 388 ? 25.661 44.641 33.204 1.00 15.89 389 LYS A N 1
ATOM 2911 C CA . LYS A 1 388 ? 26.523 45.170 34.259 1.00 16.05 389 LYS A CA 1
ATOM 2912 C C . LYS A 1 388 ? 26.351 44.350 35.528 1.00 16.45 389 LYS A C 1
ATOM 2913 O O . LYS A 1 388 ? 25.415 43.553 35.635 1.00 16.35 389 LYS A O 1
ATOM 2919 N N . ALA A 1 389 ? 27.233 44.557 36.503 1.00 16.10 390 ALA A N 1
ATOM 2920 C CA . ALA A 1 389 ? 27.123 43.829 37.757 1.00 15.06 390 ALA A CA 1
ATOM 2921 C C . ALA A 1 389 ? 25.749 44.030 38.384 1.00 15.35 390 ALA A C 1
ATOM 2922 O O . ALA A 1 389 ? 25.126 45.086 38.236 1.00 14.35 390 ALA A O 1
ATOM 2924 N N . LEU A 1 390 ? 25.282 42.999 39.079 1.00 15.81 391 LEU A N 1
ATOM 2925 C CA . LEU A 1 390 ? 24.031 43.072 39.816 1.00 15.68 391 LEU A CA 1
ATOM 2926 C C . LEU A 1 390 ? 24.195 43.869 41.111 1.00 16.57 391 LEU A C 1
ATOM 2927 O O . LEU A 1 390 ? 25.299 43.964 41.653 1.00 16.61 391 LEU A O 1
ATOM 2932 N N . PRO A 1 391 ? 23.092 44.453 41.615 1.00 17.50 392 PRO A N 1
ATOM 2933 C CA . PRO A 1 391 ? 23.153 45.120 42.916 1.00 17.03 392 PRO A CA 1
ATOM 2934 C C . PRO A 1 391 ? 23.841 44.258 43.971 1.00 16.83 392 PRO A C 1
ATOM 2935 O O . PRO A 1 391 ? 23.514 43.082 44.149 1.00 16.28 392 PRO A O 1
ATOM 2939 N N . GLU A 1 392 ? 24.807 44.870 44.646 1.00 16.97 393 GLU A N 1
ATOM 2940 C CA . GLU A 1 392 ? 25.551 44.251 45.736 1.00 17.45 393 GLU A CA 1
ATOM 2941 C C . GLU A 1 392 ? 26.606 43.240 45.289 1.00 16.88 393 GLU A C 1
ATOM 2942 O O . GLU A 1 392 ? 27.323 42.697 46.127 1.00 17.11 393 GLU A O 1
ATOM 2948 N N . HIS A 1 393 ? 26.716 42.999 43.980 1.00 16.73 394 HIS A N 1
ATOM 2949 C CA . HIS A 1 393 ? 27.742 42.093 43.453 1.00 15.52 394 HIS A CA 1
ATOM 2950 C C . HIS A 1 393 ? 28.757 42.864 42.658 1.00 15.09 394 HIS A C 1
ATOM 2951 O O . HIS A 1 393 ? 28.415 43.841 42.018 1.00 15.76 394 HIS A O 1
ATOM 2958 N N . GLY A 1 394 ? 30.005 42.420 42.684 1.00 14.97 395 GLY A N 1
ATOM 2959 C CA . GLY A 1 394 ? 31.050 43.086 41.933 1.00 14.69 395 GLY A CA 1
ATOM 2960 C C . GLY A 1 394 ? 31.555 42.262 40.768 1.00 15.18 395 GLY A C 1
ATOM 2961 O O . GLY A 1 394 ? 31.570 41.025 40.827 1.00 15.29 395 GLY A O 1
ATOM 2962 N N . ILE A 1 395 ? 31.948 42.943 39.693 1.00 15.05 396 ILE A N 1
ATOM 2963 C CA . ILE A 1 395 ? 32.624 42.289 38.573 1.00 14.75 396 ILE A CA 1
ATOM 2964 C C . ILE A 1 395 ? 33.857 43.100 38.242 1.00 14.22 396 ILE A C 1
ATOM 2965 O O . ILE A 1 395 ? 33.769 44.294 38.013 1.00 14.88 396 ILE A O 1
ATOM 2970 N N . GLU A 1 396 ? 35.009 42.458 38.219 1.00 14.44 397 GLU A N 1
ATOM 2971 C CA . GLU A 1 396 ? 36.248 43.182 38.026 1.00 15.70 397 GLU A CA 1
ATOM 2972 C C . GLU A 1 396 ? 37.163 42.412 37.077 1.00 15.65 397 GLU A C 1
ATOM 2973 O O . GLU A 1 396 ? 37.242 41.192 37.141 1.00 15.39 397 GLU A O 1
ATOM 2979 N N . ILE A 1 397 ? 37.842 43.121 36.184 1.00 15.64 398 ILE A N 1
ATOM 2980 C CA . ILE A 1 397 ? 38.740 42.457 35.254 1.00 16.41 398 ILE A CA 1
ATOM 2981 C C . ILE A 1 397 ? 40.171 42.558 35.749 1.00 17.34 398 ILE A C 1
ATOM 2982 O O . ILE A 1 397 ? 40.692 43.653 35.939 1.00 18.08 398 ILE A O 1
ATOM 2987 N N . ARG A 1 398 ? 40.801 41.409 35.970 1.00 18.26 399 ARG A N 1
ATOM 2988 C CA . ARG A 1 398 ? 42.172 41.377 36.477 1.00 19.84 399 ARG A CA 1
ATOM 2989 C C . ARG A 1 398 ? 43.120 40.640 35.557 1.00 20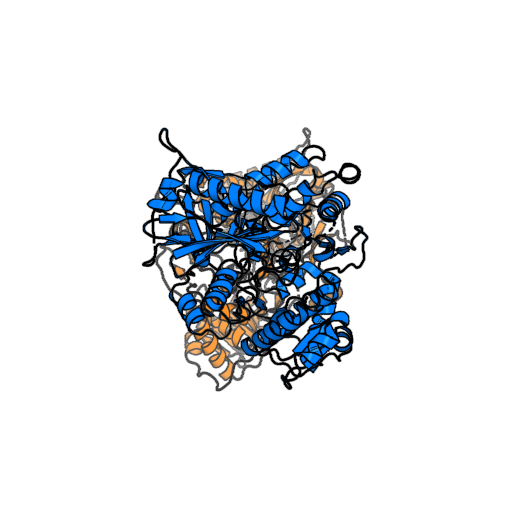.29 399 ARG A C 1
ATOM 2990 O O . ARG A 1 398 ? 42.720 39.768 34.786 1.00 19.30 399 ARG A O 1
ATOM 2998 N N . ASN A 1 399 ? 44.390 40.992 35.669 1.00 22.74 400 ASN A N 1
ATOM 2999 C CA . ASN A 1 399 ? 45.419 40.369 34.872 1.00 25.53 400 ASN A CA 1
ATOM 3000 C C . ASN A 1 399 ? 46.028 39.159 35.571 1.00 28.21 400 ASN A C 1
ATOM 3001 O O . ASN A 1 399 ? 45.555 38.710 36.621 1.00 26.99 400 ASN A O 1
ATOM 3006 N N . GLU A 1 400 ? 47.096 38.655 34.963 1.00 31.05 401 GLU A N 1
ATOM 3007 C CA . GLU A 1 400 ? 47.839 37.510 35.462 1.00 32.64 401 GLU A CA 1
ATOM 3008 C C . GLU A 1 400 ? 48.114 37.652 36.952 1.00 32.37 401 GLU A C 1
ATOM 3009 O O . GLU A 1 400 ? 47.720 36.805 37.758 1.00 32.43 401 GLU A O 1
ATOM 3015 N N . ALA A 1 401 ? 48.782 38.750 37.294 1.00 30.83 402 ALA A N 1
ATOM 3016 C CA . ALA A 1 401 ? 49.269 39.007 38.643 1.00 30.58 402 ALA A CA 1
ATOM 3017 C C . ALA A 1 401 ? 48.165 39.172 39.684 1.00 30.83 402 ALA A C 1
ATOM 3018 O O . ALA A 1 401 ? 48.408 38.987 40.877 1.00 31.26 402 ALA A O 1
ATOM 3020 N N . GLY A 1 402 ? 46.965 39.540 39.242 1.00 29.56 403 GLY A N 1
ATOM 3021 C CA . GLY A 1 402 ? 45.863 39.760 40.162 1.00 28.32 403 GLY A CA 1
ATOM 3022 C C . GLY A 1 402 ? 45.553 41.230 40.349 1.00 26.84 403 GLY A C 1
ATOM 3023 O O . GLY A 1 402 ? 44.790 41.613 41.240 1.00 24.97 403 GLY A O 1
ATOM 3032 N N . PRO A 1 404 ? 43.952 44.807 39.029 1.00 22.12 405 PRO A N 1
ATOM 3033 C CA . PRO A 1 404 ? 42.829 45.305 38.231 1.00 20.71 405 PRO A CA 1
ATOM 3034 C C . PRO A 1 404 ? 43.311 46.099 37.027 1.00 19.79 405 PRO A C 1
ATOM 3035 O O . PRO A 1 404 ? 44.193 46.949 37.158 1.00 19.26 405 PRO A O 1
ATOM 3039 N N . VAL A 1 405 ? 42.728 45.821 35.866 1.00 19.23 406 VAL A N 1
ATOM 3040 C CA . VAL A 1 405 ? 43.111 46.499 34.632 1.00 18.82 406 VAL A CA 1
ATOM 3041 C C . VAL A 1 405 ? 42.019 47.462 34.188 1.00 18.18 406 VAL A C 1
ATOM 3042 O O . VAL A 1 405 ? 40.924 47.478 34.764 1.00 17.94 406 VAL A O 1
ATOM 3046 N N . ALA A 1 406 ? 42.325 48.264 33.170 1.00 17.43 407 ALA A N 1
ATOM 3047 C CA . ALA A 1 406 ? 41.432 49.344 32.749 1.00 17.02 407 ALA A CA 1
ATOM 3048 C C . ALA A 1 406 ? 40.317 48.839 31.841 1.00 16.43 407 ALA A C 1
ATOM 3049 O O . ALA A 1 406 ? 40.273 47.664 31.515 1.00 17.50 407 ALA A O 1
ATOM 3051 N N . GLU A 1 407 ? 39.407 49.717 31.442 1.00 16.12 408 GLU A N 1
ATOM 3052 C CA . GLU A 1 407 ? 38.426 49.342 30.438 1.00 16.30 408 GLU A CA 1
ATOM 3053 C C . GLU A 1 407 ? 39.125 48.983 29.149 1.00 16.87 408 GLU A C 1
ATOM 3054 O O . GLU A 1 407 ? 40.168 49.557 28.820 1.00 16.58 408 GLU A O 1
ATOM 3060 N N . ARG A 1 408 ? 38.534 48.026 28.435 1.00 16.74 409 ARG A N 1
ATOM 3061 C CA . ARG A 1 408 ? 39.000 47.581 27.124 1.00 15.92 409 ARG A CA 1
ATOM 3062 C C . ARG A 1 408 ? 40.208 46.662 27.235 1.00 16.07 409 ARG A C 1
ATOM 3063 O O . ARG A 1 408 ? 40.720 46.177 26.237 1.00 16.73 409 ARG A O 1
ATOM 3071 N N . VAL A 1 409 ? 40.658 46.403 28.455 1.00 16.26 410 VAL A N 1
ATOM 3072 C CA . VAL A 1 409 ? 41.749 45.461 28.649 1.00 16.14 410 VAL A CA 1
ATOM 3073 C C . VAL A 1 409 ? 41.202 44.072 28.976 1.00 16.57 410 VAL A C 1
ATOM 3074 O O . VAL A 1 409 ? 40.458 43.911 29.938 1.00 17.02 410 VAL A O 1
ATOM 3078 N N . VAL A 1 410 ? 41.546 43.071 28.172 1.00 15.94 411 VAL A N 1
ATOM 3079 C CA . VAL A 1 410 ? 41.032 41.731 28.409 1.00 15.66 411 VAL A CA 1
ATOM 3080 C C . VAL A 1 410 ? 41.813 41.072 29.531 1.00 16.45 411 VAL A C 1
ATOM 3081 O O . VAL A 1 410 ? 43.031 41.215 29.588 1.00 16.36 411 VAL A O 1
ATOM 3085 N N . GLY A 1 411 ? 41.105 40.375 30.426 1.00 16.69 412 GLY A N 1
ATOM 3086 C CA . GLY A 1 411 ? 41.711 39.650 31.534 1.00 16.27 412 GLY A CA 1
ATOM 3087 C C . GLY A 1 411 ? 40.731 38.699 32.205 1.00 17.17 412 GLY A C 1
ATOM 3088 O O . GLY A 1 411 ? 39.642 38.454 31.668 1.00 16.28 412 GLY A O 1
ATOM 3089 N N . HIS A 1 412 ? 41.117 38.169 33.374 1.00 18.61 413 HIS A N 1
ATOM 3090 C CA . HIS A 1 412 ? 40.296 37.228 34.163 1.00 17.83 413 HIS A CA 1
ATOM 3091 C C . HIS A 1 412 ? 39.079 37.910 34.778 1.00 16.82 413 HIS A C 1
ATOM 3092 O O . HIS A 1 412 ? 39.222 38.843 35.560 1.00 16.61 413 HIS A O 1
ATOM 3099 N N . ILE A 1 413 ? 37.885 37.437 34.442 1.00 16.33 414 ILE A N 1
ATOM 3100 C CA . ILE A 1 413 ? 36.660 37.958 35.035 1.00 15.14 414 ILE A CA 1
ATOM 3101 C C . ILE A 1 413 ? 36.512 37.501 36.490 1.00 14.80 414 ILE A C 1
ATOM 3102 O O . ILE A 1 413 ? 36.394 36.315 36.760 1.00 15.17 414 ILE A O 1
ATOM 3107 N N . CYS A 1 414 ? 36.516 38.438 37.428 1.00 14.54 415 CYS A N 1
ATOM 3108 C CA . CYS A 1 414 ? 36.399 38.096 38.841 1.00 13.75 415 CYS A CA 1
ATOM 3109 C C . CYS A 1 414 ? 35.099 38.616 39.431 1.00 14.33 415 CYS A C 1
ATOM 3110 O O . CYS A 1 414 ? 34.694 39.749 39.176 1.00 13.63 415 CYS A O 1
ATOM 3113 N N . ILE A 1 415 ? 34.453 37.778 40.236 1.00 15.17 416 ILE A N 1
ATOM 3114 C CA . ILE A 1 415 ? 33.147 38.094 40.793 1.00 14.21 416 ILE A CA 1
ATOM 3115 C C . ILE A 1 415 ? 33.187 38.106 42.314 1.00 14.59 416 ILE A C 1
ATOM 3116 O O . ILE A 1 415 ? 34.112 37.566 42.914 1.00 14.64 416 ILE A O 1
ATOM 3121 N N . SER A 1 416 ? 32.181 38.729 42.925 1.00 14.70 417 SER A N 1
ATOM 3122 C CA . SER A 1 416 ? 32.076 38.800 44.373 1.00 14.89 417 SER A CA 1
ATOM 3123 C C . SER A 1 416 ? 30.690 39.268 44.759 1.00 15.43 417 SER A C 1
ATOM 3124 O O . SER A 1 416 ? 29.995 39.887 43.957 1.00 15.24 417 SER A O 1
ATOM 3127 N N . GLY A 1 417 ? 30.304 38.993 46.002 1.00 16.14 418 GLY A N 1
ATOM 3128 C CA . GLY A 1 417 ? 28.969 39.319 46.471 1.00 15.60 418 GLY A CA 1
ATOM 3129 C C . GLY A 1 417 ? 28.259 38.097 47.008 1.00 15.26 418 GLY A C 1
ATOM 3130 O O . GLY A 1 417 ? 28.781 36.993 46.945 1.00 15.29 418 GLY A O 1
ATOM 3131 N N . PRO A 1 418 ? 27.040 38.287 47.512 1.00 15.63 419 PRO A N 1
ATOM 3132 C CA . PRO A 1 418 ? 26.272 37.305 48.289 1.00 16.04 419 PRO A CA 1
ATOM 3133 C C . PRO A 1 418 ? 26.064 35.970 47.580 1.00 17.02 419 PRO A C 1
ATOM 3134 O O . PRO A 1 418 ? 26.015 34.931 48.246 1.00 17.40 419 PRO A O 1
ATOM 3138 N N . SER A 1 419 ? 25.925 36.001 46.258 1.00 16.25 420 SER A N 1
ATOM 3139 C CA . SER A 1 419 ? 25.689 34.792 45.483 1.00 15.95 420 SER A CA 1
ATOM 3140 C C . SER A 1 419 ? 26.896 33.866 45.459 1.00 16.25 420 SER A C 1
ATOM 3141 O O . SER A 1 419 ? 26.751 32.667 45.284 1.00 16.72 420 SER A O 1
ATOM 3144 N N . LEU A 1 420 ? 28.087 34.424 45.636 1.00 16.40 421 LEU A N 1
ATOM 3145 C CA . LEU A 1 420 ? 29.317 33.645 45.556 1.00 16.17 421 LEU A CA 1
ATOM 3146 C C . LEU A 1 420 ? 29.231 32.384 46.405 1.00 17.58 421 LEU A C 1
ATOM 3147 O O . LEU A 1 420 ? 28.703 32.414 47.521 1.00 17.82 421 LEU A O 1
ATOM 3160 N N . SER A 1 422 ? 30.715 28.987 48.552 1.00 18.21 423 SER A N 1
ATOM 3161 C CA . SER A 1 422 ? 31.524 28.939 49.757 1.00 17.68 423 SER A CA 1
ATOM 3162 C C . SER A 1 422 ? 32.868 28.332 49.419 1.00 18.13 423 SER A C 1
ATOM 3163 O O . SER A 1 422 ? 33.865 28.552 50.114 1.00 17.92 423 SER A O 1
ATOM 3166 N N . GLY A 1 423 ? 32.875 27.585 48.320 1.00 19.04 424 GLY A N 1
ATOM 3167 C CA . GLY A 1 423 ? 34.050 26.891 47.831 1.00 19.65 424 GLY A CA 1
ATOM 3168 C C . GLY A 1 423 ? 33.646 25.526 47.310 1.00 19.80 424 GLY A C 1
ATOM 3169 O O . GLY A 1 423 ? 32.471 25.175 47.314 1.00 19.02 424 GLY A O 1
ATOM 3170 N N . TYR A 1 424 ? 34.623 24.754 46.855 1.00 21.62 425 TYR A N 1
ATOM 3171 C CA . TYR A 1 424 ? 34.363 23.400 46.384 1.00 22.09 425 TYR A CA 1
ATOM 3172 C C . TYR A 1 424 ? 34.327 22.459 47.562 1.00 20.89 425 TYR A C 1
ATOM 3173 O O . TYR A 1 424 ? 35.181 22.524 48.439 1.00 21.03 425 TYR A O 1
ATOM 3182 N N . PHE A 1 425 ? 33.332 21.582 47.568 1.00 21.29 426 PHE A N 1
ATOM 3183 C CA . PHE A 1 425 ? 33.106 20.656 48.669 1.00 22.01 426 PHE A CA 1
ATOM 3184 C C . PHE A 1 425 ? 34.323 19.796 48.995 1.00 21.94 426 PHE A C 1
ATOM 3185 O O . PHE A 1 425 ? 34.774 19.009 48.170 1.00 22.59 426 PHE A O 1
ATOM 3193 N N . GLY A 1 426 ? 34.852 19.951 50.202 1.00 21.53 427 GLY A N 1
ATOM 3194 C CA . GLY A 1 426 ? 36.026 19.205 50.604 1.00 21.92 427 GLY A CA 1
ATOM 3195 C C . GLY A 1 426 ? 37.320 19.957 50.369 1.00 22.97 427 GLY A C 1
ATOM 3196 O O . GLY A 1 426 ? 38.308 19.747 51.077 1.00 24.08 427 GLY A O 1
ATOM 3197 N N . ASP A 1 427 ? 37.315 20.839 49.374 1.00 23.06 428 ASP A N 1
ATOM 3198 C CA . ASP A 1 427 ? 38.477 21.673 49.074 1.00 23.01 428 ASP A CA 1
ATOM 3199 C C . ASP A 1 427 ? 38.678 22.743 50.138 1.00 22.24 428 ASP A C 1
ATOM 3200 O O . ASP A 1 427 ? 37.902 23.689 50.198 1.00 22.11 428 ASP A O 1
ATOM 3205 N N . GLN A 1 428 ? 39.709 22.601 50.969 1.00 22.47 429 GLN A N 1
ATOM 3206 C CA . GLN A 1 428 ? 39.994 23.601 52.006 1.00 22.48 429 GLN A CA 1
ATOM 3207 C C . GLN A 1 428 ? 40.573 24.888 51.396 1.00 22.11 429 GLN A C 1
ATOM 3208 O O . GLN A 1 428 ? 40.144 25.993 51.749 1.00 21.53 429 GLN A O 1
ATOM 3214 N N . VAL A 1 429 ? 41.528 24.740 50.475 1.00 21.82 430 VAL A N 1
ATOM 3215 C CA . VAL A 1 429 ? 42.121 25.881 49.773 1.00 22.68 430 VAL A CA 1
ATOM 3216 C C . VAL A 1 429 ? 41.069 26.815 49.185 1.00 22.67 430 VAL A C 1
ATOM 3217 O O . VAL A 1 429 ? 41.106 28.026 49.393 1.00 22.67 430 VAL A O 1
ATOM 3221 N N . SER A 1 430 ? 40.158 26.228 48.413 1.00 22.01 431 SER A N 1
ATOM 3222 C CA . SER A 1 430 ? 39.061 26.932 47.764 1.00 21.35 431 SER A CA 1
ATOM 3223 C C . SER A 1 430 ? 38.183 27.735 48.737 1.00 21.32 431 SER A C 1
ATOM 3224 O O . SER A 1 430 ? 37.819 28.882 48.463 1.00 20.94 431 SER A O 1
ATOM 3227 N N . GLN A 1 431 ? 37.830 27.125 49.863 1.00 20.90 432 GLN A N 1
ATOM 3228 C CA . GLN A 1 431 ? 37.009 27.793 50.850 1.00 20.02 432 GLN A CA 1
ATOM 3229 C C . GLN A 1 431 ? 37.841 28.874 51.544 1.00 20.01 432 GLN A C 1
ATOM 3230 O O . GLN A 1 431 ? 37.357 29.981 51.817 1.00 19.43 432 GLN A O 1
ATOM 3236 N N . ASP A 1 432 ? 39.105 28.565 51.804 1.00 19.63 433 ASP A N 1
ATOM 3237 C CA . ASP A 1 432 ? 39.957 29.515 52.506 1.00 19.95 433 ASP A CA 1
ATOM 3238 C C . ASP A 1 432 ? 40.117 30.820 51.723 1.00 20.45 433 ASP A C 1
ATOM 3239 O O . ASP A 1 432 ? 39.942 31.908 52.290 1.00 20.15 433 ASP A O 1
ATOM 3244 N N . GLU A 1 433 ? 40.434 30.711 50.430 1.00 20.81 434 GLU A N 1
ATOM 3245 C CA . GLU A 1 433 ? 40.653 31.883 49.571 1.00 20.54 434 GLU A CA 1
ATOM 3246 C C . GLU A 1 433 ? 39.417 32.779 49.494 1.00 18.99 434 GLU A C 1
ATOM 3247 O O . GLU A 1 433 ? 39.509 34.004 49.589 1.00 17.56 434 GLU A O 1
ATOM 3253 N N . ILE A 1 434 ? 38.258 32.154 49.318 1.00 19.27 435 ILE A N 1
ATOM 3254 C CA . ILE A 1 434 ? 37.010 32.884 49.184 1.00 18.17 435 ILE A CA 1
ATOM 3255 C C . ILE A 1 434 ? 36.684 33.590 50.489 1.00 18.70 435 ILE A C 1
ATOM 3256 O O . ILE A 1 434 ? 36.333 34.776 50.489 1.00 17.63 435 ILE A O 1
ATOM 3261 N N . ALA A 1 435 ? 36.820 32.860 51.599 1.00 19.55 436 ALA A N 1
ATOM 3262 C CA . ALA A 1 435 ? 36.650 33.422 52.942 1.00 18.45 436 ALA A CA 1
ATOM 3263 C C . ALA A 1 435 ? 37.567 34.636 53.188 1.00 18.13 436 ALA A C 1
ATOM 3264 O O . ALA A 1 435 ? 37.164 35.619 53.823 1.00 16.96 436 ALA A O 1
ATOM 3266 N N . ALA A 1 436 ? 38.793 34.547 52.673 1.00 17.45 437 ALA A N 1
ATOM 3267 C CA . ALA A 1 436 ? 39.808 35.581 52.828 1.00 16.70 437 ALA A CA 1
ATOM 3268 C C . ALA A 1 436 ? 39.590 36.828 51.946 1.00 17.20 437 ALA A C 1
ATOM 3269 O O . ALA A 1 436 ? 39.451 37.940 52.454 1.00 17.56 437 ALA A O 1
ATOM 3271 N N . THR A 1 437 ? 39.568 36.651 50.627 1.00 17.18 438 THR A N 1
ATOM 3272 C CA . THR A 1 437 ? 39.445 37.791 49.715 1.00 16.08 438 THR A CA 1
ATOM 3273 C C . THR A 1 437 ? 38.010 38.213 49.420 1.00 15.35 438 THR A C 1
ATOM 3274 O O . THR A 1 437 ? 37.727 39.392 49.260 1.00 15.35 438 THR A O 1
ATOM 3278 N N . GLY A 1 438 ? 37.107 37.250 49.334 1.00 15.34 439 GLY A N 1
ATOM 3279 C CA . GLY A 1 438 ? 35.741 37.549 48.960 1.00 15.21 439 GLY A CA 1
ATOM 3280 C C . GLY A 1 438 ? 35.572 37.579 47.452 1.00 14.98 439 GLY A C 1
ATOM 3281 O O . GLY A 1 438 ? 34.478 37.848 46.951 1.00 14.56 439 GLY A O 1
ATOM 3282 N N . TRP A 1 439 ? 36.667 37.304 46.742 1.00 14.93 440 TRP A N 1
ATOM 3283 C CA . TRP A 1 439 ? 36.688 37.275 45.282 1.00 15.06 440 TRP A CA 1
ATOM 3284 C C . TRP A 1 439 ? 36.918 35.884 44.736 1.00 14.84 440 TRP A C 1
ATOM 3285 O O . TRP A 1 439 ? 37.582 35.052 45.357 1.00 15.25 440 TRP A O 1
ATOM 3296 N N . LEU A 1 440 ? 36.394 35.650 43.543 1.00 14.40 441 LEU A N 1
ATOM 3297 C CA . LEU A 1 440 ? 36.654 34.413 42.843 1.00 14.78 441 LEU A CA 1
ATOM 3298 C C . LEU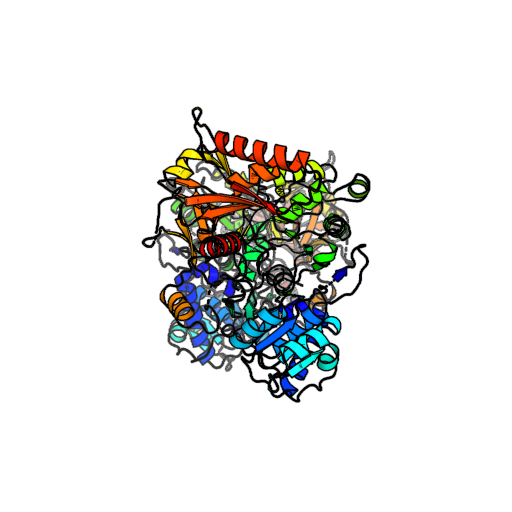 A 1 440 ? 37.052 34.746 41.427 1.00 15.14 441 LEU A C 1
ATOM 3299 O O . LEU A 1 440 ? 36.434 35.598 40.789 1.00 14.59 441 LEU A O 1
ATOM 3304 N N . ASP A 1 441 ? 38.094 34.079 40.942 1.00 15.65 442 ASP A N 1
ATOM 3305 C CA . ASP A 1 441 ? 38.473 34.147 39.539 1.00 15.24 442 ASP A CA 1
ATOM 3306 C C . ASP A 1 441 ? 37.703 33.092 38.746 1.00 15.43 442 ASP A C 1
ATOM 3307 O O . ASP A 1 441 ? 37.907 31.903 38.936 1.00 15.85 442 ASP A O 1
ATOM 3312 N N . THR A 1 442 ? 36.821 33.522 37.853 1.00 15.86 443 THR A N 1
ATOM 3313 C CA . THR A 1 442 ? 35.938 32.594 37.149 1.00 15.61 443 THR A CA 1
ATOM 3314 C C . THR A 1 442 ? 36.654 31.771 36.082 1.00 16.44 443 THR A C 1
ATOM 3315 O O . THR A 1 442 ? 36.125 30.782 35.607 1.00 17.14 443 THR A O 1
ATOM 3319 N N . GLY A 1 443 ? 37.847 32.185 35.686 1.00 16.55 444 GLY A N 1
ATOM 3320 C CA . GLY A 1 443 ? 38.554 31.489 34.635 1.00 16.64 444 GLY A CA 1
ATOM 3321 C C . GLY A 1 443 ? 38.009 31.841 33.266 1.00 17.51 444 GLY A C 1
ATOM 3322 O O . GLY A 1 443 ? 38.254 31.135 32.286 1.00 18.90 444 GLY A O 1
ATOM 3323 N N . ASP A 1 444 ? 37.263 32.938 33.198 1.00 17.30 445 ASP A N 1
ATOM 3324 C CA . ASP A 1 444 ? 36.778 33.460 31.924 1.00 17.52 445 ASP A CA 1
ATOM 3325 C C . ASP A 1 444 ? 37.490 34.757 31.538 1.00 17.55 445 ASP A C 1
ATOM 3326 O O . ASP A 1 444 ? 37.853 35.572 32.398 1.00 16.98 445 ASP A O 1
ATOM 3331 N N . LEU A 1 445 ? 37.673 34.944 30.236 1.00 17.09 446 LEU A N 1
ATOM 3332 C CA . LEU A 1 445 ? 38.266 36.162 29.719 1.00 16.44 446 LEU A CA 1
ATOM 3333 C C . LEU A 1 445 ? 37.194 37.145 29.269 1.00 16.24 446 LEU A C 1
ATOM 3334 O O . LEU A 1 445 ? 36.163 36.760 28.708 1.00 15.85 446 LEU A O 1
ATOM 3339 N N . GLY A 1 446 ? 37.447 38.422 29.516 1.00 15.38 447 GLY A N 1
ATOM 3340 C CA . GLY A 1 446 ? 36.509 39.454 29.138 1.00 15.09 447 GLY A CA 1
ATOM 3341 C C . GLY A 1 446 ? 37.078 40.830 29.397 1.00 15.87 447 GLY A C 1
ATOM 3342 O O . GLY A 1 446 ? 38.261 40.981 29.717 1.00 16.44 447 GLY A O 1
ATOM 3343 N N . TYR A 1 447 ? 36.236 41.843 29.257 1.00 15.21 448 TYR A N 1
ATOM 3344 C CA . TYR A 1 447 ? 36.654 43.210 29.510 1.00 15.32 448 TYR A CA 1
ATOM 3345 C C . TYR A 1 447 ? 35.396 44.010 29.793 1.00 15.38 448 TYR A C 1
ATOM 3346 O O . TYR A 1 447 ? 34.295 43.553 29.467 1.00 15.53 448 TYR A O 1
ATOM 3355 N N . LEU A 1 448 ? 35.541 45.181 30.408 1.00 15.00 449 LEU A N 1
ATOM 3356 C CA . LEU A 1 448 ? 34.396 46.071 30.591 1.00 14.99 449 LEU A CA 1
ATOM 3357 C C . LEU A 1 448 ? 34.400 47.208 29.572 1.00 15.82 449 LEU A C 1
ATOM 3358 O O . LEU A 1 448 ? 35.448 47.618 29.083 1.00 16.32 449 LEU A O 1
ATOM 3363 N N . LEU A 1 449 ? 33.218 47.711 29.251 1.00 15.53 450 LEU A N 1
ATOM 3364 C CA . LEU A 1 449 ? 33.107 48.951 28.515 1.00 15.93 450 LEU A CA 1
ATOM 3365 C C . LEU A 1 449 ? 31.870 49.621 29.054 1.00 16.76 450 LEU A C 1
ATOM 3366 O O . LEU A 1 449 ? 30.786 49.054 28.992 1.00 17.05 450 LEU A O 1
ATOM 3371 N N . ASP A 1 450 ? 32.034 50.827 29.587 1.00 17.45 451 ASP A N 1
ATOM 3372 C CA . ASP A 1 450 ? 30.947 51.553 30.239 1.00 17.34 451 ASP A CA 1
ATOM 3373 C C . ASP A 1 450 ? 30.204 50.613 31.160 1.00 17.43 451 ASP A C 1
ATOM 3374 O O . ASP A 1 450 ? 28.978 50.570 31.163 1.00 17.75 451 ASP A O 1
ATOM 3379 N N . GLY A 1 451 ? 30.967 49.836 31.922 1.00 17.14 452 GLY A N 1
ATOM 3380 C CA . GLY A 1 451 ? 30.417 49.046 33.010 1.00 16.97 452 GLY A CA 1
ATOM 3381 C C . GLY A 1 451 ? 29.725 47.767 32.603 1.00 16.41 452 GLY A C 1
ATOM 3382 O O . GLY A 1 451 ? 29.282 46.994 33.460 1.00 15.91 452 GLY A O 1
ATOM 3383 N N . TYR A 1 452 ? 29.620 47.558 31.295 1.00 16.22 453 TYR A N 1
ATOM 3384 C CA . TYR A 1 452 ? 29.054 46.339 30.756 1.00 15.78 453 TYR A CA 1
ATOM 3385 C C . TYR A 1 452 ? 30.147 45.294 30.560 1.00 15.54 453 TYR A C 1
ATOM 3386 O O . TYR A 1 452 ? 31.265 45.618 30.168 1.00 15.53 453 TYR A O 1
ATOM 3395 N N . LEU A 1 453 ? 29.817 44.039 30.834 1.00 14.99 454 LEU A N 1
ATOM 3396 C CA . LEU A 1 453 ? 30.767 42.947 30.698 1.00 14.55 454 LEU A CA 1
ATOM 3397 C C . LEU A 1 453 ? 30.718 42.336 29.302 1.00 14.53 454 LEU A C 1
ATOM 3398 O O . LEU A 1 453 ? 29.647 42.051 28.777 1.00 14.78 454 LEU A O 1
ATOM 3403 N N . TYR A 1 454 ? 31.881 42.130 28.703 1.00 14.44 455 TYR A N 1
ATOM 3404 C CA . TYR A 1 454 ? 31.947 41.419 27.440 1.00 14.63 455 TYR A CA 1
ATOM 3405 C C . TYR A 1 454 ? 32.710 40.111 27.600 1.00 14.75 455 TYR A C 1
ATOM 3406 O O . TYR A 1 454 ? 33.920 40.110 27.796 1.00 15.32 455 TYR A O 1
ATOM 3415 N N . VAL A 1 455 ? 32.001 38.993 27.538 1.00 14.43 456 VAL A N 1
ATOM 3416 C CA . VAL A 1 455 ? 32.641 37.708 27.779 1.00 15.71 456 VAL A CA 1
ATOM 3417 C C . VAL A 1 455 ? 33.205 37.173 26.480 1.00 16.20 456 VAL A C 1
ATOM 3418 O O . VAL A 1 455 ? 32.461 36.960 25.525 1.00 16.77 456 VAL A O 1
ATOM 3422 N N . THR A 1 456 ? 34.512 36.938 26.435 1.00 16.17 457 THR A N 1
ATOM 3423 C CA . THR A 1 456 ? 35.135 36.521 25.179 1.00 16.37 457 THR A CA 1
ATOM 3424 C C . THR A 1 456 ? 35.395 35.019 25.061 1.00 17.46 457 THR A C 1
ATOM 3425 O O . THR A 1 456 ? 35.464 34.495 23.948 1.00 17.91 457 THR A O 1
ATOM 3429 N N . GLY A 1 457 ? 35.550 34.341 26.200 1.00 17.63 458 GLY A N 1
ATOM 3430 C CA . GLY A 1 457 ? 35.807 32.909 26.243 1.00 17.95 458 GLY A CA 1
ATOM 3431 C C . GLY A 1 457 ? 36.478 32.443 27.534 1.00 19.51 458 GLY A C 1
ATOM 3432 O O . GLY A 1 457 ? 36.685 33.233 28.455 1.00 19.01 458 GLY A O 1
ATOM 3433 N N . ARG A 1 458 ? 36.815 31.154 27.604 1.00 21.81 459 ARG A N 1
ATOM 3434 C CA . ARG A 1 458 ? 37.501 30.582 28.762 1.00 21.11 459 ARG A CA 1
ATOM 3435 C C . ARG A 1 458 ? 39.014 30.657 28.587 1.00 21.84 459 ARG A C 1
ATOM 3436 O O . ARG A 1 458 ? 39.532 30.434 27.483 1.00 21.09 459 ARG A O 1
ATOM 3444 N N . ILE A 1 459 ? 39.719 30.963 29.679 1.00 22.16 460 ILE A N 1
ATOM 3445 C CA . ILE A 1 459 ? 41.185 30.966 29.677 1.00 22.74 460 ILE A CA 1
ATOM 3446 C C . ILE A 1 459 ? 41.716 29.606 29.227 1.00 24.47 460 ILE A C 1
ATOM 3447 O O . ILE A 1 459 ? 42.646 29.523 28.423 1.00 24.67 460 ILE A O 1
ATOM 3452 N N . LYS A 1 460 ? 41.110 28.549 29.760 1.00 24.34 461 LYS A N 1
ATOM 3453 C CA . LYS A 1 460 ? 41.411 27.173 29.377 1.00 25.38 461 LYS A CA 1
ATOM 3454 C C . LYS A 1 460 ? 41.368 26.949 27.862 1.00 25.18 461 LYS A C 1
ATOM 3455 O O . LYS A 1 460 ? 42.238 26.278 27.312 1.00 25.42 461 LYS A O 1
ATOM 3461 N N . ASP A 1 461 ? 40.361 27.514 27.193 1.00 24.69 462 ASP A N 1
ATOM 3462 C CA . ASP A 1 461 ? 40.156 27.289 25.755 1.00 24.37 462 ASP A CA 1
ATOM 3463 C C . ASP A 1 461 ? 41.051 28.126 24.847 1.00 23.57 462 ASP A C 1
ATOM 3464 O O . ASP A 1 461 ? 41.208 27.810 23.663 1.00 23.14 462 ASP A O 1
ATOM 3469 N N . LEU A 1 462 ? 41.624 29.194 25.392 1.00 22.84 463 LEU A N 1
ATOM 3470 C CA . LEU A 1 462 ? 42.367 30.143 24.575 1.00 22.30 463 LEU A CA 1
ATOM 3471 C C . LEU A 1 462 ? 43.565 29.488 23.906 1.00 21.18 463 LEU A C 1
ATOM 3472 O O . LEU A 1 462 ? 44.315 28.756 24.544 1.00 22.48 463 LEU A O 1
ATOM 3477 N N . ILE A 1 463 ? 43.731 29.749 22.615 1.00 21.20 464 ILE A N 1
ATOM 3478 C CA . ILE A 1 463 ? 44.881 29.247 21.864 1.00 22.40 464 ILE A CA 1
ATOM 3479 C C . ILE A 1 463 ? 46.067 30.187 22.016 1.00 22.99 464 ILE A C 1
ATOM 3480 O O . ILE A 1 463 ? 46.109 31.256 21.393 1.00 22.25 464 ILE A O 1
ATOM 3485 N N . ILE A 1 464 ? 47.034 29.786 22.839 1.00 23.48 465 ILE A N 1
ATOM 3486 C CA . ILE A 1 464 ? 48.195 30.631 23.090 1.00 23.02 465 ILE A CA 1
ATOM 3487 C C . ILE A 1 464 ? 49.418 30.156 22.321 1.00 22.26 465 ILE A C 1
ATOM 3488 O O . ILE A 1 464 ? 49.981 29.099 22.585 1.00 22.21 465 ILE A O 1
ATOM 3493 N N . ILE A 1 465 ? 49.795 30.944 21.329 1.00 23.28 466 ILE A N 1
ATOM 3494 C CA . ILE A 1 465 ? 50.996 30.668 20.564 1.00 25.67 466 ILE A CA 1
ATOM 3495 C C . ILE A 1 465 ? 51.980 31.818 20.785 1.00 26.05 466 ILE A C 1
ATOM 3496 O O . ILE A 1 465 ? 51.710 32.718 21.590 1.00 25.72 466 ILE A O 1
ATOM 3501 N N . ARG A 1 466 ? 53.121 31.778 20.103 1.00 27.40 467 ARG A N 1
ATOM 3502 C CA . ARG A 1 466 ? 54.167 32.777 20.315 1.00 27.98 467 ARG A CA 1
ATOM 3503 C C . ARG A 1 466 ? 53.655 34.184 20.071 1.00 27.16 467 ARG A C 1
ATOM 3504 O O . ARG A 1 466 ? 53.314 34.542 18.939 1.00 28.17 467 ARG A O 1
ATOM 3512 N N . GLY A 1 467 ? 53.581 34.978 21.132 1.00 25.22 468 GLY A N 1
ATOM 3513 C CA . GLY A 1 467 ? 53.293 36.388 20.975 1.00 25.11 468 GLY A CA 1
ATOM 3514 C C . GLY A 1 467 ? 51.889 36.798 20.557 1.00 24.27 468 GLY A C 1
ATOM 3515 O O . GLY A 1 467 ? 51.615 37.995 20.454 1.00 23.89 468 GLY A O 1
ATOM 3516 N N . ARG A 1 468 ? 51.000 35.843 20.303 1.00 23.14 469 ARG A N 1
ATOM 3517 C CA . ARG A 1 468 ? 49.592 36.194 20.146 1.00 21.61 469 ARG A CA 1
ATOM 3518 C C . ARG A 1 468 ? 48.614 35.086 20.521 1.00 21.37 469 ARG A C 1
ATOM 3519 O O . ARG A 1 468 ? 48.938 33.902 20.460 1.00 22.36 469 ARG A O 1
ATOM 3527 N N . ASN A 1 469 ? 47.424 35.499 20.942 1.00 20.25 470 ASN A N 1
ATOM 3528 C CA . ASN A 1 469 ? 46.373 34.579 21.337 1.00 20.98 470 ASN A CA 1
ATOM 3529 C C . ASN A 1 469 ? 45.287 34.547 20.281 1.00 21.15 470 ASN A C 1
ATOM 3530 O O . ASN A 1 469 ? 44.914 35.587 19.756 1.00 21.60 470 ASN A O 1
ATOM 3535 N N . ILE A 1 470 ? 44.766 33.362 19.980 1.00 21.27 471 ILE A N 1
ATOM 3536 C CA . ILE A 1 470 ? 43.632 33.243 19.070 1.00 20.98 471 ILE A CA 1
ATOM 3537 C C . ILE A 1 470 ? 42.439 32.587 19.770 1.00 20.92 471 ILE A C 1
ATOM 3538 O O . ILE A 1 470 ? 42.603 31.584 20.459 1.00 20.96 471 ILE A O 1
ATOM 3543 N N . TRP A 1 471 ? 41.245 33.153 19.604 1.00 20.29 472 TRP A N 1
ATOM 3544 C CA . TRP A 1 471 ? 40.037 32.539 20.157 1.00 19.51 472 TRP A CA 1
ATOM 3545 C C . TRP A 1 471 ? 39.531 31.360 19.332 1.00 19.56 472 TRP A C 1
ATOM 3546 O O . TRP A 1 471 ? 39.030 31.546 18.231 1.00 19.84 472 TRP A O 1
ATOM 3557 N N . PRO A 1 472 ? 39.636 30.139 19.881 1.00 20.17 473 PRO A N 1
ATOM 3558 C CA . PRO A 1 472 ? 39.359 28.906 19.140 1.00 20.22 473 PRO A CA 1
ATOM 3559 C C . PRO A 1 472 ? 38.094 29.021 18.306 1.00 20.13 473 PRO A C 1
ATOM 3560 O O . PRO A 1 472 ? 38.040 28.485 17.205 1.00 19.97 473 PRO A O 1
ATOM 3564 N N . GLN A 1 473 ? 37.101 29.735 18.823 1.00 20.21 474 GLN A N 1
ATOM 3565 C CA . GLN A 1 473 ? 35.818 29.879 18.147 1.00 20.14 474 GLN A CA 1
ATOM 3566 C C . GLN A 1 473 ? 35.878 30.726 16.875 1.00 20.29 474 GLN A C 1
ATOM 3567 O O . GLN A 1 473 ? 34.997 30.611 16.013 1.00 20.81 474 GLN A O 1
ATOM 3573 N N . ASP A 1 474 ? 36.890 31.587 16.767 1.00 19.80 475 ASP A N 1
ATOM 3574 C CA . ASP A 1 474 ? 37.092 32.390 15.562 1.00 19.46 475 ASP A CA 1
ATOM 3575 C C . ASP A 1 474 ? 37.572 31.506 14.414 1.00 20.90 475 ASP A C 1
ATOM 3576 O O . ASP A 1 474 ? 37.293 31.781 13.245 1.00 21.40 475 ASP A O 1
ATOM 3581 N N . ILE A 1 475 ? 38.312 30.453 14.757 1.00 20.65 476 ILE A N 1
ATOM 3582 C CA . ILE A 1 475 ? 38.799 29.499 13.778 1.00 19.49 476 ILE A CA 1
ATOM 3583 C C . ILE A 1 475 ? 37.713 28.488 13.468 1.00 20.20 476 ILE A C 1
ATOM 3584 O O . ILE A 1 475 ? 37.483 28.172 12.309 1.00 21.04 476 ILE A O 1
ATOM 3589 N N . GLU A 1 476 ? 37.036 27.988 14.499 1.00 20.25 477 GLU A N 1
ATOM 3590 C CA . GLU A 1 476 ? 35.962 27.023 14.297 1.00 20.14 477 GLU A CA 1
ATOM 3591 C C . GLU A 1 476 ? 34.867 27.598 13.406 1.00 21.34 477 GLU A C 1
ATOM 3592 O O . GLU A 1 476 ? 34.206 26.866 12.663 1.00 21.39 477 GLU A O 1
ATOM 3598 N N . TYR A 1 477 ? 34.675 28.912 13.484 1.00 20.98 478 TYR A N 1
ATOM 3599 C CA . TYR A 1 477 ? 33.686 29.581 12.656 1.00 20.55 478 TYR A CA 1
ATOM 3600 C C . TYR A 1 477 ? 33.886 29.235 11.191 1.00 21.58 478 TYR A C 1
ATOM 3601 O O . TYR A 1 477 ? 32.929 28.900 10.498 1.00 23.03 478 TYR A O 1
ATOM 3610 N N . ILE A 1 478 ? 35.124 29.315 10.714 1.00 21.18 479 ILE A N 1
ATOM 3611 C CA . ILE A 1 478 ? 35.411 29.005 9.315 1.00 21.42 479 ILE A CA 1
ATOM 3612 C C . ILE A 1 478 ? 34.908 27.620 8.936 1.00 22.02 479 ILE A C 1
ATOM 3613 O O . ILE A 1 478 ? 34.370 27.427 7.846 1.00 23.22 479 ILE A O 1
ATOM 3618 N N . ALA A 1 479 ? 35.059 26.662 9.843 1.00 21.58 480 ALA A N 1
ATOM 3619 C CA . ALA A 1 479 ? 34.542 25.317 9.614 1.00 21.78 480 ALA A CA 1
ATOM 3620 C C . ALA A 1 479 ? 33.008 25.259 9.539 1.00 22.09 480 ALA A C 1
ATOM 3621 O O . ALA A 1 479 ? 32.449 24.536 8.718 1.00 22.93 480 ALA A O 1
ATOM 3623 N N . GLU A 1 480 ? 32.332 26.024 10.388 1.00 21.69 481 GLU A N 1
ATOM 3624 C CA . GLU A 1 480 ? 30.872 26.003 10.440 1.00 22.39 481 GLU A CA 1
ATOM 3625 C C . GLU A 1 480 ? 30.193 26.684 9.235 1.00 23.37 481 GLU A C 1
ATOM 3626 O O . GLU A 1 480 ? 28.959 26.733 9.137 1.00 23.16 481 GLU A O 1
ATOM 3632 N N . GLN A 1 481 ? 31.002 27.197 8.316 1.00 23.33 482 GLN A N 1
ATOM 3633 C CA . GLN A 1 481 ? 30.483 27.825 7.109 1.00 23.66 482 GLN A CA 1
ATOM 3634 C C . GLN A 1 481 ? 30.053 26.762 6.115 1.00 24.97 482 GLN A C 1
ATOM 3635 O O . GLN A 1 481 ? 29.161 26.978 5.282 1.00 25.73 482 GLN A O 1
ATOM 3641 N N . GLU A 1 482 ? 30.701 25.609 6.195 1.00 23.86 483 GLU A N 1
ATOM 3642 C CA . GLU A 1 482 ? 30.357 24.520 5.314 1.00 25.43 483 GLU A CA 1
ATOM 3643 C C . GLU A 1 482 ? 28.966 24.022 5.696 1.00 26.24 483 GLU A C 1
ATOM 3644 O O . GLU A 1 482 ? 28.602 24.064 6.873 1.00 26.12 483 GLU A O 1
ATOM 3650 N N . PRO A 1 483 ? 28.177 23.565 4.702 1.00 26.40 484 PRO A N 1
ATOM 3651 C CA . PRO A 1 483 ? 26.785 23.183 4.969 1.00 25.96 484 PRO A CA 1
ATOM 3652 C C . PRO A 1 483 ? 26.715 21.979 5.898 1.00 26.23 484 PRO A C 1
ATOM 3653 O O . PRO A 1 483 ? 25.795 21.872 6.716 1.00 26.57 484 PRO A O 1
ATOM 3657 N N . GLU A 1 484 ? 27.696 21.089 5.778 1.00 25.91 485 GLU A N 1
ATOM 3658 C CA . GLU A 1 484 ? 27.685 19.836 6.524 1.00 26.70 485 GLU A CA 1
ATOM 3659 C C . GLU A 1 484 ? 28.098 20.028 7.986 1.00 26.48 485 GLU A C 1
ATOM 3660 O O . GLU A 1 484 ? 27.674 19.282 8.871 1.00 26.03 485 GLU A O 1
ATOM 3666 N N . ILE A 1 485 ? 28.919 21.040 8.237 1.00 26.26 486 ILE A N 1
ATOM 3667 C CA . ILE A 1 485 ? 29.371 21.321 9.592 1.00 25.93 486 ILE A CA 1
ATOM 3668 C C . ILE A 1 485 ? 28.472 22.314 10.343 1.00 26.09 486 ILE A C 1
ATOM 3669 O O . ILE A 1 485 ? 28.107 23.377 9.818 1.00 24.79 486 ILE A O 1
ATOM 3674 N N . HIS A 1 486 ? 28.105 21.938 11.568 1.00 27.19 487 HIS A N 1
ATOM 3675 C CA . HIS A 1 486 ? 27.298 22.784 12.444 1.00 26.99 487 HIS A CA 1
ATOM 3676 C C . HIS A 1 486 ? 28.136 23.313 13.603 1.00 26.19 487 HIS A C 1
ATOM 3677 O O . HIS A 1 486 ? 29.300 22.950 13.758 1.00 25.62 487 HIS A O 1
ATOM 3684 N N . SER A 1 487 ? 27.529 24.161 14.426 1.00 26.34 488 SER A N 1
ATOM 3685 C CA . SER A 1 487 ? 28.220 24.715 15.581 1.00 25.78 488 SER A CA 1
ATOM 3686 C C . SER A 1 487 ? 28.367 23.672 16.692 1.00 26.06 488 SER A C 1
ATOM 3687 O O . SER A 1 487 ? 27.392 23.048 17.124 1.00 25.16 488 SER A O 1
ATOM 3690 N N . GLY A 1 488 ? 29.598 23.473 17.145 1.00 25.74 489 GLY A N 1
ATOM 3691 C CA . GLY A 1 488 ? 29.849 22.452 18.141 1.00 27.71 489 GLY A CA 1
ATOM 3692 C C . GLY A 1 488 ? 30.479 21.231 17.509 1.00 28.72 489 GLY A C 1
ATOM 3693 O O . GLY A 1 488 ? 31.130 20.433 18.184 1.00 29.65 489 GLY A O 1
ATOM 3694 N N . ASP A 1 489 ? 30.287 21.093 16.202 1.00 28.33 490 ASP A N 1
ATOM 3695 C CA . ASP A 1 489 ? 30.893 20.006 15.450 1.00 28.34 490 ASP A CA 1
ATOM 3696 C C . ASP A 1 489 ? 32.403 20.192 15.367 1.00 27.36 490 ASP A C 1
ATOM 3697 O O . ASP A 1 489 ? 33.145 19.231 15.212 1.00 28.27 490 ASP A O 1
ATOM 3702 N N . ALA A 1 490 ? 32.856 21.436 15.468 1.00 27.48 491 ALA A N 1
ATOM 3703 C CA . ALA A 1 490 ? 34.273 21.738 15.297 1.00 26.60 491 ALA A CA 1
ATOM 3704 C C . ALA A 1 490 ? 34.921 22.243 16.581 1.00 25.84 491 ALA A C 1
ATOM 3705 O O . ALA A 1 490 ? 34.381 23.125 17.248 1.00 25.22 491 ALA A O 1
ATOM 3707 N N . ILE A 1 491 ? 36.077 21.662 16.905 1.00 25.59 492 ILE A N 1
ATOM 3708 C CA . ILE A 1 491 ? 36.872 22.020 18.074 1.00 25.06 492 ILE A CA 1
ATOM 3709 C C . ILE A 1 491 ? 38.285 22.408 17.659 1.00 25.27 492 ILE A C 1
ATOM 3710 O O . ILE A 1 491 ? 38.943 21.678 16.906 1.00 24.52 492 ILE A O 1
ATOM 3715 N N . ALA A 1 492 ? 38.758 23.544 18.164 1.00 24.63 493 ALA A N 1
ATOM 3716 C CA . ALA A 1 492 ? 40.116 23.979 17.891 1.00 23.99 493 ALA A CA 1
ATOM 3717 C C . ALA A 1 492 ? 40.926 24.103 19.181 1.00 24.52 493 ALA A C 1
ATOM 3718 O O . ALA A 1 492 ? 40.421 24.522 20.217 1.00 24.49 493 ALA A O 1
ATOM 3720 N N . PHE A 1 493 ? 42.188 23.706 19.111 1.00 25.84 494 PHE A N 1
ATOM 3721 C CA . PHE A 1 493 ? 43.103 23.867 20.229 1.00 26.64 494 PHE A CA 1
ATOM 3722 C C . PHE A 1 493 ? 44.537 23.765 19.731 1.00 26.71 494 PHE A C 1
ATOM 3723 O O . PHE A 1 493 ? 44.785 23.369 18.587 1.00 26.24 494 PHE A O 1
ATOM 3731 N N . VAL A 1 494 ? 45.481 24.138 20.584 1.00 27.55 495 VAL A N 1
ATOM 3732 C CA . VAL A 1 494 ? 46.882 24.045 20.211 1.00 29.18 495 VAL A CA 1
ATOM 3733 C C . VAL A 1 494 ? 47.573 22.928 20.983 1.00 31.26 495 VAL A C 1
ATOM 3734 O O . VAL A 1 494 ? 47.452 22.824 22.202 1.00 30.75 495 VAL A O 1
ATOM 3738 N N . THR A 1 495 ? 48.278 22.077 20.248 1.00 33.35 496 THR A N 1
ATOM 3739 C CA . THR A 1 495 ? 48.994 20.956 20.833 1.00 34.72 496 THR A CA 1
ATOM 3740 C C . THR A 1 495 ? 50.183 21.463 21.643 1.00 36.30 496 THR A C 1
ATOM 3741 O O . THR A 1 495 ? 50.580 22.622 21.521 1.00 35.99 496 THR A O 1
ATOM 3745 N N . ALA A 1 496 ? 50.743 20.614 22.492 1.00 38.22 497 ALA A N 1
ATOM 3746 C CA . ALA A 1 496 ? 51.864 21.044 23.319 1.00 38.88 497 ALA A CA 1
ATOM 3747 C C . ALA A 1 496 ? 53.129 21.254 22.487 1.00 39.17 497 ALA A C 1
ATOM 3748 O O . ALA A 1 496 ? 54.087 21.860 22.956 1.00 38.99 497 ALA A O 1
ATOM 3750 N N . GLN A 1 497 ? 53.124 20.752 21.252 1.00 40.08 498 GLN A N 1
ATOM 3751 C CA . GLN A 1 497 ? 54.224 20.980 20.305 1.00 40.46 498 GLN A CA 1
ATOM 3752 C C . GLN A 1 497 ? 53.986 22.250 19.486 1.00 39.33 498 GLN A C 1
ATOM 3753 O O . GLN A 1 497 ? 54.667 22.503 18.483 1.00 38.79 498 GLN A O 1
ATOM 3759 N N . GLU A 1 498 ? 53.002 23.030 19.929 1.00 38.86 499 GLU A N 1
ATOM 3760 C CA . GLU A 1 498 ? 52.608 24.275 19.280 1.00 38.64 499 GLU A CA 1
ATOM 3761 C C . GLU A 1 498 ? 52.011 24.116 17.874 1.00 37.27 499 GLU A C 1
ATOM 3762 O O . GLU A 1 498 ? 52.035 25.058 17.086 1.00 38.97 499 GLU A O 1
ATOM 3768 N N . LYS A 1 499 ? 51.468 22.938 17.570 1.00 36.01 500 LYS A N 1
ATOM 3769 C CA . LYS A 1 499 ? 50.758 22.714 16.309 1.00 34.71 500 LYS A CA 1
ATOM 3770 C C . LYS A 1 499 ? 49.260 22.875 16.543 1.00 32.30 500 LYS A C 1
ATOM 3771 O O . LYS A 1 499 ? 48.713 22.283 17.469 1.00 32.01 500 LYS A O 1
ATOM 3777 N N . ILE A 1 500 ? 48.594 23.674 15.712 1.00 30.30 501 ILE A N 1
ATOM 3778 C CA . ILE A 1 500 ? 47.162 23.926 15.892 1.00 28.21 501 ILE A CA 1
ATOM 3779 C C . ILE A 1 500 ? 46.291 22.855 15.245 1.00 26.21 501 ILE A C 1
ATOM 3780 O O . ILE A 1 500 ? 46.342 22.651 14.039 1.00 26.78 501 ILE A O 1
ATOM 3785 N N . ILE A 1 501 ? 45.485 22.169 16.039 1.00 25.15 502 ILE A N 1
ATOM 3786 C CA . ILE A 1 501 ? 44.628 21.139 15.474 1.00 25.35 502 ILE A CA 1
ATOM 3787 C C . ILE A 1 501 ? 43.182 21.611 15.451 1.00 24.64 502 ILE A C 1
ATOM 3788 O O . ILE A 1 501 ? 42.712 22.228 16.402 1.00 24.76 502 ILE A O 1
ATOM 3793 N N . LEU A 1 502 ? 42.487 21.339 14.354 1.00 23.53 503 LEU A N 1
ATOM 3794 C CA . LEU A 1 502 ? 41.046 21.533 14.297 1.00 23.61 503 LEU A CA 1
ATOM 3795 C C . LEU A 1 502 ? 40.356 20.189 14.079 1.00 25.32 503 LEU A C 1
ATOM 3796 O O . LEU A 1 502 ? 40.493 19.584 13.016 1.00 25.18 503 LEU A O 1
ATOM 3801 N N . GLN A 1 503 ? 39.615 19.719 15.080 1.00 25.25 504 GLN A N 1
ATOM 3802 C CA . GLN A 1 503 ? 38.882 18.473 14.941 1.00 25.07 504 GLN A CA 1
ATOM 3803 C C . GLN A 1 503 ? 37.450 18.754 14.510 1.00 25.20 504 GLN A C 1
ATOM 3804 O O . GLN A 1 503 ? 36.815 19.676 15.002 1.00 24.78 504 GLN A O 1
ATOM 3810 N N . ILE A 1 504 ? 36.960 17.968 13.561 1.00 27.28 505 ILE A N 1
ATOM 3811 C CA . ILE A 1 504 ? 35.599 18.112 13.059 1.00 28.18 505 ILE A CA 1
ATOM 3812 C C . ILE A 1 504 ? 34.907 16.751 13.026 1.00 29.98 505 ILE A C 1
ATOM 3813 O O . ILE A 1 504 ? 35.344 15.831 12.330 1.00 29.50 505 ILE A O 1
ATOM 3818 N N . GLN A 1 505 ? 33.837 16.624 13.799 1.00 30.94 506 GLN A N 1
ATOM 3819 C CA . GLN A 1 505 ? 33.031 15.424 13.770 1.00 32.57 506 GLN A CA 1
ATOM 3820 C C . GLN A 1 505 ? 31.965 15.681 12.735 1.00 31.69 506 GLN A C 1
ATOM 3821 O O . GLN A 1 505 ? 31.287 16.703 12.792 1.00 30.56 506 GLN A O 1
ATOM 3827 N N . CYS A 1 506 ? 31.831 14.772 11.775 1.00 32.64 507 CYS A N 1
ATOM 3828 C CA . CYS A 1 506 ? 30.908 14.993 10.668 1.00 33.03 507 CYS A CA 1
ATOM 3829 C C . CYS A 1 506 ? 30.426 13.709 10.001 1.00 32.85 507 CYS A C 1
ATOM 3830 O O . CYS A 1 506 ? 31.045 12.647 10.125 1.00 33.38 507 CYS A O 1
ATOM 3833 N N . ARG A 1 507 ? 29.326 13.839 9.266 1.00 32.05 508 ARG A N 1
ATOM 3834 C CA . ARG A 1 507 ? 28.698 12.717 8.581 1.00 32.17 508 ARG A CA 1
ATOM 3835 C C . ARG A 1 507 ? 29.052 12.670 7.081 1.00 31.38 508 ARG A C 1
ATOM 3836 O O . ARG A 1 507 ? 28.334 12.055 6.285 1.00 30.98 508 ARG A O 1
ATOM 3844 N N . ILE A 1 508 ? 30.154 13.308 6.695 1.00 30.78 509 ILE A N 1
ATOM 3845 C CA . ILE A 1 508 ? 30.548 13.330 5.287 1.00 30.86 509 ILE A CA 1
ATOM 3846 C C . ILE A 1 508 ? 31.154 11.996 4.878 1.00 31.10 509 ILE A C 1
ATOM 3847 O O . ILE A 1 508 ? 32.267 11.660 5.268 1.00 30.58 509 ILE A O 1
ATOM 3852 N N . SER A 1 509 ? 30.417 11.237 4.081 1.00 31.89 510 SER A N 1
ATOM 3853 C CA . SER A 1 509 ? 30.871 9.910 3.677 1.00 32.88 510 SER A CA 1
ATOM 3854 C C . SER A 1 509 ? 31.735 9.955 2.419 1.00 32.40 510 SER A C 1
ATOM 3855 O O . SER A 1 509 ? 32.747 9.260 2.335 1.00 31.78 510 SER A O 1
ATOM 3858 N N . ASP A 1 510 ? 31.325 10.771 1.448 1.00 33.05 511 ASP A N 1
ATOM 3859 C CA . ASP A 1 510 ? 32.048 10.905 0.186 1.00 33.07 511 ASP A CA 1
ATOM 3860 C C . ASP A 1 510 ? 33.513 11.242 0.454 1.00 33.47 511 ASP A C 1
ATOM 3861 O O . ASP A 1 510 ? 33.818 12.284 1.034 1.00 32.95 511 ASP A O 1
ATOM 3866 N N . GLU A 1 511 ? 34.408 10.349 0.030 1.00 34.41 512 GLU A N 1
ATOM 3867 C CA . GLU A 1 511 ? 35.841 10.489 0.265 1.00 33.60 512 GLU A CA 1
ATOM 3868 C C . GLU A 1 511 ? 36.427 11.635 -0.549 1.00 33.58 512 GLU A C 1
ATOM 3869 O O . GLU A 1 511 ? 37.397 12.277 -0.145 1.00 32.88 512 GLU A O 1
ATOM 3875 N N . GLU A 1 512 ? 35.822 11.886 -1.702 1.00 34.15 513 GLU A N 1
ATOM 3876 C CA . GLU A 1 512 ? 36.189 13.013 -2.549 1.00 34.69 513 GLU A CA 1
ATOM 3877 C C . GLU A 1 512 ? 35.933 14.355 -1.844 1.00 33.66 513 GLU A C 1
ATOM 3878 O O . GLU A 1 512 ? 36.778 15.254 -1.871 1.00 32.47 513 GLU A O 1
ATOM 3884 N N . ARG A 1 513 ? 34.764 14.482 -1.216 1.00 33.10 514 ARG A N 1
ATOM 3885 C CA . ARG A 1 513 ? 34.400 15.698 -0.495 1.00 31.61 514 ARG A CA 1
ATOM 3886 C C . ARG A 1 513 ? 35.268 15.910 0.741 1.00 30.62 514 ARG A C 1
ATOM 3887 O O . ARG A 1 513 ? 35.645 17.037 1.052 1.00 29.38 514 ARG A O 1
ATOM 3895 N N . ARG A 1 514 ? 35.578 14.826 1.448 1.00 31.12 515 ARG A N 1
ATOM 3896 C CA . ARG A 1 514 ? 36.438 14.917 2.624 1.00 30.35 515 ARG A CA 1
ATOM 3897 C C . ARG A 1 514 ? 37.757 15.580 2.257 1.00 29.62 515 ARG A C 1
ATOM 3898 O O . ARG A 1 514 ? 38.125 16.599 2.835 1.00 29.20 515 ARG A O 1
ATOM 3906 N N . GLY A 1 515 ? 38.466 15.005 1.292 1.00 29.71 516 GLY A N 1
ATOM 3907 C CA . GLY A 1 515 ? 39.730 15.569 0.857 1.00 29.58 516 GLY A CA 1
ATOM 3908 C C . GLY A 1 515 ? 39.570 17.007 0.403 1.00 29.04 516 GLY A C 1
ATOM 3909 O O . GLY A 1 515 ? 40.388 17.874 0.717 1.00 28.55 516 GLY A O 1
ATOM 3910 N N . GLN A 1 516 ? 38.499 17.252 -0.339 1.00 29.46 517 GLN A N 1
ATOM 3911 C CA . GLN A 1 516 ? 38.208 18.563 -0.890 1.00 29.14 517 GLN A CA 1
ATOM 3912 C C . GLN A 1 516 ? 38.044 19.616 0.205 1.00 28.98 517 GLN A C 1
ATOM 3913 O O . GLN A 1 516 ? 38.655 20.689 0.152 1.00 28.84 517 GLN A O 1
ATOM 3919 N N . LEU A 1 517 ? 37.225 19.298 1.202 1.00 28.82 518 LEU A N 1
ATOM 3920 C CA . LEU A 1 517 ? 36.953 20.218 2.301 1.00 27.51 518 LEU A CA 1
ATOM 3921 C C . LEU A 1 517 ? 38.143 20.405 3.244 1.00 27.18 518 LEU A C 1
ATOM 3922 O O . LEU A 1 517 ? 38.341 21.496 3.770 1.00 26.92 518 LEU A O 1
ATOM 3927 N N . ILE A 1 518 ? 38.921 19.346 3.467 1.00 27.13 519 ILE A N 1
ATOM 3928 C CA . ILE A 1 518 ? 40.139 19.446 4.275 1.00 26.46 519 ILE A CA 1
ATOM 3929 C C . ILE A 1 518 ? 41.122 20.424 3.660 1.00 26.34 519 ILE A C 1
ATOM 3930 O O . ILE A 1 518 ? 41.671 21.275 4.344 1.00 25.71 519 ILE A O 1
ATOM 3935 N N . HIS A 1 519 ? 41.355 20.282 2.361 1.00 27.71 520 HIS A N 1
ATOM 3936 C CA . HIS A 1 519 ? 42.298 21.143 1.661 1.00 28.16 520 HIS A CA 1
ATOM 3937 C C . HIS A 1 519 ? 41.808 22.600 1.594 1.00 28.21 520 HIS A C 1
ATOM 3938 O O . HIS A 1 519 ? 42.594 23.541 1.753 1.00 27.60 520 HIS A O 1
ATOM 3945 N N . ALA A 1 520 ? 40.510 22.772 1.359 1.00 27.70 521 ALA A N 1
ATOM 3946 C CA . ALA A 1 520 ? 39.895 24.091 1.279 1.00 26.70 521 ALA A CA 1
ATOM 3947 C C . ALA A 1 520 ? 39.932 24.825 2.629 1.00 27.20 521 ALA A C 1
ATOM 3948 O O . ALA A 1 520 ? 40.193 26.032 2.702 1.00 27.75 521 ALA A O 1
ATOM 3950 N N . LEU A 1 521 ? 39.660 24.076 3.691 1.00 26.89 522 LEU A N 1
ATOM 3951 C CA . LEU A 1 521 ? 39.650 24.591 5.054 1.00 26.06 522 LEU A CA 1
ATOM 3952 C C . LEU A 1 521 ? 41.050 24.996 5.506 1.00 25.59 522 LEU A C 1
ATOM 3953 O O . LEU A 1 521 ? 41.231 26.049 6.100 1.00 25.75 522 LEU A O 1
ATOM 3958 N N . ALA A 1 522 ? 42.035 24.144 5.241 1.00 26.13 523 ALA A N 1
ATOM 3959 C CA . ALA A 1 522 ? 43.422 24.447 5.567 1.00 25.91 523 ALA A CA 1
ATOM 3960 C C . ALA A 1 522 ? 43.788 25.790 4.969 1.00 26.72 523 ALA A C 1
ATOM 3961 O O . ALA A 1 522 ? 44.269 26.684 5.667 1.00 26.46 523 ALA A O 1
ATOM 3963 N N . ALA A 1 523 ? 43.540 25.925 3.670 1.00 27.47 524 ALA A N 1
ATOM 3964 C CA . ALA A 1 523 ? 43.831 27.154 2.942 1.00 26.81 524 ALA A CA 1
ATOM 3965 C C . ALA A 1 523 ? 43.110 28.336 3.544 1.00 25.83 524 ALA A C 1
ATOM 3966 O O . ALA A 1 523 ? 43.718 29.363 3.835 1.00 26.60 524 ALA A O 1
ATOM 3968 N N . ARG A 1 524 ? 41.807 28.187 3.725 1.00 26.37 525 ARG A N 1
ATOM 3969 C CA . ARG A 1 524 ? 40.968 29.295 4.173 1.00 28.04 525 ARG A CA 1
ATOM 3970 C C . ARG A 1 524 ? 41.406 29.861 5.529 1.00 26.21 525 ARG A C 1
ATOM 3971 O O . ARG A 1 524 ? 41.300 31.059 5.771 1.00 26.09 525 ARG A O 1
ATOM 3979 N N . ILE A 1 525 ? 41.907 28.990 6.399 1.00 25.45 526 ILE A N 1
ATOM 3980 C CA . ILE A 1 525 ? 42.376 29.386 7.717 1.00 24.40 526 ILE A CA 1
ATOM 3981 C C . ILE A 1 525 ? 43.775 30.008 7.666 1.00 25.03 526 ILE A C 1
ATOM 3982 O O . ILE A 1 525 ? 44.083 30.913 8.440 1.00 24.29 526 ILE A O 1
ATOM 3987 N N . GLN A 1 526 ? 44.627 29.531 6.763 1.00 25.59 527 GLN A N 1
ATOM 3988 C CA . GLN A 1 526 ? 45.961 30.110 6.656 1.00 25.48 527 GLN A CA 1
ATOM 3989 C C . GLN A 1 526 ? 45.882 31.467 6.006 1.00 25.43 527 GLN A C 1
ATOM 3990 O O . GLN A 1 526 ? 46.767 32.312 6.182 1.00 25.88 527 GLN A O 1
ATOM 3996 N N . SER A 1 527 ? 44.825 31.665 5.231 1.00 24.50 528 SER A N 1
ATOM 3997 C CA . SER A 1 527 ? 44.567 32.962 4.650 1.00 24.94 528 SER A CA 1
ATOM 3998 C C . SER A 1 527 ? 44.114 33.900 5.748 1.00 25.26 528 SER A C 1
ATOM 3999 O O . SER A 1 527 ? 44.761 34.896 6.045 1.00 25.38 528 SER A O 1
ATOM 4002 N N . GLU A 1 528 ? 42.995 33.549 6.361 1.00 25.45 529 GLU A N 1
ATOM 4003 C CA . GLU A 1 528 ? 42.354 34.368 7.369 1.00 24.49 529 GLU A CA 1
ATOM 4004 C C . GLU A 1 528 ? 43.208 34.663 8.594 1.00 24.72 529 GLU A C 1
ATOM 4005 O O . GLU A 1 528 ? 43.147 35.773 9.133 1.00 24.90 529 GLU A O 1
ATOM 4011 N N . PHE A 1 529 ? 43.988 33.676 9.044 1.00 24.55 530 PHE A N 1
ATOM 4012 C CA . PHE A 1 529 ? 44.630 33.738 10.366 1.00 22.89 530 PHE A CA 1
ATOM 4013 C C . PHE A 1 529 ? 46.156 33.706 10.385 1.00 22.57 530 PHE A C 1
ATOM 4014 O O . PHE A 1 529 ? 46.768 34.028 11.404 1.00 22.63 530 PHE A O 1
ATOM 4022 N N . GLY A 1 530 ? 46.770 33.319 9.273 1.00 22.82 531 GLY A N 1
ATOM 4023 C CA . GLY A 1 530 ? 48.219 33.317 9.188 1.00 23.00 531 GLY A CA 1
ATOM 4024 C C . GLY A 1 530 ? 48.795 32.178 9.987 1.00 22.64 531 GLY A C 1
ATOM 4025 O O . GLY A 1 530 ? 49.937 32.210 10.443 1.00 22.55 531 GLY A O 1
ATOM 4026 N N . VAL A 1 531 ? 47.972 31.154 10.146 1.00 23.60 532 VAL A N 1
ATOM 4027 C CA . VAL A 1 531 ? 48.324 29.988 10.929 1.00 23.85 532 VAL A CA 1
ATOM 4028 C C . VAL A 1 531 ? 47.894 28.756 10.146 1.00 23.74 532 VAL A C 1
ATOM 4029 O O . VAL A 1 531 ? 46.839 28.757 9.511 1.00 23.73 532 VAL A O 1
ATOM 4033 N N . THR A 1 532 ? 48.717 27.714 10.156 1.00 24.70 533 THR A N 1
ATOM 4034 C CA . THR A 1 532 ? 48.355 26.490 9.443 1.00 25.91 533 THR A CA 1
ATOM 4035 C C . THR A 1 532 ? 47.772 25.459 10.404 1.00 24.94 533 THR A C 1
ATOM 4036 O O . THR A 1 532 ? 48.401 25.085 11.392 1.00 24.14 533 THR A O 1
ATOM 4040 N N . ALA A 1 533 ? 46.551 25.019 10.113 1.00 25.83 534 ALA A N 1
ATOM 4041 C CA . ALA A 1 533 ? 45.834 24.109 11.002 1.00 25.45 534 ALA A CA 1
ATOM 4042 C C . ALA A 1 533 ? 45.710 22.716 10.411 1.00 25.54 534 ALA A C 1
ATOM 4043 O O . ALA A 1 533 ? 45.577 22.550 9.193 1.00 25.72 534 ALA A O 1
ATOM 4045 N N . ALA A 1 534 ? 45.753 21.716 11.287 1.00 25.51 535 ALA A N 1
ATOM 4046 C CA . ALA A 1 534 ? 45.635 20.324 10.879 1.00 24.91 535 ALA A CA 1
ATOM 4047 C C . ALA A 1 534 ? 44.194 19.874 11.030 1.00 24.65 535 ALA A C 1
ATOM 4048 O O . ALA A 1 534 ? 43.724 19.680 12.145 1.00 25.10 535 ALA A O 1
ATOM 4050 N N . ILE A 1 535 ? 43.501 19.727 9.904 1.00 24.57 536 ILE A N 1
ATOM 4051 C CA . ILE A 1 535 ? 42.102 19.310 9.889 1.00 25.27 536 ILE A CA 1
ATOM 4052 C C . ILE A 1 535 ? 41.963 17.829 10.266 1.00 26.86 536 ILE A C 1
ATOM 4053 O O . ILE A 1 535 ? 42.550 16.966 9.624 1.00 28.03 536 ILE A O 1
ATOM 4058 N N . ASP A 1 536 ? 41.188 17.538 11.307 1.00 27.05 537 ASP A N 1
ATOM 4059 C CA . ASP A 1 536 ? 40.956 16.165 11.747 1.00 27.43 537 ASP A CA 1
ATOM 4060 C C . ASP A 1 536 ? 39.502 15.801 11.561 1.00 28.64 537 ASP A C 1
ATOM 4061 O O . ASP A 1 536 ? 38.670 16.195 12.369 1.00 29.18 537 ASP A O 1
ATOM 4066 N N . LEU A 1 537 ? 39.181 15.055 10.508 1.00 29.63 538 LEU A N 1
ATOM 4067 C CA . LEU A 1 537 ? 37.795 14.619 10.304 1.00 30.08 538 LEU A CA 1
ATOM 4068 C C . LEU A 1 537 ? 37.475 13.377 11.137 1.00 30.54 538 LEU A C 1
ATOM 4069 O O . LEU A 1 537 ? 38.089 12.327 10.956 1.00 31.46 538 LEU A O 1
ATOM 4074 N N . LEU A 1 538 ? 36.526 13.506 12.061 1.00 31.15 539 LEU A N 1
ATOM 4075 C CA . LEU A 1 538 ? 36.157 12.403 12.945 1.00 31.95 539 LEU A CA 1
ATOM 4076 C C . LEU A 1 538 ? 34.765 11.883 12.633 1.00 33.76 539 LEU A C 1
ATOM 4077 O O . LEU A 1 538 ? 34.018 12.491 11.864 1.00 34.00 539 LEU A O 1
ATOM 4082 N N . PRO A 1 539 ? 34.409 10.748 13.241 1.00 35.33 540 PRO A N 1
ATOM 4083 C CA . PRO A 1 539 ? 33.070 10.167 13.114 1.00 36.84 540 PRO A CA 1
ATOM 4084 C C . PRO A 1 539 ? 32.100 10.867 14.060 1.00 39.50 540 PRO A C 1
ATOM 4085 O O . PRO A 1 539 ? 32.532 11.453 15.051 1.00 41.41 540 PRO A O 1
ATOM 4089 N N . PRO A 1 540 ? 30.798 10.825 13.760 1.00 39.45 541 PRO A N 1
ATOM 4090 C CA . PRO A 1 540 ? 29.857 11.411 14.712 1.00 42.24 541 PRO A CA 1
ATOM 4091 C C . PRO A 1 540 ? 29.270 10.332 15.608 1.00 46.36 541 PRO A C 1
ATOM 4092 O O . PRO A 1 540 ? 29.134 9.186 15.170 1.00 46.96 541 PRO A O 1
ATOM 4096 N N . HIS A 1 541 ? 28.977 10.670 16.858 1.00 48.56 542 HIS A N 1
ATOM 4097 C CA . HIS A 1 541 ? 29.443 11.907 17.463 1.00 48.53 542 HIS A CA 1
ATOM 4098 C C . HIS A 1 541 ? 30.631 11.486 18.311 1.00 49.02 542 HIS A C 1
ATOM 4099 O O . HIS A 1 541 ? 30.498 10.685 19.238 1.00 49.47 542 HIS A O 1
ATOM 4106 N N . SER A 1 542 ? 31.800 12.009 17.979 1.00 47.13 543 SER A N 1
ATOM 4107 C CA . SER A 1 542 ? 33.031 11.413 18.464 1.00 47.09 543 SER A CA 1
ATOM 4108 C C . SER A 1 542 ? 33.817 12.261 19.474 1.00 47.54 543 SER A C 1
ATOM 4109 O O . SER A 1 542 ? 34.829 11.805 20.019 1.00 45.14 543 SER A O 1
ATOM 4112 N N . ILE A 1 543 ? 33.323 13.469 19.756 1.00 49.94 544 ILE A N 1
ATOM 4113 C CA . ILE A 1 543 ? 34.071 14.448 20.569 1.00 50.00 544 ILE A CA 1
ATOM 4114 C C . ILE A 1 543 ? 33.479 14.902 21.931 1.00 51.17 544 ILE A C 1
ATOM 4115 O O . ILE A 1 543 ? 34.075 15.763 22.580 1.00 50.37 544 ILE A O 1
ATOM 4120 N N . PRO A 1 544 ? 32.362 14.285 22.388 1.00 53.60 545 PRO A N 1
ATOM 4121 C CA . PRO A 1 544 ? 31.411 14.784 23.402 1.00 53.61 545 PRO A CA 1
ATOM 4122 C C . PRO A 1 544 ? 31.804 15.964 24.318 1.00 52.34 545 PRO A C 1
ATOM 4123 O O . PRO A 1 544 ? 32.940 16.446 24.344 1.00 50.24 545 PRO A O 1
ATOM 4127 N N . ARG A 1 545 ? 30.816 16.410 25.090 1.00 51.71 546 ARG A N 1
ATOM 4128 C CA . ARG A 1 545 ? 30.926 17.626 25.898 1.00 50.00 546 ARG A CA 1
ATOM 4129 C C . ARG A 1 545 ? 31.469 17.429 27.331 1.00 50.12 546 ARG A C 1
ATOM 4130 O O . ARG A 1 545 ? 31.828 16.315 27.739 1.00 49.40 546 ARG A O 1
ATOM 4138 N N . THR A 1 546 ? 31.537 18.532 28.080 1.00 49.33 547 THR A N 1
ATOM 4139 C CA . THR A 1 546 ? 31.924 18.503 29.493 1.00 49.00 547 THR A CA 1
ATOM 4140 C C . THR A 1 546 ? 30.689 18.307 30.369 1.00 47.44 547 THR A C 1
ATOM 4141 O O . THR A 1 546 ? 29.569 18.143 29.862 1.00 47.37 547 THR A O 1
ATOM 4145 N N . SER A 1 547 ? 30.892 18.333 31.683 1.00 45.03 548 SER A N 1
ATOM 4146 C CA . SER A 1 547 ? 29.797 18.090 32.611 1.00 43.94 548 SER A CA 1
ATOM 4147 C C . SER A 1 547 ? 28.840 19.286 32.695 1.00 42.39 548 SER A C 1
ATOM 4148 O O . SER A 1 547 ? 27.701 19.140 33.148 1.00 41.76 548 SER A O 1
ATOM 4151 N N . SER A 1 548 ? 29.307 20.458 32.254 1.00 41.60 549 SER A N 1
ATOM 4152 C CA . SER A 1 548 ? 28.484 21.675 32.224 1.00 39.95 549 SER A CA 1
ATOM 4153 C C . SER A 1 548 ? 27.719 21.852 30.894 1.00 41.01 549 SER A C 1
ATOM 4154 O O . SER A 1 548 ? 26.969 22.824 30.711 1.00 38.61 549 SER A O 1
ATOM 4157 N N . GLY A 1 549 ? 27.918 20.901 29.978 1.00 42.99 550 GLY A N 1
ATOM 4158 C CA . GLY A 1 549 ? 27.192 20.854 28.718 1.00 43.13 550 GLY A CA 1
ATOM 4159 C C . GLY A 1 549 ? 27.773 21.693 27.592 1.00 44.26 550 GLY A C 1
ATOM 4160 O O . GLY A 1 549 ? 27.057 22.046 26.647 1.00 44.69 550 GLY A O 1
ATOM 4161 N N . LYS A 1 550 ? 29.062 22.018 27.691 1.00 44.04 551 LYS A N 1
ATOM 4162 C CA . LYS A 1 550 ? 29.751 22.799 26.655 1.00 44.19 551 LYS A CA 1
ATOM 4163 C C . LYS A 1 550 ? 30.804 21.942 25.915 1.00 45.44 551 LYS A C 1
ATOM 4164 O O . LYS A 1 550 ? 31.004 20.780 26.269 1.00 46.02 551 LYS A O 1
ATOM 4170 N N . PRO A 1 551 ? 31.468 22.497 24.878 1.00 44.91 552 PRO A N 1
ATOM 4171 C CA . PRO A 1 551 ? 32.446 21.675 24.146 1.00 43.94 552 PRO A CA 1
ATOM 4172 C C . PRO A 1 551 ? 33.723 21.464 24.952 1.00 41.62 552 PRO A C 1
ATOM 4173 O O . PRO A 1 551 ? 34.387 22.430 25.320 1.00 41.84 552 PRO A O 1
ATOM 4177 N N . ALA A 1 552 ? 34.068 20.216 25.223 1.00 42.00 553 ALA A N 1
ATOM 4178 C CA . ALA A 1 552 ? 35.268 19.928 26.000 1.00 41.90 553 ALA A CA 1
ATOM 4179 C C . ALA A 1 552 ? 36.528 20.187 25.183 1.00 39.38 553 ALA A C 1
ATOM 4180 O O . ALA A 1 552 ? 37.253 19.254 24.831 1.00 39.13 553 ALA A O 1
ATOM 4182 N N . ARG A 1 553 ? 36.787 21.453 24.877 1.00 37.35 554 ARG A N 1
ATOM 4183 C CA . ARG A 1 553 ? 37.976 21.800 24.120 1.00 34.57 554 ARG A CA 1
ATOM 4184 C C . ARG A 1 553 ? 39.214 21.320 24.849 1.00 34.75 554 ARG A C 1
ATOM 4185 O O . ARG A 1 553 ? 40.018 20.575 24.297 1.00 34.18 554 ARG A O 1
ATOM 4193 N N . ALA A 1 554 ? 39.361 21.753 26.097 1.00 35.44 555 ALA A N 1
ATOM 4194 C CA . ALA A 1 554 ? 40.534 21.409 26.886 1.00 35.65 555 ALA A CA 1
ATOM 4195 C C . ALA A 1 554 ? 40.661 19.896 27.052 1.00 37.87 555 ALA A C 1
ATOM 4196 O O . ALA A 1 554 ? 41.771 19.349 27.062 1.00 37.91 555 ALA A O 1
ATOM 4198 N N . GLU A 1 555 ? 39.521 19.222 27.175 1.00 38.05 556 GLU A N 1
ATOM 4199 C CA . GLU A 1 555 ? 39.513 17.775 27.327 1.00 38.45 556 GLU A CA 1
ATOM 4200 C C . GLU A 1 555 ? 40.004 17.103 26.047 1.00 38.18 556 GLU A C 1
ATOM 4201 O O . GLU A 1 555 ? 40.847 16.209 26.088 1.00 38.82 556 GLU A O 1
ATOM 4207 N N . ALA A 1 556 ? 39.489 17.555 24.911 1.00 37.83 557 ALA A N 1
ATOM 4208 C CA . ALA A 1 556 ? 39.942 17.058 23.619 1.00 37.30 557 ALA A CA 1
ATOM 4209 C C . ALA A 1 556 ? 41.433 17.321 23.413 1.00 37.17 557 ALA A C 1
ATOM 4210 O O . ALA A 1 556 ? 42.130 16.512 22.795 1.00 38.28 557 ALA A O 1
ATOM 4212 N N . LYS A 1 557 ? 41.916 18.449 23.930 1.00 35.67 558 LYS A N 1
ATOM 4213 C CA . LYS A 1 557 ? 43.325 18.825 23.805 1.00 35.39 558 LYS A CA 1
ATOM 4214 C C . LYS A 1 557 ? 44.255 17.808 24.467 1.00 38.22 558 LYS A C 1
ATOM 4215 O O . LYS A 1 557 ? 45.343 17.530 23.968 1.00 38.75 558 LYS A O 1
ATOM 4221 N N . LYS A 1 558 ? 43.829 17.256 25.596 1.00 39.83 559 LYS A N 1
ATOM 4222 C CA . LYS A 1 558 ? 44.654 16.289 26.309 1.00 40.20 559 LYS A CA 1
ATOM 4223 C C . LYS A 1 558 ? 44.469 14.886 25.754 1.00 40.61 559 LYS A C 1
ATOM 4224 O O . LYS A 1 558 ? 45.437 14.152 25.597 1.00 42.65 559 LYS A O 1
ATOM 4230 N N . ARG A 1 559 ? 43.231 14.520 25.448 1.00 39.61 560 ARG A N 1
ATOM 4231 C CA . ARG A 1 559 ? 42.972 13.269 24.749 1.00 41.64 560 ARG A CA 1
ATOM 4232 C C . ARG A 1 559 ? 43.947 13.108 23.597 1.00 43.26 560 ARG A C 1
ATOM 4233 O O . ARG A 1 559 ? 44.562 12.052 23.426 1.00 44.46 560 ARG A O 1
ATOM 4241 N N . TYR A 1 560 ? 44.057 14.169 22.798 1.00 41.86 561 TYR A N 1
ATOM 4242 C CA . TYR A 1 560 ? 44.944 14.206 21.645 1.00 41.37 561 TYR A CA 1
ATOM 4243 C C . TYR A 1 560 ? 46.409 14.114 22.084 1.00 43.80 561 TYR A C 1
ATOM 4244 O O . TYR A 1 560 ? 47.176 13.329 21.526 1.00 45.91 561 TYR A O 1
ATOM 4253 N N . GLN A 1 561 ? 46.784 14.912 23.086 1.00 42.76 562 GLN A N 1
ATOM 4254 C CA . GLN A 1 561 ? 48.144 14.921 23.637 1.00 43.64 562 GLN A CA 1
ATOM 4255 C C . GLN A 1 561 ? 48.582 13.552 24.155 1.00 46.38 562 GLN A C 1
ATOM 4256 O O . GLN A 1 561 ? 49.645 13.047 23.788 1.00 47.51 562 GLN A O 1
ATOM 4262 N N . LYS A 1 562 ? 47.769 12.978 25.039 1.00 45.80 563 LYS A N 1
ATOM 4263 C CA . LYS A 1 562 ? 47.969 11.616 25.521 1.00 47.39 563 LYS A CA 1
ATOM 4264 C C . LYS A 1 562 ? 48.073 10.620 24.355 1.00 47.95 563 LYS A C 1
ATOM 4265 O O . LYS A 1 562 ? 48.958 9.762 24.339 1.00 50.06 563 LYS A O 1
ATOM 4271 N N . ALA A 1 563 ? 47.184 10.748 23.375 1.00 46.21 564 ALA A N 1
ATOM 4272 C CA . ALA A 1 563 ? 47.215 9.888 22.195 1.00 48.00 564 ALA A CA 1
ATOM 4273 C C . ALA A 1 563 ? 48.549 9.973 21.446 1.00 50.24 564 ALA A C 1
ATOM 4274 O O . ALA A 1 563 ? 49.163 8.956 21.112 1.00 51.33 564 ALA A O 1
ATOM 4276 N N . TYR A 1 564 ? 48.984 11.199 21.182 1.00 50.11 565 TYR A N 1
ATOM 4277 C CA . TYR A 1 564 ? 50.177 11.465 20.382 1.00 51.27 565 TYR A CA 1
ATOM 4278 C C . TYR A 1 564 ? 51.467 10.990 21.065 1.00 52.85 565 TYR A C 1
ATOM 4279 O O . TYR A 1 564 ? 52.443 10.650 20.390 1.00 53.63 565 TYR A O 1
ATOM 4288 N N . ALA A 1 565 ? 51.467 10.957 22.397 1.00 52.90 566 ALA A N 1
ATOM 4289 C CA . ALA A 1 565 ? 52.612 10.433 23.145 1.00 53.87 566 ALA A CA 1
ATOM 4290 C C . ALA A 1 565 ? 52.792 8.928 22.904 1.00 55.73 566 ALA A C 1
ATOM 4291 O O . ALA A 1 565 ? 53.839 8.360 23.220 1.00 56.60 566 ALA A O 1
ATOM 4293 N N . ALA A 1 566 ? 51.766 8.288 22.345 1.00 54.84 567 ALA A N 1
ATOM 4294 C CA . ALA A 1 566 ? 51.897 6.922 21.844 1.00 55.12 567 ALA A CA 1
ATOM 4295 C C . ALA A 1 566 ? 52.518 6.931 20.438 1.00 56.04 567 ALA A C 1
ATOM 4296 O O . ALA A 1 566 ? 51.918 6.453 19.470 1.00 52.79 567 ALA A O 1
ATOM 4298 N N . SER A 1 567 ? 53.722 7.493 20.341 1.00 57.05 568 SER A N 1
ATOM 4299 C CA . SER A 1 567 ? 54.460 7.547 19.082 1.00 58.74 568 SER A CA 1
ATOM 4300 C C . SER A 1 567 ? 55.894 7.064 19.290 1.00 60.16 568 SER A C 1
ATOM 4301 O O . SER A 1 567 ? 56.617 6.798 18.328 1.00 60.07 568 SER A O 1
ATOM 4304 N N . LEU B 1 12 ? 26.485 41.658 57.342 1.00 27.76 13 LEU B N 1
ATOM 4305 C CA . LEU B 1 12 ? 25.488 40.797 57.991 1.00 27.86 13 LEU B CA 1
ATOM 4306 C C . LEU B 1 12 ? 24.102 40.908 57.362 1.00 28.62 13 LEU B C 1
ATOM 4307 O O . LEU B 1 12 ? 23.463 41.969 57.430 1.00 28.15 13 LEU B O 1
ATOM 4312 N N . PRO B 1 13 ? 23.621 39.800 56.772 1.00 28.17 14 PRO B N 1
ATOM 4313 C CA . PRO B 1 13 ? 22.318 39.737 56.103 1.00 27.19 14 PRO B CA 1
ATOM 4314 C C . PRO B 1 13 ? 21.222 40.365 56.947 1.00 27.85 14 PRO B C 1
ATOM 4315 O O . PRO B 1 13 ? 21.005 39.944 58.088 1.00 26.84 14 PRO B O 1
ATOM 4327 N N . ARG B 1 15 ? 17.612 40.829 58.303 1.00 27.44 16 ARG B N 1
ATOM 4328 C CA . ARG B 1 15 ? 16.483 39.924 58.489 1.00 26.07 16 ARG B CA 1
ATOM 4329 C C . ARG B 1 15 ? 15.238 40.667 58.981 1.00 24.52 16 ARG B C 1
ATOM 4330 O O . ARG B 1 15 ? 15.318 41.491 59.881 1.00 24.52 16 ARG B O 1
ATOM 4338 N N . TYR B 1 16 ? 14.091 40.378 58.377 1.00 24.09 17 TYR B N 1
ATOM 4339 C CA . TYR B 1 16 ? 12.889 41.166 58.623 1.00 23.91 17 TYR B CA 1
ATOM 4340 C C . TYR B 1 16 ? 12.024 40.594 59.738 1.00 23.87 17 TYR B C 1
ATOM 4341 O O . TYR B 1 16 ? 10.904 40.135 59.498 1.00 24.04 17 TYR B O 1
ATOM 4350 N N . ALA B 1 17 ? 12.548 40.640 60.959 1.00 23.22 18 ALA B N 1
ATOM 4351 C CA . ALA B 1 17 ? 11.865 40.063 62.115 1.00 23.69 18 ALA B CA 1
ATOM 4352 C C . ALA B 1 17 ? 11.458 38.599 61.882 1.00 25.19 18 ALA B C 1
ATOM 4353 O O . ALA B 1 17 ? 10.446 38.131 62.411 1.00 24.18 18 ALA B O 1
ATOM 4355 N N . ASP B 1 18 ? 12.269 37.890 61.093 1.00 25.67 19 ASP B N 1
ATOM 4356 C CA . ASP B 1 18 ? 12.050 36.483 60.744 1.00 25.21 19 ASP B CA 1
ATOM 4357 C C . ASP B 1 18 ? 12.084 35.493 61.914 1.00 26.35 19 ASP B C 1
ATOM 4358 O O . ASP B 1 18 ? 11.867 34.304 61.706 1.00 27.08 19 ASP B O 1
ATOM 4363 N N . PHE B 1 19 ? 12.348 35.972 63.130 1.00 26.10 20 PHE B N 1
ATOM 4364 C CA . PHE B 1 19 ? 12.627 35.100 64.278 1.00 24.59 20 PHE B CA 1
ATOM 4365 C C . PHE B 1 19 ? 11.390 34.741 65.091 1.00 25.19 20 PHE B C 1
ATOM 4366 O O . PHE B 1 19 ? 10.437 35.516 65.158 1.00 25.55 20 PHE B O 1
ATOM 4374 N N . PRO B 1 20 ? 11.404 33.556 65.720 1.00 25.83 21 PRO B N 1
ATOM 4375 C CA . PRO B 1 20 ? 10.224 33.031 66.418 1.00 25.97 21 PRO B CA 1
ATOM 4376 C C . PRO B 1 20 ? 9.906 33.779 67.705 1.00 24.60 21 PRO B C 1
ATOM 4377 O O . PRO B 1 20 ? 8.736 33.853 68.067 1.00 23.66 21 PRO B O 1
ATOM 4381 N N . THR B 1 21 ? 10.920 34.311 68.380 1.00 24.29 22 THR B N 1
ATOM 4382 C CA . THR B 1 21 ? 10.715 34.942 69.680 1.00 24.90 22 THR B CA 1
ATOM 4383 C C . THR B 1 21 ? 11.623 36.150 69.804 1.00 25.22 22 THR B C 1
ATOM 4384 O O . THR B 1 21 ? 12.574 36.276 69.037 1.00 25.74 22 THR B O 1
ATOM 4388 N N . LEU B 1 22 ? 11.335 37.034 70.759 1.00 24.22 23 LEU B N 1
ATOM 4389 C CA . LEU B 1 22 ? 12.119 38.258 70.922 1.00 23.87 23 LEU B CA 1
ATOM 4390 C C . LEU B 1 22 ? 13.566 37.968 71.268 1.00 24.94 23 LEU B C 1
ATOM 4391 O O . LEU B 1 22 ? 14.464 38.738 70.929 1.00 24.69 23 LEU B O 1
ATOM 4396 N N . VAL B 1 23 ? 13.784 36.854 71.956 1.00 26.14 24 VAL B N 1
ATOM 4397 C CA . VAL B 1 23 ? 15.133 36.420 72.302 1.00 26.74 24 VAL B CA 1
ATOM 4398 C C . VAL B 1 23 ? 15.907 35.946 71.066 1.00 26.28 24 VAL B C 1
ATOM 4399 O O . VAL B 1 23 ? 17.071 36.288 70.888 1.00 26.85 24 VAL B O 1
ATOM 4403 N N . ASP B 1 24 ? 15.265 35.171 70.205 1.00 25.20 25 ASP B N 1
ATOM 4404 C CA . ASP B 1 24 ? 15.911 34.789 68.962 1.00 26.03 25 ASP B CA 1
ATOM 4405 C C . ASP B 1 24 ? 16.305 36.036 68.166 1.00 25.94 25 ASP B C 1
ATOM 4406 O O . ASP B 1 24 ? 17.391 36.092 67.588 1.00 26.24 25 ASP B O 1
ATOM 4411 N N . ALA B 1 25 ? 15.428 37.038 68.149 1.00 25.11 26 ALA B N 1
ATOM 4412 C CA . ALA B 1 25 ? 15.672 38.256 67.374 1.00 24.56 26 ALA B CA 1
ATOM 4413 C C . ALA B 1 25 ? 16.895 39.030 67.867 1.00 25.36 26 ALA B C 1
ATOM 4414 O O . ALA B 1 25 ? 17.673 39.534 67.061 1.00 25.01 26 ALA B O 1
ATOM 4416 N N . LEU B 1 26 ? 17.054 39.124 69.189 1.00 25.24 27 LEU B N 1
ATOM 4417 C CA . LEU B 1 26 ? 18.176 39.839 69.786 1.00 24.43 27 LEU B CA 1
ATOM 4418 C C . LEU B 1 26 ? 19.476 39.090 69.548 1.00 25.48 27 LEU B C 1
ATOM 4419 O O . LEU B 1 26 ? 20.488 39.683 69.170 1.00 25.22 27 LEU B O 1
ATOM 4424 N N . ASP B 1 27 ? 19.445 37.781 69.784 1.00 25.85 28 ASP B N 1
ATOM 4425 C CA . ASP B 1 27 ? 20.615 36.938 69.578 1.00 26.18 28 ASP B CA 1
ATOM 4426 C C . ASP B 1 27 ? 21.243 37.309 68.244 1.00 25.98 28 ASP B C 1
ATOM 4427 O O . ASP B 1 27 ? 22.453 37.495 68.144 1.00 25.92 28 ASP B O 1
ATOM 4432 N N . TYR B 1 28 ? 20.399 37.433 67.224 1.00 25.98 29 TYR B N 1
ATOM 4433 C CA . TYR B 1 28 ? 20.851 37.777 65.882 1.00 25.52 29 TYR B CA 1
ATOM 4434 C C . TYR B 1 28 ? 21.375 39.215 65.822 1.00 26.10 29 TYR B C 1
ATOM 4435 O O . TYR B 1 28 ? 22.473 39.456 65.324 1.00 26.51 29 TYR B O 1
ATOM 4444 N N . ALA B 1 29 ? 20.593 40.165 66.336 1.00 26.32 30 ALA B N 1
ATOM 4445 C CA . ALA B 1 29 ? 21.001 41.571 66.380 1.00 25.44 30 ALA B CA 1
ATOM 4446 C C . ALA B 1 29 ? 22.401 41.704 66.975 1.00 26.40 30 ALA B C 1
ATOM 4447 O O . ALA B 1 29 ? 23.193 42.541 66.538 1.00 25.62 30 ALA B O 1
ATOM 4449 N N . ALA B 1 30 ? 22.689 40.858 67.969 1.00 26.83 31 ALA B N 1
ATOM 4450 C CA . ALA B 1 30 ? 23.979 40.831 68.655 1.00 26.50 31 ALA B CA 1
ATOM 4451 C C . ALA B 1 30 ? 25.155 40.597 67.698 1.00 26.66 31 ALA B C 1
ATOM 4452 O O . ALA B 1 30 ? 26.313 40.871 68.035 1.00 27.86 31 ALA B O 1
ATOM 4454 N N . LEU B 1 31 ? 24.847 40.097 66.504 1.00 25.97 32 LEU B N 1
ATOM 4455 C CA . LEU B 1 31 ? 25.861 39.783 65.501 1.00 26.41 32 LEU B CA 1
ATOM 4456 C C . LEU B 1 31 ? 26.066 40.939 64.544 1.00 26.44 32 LEU B C 1
ATOM 4457 O O . LEU B 1 31 ? 26.927 40.879 63.659 1.00 25.94 32 LEU B O 1
ATOM 4462 N N . SER B 1 32 ? 25.256 41.983 64.716 1.00 26.51 33 SER B N 1
ATOM 4463 C CA . SER B 1 32 ? 25.412 43.212 63.944 1.00 26.17 33 SER B CA 1
ATOM 4464 C C . SER B 1 32 ? 26.142 44.249 64.785 1.00 25.89 33 SER B C 1
ATOM 4465 O O . SER B 1 32 ? 26.180 44.161 66.019 1.00 25.87 33 SER B O 1
ATOM 4468 N N . SER B 1 33 ? 26.729 45.230 64.116 1.00 24.74 34 SER B N 1
ATOM 4469 C CA . SER B 1 33 ? 27.445 46.272 64.817 1.00 24.59 34 SER B CA 1
ATOM 4470 C C . SER B 1 33 ? 26.471 47.389 65.157 1.00 24.87 34 SER B C 1
ATOM 4471 O O . SER B 1 33 ? 26.862 48.539 65.324 1.00 25.81 34 SER B O 1
ATOM 4474 N N . ALA B 1 34 ? 25.196 47.039 65.269 1.00 24.04 35 ALA B N 1
ATOM 4475 C CA . ALA B 1 34 ? 24.155 48.030 65.484 1.00 24.08 35 ALA B CA 1
ATOM 4476 C C . ALA B 1 34 ? 23.809 48.225 66.959 1.00 25.13 35 ALA B C 1
ATOM 4477 O O . ALA B 1 34 ? 24.137 47.394 67.815 1.00 25.26 35 ALA B O 1
ATOM 4479 N N . GLY B 1 35 ? 23.136 49.330 67.251 1.00 23.56 36 GLY B N 1
ATOM 4480 C CA . GLY B 1 35 ? 22.664 49.563 68.597 1.00 24.07 36 GLY B CA 1
ATOM 4481 C C . GLY B 1 35 ? 21.846 50.825 68.766 1.00 23.64 36 GLY B C 1
ATOM 4482 O O . GLY B 1 35 ? 21.317 51.394 67.807 1.00 21.99 36 GLY B O 1
ATOM 4491 N N . ASN B 1 37 ? 21.329 54.723 70.786 1.00 22.47 38 ASN B N 1
ATOM 4492 C CA . ASN B 1 37 ? 22.057 55.860 71.290 1.00 22.97 38 ASN B CA 1
ATOM 4493 C C . ASN B 1 37 ? 21.090 56.807 71.972 1.00 23.16 38 ASN B C 1
ATOM 4494 O O . ASN B 1 37 ? 20.089 57.207 71.386 1.00 22.94 38 ASN B O 1
ATOM 4499 N N . PHE B 1 38 ? 21.380 57.145 73.223 1.00 23.73 39 PHE B N 1
ATOM 4500 C CA . PHE B 1 38 ? 20.517 58.020 74.003 1.00 23.06 39 PHE B CA 1
ATOM 4501 C C . PHE B 1 38 ? 21.085 59.434 74.056 1.00 22.90 39 PHE B C 1
ATOM 4502 O O . PHE B 1 38 ? 22.247 59.627 74.385 1.00 23.00 39 PHE B O 1
ATOM 4510 N N . TYR B 1 39 ? 20.255 60.416 73.731 1.00 22.34 40 TYR B N 1
ATOM 4511 C CA . TYR B 1 39 ? 20.704 61.793 73.632 1.00 22.80 40 TYR B CA 1
ATOM 4512 C C . TYR B 1 39 ? 20.065 62.691 74.680 1.00 24.44 40 TYR B C 1
ATOM 4513 O O . TYR B 1 39 ? 18.904 62.504 75.043 1.00 25.12 40 TYR B O 1
ATOM 4522 N N . ASP B 1 40 ? 20.827 63.674 75.156 1.00 24.92 41 ASP B N 1
ATOM 4523 C CA . ASP B 1 40 ? 20.266 64.768 75.948 1.00 25.41 41 ASP B CA 1
ATOM 4524 C C . ASP B 1 40 ? 19.519 65.782 75.055 1.00 25.14 41 ASP B C 1
ATOM 4525 O O . ASP B 1 40 ? 19.484 65.639 73.835 1.00 23.87 41 ASP B O 1
ATOM 4530 N N . ARG B 1 41 ? 18.927 66.804 75.665 1.00 25.52 42 ARG B N 1
ATOM 4531 C CA . ARG B 1 41 ? 18.072 67.732 74.928 1.00 24.14 42 ARG B CA 1
ATOM 4532 C C . ARG B 1 41 ? 18.857 68.795 74.166 1.00 24.73 42 ARG B C 1
ATOM 4533 O O . ARG B 1 41 ? 18.273 69.719 73.598 1.00 24.50 42 ARG B O 1
ATOM 4541 N N . ARG B 1 42 ? 20.179 68.668 74.167 1.00 26.16 43 ARG B N 1
ATOM 4542 C CA . ARG B 1 42 ? 21.042 69.506 73.338 1.00 27.18 43 ARG B CA 1
ATOM 4543 C C . ARG B 1 42 ? 21.608 68.708 72.158 1.00 27.49 43 ARG B C 1
ATOM 4544 O O . ARG B 1 42 ? 22.283 69.258 71.279 1.00 27.45 43 ARG B O 1
ATOM 4552 N N . CYS B 1 43 ? 21.321 67.410 72.157 1.00 26.87 44 CYS B N 1
ATOM 4553 C CA . CYS B 1 43 ? 21.781 66.492 71.121 1.00 26.27 44 CYS B CA 1
ATOM 4554 C C . CYS B 1 43 ? 23.219 66.056 71.296 1.00 27.01 44 CYS B C 1
ATOM 4555 O O . CYS B 1 43 ? 23.953 65.926 70.324 1.00 27.78 44 CYS B O 1
ATOM 4558 N N . GLN B 1 44 ? 23.619 65.830 72.539 1.00 27.26 45 GLN B N 1
ATOM 4559 C CA . GLN B 1 44 ? 24.922 65.261 72.819 1.00 26.98 45 GLN B CA 1
ATOM 4560 C C . GLN B 1 44 ? 24.720 63.815 73.248 1.00 25.60 45 GLN B C 1
ATOM 4561 O O . GLN B 1 44 ? 23.778 63.506 73.978 1.00 24.03 45 GLN B O 1
ATOM 4567 N N . LEU B 1 45 ? 25.591 62.929 72.775 1.00 25.01 46 LEU B N 1
ATOM 4568 C CA . LEU B 1 45 ? 25.507 61.514 73.118 1.00 24.10 46 LEU B CA 1
ATOM 4569 C C . LEU B 1 45 ? 25.583 61.302 74.631 1.00 23.27 46 LEU B C 1
ATOM 4570 O O . LEU B 1 45 ? 26.608 61.545 75.238 1.00 23.90 46 LEU B O 1
ATOM 4575 N N . GLU B 1 46 ? 24.500 60.835 75.234 1.00 23.16 47 GLU B N 1
ATOM 4576 C CA . GLU B 1 46 ? 24.446 60.709 76.682 1.00 23.58 47 GLU B CA 1
ATOM 4577 C C . GLU B 1 46 ? 24.864 59.315 77.126 1.00 24.39 47 GLU B C 1
ATOM 4578 O O . GLU B 1 46 ? 25.559 59.162 78.126 1.00 23.70 47 GLU B O 1
ATOM 4584 N N . ASP B 1 47 ? 24.425 58.304 76.377 1.00 25.24 48 ASP B N 1
ATOM 4585 C CA . ASP B 1 47 ? 24.755 56.902 76.652 1.00 24.95 48 ASP B CA 1
ATOM 4586 C C . ASP B 1 47 ? 24.613 56.082 75.372 1.00 25.68 48 ASP B C 1
ATOM 4587 O O . ASP B 1 47 ? 23.981 56.516 74.404 1.00 24.99 48 ASP B O 1
ATOM 4592 N N . GLN B 1 48 ? 25.201 54.891 75.366 1.00 27.43 49 GLN B N 1
ATOM 4593 C CA . GLN B 1 48 ? 25.110 54.004 74.207 1.00 27.49 49 GLN B CA 1
ATOM 4594 C C . GLN B 1 48 ? 24.962 52.529 74.593 1.00 27.30 49 GLN B C 1
ATOM 4595 O O . GLN B 1 48 ? 25.518 52.066 75.595 1.00 27.16 49 GLN B O 1
ATOM 4601 N N . LEU B 1 49 ? 24.196 51.808 73.780 1.00 27.35 50 LEU B N 1
ATOM 4602 C CA . LEU B 1 49 ? 23.915 50.398 73.998 1.00 26.72 50 LEU B CA 1
ATOM 4603 C C . LEU B 1 49 ? 23.964 49.671 72.671 1.00 26.54 50 LEU B C 1
ATOM 4604 O O . LEU B 1 49 ? 23.090 49.867 71.837 1.00 26.39 50 LEU B O 1
ATOM 4609 N N . GLU B 1 50 ? 24.982 48.842 72.460 1.00 27.64 51 GLU B N 1
ATOM 4610 C CA . GLU B 1 50 ? 25.031 48.028 71.245 1.00 28.22 51 GLU B CA 1
ATOM 4611 C C . GLU B 1 50 ? 24.219 46.751 71.437 1.00 27.69 51 GLU B C 1
ATOM 4612 O O . GLU B 1 50 ? 24.227 46.152 72.519 1.00 26.80 51 GLU B O 1
ATOM 4618 N N . TYR B 1 51 ? 23.517 46.331 70.390 1.00 27.31 52 TYR B N 1
ATOM 4619 C CA . TYR B 1 51 ? 22.766 45.087 70.479 1.00 27.07 52 TYR B CA 1
ATOM 4620 C C . TYR B 1 51 ? 23.691 43.964 70.911 1.00 27.35 52 TYR B C 1
ATOM 4621 O O . TYR B 1 51 ? 23.271 43.071 71.642 1.00 27.53 52 TYR B O 1
ATOM 4630 N N . GLN B 1 52 ? 24.951 44.022 70.481 1.00 27.82 53 GLN B N 1
ATOM 4631 C CA . GLN B 1 52 ? 25.947 43.067 70.960 1.00 28.91 53 GLN B CA 1
ATOM 4632 C C . GLN B 1 52 ? 26.042 43.055 72.486 1.00 28.92 53 GLN B C 1
ATOM 4633 O O . GLN B 1 52 ? 25.970 41.990 73.113 1.00 28.19 53 GLN B O 1
ATOM 4639 N N . THR B 1 53 ? 26.217 44.242 73.071 1.00 28.76 54 THR B N 1
ATOM 4640 C CA . THR B 1 53 ? 26.327 44.388 74.520 1.00 27.77 54 THR B CA 1
ATOM 4641 C C . THR B 1 53 ? 24.995 44.144 75.199 1.00 26.53 54 THR B C 1
ATOM 4642 O O . THR B 1 53 ? 24.950 43.656 76.315 1.00 26.81 54 THR B O 1
ATOM 4646 N N . LEU B 1 54 ? 23.907 44.498 74.528 1.00 26.39 55 LEU B N 1
ATOM 4647 C CA . LEU B 1 54 ? 22.589 44.280 75.095 1.00 25.96 55 LEU B CA 1
ATOM 4648 C C . LEU B 1 54 ? 22.364 42.805 75.390 1.00 26.42 55 LEU B C 1
ATOM 4649 O O . LEU B 1 54 ? 21.821 42.461 76.437 1.00 26.38 55 LEU B O 1
ATOM 4654 N N . LYS B 1 55 ? 22.782 41.933 74.473 1.00 26.42 56 LYS B N 1
ATOM 4655 C CA . LYS B 1 55 ? 22.657 40.491 74.700 1.00 26.87 56 LYS B CA 1
ATOM 4656 C C . LYS B 1 55 ? 23.400 40.022 75.965 1.00 28.29 56 LYS B C 1
ATOM 4657 O O . LYS B 1 55 ? 22.868 39.227 76.745 1.00 28.23 56 LYS B O 1
ATOM 4663 N N . ALA B 1 56 ? 24.624 40.509 76.166 1.00 27.88 57 ALA B N 1
ATOM 4664 C CA . ALA B 1 56 ? 25.390 40.156 77.359 1.00 27.02 57 ALA B CA 1
ATOM 4665 C C . ALA B 1 56 ? 24.634 40.558 78.635 1.00 27.17 57 ALA B C 1
ATOM 4666 O O . ALA B 1 56 ? 24.329 39.723 79.492 1.00 26.48 57 ALA B O 1
ATOM 4668 N N . ARG B 1 57 ? 24.322 41.845 78.737 1.00 27.14 58 ARG B N 1
ATOM 4669 C CA . ARG B 1 57 ? 23.625 42.383 79.894 1.00 27.60 58 ARG B CA 1
ATOM 4670 C C . ARG B 1 57 ? 22.250 41.747 80.058 1.00 27.82 58 ARG B C 1
ATOM 4671 O O . ARG B 1 57 ? 21.825 41.448 81.169 1.00 29.12 58 ARG B O 1
ATOM 4679 N N . ALA B 1 58 ? 21.554 41.530 78.955 1.00 26.86 59 ALA B N 1
ATOM 4680 C CA . ALA B 1 58 ? 20.222 40.960 79.048 1.00 27.25 59 ALA B CA 1
ATOM 4681 C C . ALA B 1 58 ? 20.283 39.590 79.711 1.00 28.69 59 ALA B C 1
ATOM 4682 O O . ALA B 1 58 ? 19.458 39.271 80.568 1.00 28.84 59 ALA B O 1
ATOM 4684 N N . GLU B 1 59 ? 21.274 38.793 79.317 1.00 29.13 60 GLU B N 1
ATOM 4685 C CA . GLU B 1 59 ? 21.446 37.441 79.844 1.00 29.83 60 GLU B CA 1
ATOM 4686 C C . GLU B 1 59 ? 21.838 37.457 81.320 1.00 31.17 60 GLU B C 1
ATOM 4687 O O . GLU B 1 59 ? 21.251 36.749 82.146 1.00 31.62 60 GLU B O 1
ATOM 4693 N N . ALA B 1 60 ? 22.845 38.261 81.643 1.00 31.12 61 ALA B N 1
ATOM 4694 C CA . ALA B 1 60 ? 23.263 38.424 83.023 1.00 31.85 61 ALA B CA 1
ATOM 4695 C C . ALA B 1 60 ? 22.043 38.762 83.857 1.00 32.96 61 ALA B C 1
ATOM 4696 O O . ALA B 1 60 ? 21.667 38.012 84.757 1.00 34.34 61 ALA B O 1
ATOM 4698 N N . GLY B 1 61 ? 21.423 39.894 83.532 1.00 32.62 62 GLY B N 1
ATOM 4699 C CA . GLY B 1 61 ? 20.239 40.366 84.226 1.00 33.14 62 GLY B CA 1
ATOM 4700 C C . GLY B 1 61 ? 19.161 39.305 84.278 1.00 33.34 62 GLY B C 1
ATOM 4701 O O . GLY B 1 61 ? 18.401 39.218 85.245 1.00 34.02 62 GLY B O 1
ATOM 4702 N N . ALA B 1 62 ? 19.093 38.495 83.229 1.00 32.11 63 ALA B N 1
ATOM 4703 C CA . ALA B 1 62 ? 18.144 37.398 83.192 1.00 32.37 63 ALA B CA 1
ATOM 4704 C C . ALA B 1 62 ? 18.376 36.464 84.368 1.00 34.35 63 ALA B C 1
ATOM 4705 O O . ALA B 1 62 ? 17.432 36.100 85.065 1.00 34.82 63 ALA B O 1
ATOM 4707 N N . LYS B 1 63 ? 19.634 36.086 84.587 1.00 35.29 64 LYS B N 1
ATOM 4708 C CA . LYS B 1 63 ? 19.992 35.165 85.670 1.00 37.13 64 LYS B CA 1
ATOM 4709 C C . LYS B 1 63 ? 19.872 35.790 87.066 1.00 37.92 64 LYS B C 1
ATOM 4710 O O . LYS B 1 63 ? 19.468 35.120 88.021 1.00 38.85 64 LYS B O 1
ATOM 4716 N N . ARG B 1 64 ? 20.224 37.066 87.187 1.00 36.92 65 ARG B N 1
ATOM 4717 C CA . ARG B 1 64 ? 20.061 37.763 88.454 1.00 37.11 65 ARG B CA 1
ATOM 4718 C C . ARG B 1 64 ? 18.604 37.723 88.919 1.00 37.37 65 ARG B C 1
ATOM 4719 O O . ARG B 1 64 ? 18.329 37.572 90.106 1.00 38.88 65 ARG B O 1
ATOM 4727 N N . LEU B 1 65 ? 17.670 37.851 87.983 1.00 36.74 66 LEU B N 1
ATOM 4728 C CA . LEU B 1 65 ? 16.247 37.785 88.313 1.00 37.37 66 LEU B CA 1
ATOM 4729 C C . LEU B 1 65 ? 15.813 36.390 88.772 1.00 38.51 66 LEU B C 1
ATOM 4730 O O . LEU B 1 65 ? 14.932 36.239 89.621 1.00 39.48 66 LEU B O 1
ATOM 4735 N N . LEU B 1 66 ? 16.429 35.367 88.203 1.00 37.65 67 LEU B N 1
ATOM 4736 C CA . LEU B 1 66 ? 16.043 34.006 88.521 1.00 38.83 67 LEU B CA 1
ATOM 4737 C C . LEU B 1 66 ? 16.509 33.581 89.910 1.00 40.36 67 LEU B C 1
ATOM 4738 O O . LEU B 1 66 ? 15.991 32.618 90.479 1.00 40.74 67 LEU B O 1
ATOM 4743 N N . SER B 1 67 ? 17.482 34.306 90.452 1.00 40.61 68 SER B N 1
ATOM 4744 C CA . SER B 1 67 ? 17.999 34.011 91.779 1.00 40.68 68 SER B CA 1
ATOM 4745 C C . SER B 1 67 ? 17.065 34.547 92.860 1.00 41.46 68 SER B C 1
ATOM 4746 O O . SER B 1 67 ? 17.306 34.342 94.045 1.00 42.95 68 SER B O 1
ATOM 4749 N N . LEU B 1 68 ? 16.009 35.246 92.452 1.00 41.21 69 LEU B N 1
ATOM 4750 C CA . LEU B 1 68 ? 14.935 35.616 93.373 1.00 42.09 69 LEU B CA 1
ATOM 4751 C C . LEU B 1 68 ? 13.938 34.466 93.409 1.00 42.89 69 LEU B C 1
ATOM 4752 O O . LEU B 1 68 ? 12.809 34.602 93.892 1.00 42.70 69 LEU B O 1
ATOM 4757 N N . ASN B 1 69 ? 14.387 33.334 92.880 1.00 43.97 70 ASN B N 1
ATOM 4758 C CA . ASN B 1 69 ? 13.575 32.133 92.717 1.00 45.90 70 ASN B CA 1
ATOM 4759 C C . ASN B 1 69 ? 12.250 32.375 91.994 1.00 44.46 70 ASN B C 1
ATOM 4760 O O . ASN B 1 69 ? 11.214 31.815 92.358 1.00 45.45 70 ASN B O 1
ATOM 4765 N N . LEU B 1 70 ? 12.305 33.204 90.956 1.00 42.35 71 LEU B N 1
ATOM 4766 C CA . LEU B 1 70 ? 11.142 33.490 90.129 1.00 40.54 71 LEU B CA 1
ATOM 4767 C C . LEU B 1 70 ? 10.879 32.368 89.124 1.00 40.32 71 LEU B C 1
ATOM 4768 O O . LEU B 1 70 ? 11.807 31.695 88.663 1.00 41.64 71 LEU B O 1
ATOM 4773 N N . LYS B 1 71 ? 9.611 32.175 88.779 1.00 38.91 72 LYS B N 1
ATOM 4774 C CA . LYS B 1 71 ? 9.217 31.087 87.892 1.00 37.85 72 LYS B CA 1
ATOM 4775 C C . LYS B 1 71 ? 8.722 31.635 86.563 1.00 35.02 72 LYS B C 1
ATOM 4776 O O . LYS B 1 71 ? 8.156 32.726 86.523 1.00 34.49 72 LYS B O 1
ATOM 4782 N N . LYS B 1 72 ? 8.936 30.886 85.480 1.00 33.37 73 LYS B N 1
ATOM 4783 C CA . LYS B 1 72 ? 8.455 31.296 84.156 1.00 32.47 73 LYS B CA 1
ATOM 4784 C C . LYS B 1 72 ? 6.984 31.735 84.196 1.00 32.18 73 LYS B C 1
ATOM 4785 O O . LYS B 1 72 ? 6.176 31.179 84.947 1.00 32.18 73 LYS B O 1
ATOM 4791 N N . GLY B 1 73 ? 6.647 32.745 83.398 1.00 29.98 74 GLY B N 1
ATOM 4792 C CA . GLY B 1 73 ? 5.294 33.263 83.365 1.00 29.23 74 GLY B CA 1
ATOM 4793 C C . GLY B 1 73 ? 5.065 34.349 84.399 1.00 28.89 74 GLY B C 1
ATOM 4794 O O . GLY B 1 73 ? 4.175 35.182 84.235 1.00 28.04 74 GLY B O 1
ATOM 4795 N N . ASP B 1 74 ? 5.856 34.326 85.470 1.00 29.50 75 ASP B N 1
ATOM 4796 C CA . ASP B 1 74 ? 5.817 35.363 86.496 1.00 29.46 75 ASP B CA 1
ATOM 4797 C C . ASP B 1 74 ? 6.007 36.734 85.868 1.00 28.16 75 ASP B C 1
ATOM 4798 O O . ASP B 1 74 ? 6.640 36.859 84.818 1.00 27.91 75 ASP B O 1
ATOM 4803 N N . ARG B 1 75 ? 5.489 37.768 86.521 1.00 27.43 76 ARG B N 1
ATOM 4804 C CA . ARG B 1 75 ? 5.450 39.091 85.905 1.00 26.15 76 ARG B CA 1
ATOM 4805 C C . ARG B 1 75 ? 6.307 40.141 86.632 1.00 27.03 76 ARG B C 1
ATOM 4806 O O . ARG B 1 75 ? 6.392 40.171 87.858 1.00 28.39 76 ARG B O 1
ATOM 4814 N N . VAL B 1 76 ? 6.959 40.993 85.850 1.00 26.60 77 VAL B N 1
ATOM 4815 C CA . VAL B 1 76 ? 7.920 41.948 86.378 1.00 25.99 77 VAL B CA 1
ATOM 4816 C C . VAL B 1 76 ? 7.599 43.320 85.846 1.00 24.79 77 VAL B C 1
ATOM 4817 O O . VAL B 1 76 ? 7.718 43.559 84.650 1.00 23.66 77 VAL B O 1
ATOM 4821 N N . ALA B 1 77 ? 7.194 44.216 86.742 1.00 25.95 78 ALA B N 1
ATOM 4822 C CA . ALA B 1 77 ? 6.878 45.587 86.380 1.00 24.96 78 ALA B CA 1
ATOM 4823 C C . ALA B 1 77 ? 8.165 46.357 86.159 1.00 26.09 78 ALA B C 1
ATOM 4824 O O . ALA B 1 77 ? 9.146 46.134 86.856 1.00 28.29 78 ALA B O 1
ATOM 4826 N N . LEU B 1 78 ? 8.158 47.260 85.185 1.00 25.08 79 LEU B N 1
ATOM 4827 C CA . LEU B 1 78 ? 9.322 48.080 84.882 1.00 25.34 79 LEU B CA 1
ATOM 4828 C C . LEU B 1 78 ? 8.914 49.526 84.622 1.00 25.95 79 LEU B C 1
ATOM 4829 O O . LEU B 1 78 ? 8.110 49.793 83.733 1.00 25.55 79 LEU B O 1
ATOM 4834 N N . ILE B 1 79 ? 9.459 50.458 85.399 1.00 26.91 80 ILE B N 1
ATOM 4835 C CA . ILE B 1 79 ? 9.267 51.878 85.122 1.00 27.59 80 ILE B CA 1
ATOM 4836 C C . ILE B 1 79 ? 9.930 52.217 83.776 1.00 27.08 80 ILE B C 1
ATOM 4837 O O . ILE B 1 79 ? 11.152 52.090 83.621 1.00 27.20 80 ILE B O 1
ATOM 4842 N N . ALA B 1 80 ? 9.116 52.648 82.813 1.00 26.11 81 ALA B N 1
ATOM 4843 C CA . ALA B 1 80 ? 9.521 52.714 81.407 1.00 24.67 81 ALA B CA 1
ATOM 4844 C C . ALA B 1 80 ? 10.274 53.978 81.000 1.00 25.84 81 ALA B C 1
ATOM 4845 O O . ALA B 1 80 ? 9.871 54.682 80.067 1.00 25.58 81 ALA B O 1
ATOM 4847 N N . GLU B 1 81 ? 11.378 54.261 81.680 1.00 27.12 82 GLU B N 1
ATOM 4848 C CA . GLU B 1 81 ? 12.207 55.404 81.298 1.00 27.77 82 GLU B CA 1
ATOM 4849 C C . GLU B 1 81 ? 12.962 55.137 79.997 1.00 25.32 82 GLU B C 1
ATOM 4850 O O . GLU B 1 81 ? 13.217 53.989 79.632 1.00 25.22 82 GLU B O 1
ATOM 4856 N N . THR B 1 82 ? 13.319 56.194 79.289 1.00 24.15 83 THR B N 1
ATOM 4857 C CA . THR B 1 82 ? 14.139 56.010 78.112 1.00 23.92 83 THR B CA 1
ATOM 4858 C C . THR B 1 82 ? 15.590 55.918 78.549 1.00 24.15 83 THR B C 1
ATOM 4859 O O . THR B 1 82 ? 16.230 56.934 78.803 1.00 24.36 83 THR B O 1
ATOM 4863 N N . SER B 1 83 ? 16.105 54.698 78.643 1.00 24.53 84 SER B N 1
ATOM 4864 C CA . SER B 1 83 ? 17.438 54.476 79.183 1.00 23.86 84 SER B CA 1
ATOM 4865 C C . SER B 1 83 ? 17.882 53.043 79.003 1.00 24.26 84 SER B C 1
ATOM 4866 O O . SER B 1 83 ? 17.061 52.132 78.958 1.00 24.21 84 SER B O 1
ATOM 4869 N N . SER B 1 84 ? 19.193 52.850 78.913 1.00 25.49 85 SER B N 1
ATOM 4870 C CA . SER B 1 84 ? 19.778 51.511 78.902 1.00 25.22 85 SER B CA 1
ATOM 4871 C C . SER B 1 84 ? 19.187 50.639 79.999 1.00 24.79 85 SER B C 1
ATOM 4872 O O . SER B 1 84 ? 18.741 49.523 79.738 1.00 24.85 85 SER B O 1
ATOM 4875 N N . GLU B 1 85 ? 19.205 51.150 81.227 1.00 24.90 86 GLU B N 1
ATOM 4876 C CA . GLU B 1 85 ? 18.671 50.428 82.370 1.00 25.60 86 GLU B CA 1
ATOM 4877 C C . GLU B 1 85 ? 17.384 49.721 82.013 1.00 24.43 86 GLU B C 1
ATOM 4878 O O . GLU B 1 85 ? 17.232 48.530 82.253 1.00 24.43 86 GLU B O 1
ATOM 4884 N N . PHE B 1 86 ? 16.445 50.472 81.457 1.00 23.85 87 PHE B N 1
ATOM 4885 C CA . PHE B 1 86 ? 15.163 49.900 81.094 1.00 23.98 87 PHE B CA 1
ATOM 4886 C C . PHE B 1 86 ? 15.272 48.915 79.930 1.00 23.61 87 PHE B C 1
ATOM 4887 O O . PHE B 1 86 ? 14.704 47.826 79.969 1.00 23.03 87 PHE B O 1
ATOM 4895 N N . VAL B 1 87 ? 15.980 49.308 78.882 1.00 23.56 88 VAL B N 1
ATOM 4896 C CA . VAL B 1 87 ? 16.157 48.421 77.751 1.00 23.52 88 VAL B CA 1
ATOM 4897 C C . VAL B 1 87 ? 16.753 47.083 78.194 1.00 24.55 88 VAL B C 1
ATOM 4898 O O . VAL B 1 87 ? 16.272 46.023 77.788 1.00 24.19 88 VAL B O 1
ATOM 4902 N N . GLU B 1 88 ? 17.784 47.126 79.039 1.00 24.99 89 GLU B N 1
ATOM 4903 C CA . GLU B 1 88 ? 18.393 45.895 79.555 1.00 24.47 89 GLU B CA 1
ATOM 4904 C C . GLU B 1 88 ? 17.424 45.108 80.441 1.00 23.77 89 GLU B C 1
ATOM 4905 O O . GLU B 1 88 ? 17.303 43.891 80.327 1.00 23.93 89 GLU B O 1
ATOM 4911 N N . ALA B 1 89 ? 16.737 45.804 81.331 1.00 23.66 90 ALA B N 1
ATOM 4912 C CA . ALA B 1 89 ? 15.856 45.125 82.259 1.00 23.91 90 ALA B CA 1
ATOM 4913 C C . ALA B 1 89 ? 14.710 44.464 81.511 1.00 24.06 90 ALA B C 1
ATOM 4914 O O . ALA B 1 89 ? 14.212 43.415 81.915 1.00 24.72 90 ALA B O 1
ATOM 4916 N N . PHE B 1 90 ? 14.290 45.080 80.414 1.00 24.12 91 PHE B N 1
ATOM 4917 C CA . PHE B 1 90 ? 13.165 44.558 79.648 1.00 23.76 91 PHE B CA 1
ATOM 4918 C C . PHE B 1 90 ? 13.531 43.240 78.982 1.00 24.29 91 PHE B C 1
ATOM 4919 O O . PHE B 1 90 ? 12.733 42.303 78.978 1.00 24.09 91 PHE B O 1
ATOM 4927 N N . PHE B 1 91 ? 14.738 43.171 78.419 1.00 24.54 92 PHE B N 1
ATOM 4928 C CA . PHE B 1 91 ? 15.214 41.942 77.786 1.00 24.27 92 PHE B CA 1
ATOM 4929 C C . PHE B 1 91 ? 15.724 40.893 78.763 1.00 25.40 92 PHE B C 1
ATOM 4930 O O . PHE B 1 91 ? 15.684 39.699 78.470 1.00 26.10 92 PHE B O 1
ATOM 4938 N N . ALA B 1 92 ? 16.205 41.335 79.918 1.00 25.36 93 ALA B N 1
ATOM 4939 C CA . ALA B 1 92 ? 16.481 40.406 80.996 1.00 26.31 93 ALA B CA 1
ATOM 4940 C C . ALA B 1 92 ? 15.229 39.559 81.196 1.00 27.26 93 ALA B C 1
ATOM 4941 O O . ALA B 1 92 ? 15.303 38.324 81.236 1.00 28.53 93 ALA B O 1
ATOM 4943 N N . CYS B 1 93 ? 14.078 40.228 81.293 1.00 26.43 94 CYS B N 1
ATOM 4944 C CA . CYS B 1 93 ? 12.786 39.551 81.423 1.00 26.06 94 CYS B CA 1
ATOM 4945 C C . CYS B 1 93 ? 12.580 38.475 80.383 1.00 26.41 94 CYS B C 1
ATOM 4946 O O . CYS B 1 93 ? 12.232 37.348 80.716 1.00 26.81 94 CYS B O 1
ATOM 4949 N N . GLN B 1 94 ? 12.772 38.842 79.119 1.00 25.79 95 GLN B N 1
ATOM 4950 C CA . GLN B 1 94 ? 12.529 37.934 78.007 1.00 25.17 95 GLN B CA 1
ATOM 4951 C C . GLN B 1 94 ? 13.391 36.685 78.081 1.00 26.04 95 GLN B C 1
ATOM 4952 O O . GLN B 1 94 ? 12.874 35.574 77.992 1.00 26.39 95 GLN B O 1
ATOM 4958 N N . TYR B 1 95 ? 14.698 36.868 78.246 1.00 26.09 96 TYR B N 1
ATOM 4959 C CA . TYR B 1 95 ? 15.614 35.741 78.353 1.00 26.27 96 TYR B CA 1
ATOM 4960 C C . TYR B 1 95 ? 15.248 34.855 79.519 1.00 27.54 96 TYR B C 1
ATOM 4961 O O . TYR B 1 95 ? 15.398 33.642 79.446 1.00 29.80 96 TYR B O 1
ATOM 4970 N N . ALA B 1 96 ? 14.756 35.468 80.592 1.00 27.59 97 ALA B N 1
ATOM 4971 C CA . ALA B 1 96 ? 14.382 34.744 81.809 1.00 28.79 97 ALA B CA 1
ATOM 4972 C C . ALA B 1 96 ? 13.029 34.019 81.726 1.00 28.77 97 ALA B C 1
ATOM 4973 O O . ALA B 1 96 ? 12.615 33.346 82.679 1.00 29.16 97 ALA B O 1
ATOM 4975 N N . GLY B 1 97 ? 12.346 34.162 80.592 1.00 28.04 98 GLY B N 1
ATOM 4976 C CA . GLY B 1 97 ? 11.016 33.608 80.422 1.00 27.85 98 GLY B CA 1
ATOM 4977 C C . GLY B 1 97 ? 9.978 34.301 81.284 1.00 27.07 98 GLY B C 1
ATOM 4978 O O . GLY B 1 97 ? 8.943 33.720 81.592 1.00 27.82 98 GLY B O 1
ATOM 4979 N N . LEU B 1 98 ? 10.262 35.545 81.668 1.00 27.22 99 LEU B N 1
ATOM 4980 C CA . LEU B 1 98 ? 9.376 36.339 82.527 1.00 26.90 99 LEU B CA 1
ATOM 4981 C C . LEU B 1 98 ? 8.571 37.345 81.722 1.00 25.48 99 LEU B C 1
ATOM 4982 O O . LEU B 1 98 ? 9.001 37.787 80.661 1.00 25.42 99 LEU B O 1
ATOM 4987 N N . VAL B 1 99 ? 7.410 37.721 82.242 1.00 24.55 100 VAL B N 1
ATOM 4988 C CA . VAL B 1 99 ? 6.515 38.607 81.521 1.00 23.21 100 VAL B CA 1
ATOM 4989 C C . VAL B 1 99 ? 6.774 40.051 81.915 1.00 22.97 100 VAL B C 1
ATOM 4990 O O . VAL B 1 99 ? 6.497 40.448 83.039 1.00 23.73 100 VAL B O 1
ATOM 4994 N N . ALA B 1 100 ? 7.311 40.830 80.982 1.00 22.50 101 ALA B N 1
ATOM 4995 C CA . ALA B 1 100 ? 7.634 42.228 81.235 1.00 21.94 101 ALA B CA 1
ATOM 4996 C C . ALA B 1 100 ? 6.373 43.069 81.225 1.00 20.96 101 ALA B C 1
ATOM 4997 O O . ALA B 1 100 ? 5.552 42.951 80.330 1.00 20.89 101 ALA B O 1
ATOM 4999 N N . VAL B 1 101 ? 6.213 43.917 82.227 1.00 21.67 102 VAL B N 1
ATOM 5000 C CA . VAL B 1 101 ? 5.057 44.791 82.294 1.00 21.18 102 VAL B CA 1
ATOM 5001 C C . VAL B 1 101 ? 5.540 46.228 82.432 1.00 22.46 102 VAL B C 1
ATOM 5002 O O . VAL B 1 101 ? 5.751 46.700 83.543 1.00 23.06 102 VAL B O 1
ATOM 5006 N N . PRO B 1 102 ? 5.723 46.930 81.296 1.00 22.77 103 PRO B N 1
ATOM 5007 C CA . PRO B 1 102 ? 6.228 48.308 81.272 1.00 22.29 103 PRO B CA 1
ATOM 5008 C C . PRO B 1 102 ? 5.210 49.272 81.849 1.00 22.93 103 PRO B C 1
ATOM 5009 O O . PRO B 1 102 ? 4.017 49.084 81.614 1.00 22.85 103 PRO B O 1
ATOM 5013 N N . LEU B 1 103 ? 5.678 50.281 82.583 1.00 24.24 104 LEU B N 1
ATOM 5014 C CA . LEU B 1 103 ? 4.803 51.251 83.244 1.00 25.01 104 LEU B CA 1
ATOM 5015 C C . LEU B 1 103 ? 5.275 52.689 83.053 1.00 25.29 104 LEU B C 1
ATOM 5016 O O . LEU B 1 103 ? 6.470 52.939 82.941 1.00 25.60 104 LEU B O 1
ATOM 5021 N N . ALA B 1 104 ? 4.330 53.627 83.036 1.00 25.84 105 ALA B N 1
ATOM 5022 C CA . ALA B 1 104 ? 4.639 55.049 82.857 1.00 27.57 105 ALA B CA 1
ATOM 5023 C C . ALA B 1 104 ? 5.441 55.684 83.994 1.00 31.47 105 ALA B C 1
ATOM 5024 O O . ALA B 1 104 ? 5.269 55.337 85.161 1.00 34.35 105 ALA B O 1
ATOM 5026 N N . ILE B 1 105 ? 6.318 56.618 83.639 1.00 31.04 106 ILE B N 1
ATOM 5027 C CA . ILE B 1 105 ? 6.958 57.484 84.619 1.00 33.41 106 ILE B CA 1
ATOM 5028 C C . ILE B 1 105 ? 5.841 58.291 85.259 1.00 36.55 106 ILE B C 1
ATOM 5029 O O . ILE B 1 105 ? 4.882 58.656 84.582 1.00 37.68 106 ILE B O 1
ATOM 5034 N N . PRO B 1 106 ? 5.941 58.554 86.567 1.00 38.15 107 PRO B N 1
ATOM 5035 C CA . PRO B 1 106 ? 4.901 59.270 87.329 1.00 40.84 107 PRO B CA 1
ATOM 5036 C C . PRO B 1 106 ? 4.430 60.636 86.773 1.00 41.15 107 PRO B C 1
ATOM 5037 O O . PRO B 1 106 ? 5.187 61.469 86.264 1.00 38.54 107 PRO B O 1
ATOM 5041 N N . SER B 1 114 ? -2.492 60.254 92.268 1.00 54.49 115 SER B N 1
ATOM 5042 C CA . SER B 1 114 ? -3.136 59.691 91.085 1.00 58.22 115 SER B CA 1
ATOM 5043 C C . SER B 1 114 ? -2.322 58.517 90.552 1.00 56.66 115 SER B C 1
ATOM 5044 O O . SER B 1 114 ? -2.859 57.429 90.318 1.00 54.53 115 SER B O 1
ATOM 5047 N N . TRP B 1 115 ? -1.023 58.745 90.363 1.00 56.41 116 TRP B N 1
ATOM 5048 C CA . TRP B 1 115 ? -0.124 57.709 89.859 1.00 53.48 116 TRP B CA 1
ATOM 5049 C C . TRP B 1 115 ? -0.077 56.523 90.818 1.00 52.91 116 TRP B C 1
ATOM 5050 O O . TRP B 1 115 ? -0.391 55.396 90.429 1.00 52.25 116 TRP B O 1
ATOM 5061 N N . SER B 1 116 ? 0.303 56.784 92.070 1.00 53.04 117 SER B N 1
ATOM 5062 C CA . SER B 1 116 ? 0.341 55.745 93.102 1.00 52.85 117 SER B CA 1
ATOM 5063 C C . SER B 1 116 ? -1.022 55.066 93.235 1.00 52.43 117 SER B C 1
ATOM 5064 O O . SER B 1 116 ? -1.129 53.915 93.676 1.00 50.58 117 SER B O 1
ATOM 5067 N N . ALA B 1 117 ? -2.063 55.799 92.855 1.00 54.04 118 ALA B N 1
ATOM 5068 C CA . ALA B 1 117 ? -3.399 55.237 92.766 1.00 54.08 118 ALA B CA 1
ATOM 5069 C C . ALA B 1 117 ? -3.401 54.178 91.673 1.00 51.81 118 ALA B C 1
ATOM 5070 O O . ALA B 1 117 ? -3.658 53.004 91.946 1.00 51.63 118 ALA B O 1
ATOM 5072 N N . LYS B 1 118 ? -3.095 54.597 90.444 1.00 51.21 119 LYS B N 1
ATOM 5073 C CA . LYS B 1 118 ? -3.035 53.689 89.296 1.00 50.71 119 LYS B CA 1
ATOM 5074 C C . LYS B 1 118 ? -2.137 52.480 89.562 1.00 47.96 119 LYS B C 1
ATOM 5075 O O . LYS B 1 118 ? -2.395 51.380 89.072 1.00 45.58 119 LYS B O 1
ATOM 5081 N N . LEU B 1 119 ? -1.083 52.692 90.340 1.00 48.01 120 LEU B N 1
ATOM 5082 C CA . LEU B 1 119 ? -0.129 51.634 90.621 1.00 45.28 120 LEU B CA 1
ATOM 5083 C C . LEU B 1 119 ? -0.765 50.487 91.395 1.00 44.83 120 LEU B C 1
ATOM 5084 O O . LEU B 1 119 ? -0.344 49.338 91.281 1.00 44.03 120 LEU B O 1
ATOM 5089 N N . GLN B 1 120 ? -1.780 50.784 92.191 1.00 45.90 121 GLN B N 1
ATOM 5090 C CA . GLN B 1 120 ? -2.435 49.712 92.921 1.00 46.42 121 GLN B CA 1
ATOM 5091 C C . GLN B 1 120 ? -3.381 48.927 92.017 1.00 43.36 121 GLN B C 1
ATOM 5092 O O . GLN B 1 120 ? -3.374 47.689 92.016 1.00 41.53 121 GLN B O 1
ATOM 5098 N N . GLY B 1 121 ? -4.180 49.650 91.239 1.00 43.56 122 GLY B N 1
ATOM 5099 C CA . GLY B 1 121 ? -5.037 49.023 90.249 1.00 43.22 122 GLY B CA 1
ATOM 5100 C C . GLY B 1 121 ? -4.216 48.180 89.289 1.00 40.69 122 GLY B C 1
ATOM 5101 O O . GLY B 1 121 ? -4.634 47.093 88.887 1.00 39.69 122 GLY B O 1
ATOM 5102 N N . LEU B 1 122 ? -3.038 48.691 88.934 1.00 40.65 123 LEU B N 1
ATOM 5103 C CA . LEU B 1 122 ? -2.095 47.996 88.061 1.00 38.37 123 LEU B CA 1
ATOM 5104 C C . LEU B 1 122 ? -1.570 46.717 88.718 1.00 37.03 123 LEU B C 1
ATOM 5105 O O . LEU B 1 122 ? -1.692 45.619 88.164 1.00 34.71 123 LEU B O 1
ATOM 5110 N N . LEU B 1 123 ? -0.985 46.869 89.904 1.00 38.12 124 LEU B N 1
ATOM 5111 C CA . LEU B 1 123 ? -0.473 45.738 90.676 1.00 36.49 124 LEU B CA 1
ATOM 5112 C C . LEU B 1 123 ? -1.525 44.669 90.953 1.00 34.54 124 LEU B C 1
ATOM 5113 O O . LEU B 1 123 ? -1.293 43.486 90.710 1.00 32.83 124 LEU B O 1
ATOM 5118 N N . ALA B 1 124 ? -2.676 45.078 91.468 1.00 34.71 125 ALA B N 1
ATOM 5119 C CA . ALA B 1 124 ? -3.739 44.122 91.722 1.00 33.95 125 ALA B CA 1
ATOM 5120 C C . ALA B 1 124 ? -3.883 43.189 90.521 1.00 32.54 125 ALA B C 1
ATOM 5121 O O . ALA B 1 124 ? -3.914 41.965 90.668 1.00 30.73 125 ALA B O 1
ATOM 5123 N N . SER B 1 125 ? -3.931 43.778 89.328 1.00 32.99 126 SER B N 1
ATOM 5124 C CA . SER B 1 125 ? -4.262 43.032 88.117 1.00 31.90 126 SER B CA 1
ATOM 5125 C C . SER B 1 125 ? -3.157 42.111 87.610 1.00 29.78 126 SER B C 1
ATOM 5126 O O . SER B 1 125 ? -3.385 40.925 87.364 1.00 28.44 126 SER B O 1
ATOM 5129 N N . CYS B 1 126 ? -1.964 42.654 87.431 1.00 29.09 127 CYS B N 1
ATOM 5130 C CA . CYS B 1 126 ? -0.920 41.858 86.822 1.00 28.51 127 CYS B CA 1
ATOM 5131 C C . CYS B 1 126 ? -0.183 41.000 87.850 1.00 29.00 127 CYS B C 1
ATOM 5132 O O . CYS B 1 126 ? 0.533 40.078 87.482 1.00 28.23 127 CYS B O 1
ATOM 5135 N N . GLN B 1 127 ? -0.371 41.292 89.134 1.00 29.62 128 GLN B N 1
ATOM 5136 C CA . GLN B 1 127 ? 0.254 40.494 90.194 1.00 29.66 128 GLN B CA 1
ATOM 5137 C C . GLN B 1 127 ? 1.716 40.185 89.896 1.00 29.45 128 GLN B C 1
ATOM 5138 O O . GLN B 1 127 ? 2.088 39.031 89.658 1.00 29.25 128 GLN B O 1
ATOM 5144 N N . PRO B 1 128 ? 2.556 41.218 89.897 1.00 29.26 129 PRO B N 1
ATOM 5145 C CA . PRO B 1 128 ? 3.964 41.029 89.563 1.00 30.17 129 PRO B CA 1
ATOM 5146 C C . PRO B 1 128 ? 4.709 40.507 90.774 1.00 32.03 129 PRO B C 1
ATOM 5147 O O . PRO B 1 128 ? 4.242 40.702 91.897 1.00 32.49 129 PRO B O 1
ATOM 5151 N N . ALA B 1 129 ? 5.845 39.856 90.544 1.00 32.09 130 ALA B N 1
ATOM 5152 C CA . ALA B 1 129 ? 6.690 39.353 91.621 1.00 34.41 130 ALA B CA 1
ATOM 5153 C C . ALA B 1 129 ? 7.731 40.403 92.017 1.00 39.12 130 ALA B C 1
ATOM 5154 O O . ALA B 1 129 ? 8.240 40.405 93.143 1.00 43.29 130 ALA B O 1
ATOM 5156 N N . ALA B 1 130 ? 8.041 41.296 91.085 1.00 36.09 131 ALA B N 1
ATOM 5157 C CA . ALA B 1 130 ? 9.059 42.307 91.309 1.00 35.41 131 ALA B CA 1
ATOM 5158 C C . ALA B 1 130 ? 8.701 43.596 90.584 1.00 33.94 131 ALA B C 1
ATOM 5159 O O . ALA B 1 130 ? 7.759 43.650 89.789 1.00 31.80 131 ALA B O 1
ATOM 5161 N N . ILE B 1 131 ? 9.451 44.645 90.877 1.00 35.01 132 ILE B N 1
ATOM 5162 C CA . ILE B 1 131 ? 9.328 45.881 90.127 1.00 33.75 132 ILE B CA 1
ATOM 5163 C C . ILE B 1 131 ? 10.667 46.590 90.146 1.00 34.71 132 ILE B C 1
ATOM 5164 O O . ILE B 1 131 ? 11.230 46.840 91.211 1.00 36.30 132 ILE B O 1
ATOM 5169 N N . ILE B 1 132 ? 11.184 46.882 88.959 1.00 32.54 133 ILE B N 1
ATOM 5170 C CA . ILE B 1 132 ? 12.483 47.514 88.824 1.00 32.96 133 ILE B CA 1
ATOM 5171 C C . ILE B 1 132 ? 12.308 48.980 88.433 1.00 33.22 133 ILE B C 1
ATOM 5172 O O . ILE B 1 132 ? 11.700 49.303 87.412 1.00 31.55 133 ILE B O 1
ATOM 5177 N N . THR B 1 133 ? 12.835 49.870 89.261 1.00 34.82 134 THR B N 1
ATOM 5178 C CA . THR B 1 133 ? 12.655 51.292 89.036 1.00 34.78 134 THR B CA 1
ATOM 5179 C C . THR B 1 133 ? 13.964 52.049 89.196 1.00 35.64 134 THR B C 1
ATOM 5180 O O . THR B 1 133 ? 14.881 51.586 89.875 1.00 35.22 134 THR B O 1
ATOM 5184 N N . GLY B 1 134 ? 14.043 53.209 88.550 1.00 37.14 135 GLY B N 1
ATOM 5185 C CA . GLY B 1 134 ? 15.153 54.116 88.751 1.00 37.38 135 GLY B CA 1
ATOM 5186 C C . GLY B 1 134 ? 15.143 54.583 90.191 1.00 37.70 135 GLY B C 1
ATOM 5187 O O . GLY B 1 134 ? 14.132 54.439 90.878 1.00 37.15 135 GLY B O 1
ATOM 5188 N N . ASP B 1 135 ? 16.265 55.132 90.648 1.00 38.48 136 ASP B N 1
ATOM 5189 C CA . ASP B 1 135 ? 16.378 55.599 92.024 1.00 40.13 136 ASP B CA 1
ATOM 5190 C C . ASP B 1 135 ? 15.302 56.635 92.375 1.00 40.46 136 ASP B C 1
ATOM 5191 O O . ASP B 1 135 ? 14.697 56.582 93.451 1.00 39.42 136 ASP B O 1
ATOM 5196 N N . GLU B 1 136 ? 15.063 57.562 91.452 1.00 40.53 137 GLU B N 1
ATOM 5197 C CA . GLU B 1 136 ? 14.157 58.684 91.685 1.00 40.47 137 GLU B CA 1
ATOM 5198 C C . GLU B 1 136 ? 12.798 58.269 92.263 1.00 40.47 137 GLU B C 1
ATOM 5199 O O . GLU B 1 136 ? 12.285 58.868 93.219 1.00 39.97 137 GLU B O 1
ATOM 5205 N N . TRP B 1 137 ? 12.228 57.227 91.678 1.00 40.10 138 TRP B N 1
ATOM 5206 C CA . TRP B 1 137 ? 10.882 56.801 92.014 1.00 41.00 138 TRP B CA 1
ATOM 5207 C C . TRP B 1 137 ? 10.886 55.735 93.108 1.00 41.65 138 TRP B C 1
ATOM 5208 O O . TRP B 1 137 ? 9.840 55.184 93.459 1.00 41.42 138 TRP B O 1
ATOM 5219 N N . LEU B 1 138 ? 12.067 55.448 93.645 1.00 40.95 139 LEU B N 1
ATOM 5220 C CA . LEU B 1 138 ? 12.196 54.392 94.636 1.00 40.89 139 LEU B CA 1
ATOM 5221 C C . LEU B 1 138 ? 11.358 54.672 95.883 1.00 42.93 139 LEU B C 1
ATOM 5222 O O . LEU B 1 138 ? 10.626 53.796 96.340 1.00 43.54 139 LEU B O 1
ATOM 5227 N N . PRO B 1 139 ? 11.458 55.892 96.440 1.00 42.83 140 PRO B N 1
ATOM 5228 C CA . PRO B 1 139 ? 10.576 56.256 97.553 1.00 42.95 140 PRO B CA 1
ATOM 5229 C C . PRO B 1 139 ? 9.116 56.162 97.141 1.00 44.50 140 PRO B C 1
ATOM 5230 O O . PRO B 1 139 ? 8.315 55.499 97.804 1.00 45.58 140 PRO B O 1
ATOM 5234 N N . LEU B 1 140 ? 8.776 56.826 96.045 1.00 43.51 141 LEU B N 1
ATOM 5235 C CA . LEU B 1 140 ? 7.412 56.814 95.546 1.00 43.94 141 LEU B CA 1
ATOM 5236 C C . LEU B 1 140 ? 6.863 55.390 95.457 1.00 45.15 141 LEU B C 1
ATOM 5237 O O . LEU B 1 140 ? 5.746 55.110 95.900 1.00 45.92 141 LEU B O 1
ATOM 5242 N N . VAL B 1 141 ? 7.658 54.496 94.873 1.00 45.86 142 VAL B N 1
ATOM 5243 C CA . VAL B 1 141 ? 7.275 53.092 94.706 1.00 46.24 142 VAL B CA 1
ATOM 5244 C C . VAL B 1 141 ? 7.069 52.410 96.053 1.00 48.42 142 VAL B C 1
ATOM 5245 O O . VAL B 1 141 ? 6.014 51.828 96.302 1.00 50.39 142 VAL B O 1
ATOM 5249 N N . ASN B 1 142 ? 8.085 52.491 96.914 1.00 48.08 143 ASN B N 1
ATOM 5250 C CA . ASN B 1 142 ? 8.047 51.890 98.248 1.00 48.16 143 ASN B CA 1
ATOM 5251 C C . ASN B 1 142 ? 6.749 52.158 99.001 1.00 50.25 143 ASN B C 1
ATOM 5252 O O . ASN B 1 142 ? 6.217 51.264 99.651 1.00 53.61 143 ASN B O 1
ATOM 5257 N N . ALA B 1 143 ? 6.240 53.383 98.899 1.00 51.26 144 ALA B N 1
ATOM 5258 C CA . ALA B 1 143 ? 5.012 53.780 99.593 1.00 54.25 144 ALA B CA 1
ATOM 5259 C C . ALA B 1 143 ? 3.736 53.126 99.026 1.00 56.64 144 ALA B C 1
ATOM 5260 O O . ALA B 1 143 ? 2.924 52.567 99.771 1.00 57.88 144 ALA B O 1
ATOM 5262 N N . ALA B 1 144 ? 3.556 53.196 97.711 1.00 56.15 145 ALA B N 1
ATOM 5263 C CA . ALA B 1 144 ? 2.383 52.597 97.079 1.00 55.19 145 ALA B CA 1
ATOM 5264 C C . ALA B 1 144 ? 2.429 51.073 97.165 1.00 54.45 145 ALA B C 1
ATOM 5265 O O . ALA B 1 144 ? 1.461 50.393 96.837 1.00 54.55 145 ALA B O 1
ATOM 5267 N N . THR B 1 145 ? 3.567 50.556 97.615 1.00 54.92 146 THR B N 1
ATOM 5268 C CA . THR B 1 145 ? 3.770 49.129 97.829 1.00 57.38 146 THR B CA 1
ATOM 5269 C C . THR B 1 145 ? 3.326 48.704 99.219 1.00 60.70 146 THR B C 1
ATOM 5270 O O . THR B 1 145 ? 2.548 47.762 99.364 1.00 62.57 146 THR B O 1
ATOM 5274 N N . HIS B 1 146 ? 3.831 49.420 100.226 1.00 59.89 147 HIS B N 1
ATOM 5275 C CA . HIS B 1 146 ? 3.743 49.037 101.645 1.00 62.53 147 HIS B CA 1
ATOM 5276 C C . HIS B 1 146 ? 3.324 47.588 101.938 1.00 65.74 147 HIS B C 1
ATOM 5277 O O . HIS B 1 146 ? 4.179 46.732 102.193 1.00 65.79 147 HIS B O 1
ATOM 5284 N N . ASP B 1 147 ? 2.024 47.304 101.904 1.00 66.47 148 ASP B N 1
ATOM 5285 C CA . ASP B 1 147 ? 1.549 45.967 102.273 1.00 66.61 148 ASP B CA 1
ATOM 5286 C C . ASP B 1 147 ? 1.734 44.886 101.203 1.00 64.86 148 ASP B C 1
ATOM 5287 O O . ASP B 1 147 ? 1.001 43.898 101.168 1.00 63.08 148 ASP B O 1
ATOM 5292 N N . ASN B 1 148 ? 2.735 45.078 100.351 1.00 65.32 149 ASN B N 1
ATOM 5293 C CA . ASN B 1 148 ? 3.110 44.092 99.345 1.00 64.04 149 ASN B CA 1
ATOM 5294 C C . ASN B 1 148 ? 4.497 43.527 99.630 1.00 63.60 149 ASN B C 1
ATOM 5295 O O . ASN B 1 148 ? 5.461 43.862 98.940 1.00 61.56 149 ASN B O 1
ATOM 5300 N N . PRO B 1 149 ? 4.606 42.679 100.665 1.00 65.68 150 PRO B N 1
ATOM 5301 C CA . PRO B 1 149 ? 5.889 42.094 101.072 1.00 65.88 150 PRO B CA 1
ATOM 5302 C C . PRO B 1 149 ? 6.339 40.964 100.147 1.00 63.62 150 PRO B C 1
ATOM 5303 O O . PRO B 1 149 ? 7.543 40.718 100.026 1.00 62.19 150 PRO B O 1
ATOM 5307 N N . GLU B 1 150 ? 5.387 40.287 99.510 1.00 63.29 151 GLU B N 1
ATOM 5308 C CA . GLU B 1 150 ? 5.725 39.274 98.512 1.00 66.06 151 GLU B CA 1
ATOM 5309 C C . GLU B 1 150 ? 6.207 39.952 97.223 1.00 63.21 151 GLU B C 1
ATOM 5310 O O . GLU B 1 150 ? 6.580 39.291 96.240 1.00 58.74 151 GLU B O 1
ATOM 5316 N N . LEU B 1 151 ? 6.196 41.283 97.248 1.00 59.40 152 LEU B N 1
ATOM 5317 C CA . LEU B 1 151 ? 6.671 42.086 96.140 1.00 51.95 152 LEU B CA 1
ATOM 5318 C C . LEU B 1 151 ? 8.122 42.489 96.367 1.00 49.60 152 LEU B C 1
ATOM 5319 O O . LEU B 1 151 ? 8.428 43.218 97.308 1.00 51.11 152 LEU B O 1
ATOM 5324 N N . HIS B 1 152 ? 9.016 41.992 95.520 1.00 46.06 153 HIS B N 1
ATOM 5325 C CA . HIS B 1 152 ? 10.391 42.463 95.515 1.00 43.27 153 HIS B CA 1
ATOM 5326 C C . HIS B 1 152 ? 10.375 43.855 94.915 1.00 41.47 153 HIS B C 1
ATOM 5327 O O . HIS B 1 152 ? 9.858 44.044 93.822 1.00 40.89 153 HIS B O 1
ATOM 5334 N N . VAL B 1 153 ? 10.928 44.835 95.616 1.00 40.98 154 VAL B N 1
ATOM 5335 C CA . VAL B 1 153 ? 11.161 46.134 95.003 1.00 39.29 154 VAL B CA 1
ATOM 5336 C C . VAL B 1 153 ? 12.653 46.299 94.747 1.00 38.92 154 VAL B C 1
ATOM 5337 O O . VAL B 1 153 ? 13.471 46.008 95.611 1.00 39.77 154 VAL B O 1
ATOM 5341 N N . LEU B 1 154 ? 13.004 46.749 93.550 1.00 38.18 155 LEU B N 1
ATOM 5342 C CA . LEU B 1 154 ? 14.400 46.848 93.155 1.00 37.64 155 LEU B CA 1
ATOM 5343 C C . LEU B 1 154 ? 14.683 48.159 92.458 1.00 37.27 155 LEU B C 1
ATOM 5344 O O . LEU B 1 154 ? 13.955 48.560 91.557 1.00 35.93 155 LEU B O 1
ATOM 5349 N N . SER B 1 155 ? 15.742 48.832 92.887 1.00 38.21 156 SER B N 1
ATOM 5350 C CA . SER B 1 155 ? 16.300 49.908 92.097 1.00 37.07 156 SER B CA 1
ATOM 5351 C C . SER B 1 155 ? 17.101 49.209 91.023 1.00 35.60 156 SER B C 1
ATOM 5352 O O . SER B 1 155 ? 17.522 48.067 91.201 1.00 35.61 156 SER B O 1
ATOM 5355 N N . HIS B 1 156 ? 17.304 49.879 89.901 1.00 34.84 157 HIS B N 1
ATOM 5356 C CA . HIS B 1 156 ? 18.121 49.300 88.853 1.00 34.87 157 HIS B CA 1
ATOM 5357 C C . HIS B 1 156 ? 19.503 48.944 89.408 1.00 35.83 157 HIS B C 1
ATOM 5358 O O . HIS B 1 156 ? 20.188 48.061 88.890 1.00 35.22 157 HIS B O 1
ATOM 5365 N N . ALA B 1 157 ? 19.903 49.629 90.475 1.00 36.63 158 ALA B N 1
ATOM 5366 C CA . ALA B 1 157 ? 21.181 49.351 91.118 1.00 36.52 158 ALA B CA 1
ATOM 5367 C C . ALA B 1 157 ? 21.132 48.041 91.899 1.00 37.39 158 ALA B C 1
ATOM 5368 O O . ALA B 1 157 ? 22.010 47.192 91.741 1.00 36.82 158 ALA B O 1
ATOM 5370 N N . TRP B 1 158 ? 20.110 47.883 92.740 1.00 37.85 159 TRP B N 1
ATOM 5371 C CA . TRP B 1 158 ? 19.939 46.646 93.500 1.00 38.36 159 TRP B CA 1
ATOM 5372 C C . TRP B 1 158 ? 19.790 45.462 92.547 1.00 37.59 159 TRP B C 1
ATOM 5373 O O . TRP B 1 158 ? 20.314 44.381 92.800 1.00 37.71 159 TRP B O 1
ATOM 5384 N N . PHE B 1 159 ? 19.071 45.673 91.450 1.00 37.43 160 PHE B N 1
ATOM 5385 C CA . PHE B 1 159 ? 18.921 44.644 90.424 1.00 37.44 160 PHE B CA 1
ATOM 5386 C C . PHE B 1 159 ? 20.284 44.247 89.833 1.00 37.52 160 PHE B C 1
ATOM 5387 O O . PHE B 1 159 ? 20.605 43.062 89.710 1.00 37.26 160 PHE B O 1
ATOM 5395 N N . LYS B 1 160 ? 21.084 45.250 89.482 1.00 37.48 161 LYS B N 1
ATOM 5396 C CA . LYS B 1 160 ? 22.431 45.031 88.960 1.00 37.03 161 LYS B CA 1
ATOM 5397 C C . LYS B 1 160 ? 23.367 44.410 89.998 1.00 38.78 161 LYS B C 1
ATOM 5398 O O . LYS B 1 160 ? 24.441 43.918 89.652 1.00 39.46 161 LYS B O 1
ATOM 5404 N N . ALA B 1 161 ? 22.960 44.443 91.266 1.00 39.21 162 ALA B N 1
ATOM 5405 C CA . ALA B 1 161 ? 23.757 43.886 92.362 1.00 39.10 162 ALA B CA 1
ATOM 5406 C C . ALA B 1 161 ? 23.535 42.380 92.537 1.00 40.18 162 ALA B C 1
ATOM 5407 O O . ALA B 1 161 ? 24.470 41.632 92.826 1.00 41.30 162 ALA B O 1
ATOM 5409 N N . LEU B 1 162 ? 22.290 41.946 92.367 1.00 40.06 163 LEU B N 1
ATOM 5410 C CA . LEU B 1 162 ? 21.922 40.543 92.522 1.00 39.10 163 LEU B CA 1
ATOM 5411 C C . LEU B 1 162 ? 22.936 39.593 91.909 1.00 40.06 163 LEU B C 1
ATOM 5412 O O . LEU B 1 162 ? 23.572 39.918 90.903 1.00 39.95 163 LEU B O 1
ATOM 5417 N N . PRO B 1 163 ? 23.091 38.409 92.528 1.00 41.67 164 PRO B N 1
ATOM 5418 C CA . PRO B 1 163 ? 23.955 37.320 92.053 1.00 42.05 164 PRO B CA 1
ATOM 5419 C C . PRO B 1 163 ? 23.289 36.509 90.935 1.00 40.94 164 PRO B C 1
ATOM 5420 O O . PRO B 1 163 ? 22.091 36.239 91.019 1.00 40.93 164 PRO B O 1
ATOM 5424 N N . GLU B 1 164 ? 24.046 36.128 89.909 1.00 41.03 165 GLU B N 1
ATOM 5425 C CA . GLU B 1 164 ? 23.493 35.305 88.835 1.00 41.17 165 GLU B CA 1
ATOM 5426 C C . GLU B 1 164 ? 23.203 33.898 89.339 1.00 42.34 165 GLU B C 1
ATOM 5427 O O . GLU B 1 164 ? 24.121 33.152 89.664 1.00 43.73 165 GLU B O 1
ATOM 5433 N N . ALA B 1 165 ? 21.925 33.542 89.419 1.00 42.65 166 ALA B N 1
ATOM 5434 C CA . ALA B 1 165 ? 21.533 32.207 89.853 1.00 43.97 166 ALA B CA 1
ATOM 5435 C C . ALA B 1 165 ? 22.222 31.140 88.999 1.00 46.34 166 ALA B C 1
ATOM 5436 O O . ALA B 1 165 ? 22.335 31.294 87.782 1.00 45.67 166 ALA B O 1
ATOM 5438 N N . ASP B 1 166 ? 22.695 30.070 89.636 1.00 47.55 167 ASP B N 1
ATOM 5439 C CA . ASP B 1 166 ? 23.328 28.965 88.907 1.00 49.81 167 ASP B CA 1
ATOM 5440 C C . ASP B 1 166 ? 22.292 28.173 88.102 1.00 50.43 167 ASP B C 1
ATOM 5441 O O . ASP B 1 166 ? 21.728 27.184 88.590 1.00 48.83 167 ASP B O 1
ATOM 5446 N N . VAL B 1 167 ? 22.038 28.626 86.874 1.00 49.87 168 VAL B N 1
ATOM 5447 C CA . VAL B 1 167 ? 21.085 27.973 85.977 1.00 48.80 168 VAL B CA 1
ATOM 5448 C C . VAL B 1 167 ? 21.419 28.289 84.523 1.00 46.69 168 VAL B C 1
ATOM 5449 O O . VAL B 1 167 ? 22.131 29.254 84.235 1.00 45.93 168 VAL B O 1
ATOM 5453 N N . ALA B 1 168 ? 20.900 27.464 83.617 1.00 46.28 169 ALA B N 1
ATOM 5454 C CA . ALA B 1 168 ? 21.022 27.696 82.180 1.00 45.77 169 ALA B CA 1
ATOM 5455 C C . ALA B 1 168 ? 19.709 28.263 81.661 1.00 46.02 169 ALA B C 1
ATOM 5456 O O . ALA B 1 168 ? 18.642 27.757 82.004 1.00 48.28 169 ALA B O 1
ATOM 5458 N N . LEU B 1 169 ? 19.772 29.309 80.842 1.00 44.22 170 LEU B N 1
ATOM 5459 C CA . LEU B 1 169 ? 18.548 29.879 80.283 1.00 42.93 170 LEU B CA 1
ATOM 5460 C C . LEU B 1 169 ? 17.802 28.875 79.391 1.00 42.64 170 LEU B C 1
ATOM 5461 O O . LEU B 1 169 ? 18.404 28.165 78.586 1.00 41.43 170 LEU B O 1
ATOM 5466 N N . GLN B 1 170 ? 16.487 28.821 79.565 1.00 42.21 171 GLN B N 1
ATOM 5467 C CA . GLN B 1 170 ? 15.596 28.058 78.705 1.00 40.57 171 GLN B CA 1
ATOM 5468 C C . GLN B 1 170 ? 15.117 28.989 77.588 1.00 39.62 171 GLN B C 1
ATOM 5469 O O . GLN B 1 170 ? 14.818 30.159 77.841 1.00 39.15 171 GLN B O 1
ATOM 5475 N N . ARG B 1 171 ? 15.071 28.485 76.355 1.00 38.80 172 ARG B N 1
ATOM 5476 C CA . ARG B 1 171 ? 14.530 29.244 75.223 1.00 36.63 172 ARG B CA 1
ATOM 5477 C C . ARG B 1 171 ? 13.042 29.526 75.419 1.00 36.24 172 ARG B C 1
ATOM 5478 O O . ARG B 1 171 ? 12.281 28.632 75.807 1.00 36.20 172 ARG B O 1
ATOM 5486 N N . PRO B 1 172 ? 12.611 30.767 75.154 1.00 34.37 173 PRO B N 1
ATOM 5487 C CA . PRO B 1 172 ? 11.163 30.984 75.100 1.00 31.55 173 PRO B CA 1
ATOM 5488 C C . PRO B 1 172 ? 10.623 30.396 73.799 1.00 29.87 173 PRO B C 1
ATOM 5489 O O . PRO B 1 172 ? 11.334 30.391 72.787 1.00 28.94 173 PRO B O 1
ATOM 5493 N N . VAL B 1 173 ? 9.396 29.885 73.834 1.00 29.02 174 VAL B N 1
ATOM 5494 C CA . VAL B 1 173 ? 8.725 29.395 72.630 1.00 27.14 174 VAL B CA 1
ATOM 5495 C C . VAL B 1 173 ? 7.654 30.403 72.235 1.00 26.12 174 VAL B C 1
ATOM 5496 O O . VAL B 1 173 ? 7.196 31.177 73.082 1.00 26.21 174 VAL B O 1
ATOM 5500 N N . PRO B 1 174 ? 7.245 30.402 70.957 1.00 23.85 175 PRO B N 1
ATOM 5501 C CA . PRO B 1 174 ? 6.369 31.472 70.467 1.00 23.58 175 PRO B CA 1
ATOM 5502 C C . PRO B 1 174 ? 5.111 31.711 71.308 1.00 23.59 175 PRO B C 1
ATOM 5503 O O . PRO B 1 174 ? 4.678 32.861 71.413 1.00 22.96 175 PRO B O 1
ATOM 5507 N N . ASN B 1 175 ? 4.551 30.668 71.914 1.00 23.79 176 ASN B N 1
ATOM 5508 C CA . ASN B 1 175 ? 3.295 30.825 72.645 1.00 22.63 176 ASN B CA 1
ATOM 5509 C C . ASN B 1 175 ? 3.418 31.386 74.061 1.00 21.77 176 ASN B C 1
ATOM 5510 O O . ASN B 1 175 ? 2.413 31.621 74.725 1.00 21.23 176 ASN B O 1
ATOM 5515 N N . ASP B 1 176 ? 4.651 31.610 74.505 1.00 22.99 177 ASP B N 1
ATOM 5516 C CA . ASP B 1 176 ? 4.925 32.239 75.800 1.00 23.31 177 ASP B CA 1
ATOM 5517 C C . ASP B 1 176 ? 4.556 33.717 75.734 1.00 22.55 177 ASP B C 1
ATOM 5518 O O . ASP B 1 176 ? 4.735 34.352 74.692 1.00 22.46 177 ASP B O 1
ATOM 5523 N N . ILE B 1 177 ? 4.047 34.268 76.834 1.00 21.93 178 ILE B N 1
ATOM 5524 C CA . ILE B 1 177 ? 3.709 35.696 76.891 1.00 20.60 178 ILE B CA 1
ATOM 5525 C C . ILE B 1 177 ? 4.968 36.545 77.047 1.00 21.18 178 ILE B C 1
ATOM 5526 O O . ILE B 1 177 ? 5.782 36.296 77.935 1.00 21.76 178 ILE B O 1
ATOM 5531 N N . ALA B 1 178 ? 5.125 37.552 76.191 1.00 20.85 179 ALA B N 1
ATOM 5532 C CA . ALA B 1 178 ? 6.317 38.399 76.219 1.00 20.58 179 ALA B CA 1
ATOM 5533 C C . ALA B 1 178 ? 6.150 39.615 77.147 1.00 20.62 179 ALA B C 1
ATOM 5534 O O . ALA B 1 178 ? 7.061 39.973 77.903 1.00 20.56 179 ALA B O 1
ATOM 5536 N N . TYR B 1 179 ? 4.985 40.246 77.098 1.00 19.48 180 TYR B N 1
ATOM 5537 C CA . TYR B 1 179 ? 4.748 41.402 77.944 1.00 19.50 180 TYR B CA 1
ATOM 5538 C C . TYR B 1 179 ? 3.254 41.710 78.089 1.00 18.94 180 TYR B C 1
ATOM 5539 O O . TYR B 1 179 ? 2.434 41.198 77.330 1.00 18.65 180 TYR B O 1
ATOM 5548 N N . LEU B 1 180 ? 2.905 42.534 79.073 1.00 18.62 181 LEU B N 1
ATOM 5549 C CA . LEU B 1 180 ? 1.555 43.066 79.176 1.00 18.78 181 LEU B CA 1
ATOM 5550 C C . LEU B 1 180 ? 1.589 44.556 78.889 1.00 20.01 181 LEU B C 1
ATOM 5551 O O . LEU B 1 180 ? 2.429 45.276 79.427 1.00 20.76 181 LEU B O 1
ATOM 5556 N N . GLN B 1 181 ? 0.677 45.019 78.040 1.00 20.30 182 GLN B N 1
ATOM 5557 C CA . GLN B 1 181 ? 0.583 46.436 77.702 1.00 21.14 182 GLN B CA 1
ATOM 5558 C C . GLN B 1 181 ? -0.638 47.085 78.375 1.00 22.52 182 GLN B C 1
ATOM 5559 O O . GLN B 1 181 ? -1.779 46.860 77.963 1.00 22.47 182 GLN B O 1
ATOM 5565 N N . TYR B 1 182 ? -0.398 47.892 79.407 1.00 22.86 183 TYR B N 1
ATOM 5566 C CA . TYR B 1 182 ? -1.495 48.408 80.221 1.00 24.15 183 TYR B CA 1
ATOM 5567 C C . TYR B 1 182 ? -2.080 49.768 79.814 1.00 26.95 183 TYR B C 1
ATOM 5568 O O . TYR B 1 182 ? -2.848 50.373 80.568 1.00 28.68 183 TYR B O 1
ATOM 5577 N N . THR B 1 183 ? -1.753 50.230 78.615 1.00 26.11 184 THR B N 1
ATOM 5578 C CA . THR B 1 183 ? -2.213 51.531 78.151 1.00 27.11 184 THR B CA 1
ATOM 5579 C C . THR B 1 183 ? -3.688 51.579 77.740 1.00 29.55 184 THR B C 1
ATOM 5580 O O . THR B 1 183 ? -4.280 52.657 77.626 1.00 29.65 184 THR B O 1
ATOM 5584 N N . SER B 1 184 ? -4.277 50.415 77.509 1.00 29.37 185 SER B N 1
ATOM 5585 C CA . SER B 1 184 ? -5.653 50.359 77.037 1.00 31.30 185 SER B CA 1
ATOM 5586 C C . SER B 1 184 ? -6.663 50.653 78.143 1.00 34.36 185 SER B C 1
ATOM 5587 O O . SER B 1 184 ? -7.870 50.725 77.891 1.00 35.29 185 SER B O 1
ATOM 5590 N N . GLY B 1 185 ? -6.159 50.834 79.363 1.00 35.56 186 GLY B N 1
ATOM 5591 C CA . GLY B 1 185 ? -7.007 51.052 80.524 1.00 39.72 186 GLY B CA 1
ATOM 5592 C C . GLY B 1 185 ? -7.440 52.490 80.770 1.00 42.61 186 GLY B C 1
ATOM 5593 O O . GLY B 1 185 ? -7.411 53.335 79.868 1.00 41.90 186 GLY B O 1
ATOM 5594 N N . SER B 1 186 ? -7.857 52.768 82.002 1.00 44.72 187 SER B N 1
ATOM 5595 C CA . SER B 1 186 ? -8.289 54.111 82.358 1.00 47.78 187 SER B CA 1
ATOM 5596 C C . SER B 1 186 ? -7.736 54.542 83.719 1.00 50.37 187 SER B C 1
ATOM 5597 O O . SER B 1 186 ? -7.145 55.622 83.832 1.00 50.81 187 SER B O 1
ATOM 5600 N N . THR B 1 187 ? -7.913 53.692 84.733 1.00 50.22 188 THR B N 1
ATOM 5601 C CA . THR B 1 187 ? -7.396 53.953 86.081 1.00 51.99 188 THR B CA 1
ATOM 5602 C C . THR B 1 187 ? -8.168 53.193 87.159 1.00 52.19 188 THR B C 1
ATOM 5603 O O . THR B 1 187 ? -7.562 52.628 88.073 1.00 52.06 188 THR B O 1
ATOM 5607 N N . ARG B 1 188 ? -9.500 53.214 87.064 1.00 52.63 189 ARG B N 1
ATOM 5608 C CA . ARG B 1 188 ? -10.366 52.362 87.892 1.00 53.38 189 ARG B CA 1
ATOM 5609 C C . ARG B 1 188 ? -10.840 51.173 87.065 1.00 48.94 189 ARG B C 1
ATOM 5610 O O . ARG B 1 188 ? -11.447 50.237 87.588 1.00 45.79 189 ARG B O 1
ATOM 5618 N N . PHE B 1 189 ? -10.539 51.234 85.769 1.00 48.35 190 PHE B N 1
ATOM 5619 C CA . PHE B 1 189 ? -10.730 50.119 84.849 1.00 47.07 190 PHE B CA 1
ATOM 5620 C C . PHE B 1 189 ? -9.538 50.028 83.873 1.00 47.15 190 PHE B C 1
ATOM 5621 O O . PHE B 1 189 ? -9.684 50.282 82.672 1.00 46.03 190 PHE B O 1
ATOM 5629 N N . PRO B 1 190 ? -8.348 49.665 84.388 1.00 47.39 191 PRO B N 1
ATOM 5630 C CA . PRO B 1 190 ? -7.181 49.538 83.504 1.00 44.16 191 PRO B CA 1
ATOM 5631 C C . PRO B 1 190 ? -7.154 48.144 82.868 1.00 38.21 191 PRO B C 1
ATOM 5632 O O . PRO B 1 190 ? -7.655 47.187 83.455 1.00 37.44 191 PRO B O 1
ATOM 5636 N N . ARG B 1 191 ? -6.589 48.027 81.677 1.00 35.78 192 ARG B N 1
ATOM 5637 C CA . ARG B 1 191 ? -6.588 46.740 80.997 1.00 32.10 192 ARG B CA 1
ATOM 5638 C C . ARG B 1 191 ? -5.236 46.392 80.403 1.00 27.57 192 ARG B C 1
ATOM 5639 O O . ARG B 1 191 ? -4.588 47.224 79.775 1.00 26.66 192 ARG B O 1
ATOM 5647 N N . GLY B 1 192 ? -4.822 45.147 80.602 1.00 25.73 193 GLY B N 1
ATOM 5648 C CA . GLY B 1 192 ? -3.528 44.699 80.131 1.00 23.66 193 GLY B CA 1
ATOM 5649 C C . GLY B 1 192 ? -3.609 43.811 78.909 1.00 21.80 193 GLY B C 1
ATOM 5650 O O . GLY B 1 192 ? -4.087 42.677 78.991 1.00 21.19 193 GLY B O 1
ATOM 5651 N N . VAL B 1 193 ? -3.141 44.325 77.772 1.00 20.91 194 VAL B N 1
ATOM 5652 C CA . VAL B 1 193 ? -3.100 43.536 76.556 1.00 19.87 194 VAL B CA 1
ATOM 5653 C C . VAL B 1 193 ? -2.062 42.435 76.736 1.00 19.12 194 VAL B C 1
ATOM 5654 O O . VAL B 1 193 ? -0.908 42.723 77.026 1.00 19.33 194 VAL B O 1
ATOM 5658 N N . ILE B 1 194 ? -2.485 41.178 76.602 1.00 19.04 195 ILE B N 1
ATOM 5659 C CA . ILE B 1 194 ? -1.565 40.040 76.565 1.00 18.75 195 ILE B CA 1
ATOM 5660 C C . ILE B 1 194 ? -0.926 39.885 75.177 1.00 18.38 195 ILE B C 1
ATOM 5661 O O . ILE B 1 194 ? -1.611 39.819 74.157 1.00 18.32 195 ILE B O 1
ATOM 5666 N N . ILE B 1 195 ? 0.396 39.827 75.144 1.00 18.39 196 ILE B N 1
ATOM 5667 C CA . ILE B 1 195 ? 1.111 39.724 73.884 1.00 18.71 196 ILE B CA 1
ATOM 5668 C C . ILE B 1 195 ? 2.162 38.620 73.943 1.00 19.38 196 ILE B C 1
ATOM 5669 O O . ILE B 1 195 ? 3.119 38.693 74.723 1.00 19.40 196 ILE B O 1
ATOM 5674 N N . THR B 1 196 ? 1.975 37.598 73.117 1.00 19.79 197 THR B N 1
ATOM 5675 C CA . THR B 1 196 ? 2.925 36.497 73.019 1.00 20.38 197 THR B CA 1
ATOM 5676 C C . THR B 1 196 ? 3.974 36.772 71.936 1.00 20.47 197 THR B C 1
ATOM 5677 O O . THR B 1 196 ? 3.721 37.510 70.983 1.00 20.08 197 THR B O 1
ATOM 5681 N N . HIS B 1 197 ? 5.152 36.184 72.080 1.00 20.51 198 HIS B N 1
ATOM 5682 C CA . HIS B 1 197 ? 6.182 36.358 71.074 1.00 20.54 198 HIS B CA 1
ATOM 5683 C C . HIS B 1 197 ? 5.622 36.130 69.687 1.00 20.88 198 HIS B C 1
ATOM 5684 O O . HIS B 1 197 ? 5.935 36.874 68.759 1.00 20.99 198 HIS B O 1
ATOM 5691 N N . ARG B 1 198 ? 4.797 35.093 69.544 1.00 21.19 199 ARG B N 1
ATOM 5692 C CA . ARG B 1 198 ? 4.208 34.753 68.253 1.00 20.94 199 ARG B CA 1
ATOM 5693 C C . ARG B 1 198 ? 3.533 35.995 67.694 1.00 21.27 199 ARG B C 1
ATOM 5694 O O . ARG B 1 198 ? 3.741 36.360 66.537 1.00 20.78 199 ARG B O 1
ATOM 5702 N N . GLU B 1 199 ? 2.753 36.658 68.549 1.00 21.63 200 GLU B N 1
ATOM 5703 C CA . GLU B 1 199 ? 1.985 37.854 68.183 1.00 20.59 200 GLU B CA 1
ATOM 5704 C C . GLU B 1 199 ? 2.830 39.102 67.899 1.00 19.77 200 GLU B C 1
ATOM 5705 O O . GLU B 1 199 ? 2.617 39.779 66.894 1.00 19.67 200 GLU B O 1
ATOM 5711 N N . VAL B 1 200 ? 3.779 39.410 68.777 1.00 19.64 201 VAL B N 1
ATOM 5712 C CA . VAL B 1 200 ? 4.668 40.551 68.555 1.00 19.57 201 VAL B CA 1
ATOM 5713 C C . VAL B 1 200 ? 5.561 40.365 67.312 1.00 20.73 201 VAL B C 1
ATOM 5714 O O . VAL B 1 200 ? 5.816 41.321 66.570 1.00 20.43 201 VAL B O 1
ATOM 5726 N N . ALA B 1 202 ? 4.938 38.397 64.607 1.00 19.26 203 ALA B N 1
ATOM 5727 C CA . ALA B 1 202 ? 4.126 38.475 63.404 1.00 19.27 203 ALA B CA 1
ATOM 5728 C C . ALA B 1 202 ? 3.971 39.926 62.958 1.00 20.30 203 ALA B C 1
ATOM 5729 O O . ALA B 1 202 ? 4.049 40.232 61.761 1.00 20.44 203 ALA B O 1
ATOM 5731 N N . ASN B 1 203 ? 3.748 40.816 63.927 1.00 20.03 204 ASN B N 1
ATOM 5732 C CA . ASN B 1 203 ? 3.581 42.239 63.657 1.00 19.14 204 ASN B CA 1
ATOM 5733 C C . ASN B 1 203 ? 4.893 42.879 63.236 1.00 19.71 204 ASN B C 1
ATOM 5734 O O . ASN B 1 203 ? 4.938 43.602 62.252 1.00 20.66 204 ASN B O 1
ATOM 5739 N N . LEU B 1 204 ? 5.961 42.618 63.984 1.00 19.63 205 LEU B N 1
ATOM 5740 C CA . LEU B 1 204 ? 7.283 43.126 63.618 1.00 20.29 205 LEU B CA 1
ATOM 5741 C C . LEU B 1 204 ? 7.655 42.747 62.183 1.00 20.36 205 LEU B C 1
ATOM 5742 O O . LEU B 1 204 ? 8.192 43.567 61.434 1.00 20.27 205 LEU B O 1
ATOM 5747 N N . ARG B 1 205 ? 7.361 41.506 61.805 1.00 20.43 206 ARG B N 1
ATOM 5748 C CA . ARG B 1 205 ? 7.472 41.081 60.417 1.00 20.90 206 ARG B CA 1
ATOM 5749 C C . ARG B 1 205 ? 6.736 42.064 59.499 1.00 22.10 206 ARG B C 1
ATOM 5750 O O . ARG B 1 205 ? 7.353 42.750 58.675 1.00 22.62 206 ARG B O 1
ATOM 5758 N N . ALA B 1 206 ? 5.410 42.114 59.640 1.00 21.66 207 ALA B N 1
ATOM 5759 C CA . ALA B 1 206 ? 4.564 42.975 58.807 1.00 21.56 207 ALA B CA 1
ATOM 5760 C C . ALA B 1 206 ? 5.034 44.422 58.759 1.00 21.77 207 ALA B C 1
ATOM 5761 O O . ALA B 1 206 ? 5.113 45.007 57.685 1.00 22.68 207 ALA B O 1
ATOM 5763 N N . ILE B 1 207 ? 5.331 45.003 59.915 1.00 20.62 208 ILE B N 1
ATOM 5764 C CA . ILE B 1 207 ? 5.765 46.389 59.956 1.00 20.55 208 ILE B CA 1
ATOM 5765 C C . ILE B 1 207 ? 7.021 46.605 59.120 1.00 21.91 208 ILE B C 1
ATOM 5766 O O . ILE B 1 207 ? 7.100 47.571 58.358 1.00 22.27 208 ILE B O 1
ATOM 5771 N N . SER B 1 208 ? 7.994 45.704 59.249 1.00 21.60 209 SER B N 1
ATOM 5772 C CA . SER B 1 208 ? 9.306 45.915 58.628 1.00 22.01 209 SER B CA 1
ATOM 5773 C C . SER B 1 208 ? 9.402 45.462 57.162 1.00 23.26 209 SER B C 1
ATOM 5774 O O . SER B 1 208 ? 10.274 45.917 56.413 1.00 23.79 209 SER B O 1
ATOM 5777 N N . HIS B 1 209 ? 8.504 44.579 56.747 1.00 23.15 210 HIS B N 1
ATOM 5778 C CA . HIS B 1 209 ? 8.592 44.009 55.411 1.00 23.24 210 HIS B CA 1
ATOM 5779 C C . HIS B 1 209 ? 7.468 44.504 54.506 1.00 23.02 210 HIS B C 1
ATOM 5780 O O . HIS B 1 209 ? 7.605 44.506 53.288 1.00 23.27 210 HIS B O 1
ATOM 5787 N N . ASP B 1 210 ? 6.367 44.941 55.105 1.00 22.75 211 ASP B N 1
ATOM 5788 C CA . ASP B 1 210 ? 5.160 45.275 54.348 1.00 22.86 211 ASP B CA 1
ATOM 5789 C C . ASP B 1 210 ? 4.602 46.639 54.730 1.00 22.46 211 ASP B C 1
ATOM 5790 O O . ASP B 1 210 ? 3.780 47.209 54.008 1.00 21.95 211 ASP B O 1
ATOM 5795 N N . GLY B 1 211 ? 5.036 47.140 55.884 1.00 22.32 212 GLY B N 1
ATOM 5796 C CA . GLY B 1 211 ? 4.543 48.393 56.420 1.00 21.06 212 GLY B CA 1
ATOM 5797 C C . GLY B 1 211 ? 5.469 49.530 56.070 1.00 21.56 212 GLY B C 1
ATOM 5798 O O . GLY B 1 211 ? 5.312 50.171 55.034 1.00 22.28 212 GLY B O 1
ATOM 5799 N N . ILE B 1 212 ? 6.440 49.776 56.941 1.00 21.31 213 ILE B N 1
ATOM 5800 C CA . ILE B 1 212 ? 7.444 50.800 56.708 1.00 22.20 213 ILE B CA 1
ATOM 5801 C C . ILE B 1 212 ? 8.246 50.427 55.472 1.00 23.51 213 ILE B C 1
ATOM 5802 O O . ILE B 1 212 ? 8.706 51.301 54.716 1.00 23.53 213 ILE B O 1
ATOM 5807 N N . LYS B 1 213 ? 8.380 49.112 55.276 1.00 24.14 214 LYS B N 1
ATOM 5808 C CA . LYS B 1 213 ? 9.244 48.521 54.256 1.00 23.35 214 LYS B CA 1
ATOM 5809 C C . LYS B 1 213 ? 10.674 48.997 54.480 1.00 23.36 214 LYS B C 1
ATOM 5810 O O . LYS B 1 213 ? 11.260 49.666 53.629 1.00 24.55 214 LYS B O 1
ATOM 5816 N N . LEU B 1 214 ? 11.220 48.659 55.644 1.00 22.16 215 LEU B N 1
ATOM 5817 C CA . LEU B 1 214 ? 12.574 49.068 56.005 1.00 23.43 215 LEU B CA 1
ATOM 5818 C C . LEU B 1 214 ? 13.636 48.559 55.026 1.00 25.12 215 LEU B C 1
ATOM 5819 O O . LEU B 1 214 ? 13.411 47.610 54.263 1.00 25.47 215 LEU B O 1
ATOM 5824 N N . ARG B 1 215 ? 14.797 49.201 55.065 1.00 24.83 216 ARG B N 1
ATOM 5825 C CA . ARG B 1 215 ? 15.905 48.855 54.194 1.00 24.80 216 ARG B CA 1
ATOM 5826 C C . ARG B 1 215 ? 17.188 48.816 54.990 1.00 25.04 216 ARG B C 1
ATOM 5827 O O . ARG B 1 215 ? 17.286 49.419 56.055 1.00 24.74 216 ARG B O 1
ATOM 5835 N N . PRO B 1 216 ? 18.196 48.111 54.475 1.00 26.67 217 PRO B N 1
ATOM 5836 C CA . PRO B 1 216 ? 19.460 48.252 55.196 1.00 26.62 217 PRO B CA 1
ATOM 5837 C C . PRO B 1 216 ? 19.945 49.693 55.012 1.00 25.18 217 PRO B C 1
ATOM 5838 O O . PRO B 1 216 ? 19.636 50.348 54.002 1.00 24.75 217 PRO B O 1
ATOM 5842 N N . GLY B 1 217 ? 20.685 50.198 55.985 1.00 23.68 218 GLY B N 1
ATOM 5843 C CA . GLY B 1 217 ? 21.151 51.566 55.901 1.00 25.14 218 GLY B CA 1
ATOM 5844 C C . GLY B 1 217 ? 20.203 52.524 56.598 1.00 24.69 218 GLY B C 1
ATOM 5845 O O . GLY B 1 217 ? 20.594 53.641 56.960 1.00 23.92 218 GLY B O 1
ATOM 5846 N N . ASP B 1 218 ? 18.959 52.086 56.795 1.00 23.60 219 ASP B N 1
ATOM 5847 C CA . ASP B 1 218 ? 17.985 52.883 57.529 1.00 22.12 219 ASP B CA 1
ATOM 5848 C C . ASP B 1 218 ? 18.451 53.110 58.967 1.00 21.37 219 ASP B C 1
ATOM 5849 O O . ASP B 1 218 ? 19.174 52.296 59.543 1.00 21.25 219 ASP B O 1
ATOM 5854 N N . ARG B 1 219 ? 18.057 54.242 59.530 1.00 20.69 220 ARG B N 1
ATOM 5855 C CA . ARG B 1 219 ? 18.386 54.564 60.908 1.00 20.39 220 ARG B CA 1
ATOM 5856 C C . ARG B 1 219 ? 17.150 55.162 61.531 1.00 20.04 220 ARG B C 1
ATOM 5857 O O . ARG B 1 219 ? 16.531 56.052 60.951 1.00 19.45 220 ARG B O 1
ATOM 5865 N N . CYS B 1 220 ? 16.794 54.659 62.711 1.00 20.32 221 CYS B N 1
ATOM 5866 C CA . CYS B 1 220 ? 15.591 55.092 63.408 1.00 20.02 221 CYS B CA 1
ATOM 5867 C C . CYS B 1 220 ? 15.895 56.223 64.370 1.00 19.94 221 CYS B C 1
ATOM 5868 O O . CYS B 1 220 ? 16.879 56.167 65.114 1.00 20.21 221 CYS B O 1
ATOM 5871 N N . VAL B 1 221 ? 15.038 57.241 64.347 1.00 19.35 222 VAL B N 1
ATOM 5872 C CA . VAL B 1 221 ? 15.046 58.300 65.352 1.00 19.84 222 VAL B CA 1
ATOM 5873 C C . VAL B 1 221 ? 13.674 58.423 66.006 1.00 18.89 222 VAL B C 1
ATOM 5874 O O . VAL B 1 221 ? 12.665 58.602 65.323 1.00 18.66 222 VAL B O 1
ATOM 5878 N N . SER B 1 222 ? 13.632 58.332 67.328 1.00 18.84 223 SER B N 1
ATOM 5879 C CA . SER B 1 222 ? 12.366 58.437 68.042 1.00 19.07 223 SER B CA 1
ATOM 5880 C C . SER B 1 222 ? 12.489 59.248 69.326 1.00 18.43 223 SER B C 1
ATOM 5881 O O . SER B 1 222 ? 13.527 59.216 69.994 1.00 18.41 223 SER B O 1
ATOM 5884 N N . TRP B 1 223 ? 11.428 59.979 69.663 1.00 18.14 224 TRP B N 1
ATOM 5885 C CA . TRP B 1 223 ? 11.335 60.621 70.975 1.00 18.49 224 TRP B CA 1
ATOM 5886 C C . TRP B 1 223 ? 10.156 60.071 71.767 1.00 18.38 224 TRP B C 1
ATOM 5887 O O . TRP B 1 223 ? 9.942 60.444 72.915 1.00 19.30 224 TRP B O 1
ATOM 5898 N N . LEU B 1 224 ? 9.400 59.175 71.151 1.00 18.01 225 LEU B N 1
ATOM 5899 C CA . LEU B 1 224 ? 8.263 58.555 71.808 1.00 17.94 225 LEU B CA 1
ATOM 5900 C C . LEU B 1 224 ? 8.661 57.940 73.158 1.00 18.60 225 LEU B C 1
ATOM 5901 O O . LEU B 1 224 ? 9.841 57.704 73.420 1.00 18.77 225 LEU B O 1
ATOM 5906 N N . PRO B 1 225 ? 7.675 57.698 74.035 1.00 19.12 226 PRO B N 1
ATOM 5907 C CA . PRO B 1 225 ? 7.937 57.111 75.353 1.00 19.53 226 PRO B CA 1
ATOM 5908 C C . PRO B 1 225 ? 7.836 55.607 75.289 1.00 19.47 226 PRO B C 1
ATOM 5909 O O . PRO B 1 225 ? 7.054 55.091 74.505 1.00 19.45 226 PRO B O 1
ATOM 5913 N N . PHE B 1 226 ? 8.600 54.906 76.109 1.00 19.74 227 PHE B N 1
ATOM 5914 C CA . PHE B 1 226 ? 8.483 53.466 76.141 1.00 19.09 227 PHE B CA 1
ATOM 5915 C C . PHE B 1 226 ? 7.227 53.030 76.888 1.00 20.33 227 PHE B C 1
ATOM 5916 O O . PHE B 1 226 ? 6.853 51.860 76.851 1.00 20.42 227 PHE B O 1
ATOM 5924 N N . TYR B 1 227 ? 6.567 53.968 77.563 1.00 21.61 228 TYR B N 1
ATOM 5925 C CA . TYR B 1 227 ? 5.327 53.646 78.278 1.00 22.17 228 TYR B CA 1
ATOM 5926 C C . TYR B 1 227 ? 4.085 53.714 77.374 1.00 22.22 228 TYR B C 1
ATOM 5927 O O . TYR B 1 227 ? 2.968 53.437 77.801 1.00 22.98 228 TYR B O 1
ATOM 5936 N N . HIS B 1 228 ? 4.289 54.085 76.118 1.00 22.14 229 HIS B N 1
ATOM 5937 C CA . HIS B 1 228 ? 3.229 53.966 75.127 1.00 21.82 229 HIS B CA 1
ATOM 5938 C C . HIS B 1 228 ? 3.545 52.809 74.219 1.00 21.22 229 HIS B C 1
ATOM 5939 O O . HIS B 1 228 ? 4.675 52.322 74.162 1.00 20.57 229 HIS B O 1
ATOM 5946 N N . ASP B 1 229 ? 2.532 52.364 73.503 1.00 21.49 230 ASP B N 1
ATOM 5947 C CA . ASP B 1 229 ? 2.715 51.250 72.611 1.00 20.35 230 ASP B CA 1
ATOM 5948 C C . ASP B 1 229 ? 3.651 51.569 71.443 1.00 19.35 230 ASP B C 1
ATOM 5949 O O . ASP B 1 229 ? 4.550 50.796 71.128 1.00 18.83 230 ASP B O 1
ATOM 5962 N N . GLY B 1 231 ? 6.029 53.771 71.081 1.00 19.23 232 GLY B N 1
ATOM 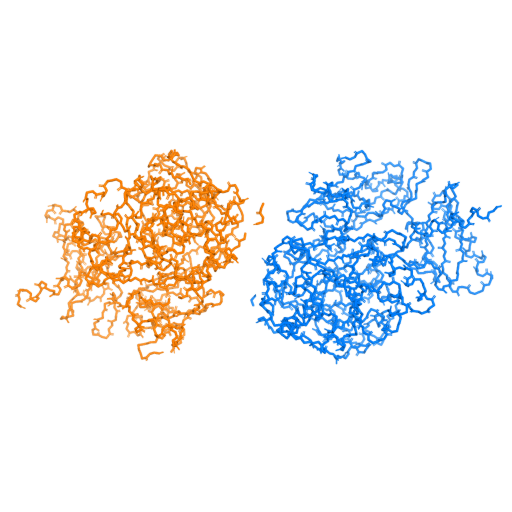5963 C CA . GLY B 1 231 ? 7.425 53.860 71.457 1.00 18.49 232 GLY B CA 1
ATOM 5964 C C . GLY B 1 231 ? 8.025 52.500 71.746 1.00 17.44 232 GLY B C 1
ATOM 5965 O O . GLY B 1 231 ? 9.163 52.235 71.394 1.00 17.16 232 GLY B O 1
ATOM 5966 N N . LEU B 1 232 ? 7.251 51.636 72.392 1.00 18.05 233 LEU B N 1
ATOM 5967 C CA . LEU B 1 232 ? 7.753 50.337 72.817 1.00 18.09 233 LEU B CA 1
ATOM 5968 C C . LEU B 1 232 ? 7.979 49.414 71.636 1.00 18.35 233 LEU B C 1
ATOM 5969 O O . LEU B 1 232 ? 9.117 49.159 71.250 1.00 18.60 233 LEU B O 1
ATOM 5974 N N . VAL B 1 233 ? 6.881 48.913 71.076 1.00 18.58 234 VAL B N 1
ATOM 5975 C CA . VAL B 1 233 ? 6.915 48.023 69.917 1.00 18.32 234 VAL B CA 1
ATOM 5976 C C . VAL B 1 233 ? 7.560 48.678 68.699 1.00 17.62 234 VAL B C 1
ATOM 5977 O O . VAL B 1 233 ? 8.254 48.024 67.923 1.00 17.78 234 VAL B O 1
ATOM 5981 N N . GLY B 1 234 ? 7.333 49.972 68.538 1.00 17.25 235 GLY B N 1
ATOM 5982 C CA . GLY B 1 234 ? 7.812 50.668 67.363 1.00 17.53 235 GLY B CA 1
ATOM 5983 C C . GLY B 1 234 ? 9.297 50.965 67.368 1.00 17.53 235 GLY B C 1
ATOM 5984 O O . GLY B 1 234 ? 9.986 50.712 66.382 1.00 17.64 235 GLY B O 1
ATOM 5985 N N . PHE B 1 235 ? 9.803 51.505 68.470 1.00 17.70 236 PHE B N 1
ATOM 5986 C CA . PHE B 1 235 ? 11.176 52.005 68.467 1.00 18.00 236 PHE B CA 1
ATOM 5987 C C . PHE B 1 235 ? 12.120 51.392 69.487 1.00 18.58 236 PHE B C 1
ATOM 5988 O O . PHE B 1 235 ? 13.226 51.889 69.696 1.00 18.49 236 PHE B O 1
ATOM 5996 N N . LEU B 1 236 ? 11.684 50.293 70.094 1.00 18.85 237 LEU B N 1
ATOM 5997 C CA . LEU B 1 236 ? 12.572 49.464 70.895 1.00 19.37 237 LEU B CA 1
ATOM 5998 C C . LEU B 1 236 ? 12.662 48.089 70.236 1.00 19.23 237 LEU B C 1
ATOM 5999 O O . LEU B 1 236 ? 13.732 47.643 69.824 1.00 19.39 237 LEU B O 1
ATOM 6004 N N . LEU B 1 237 ? 11.517 47.437 70.116 1.00 18.77 238 LEU B N 1
ATOM 6005 C CA . LEU B 1 237 ? 11.455 46.093 69.576 1.00 18.80 238 LEU B CA 1
ATOM 6006 C C . LEU B 1 237 ? 11.808 46.020 68.089 1.00 19.46 238 LEU B C 1
ATOM 6007 O O . LEU B 1 237 ? 12.603 45.174 67.670 1.00 19.41 238 LEU B O 1
ATOM 6012 N N . THR B 1 238 ? 11.225 46.910 67.293 1.00 19.14 239 THR B N 1
ATOM 6013 C CA . THR B 1 238 ? 11.390 46.854 65.844 1.00 18.67 239 THR B CA 1
ATOM 6014 C C . THR B 1 238 ? 12.840 47.051 65.370 1.00 19.56 239 THR B C 1
ATOM 6015 O O . THR B 1 238 ? 13.336 46.266 64.564 1.00 19.72 239 THR B O 1
ATOM 6019 N N . PRO B 1 239 ? 13.530 48.094 65.867 1.00 19.46 240 PRO B N 1
ATOM 6020 C CA . PRO B 1 239 ? 14.962 48.175 65.556 1.00 20.01 240 PRO B CA 1
ATOM 6021 C C . PRO B 1 239 ? 15.747 46.928 65.971 1.00 20.43 240 PRO B C 1
ATOM 6022 O O . PRO B 1 239 ? 16.560 46.447 65.192 1.00 20.91 240 PRO B O 1
ATOM 6026 N N . VAL B 1 240 ? 15.510 46.409 67.168 1.00 20.54 241 VAL B N 1
ATOM 6027 C CA . VAL B 1 240 ? 16.203 45.204 67.604 1.00 20.61 241 VAL B CA 1
ATOM 6028 C C . VAL B 1 240 ? 15.939 44.039 66.658 1.00 21.33 241 VAL B C 1
ATOM 6029 O O . VAL B 1 240 ? 16.877 43.389 66.194 1.00 23.08 241 VAL B O 1
ATOM 6033 N N . ALA B 1 241 ? 14.667 43.777 66.359 1.00 21.04 242 ALA B N 1
ATOM 6034 C CA . ALA B 1 241 ? 14.295 42.618 65.533 1.00 21.57 242 ALA B CA 1
ATOM 6035 C C . ALA B 1 241 ? 14.683 42.774 64.063 1.00 22.00 242 ALA B C 1
ATOM 6036 O O . ALA B 1 241 ? 14.430 41.886 63.243 1.00 22.55 242 ALA B O 1
ATOM 6038 N N . THR B 1 242 ? 15.305 43.900 63.739 1.00 21.54 243 THR B N 1
ATOM 6039 C CA . THR B 1 242 ? 15.520 44.280 62.357 1.00 21.15 243 THR B CA 1
ATOM 6040 C C . THR B 1 242 ? 16.985 44.662 62.129 1.00 21.67 243 THR B C 1
ATOM 6041 O O . THR B 1 242 ? 17.406 44.898 60.996 1.00 22.71 243 THR B O 1
ATOM 6045 N N . GLN B 1 243 ? 17.750 44.689 63.223 1.00 21.54 244 GLN B N 1
ATOM 6046 C CA . GLN B 1 243 ? 19.183 45.025 63.246 1.00 21.10 244 GLN B CA 1
ATOM 6047 C C . GLN B 1 243 ? 19.535 46.425 62.749 1.00 20.79 244 GLN B C 1
ATOM 6048 O O . GLN B 1 243 ? 20.649 46.654 62.284 1.00 20.53 244 GLN B O 1
ATOM 6054 N N . LEU B 1 244 ? 18.594 47.355 62.854 1.00 20.66 245 LEU B N 1
ATOM 6055 C CA . LEU B 1 244 ? 18.888 48.754 62.583 1.00 20.42 245 LEU B CA 1
ATOM 6056 C C . LEU B 1 244 ? 19.260 49.487 63.880 1.00 21.00 245 LEU B C 1
ATOM 6057 O O . LEU B 1 244 ? 18.930 49.039 64.982 1.00 20.54 245 LEU B O 1
ATOM 6062 N N . SER B 1 245 ? 19.964 50.606 63.745 1.00 20.91 246 SER B N 1
ATOM 6063 C CA . SER B 1 245 ? 20.308 51.428 64.897 1.00 21.11 246 SER B CA 1
ATOM 6064 C C . SER B 1 245 ? 19.212 52.451 65.177 1.00 21.20 246 SER B C 1
ATOM 6065 O O . SER B 1 245 ? 18.428 52.797 64.293 1.00 20.98 246 SER B O 1
ATOM 6068 N N . VAL B 1 246 ? 19.157 52.945 66.407 1.00 21.77 247 VAL B N 1
ATOM 6069 C CA . VAL B 1 246 ? 18.095 53.872 66.776 1.00 20.75 247 VAL B CA 1
ATOM 6070 C C . VAL B 1 246 ? 18.598 55.002 67.682 1.00 21.61 247 VAL B C 1
ATOM 6071 O O . VAL B 1 246 ? 19.406 54.780 68.586 1.00 22.14 247 VAL B O 1
ATOM 6075 N N . ASP B 1 247 ? 18.130 56.218 67.414 1.00 21.18 248 ASP B N 1
ATOM 6076 C CA . ASP B 1 247 ? 18.499 57.397 68.189 1.00 21.07 248 ASP B CA 1
ATOM 6077 C C . ASP B 1 247 ? 17.320 57.898 69.032 1.00 21.32 248 ASP B C 1
ATOM 6078 O O . ASP B 1 247 ? 16.253 58.191 68.492 1.00 21.28 248 ASP B O 1
ATOM 6083 N N .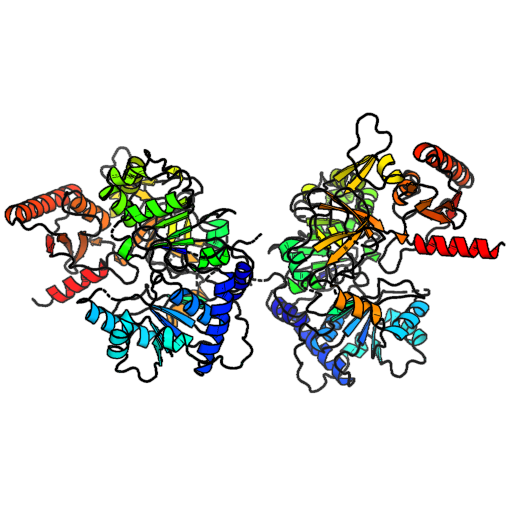 TYR B 1 248 ? 17.524 58.033 70.343 1.00 21.47 249 TYR B N 1
ATOM 6084 C CA . TYR B 1 248 ? 16.458 58.432 71.267 1.00 20.44 249 TYR B CA 1
ATOM 6085 C C . TYR B 1 248 ? 16.576 59.830 71.881 1.00 21.50 249 TYR B C 1
ATOM 6086 O O . TYR B 1 248 ? 17.631 60.217 72.388 1.00 22.20 249 TYR B O 1
ATOM 6095 N N . LEU B 1 249 ? 15.470 60.566 71.877 1.00 21.00 250 LEU B N 1
ATOM 6096 C CA . LEU B 1 249 ? 15.323 61.717 72.752 1.00 19.82 250 LEU B CA 1
ATOM 6097 C C . LEU B 1 249 ? 14.319 61.315 73.813 1.00 19.81 250 LEU B C 1
ATOM 6098 O O . LEU B 1 249 ? 13.534 60.392 73.613 1.00 19.85 250 LEU B O 1
ATOM 6103 N N . ARG B 1 250 ? 14.357 61.989 74.953 1.00 20.79 251 ARG B N 1
ATOM 6104 C CA . ARG B 1 250 ? 13.329 61.812 75.969 1.00 20.79 251 ARG B CA 1
ATOM 6105 C C . ARG B 1 250 ? 12.086 62.581 75.552 1.00 20.08 251 ARG B C 1
ATOM 6106 O O . ARG B 1 250 ? 12.182 63.663 74.980 1.00 19.98 251 ARG B O 1
ATOM 6114 N N . THR B 1 251 ? 10.913 62.036 75.844 1.00 19.91 252 THR B N 1
ATOM 6115 C CA . THR B 1 251 ? 9.680 62.729 75.495 1.00 19.36 252 THR B CA 1
ATOM 6116 C C . THR B 1 251 ? 9.571 64.116 76.113 1.00 19.47 252 THR B C 1
ATOM 6117 O O . THR B 1 251 ? 9.163 65.055 75.445 1.00 18.73 252 THR B O 1
ATOM 6121 N N . GLN B 1 252 ? 9.929 64.251 77.385 1.00 20.32 253 GLN B N 1
ATOM 6122 C CA . GLN B 1 252 ? 9.787 65.541 78.050 1.00 20.20 253 GLN B CA 1
ATOM 6123 C C . GLN B 1 252 ? 10.804 66.549 77.529 1.00 20.80 253 GLN B C 1
ATOM 6124 O O . GLN B 1 252 ? 10.541 67.757 77.538 1.00 20.30 253 GLN B O 1
ATOM 6130 N N . ASP B 1 253 ? 11.963 66.057 77.087 1.00 20.57 254 ASP B N 1
ATOM 6131 C CA . ASP B 1 253 ? 12.952 66.916 76.444 1.00 20.43 254 ASP B CA 1
ATOM 6132 C C . ASP B 1 253 ? 12.383 67.488 75.152 1.00 20.26 254 ASP B C 1
ATOM 6133 O O . ASP B 1 253 ? 12.524 68.685 74.864 1.00 20.27 254 ASP B O 1
ATOM 6138 N N . PHE B 1 254 ? 11.734 66.618 74.379 1.00 20.21 255 PHE B N 1
ATOM 6139 C CA . PHE B 1 254 ? 11.129 67.003 73.110 1.00 19.19 255 PHE B CA 1
ATOM 6140 C C . PHE B 1 254 ? 10.038 68.057 73.287 1.00 19.41 255 PHE B C 1
ATOM 6141 O O . PHE B 1 254 ? 10.006 69.046 72.564 1.00 19.76 255 PHE B O 1
ATOM 6149 N N . ALA B 1 255 ? 9.144 67.835 74.243 1.00 19.13 256 ALA B N 1
ATOM 6150 C CA . ALA B 1 255 ? 8.002 68.707 74.434 1.00 18.60 256 ALA B CA 1
ATOM 6151 C C . ALA B 1 255 ? 8.435 70.160 74.617 1.00 19.91 256 ALA B C 1
ATOM 6152 O O . ALA B 1 255 ? 7.736 71.080 74.184 1.00 20.15 256 ALA B O 1
ATOM 6162 N N . ARG B 1 257 ? 11.820 71.317 73.748 1.00 20.87 258 ARG B N 1
ATOM 6163 C CA . ARG B 1 257 ? 12.647 71.704 72.608 1.00 20.94 258 ARG B CA 1
ATOM 6164 C C . ARG B 1 257 ? 12.349 70.885 71.345 1.00 20.68 258 ARG B C 1
ATOM 6165 O O . ARG B 1 257 ? 13.205 70.139 70.873 1.00 20.28 258 ARG B O 1
ATOM 6173 N N . PRO B 1 258 ? 11.138 71.049 70.776 1.00 20.46 259 PRO B N 1
ATOM 6174 C CA . PRO B 1 258 ? 10.661 70.157 69.711 1.00 20.18 259 PRO B CA 1
ATOM 6175 C C . PRO B 1 258 ? 11.653 70.010 68.555 1.00 20.41 259 PRO B C 1
ATOM 6176 O O . PRO B 1 258 ? 11.729 68.953 67.953 1.00 20.17 259 PRO B O 1
ATOM 6180 N N . LEU B 1 259 ? 12.409 71.049 68.245 1.00 20.63 260 LEU B N 1
ATOM 6181 C CA . LEU B 1 259 ? 13.246 70.975 67.063 1.00 21.52 260 LEU B CA 1
ATOM 6182 C C . LEU B 1 259 ? 14.498 70.137 67.287 1.00 21.86 260 LEU B C 1
ATOM 6183 O O . LEU B 1 259 ? 15.335 70.030 66.399 1.00 23.59 260 LEU B O 1
ATOM 6188 N N . GLN B 1 260 ? 14.648 69.536 68.458 1.00 20.93 261 GLN B N 1
ATOM 6189 C CA . GLN B 1 260 ? 15.808 68.681 68.652 1.00 20.90 261 GLN B CA 1
ATOM 6190 C C . GLN B 1 260 ? 15.565 67.388 67.917 1.00 20.95 261 GLN B C 1
ATOM 6191 O O . GLN B 1 260 ? 16.490 66.761 67.431 1.00 21.72 261 GLN B O 1
ATOM 6197 N N . TRP B 1 261 ? 14.300 66.997 67.834 1.00 21.37 262 TRP B N 1
ATOM 6198 C CA . TRP B 1 261 ? 13.886 65.877 66.996 1.00 20.18 262 TRP B CA 1
ATOM 6199 C C . TRP B 1 261 ? 14.536 66.031 65.632 1.00 20.44 262 TRP B C 1
ATOM 6200 O O . TRP B 1 261 ? 15.342 65.202 65.226 1.00 21.02 262 TRP B O 1
ATOM 6211 N N . LEU B 1 262 ? 14.204 67.116 64.941 1.00 20.44 263 LEU B N 1
ATOM 6212 C CA . LEU B 1 262 ? 14.757 67.379 63.617 1.00 21.23 263 LEU B CA 1
ATOM 6213 C C . LEU B 1 262 ? 16.274 67.533 63.596 1.00 22.03 263 LEU B C 1
ATOM 6214 O O . LEU B 1 262 ? 16.914 67.082 62.653 1.00 22.78 263 LEU B O 1
ATOM 6219 N N . LYS B 1 263 ? 16.852 68.171 64.612 1.00 21.84 264 LYS B N 1
ATOM 6220 C CA . LYS B 1 263 ? 18.304 68.262 64.688 1.00 22.27 264 LYS B CA 1
ATOM 6221 C C . LYS B 1 263 ? 18.900 66.865 64.705 1.00 21.99 264 LYS B C 1
ATOM 6222 O O . LYS B 1 263 ? 19.911 66.592 64.062 1.00 22.16 264 LYS B O 1
ATOM 6228 N N . LEU B 1 264 ? 18.254 65.976 65.443 1.00 22.04 265 LEU B N 1
ATOM 6229 C CA . LEU B 1 264 ? 18.770 64.634 65.630 1.00 21.69 265 LEU B CA 1
ATOM 6230 C C . LEU B 1 264 ? 18.714 63.861 64.318 1.00 22.25 265 LEU B C 1
ATOM 6231 O O . LEU B 1 264 ? 19.696 63.241 63.913 1.00 23.10 265 LEU B O 1
ATOM 6236 N N . ILE B 1 265 ? 17.564 63.901 63.654 1.00 21.75 266 ILE B N 1
ATOM 6237 C CA . ILE B 1 265 ? 17.416 63.262 62.356 1.00 21.69 266 ILE B CA 1
ATOM 6238 C C . ILE B 1 265 ? 18.482 63.758 61.392 1.00 23.26 266 ILE B C 1
ATOM 6239 O O . ILE B 1 265 ? 19.084 62.976 60.655 1.00 24.07 266 ILE B O 1
ATOM 6244 N N . SER B 1 266 ? 18.711 65.064 61.391 1.00 22.50 267 SER B N 1
ATOM 6245 C CA . SER B 1 266 ? 19.650 65.648 60.459 1.00 22.49 267 SER B CA 1
ATOM 6246 C C . SER B 1 266 ? 21.069 65.363 60.889 1.00 22.46 267 SER B C 1
ATOM 6247 O O . SER B 1 266 ? 21.962 65.276 60.053 1.00 22.66 267 SER B O 1
ATOM 6250 N N . LYS B 1 267 ? 21.280 65.219 62.193 1.00 22.39 268 LYS B N 1
ATOM 6251 C CA . LYS B 1 267 ? 22.634 65.049 62.714 1.00 22.69 268 LYS B CA 1
ATOM 6252 C C . LYS B 1 267 ? 23.262 63.782 62.180 1.00 22.75 268 LYS B C 1
ATOM 6253 O O . LYS B 1 267 ? 24.260 63.832 61.467 1.00 22.74 268 LYS B O 1
ATOM 6259 N N . ASN B 1 268 ? 22.668 62.648 62.536 1.00 22.62 269 ASN B N 1
ATOM 6260 C CA . ASN B 1 268 ? 23.186 61.349 62.141 1.00 22.06 269 ASN B CA 1
ATOM 6261 C C . ASN B 1 268 ? 22.491 60.810 60.916 1.00 22.66 269 ASN B C 1
ATOM 6262 O O . ASN B 1 268 ? 22.455 59.599 60.699 1.00 23.31 269 ASN B O 1
ATOM 6267 N N . ARG B 1 269 ? 21.930 61.712 60.119 1.00 23.17 270 ARG B N 1
ATOM 6268 C CA . ARG B 1 269 ? 21.289 61.333 58.868 1.00 22.78 270 ARG B CA 1
ATOM 6269 C C . ARG B 1 269 ? 20.235 60.263 59.124 1.00 23.15 270 ARG B C 1
ATOM 6270 O O . ARG B 1 269 ? 20.182 59.246 58.423 1.00 23.58 270 ARG B O 1
ATOM 6278 N N . GLY B 1 270 ? 19.412 60.496 60.144 1.00 22.15 271 GLY B N 1
ATOM 6279 C CA . GLY B 1 270 ? 18.320 59.601 60.461 1.00 22.05 271 GLY B CA 1
ATOM 6280 C C . GLY B 1 270 ? 17.426 59.362 59.259 1.00 22.11 271 GLY B C 1
ATOM 6281 O O . GLY B 1 270 ? 17.237 60.245 58.418 1.00 22.06 271 GLY B O 1
ATOM 6282 N N . THR B 1 271 ? 16.851 58.168 59.188 1.00 20.61 272 THR B N 1
ATOM 6283 C CA . THR B 1 271 ? 16.092 57.772 58.014 1.00 20.80 272 THR B CA 1
ATOM 6284 C C . THR B 1 271 ? 14.602 57.579 58.258 1.00 20.46 272 THR B C 1
ATOM 6285 O O . THR B 1 271 ? 13.770 58.096 57.507 1.00 20.43 272 THR B O 1
ATOM 6289 N N . VAL B 1 272 ? 14.277 56.823 59.304 1.00 20.59 273 VAL B N 1
ATOM 6290 C CA . VAL B 1 272 ? 12.890 56.533 59.664 1.00 19.53 273 VAL B CA 1
ATOM 6291 C C . VAL B 1 272 ? 12.513 57.110 61.026 1.00 18.15 273 VAL B C 1
ATOM 6292 O O . VAL B 1 272 ? 13.266 57.011 61.996 1.00 18.13 273 VAL B O 1
ATOM 6296 N N . SER B 1 273 ? 11.332 57.698 61.096 1.00 17.74 274 SER B N 1
ATOM 6297 C CA . SER B 1 273 ? 10.839 58.247 62.345 1.00 17.59 274 SER B CA 1
ATOM 6298 C C . SER B 1 273 ? 9.328 58.346 62.269 1.00 17.23 274 SER B C 1
ATOM 6299 O O . SER B 1 273 ? 8.771 58.529 61.191 1.00 17.96 274 SER B O 1
ATOM 6302 N N . VAL B 1 274 ? 8.663 58.210 63.410 1.00 16.72 275 VAL B N 1
ATOM 6303 C CA . VAL B 1 274 ? 7.211 58.259 63.456 1.00 15.91 275 VAL B CA 1
ATOM 6304 C C . VAL B 1 274 ? 6.757 58.977 64.720 1.00 16.45 275 VAL B C 1
ATOM 6305 O O . VAL B 1 274 ? 7.305 58.738 65.797 1.00 17.40 275 VAL B O 1
ATOM 6309 N N . ALA B 1 275 ? 5.769 59.862 64.590 1.00 16.59 276 ALA B N 1
ATOM 6310 C CA . ALA B 1 275 ? 5.199 60.591 65.729 1.00 16.12 276 ALA B CA 1
ATOM 6311 C C . ALA B 1 275 ? 3.707 60.837 65.531 1.00 16.90 276 ALA B C 1
ATOM 6312 O O . ALA B 1 275 ? 3.197 60.696 64.424 1.00 17.02 276 ALA B O 1
ATOM 6314 N N . PRO B 1 276 ? 2.996 61.200 66.609 1.00 18.10 277 PRO B N 1
ATOM 6315 C CA . PRO B 1 276 ? 1.582 61.595 66.532 1.00 17.58 277 PRO B CA 1
ATOM 6316 C C . PRO B 1 276 ? 1.431 62.879 65.720 1.00 17.41 277 PRO B C 1
ATOM 6317 O O . PRO B 1 276 ? 2.405 63.601 65.554 1.00 17.82 277 PRO B O 1
ATOM 6321 N N . PRO B 1 277 ? 0.224 63.175 65.229 1.00 17.33 278 PRO B N 1
ATOM 6322 C CA . PRO B 1 277 ? 0.036 64.371 64.410 1.00 17.25 278 PRO B CA 1
ATOM 6323 C C . PRO B 1 277 ? 0.517 65.638 65.095 1.00 18.15 278 PRO B C 1
ATOM 6324 O O . PRO B 1 277 ? 0.951 66.569 64.403 1.00 17.83 278 PRO B O 1
ATOM 6328 N N . PHE B 1 278 ? 0.436 65.673 66.425 1.00 18.23 279 PHE B N 1
ATOM 6329 C CA . PHE B 1 278 ? 0.747 66.890 67.164 1.00 18.27 279 PHE B CA 1
ATOM 6330 C C . PHE B 1 278 ? 2.244 67.115 67.226 1.00 18.15 279 PHE B C 1
ATOM 6331 O O . PHE B 1 278 ? 2.696 68.232 67.439 1.00 19.38 279 PHE B O 1
ATOM 6339 N N . GLY B 1 279 ? 3.017 66.055 67.037 1.00 17.90 280 GLY B N 1
ATOM 6340 C CA . GLY B 1 279 ? 4.463 66.181 67.028 1.00 18.32 280 GLY B CA 1
ATOM 6341 C C . GLY B 1 279 ? 4.951 66.995 65.840 1.00 18.72 280 GLY B C 1
ATOM 6342 O O . GLY B 1 279 ? 5.945 67.716 65.912 1.00 19.19 280 GLY B O 1
ATOM 6343 N N . TYR B 1 280 ? 4.241 66.869 64.730 1.00 18.94 281 TYR B N 1
ATOM 6344 C CA . TYR B 1 280 ? 4.565 67.629 63.546 1.00 19.07 281 TYR B CA 1
ATOM 6345 C C . TYR B 1 280 ? 4.091 69.057 63.727 1.00 19.97 281 TYR B C 1
ATOM 6346 O O . TYR B 1 280 ? 4.875 69.992 63.614 1.00 21.22 281 TYR B O 1
ATOM 6355 N N . GLU B 1 281 ? 2.813 69.225 64.039 1.00 20.15 282 GLU B N 1
ATOM 6356 C CA . GLU B 1 281 ? 2.265 70.561 64.243 1.00 21.45 282 GLU B CA 1
ATOM 6357 C C . GLU B 1 281 ? 3.085 71.379 65.243 1.00 22.55 282 GLU B C 1
ATOM 6358 O O . GLU B 1 281 ? 3.204 72.594 65.095 1.00 24.09 282 GLU B O 1
ATOM 6364 N N . LEU B 1 282 ? 3.663 70.719 66.243 1.00 21.64 283 LEU B N 1
ATOM 6365 C CA . LEU B 1 282 ? 4.464 71.410 67.254 1.00 21.37 283 LEU B CA 1
ATOM 6366 C C . LEU B 1 282 ? 5.775 71.969 66.703 1.00 21.80 283 LEU B C 1
ATOM 6367 O O . LEU B 1 282 ? 6.180 73.076 67.063 1.00 22.29 283 LEU B O 1
ATOM 6372 N N . CYS B 1 283 ? 6.441 71.199 65.842 1.00 21.66 284 CYS B N 1
ATOM 6373 C CA . CYS B 1 283 ? 7.708 71.628 65.240 1.00 22.49 284 CYS B CA 1
ATOM 6374 C C . CYS B 1 283 ? 7.499 72.784 64.266 1.00 24.33 284 CYS B C 1
ATOM 6375 O O . CYS B 1 283 ? 8.244 73.769 64.271 1.00 25.07 284 CYS B O 1
ATOM 6378 N N . GLN B 1 284 ? 6.471 72.644 63.438 1.00 23.46 285 GLN B N 1
ATOM 6379 C CA . GLN B 1 284 ? 6.111 73.627 62.435 1.00 23.54 285 GLN B CA 1
ATOM 6380 C C . GLN B 1 284 ? 5.750 74.966 63.068 1.00 25.32 285 GLN B C 1
ATOM 6381 O O . GLN B 1 284 ? 5.952 76.025 62.471 1.00 26.62 285 GLN B O 1
ATOM 6387 N N . ARG B 1 285 ? 5.211 74.906 64.282 1.00 25.48 286 ARG B N 1
ATOM 6388 C CA . ARG B 1 285 ? 4.746 76.087 65.020 1.00 25.78 286 ARG B CA 1
ATOM 6389 C C . ARG B 1 285 ? 5.858 76.752 65.834 1.00 25.92 286 ARG B C 1
ATOM 6390 O O . ARG B 1 285 ? 5.840 77.967 66.036 1.00 25.56 286 ARG B O 1
ATOM 6398 N N . ARG B 1 286 ? 6.818 75.952 66.294 1.00 25.95 287 ARG B N 1
ATOM 6399 C CA . ARG B 1 286 ? 7.870 76.437 67.180 1.00 26.75 287 ARG B CA 1
ATOM 6400 C C . ARG B 1 286 ? 9.268 76.407 66.566 1.00 28.03 287 ARG B C 1
ATOM 6401 O O . ARG B 1 286 ? 10.284 76.447 67.273 1.00 29.05 287 ARG B O 1
ATOM 6409 N N . VAL B 1 287 ? 9.321 76.342 65.243 1.00 28.25 288 VAL B N 1
ATOM 6410 C CA . VAL B 1 287 ? 10.601 76.424 64.565 1.00 29.83 288 VAL B CA 1
ATOM 6411 C C . VAL B 1 287 ? 10.970 77.887 64.427 1.00 32.27 288 VAL B C 1
ATOM 6412 O O . VAL B 1 287 ? 10.111 78.727 64.141 1.00 31.25 288 VAL B O 1
ATOM 6416 N N . ASN B 1 288 ? 12.245 78.189 64.654 1.00 33.92 289 ASN B N 1
ATOM 6417 C CA . ASN B 1 288 ? 12.779 79.512 64.364 1.00 35.09 289 ASN B CA 1
ATOM 6418 C C . ASN B 1 288 ? 13.805 79.444 63.231 1.00 36.56 289 ASN B C 1
ATOM 6419 O O . ASN B 1 288 ? 14.265 78.356 62.868 1.00 35.77 289 ASN B O 1
ATOM 6424 N N . GLU B 1 289 ? 14.152 80.603 62.674 1.00 37.62 290 GLU B N 1
ATOM 6425 C CA . GLU B 1 289 ? 15.131 80.686 61.588 1.00 38.41 290 GLU B CA 1
ATOM 6426 C C . GLU B 1 289 ? 16.501 80.080 61.923 1.00 38.86 290 GLU B C 1
ATOM 6427 O O . GLU B 1 289 ? 17.202 79.560 61.044 1.00 37.83 290 GLU B O 1
ATOM 6433 N N . LYS B 1 290 ? 16.876 80.152 63.194 1.00 38.69 291 LYS B N 1
ATOM 6434 C CA . LYS B 1 290 ? 18.161 79.637 63.640 1.00 39.05 291 LYS B CA 1
ATOM 6435 C C . LYS B 1 290 ? 18.227 78.117 63.512 1.00 38.49 291 LYS B C 1
ATOM 6436 O O . LYS B 1 290 ? 19.308 77.549 63.369 1.00 38.95 291 LYS B O 1
ATOM 6442 N N . ASP B 1 291 ? 17.072 77.461 63.563 1.00 37.81 292 ASP B N 1
ATOM 6443 C CA . ASP B 1 291 ? 17.021 76.006 63.437 1.00 37.41 292 ASP B CA 1
ATOM 6444 C C . ASP B 1 291 ? 17.116 75.598 61.968 1.00 36.70 292 ASP B C 1
ATOM 6445 O O . ASP B 1 291 ? 17.898 74.713 61.604 1.00 35.71 292 ASP B O 1
ATOM 6450 N N . LEU B 1 292 ? 16.312 76.249 61.131 1.00 35.84 293 LEU B N 1
ATOM 6451 C CA . LEU B 1 292 ? 16.342 76.019 59.693 1.00 34.98 293 LEU B CA 1
ATOM 6452 C C . LEU B 1 292 ? 17.764 76.152 59.159 1.00 35.83 293 LEU B C 1
ATOM 6453 O O . LEU B 1 292 ? 18.121 75.549 58.151 1.00 35.59 293 LEU B O 1
ATOM 6458 N N . ALA B 1 293 ? 18.570 76.953 59.842 1.00 36.94 294 ALA B N 1
ATOM 6459 C CA . ALA B 1 293 ? 19.954 77.165 59.449 1.00 36.94 294 ALA B CA 1
ATOM 6460 C C . ALA B 1 293 ? 20.755 75.861 59.371 1.00 37.29 294 ALA B C 1
ATOM 6461 O O . ALA B 1 293 ? 21.534 75.663 58.436 1.00 38.31 294 ALA B O 1
ATOM 6463 N N . GLU B 1 294 ? 20.557 74.972 60.342 1.00 35.66 295 GLU B N 1
ATOM 6464 C CA . GLU B 1 294 ? 21.431 73.809 60.508 1.00 35.17 295 GLU B CA 1
ATOM 6465 C C . GLU B 1 294 ? 20.760 72.446 60.272 1.00 33.09 295 GLU B C 1
ATOM 6466 O O . GLU B 1 294 ? 21.143 71.433 60.864 1.00 32.02 295 GLU B O 1
ATOM 6472 N N . LEU B 1 295 ? 19.769 72.418 59.392 1.00 32.04 296 LEU B N 1
ATOM 6473 C CA . LEU B 1 295 ? 19.048 71.184 59.119 1.00 29.86 296 LEU B CA 1
ATOM 6474 C C . LEU B 1 295 ? 19.140 70.783 57.663 1.00 28.16 296 LEU B C 1
ATOM 6475 O O . LEU B 1 295 ? 18.852 71.581 56.765 1.00 27.84 296 LEU B O 1
ATOM 6480 N N . ASP B 1 296 ? 19.518 69.534 57.430 1.00 26.74 297 ASP B N 1
ATOM 6481 C CA . ASP B 1 296 ? 19.329 68.949 56.120 1.00 25.58 297 ASP B CA 1
ATOM 6482 C C . ASP B 1 296 ? 18.450 67.724 56.250 1.00 24.14 297 ASP B C 1
ATOM 6483 O O . ASP B 1 296 ? 18.855 66.737 56.824 1.00 24.47 297 ASP B O 1
ATOM 6488 N N . LEU B 1 297 ? 17.237 67.796 55.725 1.00 24.28 298 LEU B N 1
ATOM 6489 C CA . LEU B 1 297 ? 16.250 66.747 55.962 1.00 24.21 298 LEU B CA 1
ATOM 6490 C C . LEU B 1 297 ? 16.109 65.794 54.785 1.00 24.60 298 LEU B C 1
ATOM 6491 O O . LEU B 1 297 ? 15.196 64.970 54.748 1.00 24.33 298 LEU B O 1
ATOM 6496 N N . SER B 1 298 ? 17.010 65.919 53.818 1.00 25.20 299 SER B N 1
ATOM 6497 C CA . SER B 1 298 ? 16.976 65.104 52.612 1.00 23.99 299 SER B CA 1
ATOM 6498 C C . SER B 1 298 ? 17.127 63.618 52.944 1.00 23.88 299 SER B C 1
ATOM 6499 O O . SER B 1 298 ? 16.650 62.755 52.205 1.00 22.89 299 SER B O 1
ATOM 6502 N N . CYS B 1 299 ? 17.793 63.335 54.064 1.00 23.99 300 CYS B N 1
ATOM 6503 C CA . CYS B 1 299 ? 18.075 61.969 54.499 1.00 22.91 300 CYS B CA 1
ATOM 6504 C C . CYS B 1 299 ? 16.837 61.269 55.041 1.00 22.96 300 CYS B C 1
ATOM 6505 O O . CYS B 1 299 ? 16.845 60.056 55.273 1.00 22.48 300 CYS B O 1
ATOM 6508 N N . TRP B 1 300 ? 15.784 62.046 55.267 1.00 22.77 301 TRP B N 1
ATOM 6509 C CA . TRP B 1 300 ? 14.561 61.535 55.872 1.00 22.10 301 TRP B CA 1
ATOM 6510 C C . TRP B 1 300 ? 13.701 60.798 54.838 1.00 22.24 301 TRP B C 1
ATOM 6511 O O . TRP B 1 300 ? 13.229 61.390 53.859 1.00 21.43 301 TRP B O 1
ATOM 6522 N N . ARG B 1 301 ? 13.488 59.506 55.079 1.00 22.01 302 ARG B N 1
ATOM 6523 C CA . ARG B 1 301 ? 12.921 58.607 54.077 1.00 21.19 302 ARG B CA 1
ATOM 6524 C C . ARG B 1 301 ? 11.475 58.243 54.377 1.00 20.60 302 ARG B C 1
ATOM 6525 O O . ARG B 1 301 ? 10.624 58.240 53.487 1.00 20.33 302 ARG B O 1
ATOM 6533 N N . VAL B 1 302 ? 11.213 57.920 55.640 1.00 20.98 303 VAL B N 1
ATOM 6534 C CA . VAL B 1 302 ? 9.863 57.593 56.092 1.00 20.58 303 VAL B CA 1
ATOM 6535 C C . VAL B 1 302 ? 9.480 58.432 57.297 1.00 19.58 303 VAL B C 1
ATOM 6536 O O . VAL B 1 302 ? 9.908 58.143 58.414 1.00 19.16 303 VAL B O 1
ATOM 6540 N N . ALA B 1 303 ? 8.682 59.472 57.054 1.00 20.01 304 ALA B N 1
ATOM 6541 C CA . ALA B 1 303 ? 8.132 60.317 58.114 1.00 19.88 304 ALA B CA 1
ATOM 6542 C C . ALA B 1 303 ? 6.706 59.870 58.427 1.00 19.24 304 ALA B C 1
ATOM 6543 O O . ALA B 1 303 ? 5.748 60.360 57.821 1.00 19.05 304 ALA B O 1
ATOM 6545 N N . GLY B 1 304 ? 6.575 58.937 59.366 1.00 17.87 305 GLY B N 1
ATOM 6546 C CA . GLY B 1 304 ? 5.303 58.289 59.626 1.00 17.86 305 GLY B CA 1
ATOM 6547 C C . GLY B 1 304 ? 4.439 58.994 60.651 1.00 17.68 305 GLY B C 1
ATOM 6548 O O . GLY B 1 304 ? 4.931 59.445 61.671 1.00 17.83 305 GLY B O 1
ATOM 6549 N N . ILE B 1 305 ? 3.143 59.095 60.384 1.00 17.85 306 ILE B N 1
ATOM 6550 C CA . ILE B 1 305 ? 2.239 59.714 61.338 1.00 17.42 306 ILE B CA 1
ATOM 6551 C C . ILE B 1 305 ? 1.184 58.714 61.740 1.00 17.17 306 ILE B C 1
ATOM 6552 O O . ILE B 1 305 ? 0.587 58.074 60.888 1.00 16.87 306 ILE B O 1
ATOM 6557 N N . GLY B 1 306 ? 0.950 58.590 63.040 1.00 17.70 307 GLY B N 1
ATOM 6558 C CA . GLY B 1 306 ? -0.090 57.712 63.536 1.00 18.76 307 GLY B CA 1
ATOM 6559 C C . GLY B 1 306 ? -0.577 58.076 64.919 1.00 19.34 307 GLY B C 1
ATOM 6560 O O . GLY B 1 306 ? -0.240 59.139 65.438 1.00 19.83 307 GLY B O 1
ATOM 6561 N N . ALA B 1 307 ? -1.386 57.192 65.499 1.00 19.81 308 ALA B N 1
ATOM 6562 C CA . ALA B 1 307 ? -1.837 57.288 66.893 1.00 19.58 308 ALA B CA 1
ATOM 6563 C C . ALA B 1 307 ? -3.113 58.097 67.100 1.00 19.69 308 ALA B C 1
ATOM 6564 O O . ALA B 1 307 ? -3.911 57.765 67.958 1.00 20.61 308 ALA B O 1
ATOM 6566 N N . GLU B 1 308 ? -3.307 59.156 66.327 1.00 19.77 309 GLU B N 1
ATOM 6567 C CA . GLU B 1 308 ? -4.552 59.916 66.394 1.00 20.11 309 GLU B CA 1
ATOM 6568 C C . GLU B 1 308 ? -5.010 60.242 64.994 1.00 19.76 309 GLU B C 1
ATOM 6569 O O . GLU B 1 308 ? -4.191 60.267 64.072 1.00 19.10 309 GLU B O 1
ATOM 6575 N N . PRO B 1 309 ? -6.319 60.501 64.823 1.00 19.82 310 PRO B N 1
ATOM 6576 C CA . PRO B 1 309 ? -6.809 61.005 63.530 1.00 19.52 310 PRO B CA 1
ATOM 6577 C C . PRO B 1 309 ? -5.873 62.080 62.966 1.00 18.28 310 PRO B C 1
ATOM 6578 O O . PRO B 1 309 ? -5.594 63.093 63.625 1.00 17.34 310 PRO B O 1
ATOM 6582 N N . ILE B 1 310 ? -5.376 61.821 61.760 1.00 17.82 311 ILE B N 1
ATOM 6583 C CA . ILE B 1 310 ? -4.332 62.627 61.154 1.00 17.73 311 ILE B CA 1
ATOM 6584 C C . ILE B 1 310 ? -4.928 63.852 60.470 1.00 19.00 311 ILE B C 1
ATOM 6585 O O . ILE B 1 310 ? -5.965 63.756 59.814 1.00 19.03 311 ILE B O 1
ATOM 6590 N N . SER B 1 311 ? -4.283 65.005 60.637 1.00 18.85 312 SER B N 1
ATOM 6591 C CA . SER B 1 311 ? -4.743 66.224 59.988 1.00 20.19 312 SER B CA 1
ATOM 6592 C C . SER B 1 311 ? -3.916 66.524 58.736 1.00 21.37 312 SER B C 1
ATOM 6593 O O . SER B 1 311 ? -2.782 66.992 58.834 1.00 22.32 312 SER B O 1
ATOM 6596 N N . ALA B 1 312 ? -4.489 66.259 57.563 1.00 21.01 313 ALA B N 1
ATOM 6597 C CA . ALA B 1 312 ? -3.775 66.418 56.297 1.00 21.13 313 ALA B CA 1
ATOM 6598 C C . ALA B 1 312 ? -3.321 67.863 56.040 1.00 23.49 313 ALA B C 1
ATOM 6599 O O . ALA B 1 312 ? -2.292 68.108 55.397 1.00 23.17 313 ALA B O 1
ATOM 6601 N N . GLU B 1 313 ? -4.103 68.810 56.545 1.00 23.69 314 GLU B N 1
ATOM 6602 C CA . GLU B 1 313 ? -3.805 70.227 56.410 1.00 24.28 314 GLU B CA 1
ATOM 6603 C C . GLU B 1 313 ? -2.568 70.596 57.237 1.00 24.31 314 GLU B C 1
ATOM 6604 O O . GLU B 1 313 ? -1.732 71.383 56.796 1.00 24.92 314 GLU B O 1
ATOM 6610 N N . GLN B 1 314 ? -2.447 70.015 58.428 1.00 23.49 315 GLN B N 1
ATOM 6611 C CA . GLN B 1 314 ? -1.315 70.298 59.307 1.00 23.71 315 GLN B CA 1
ATOM 6612 C C . GLN B 1 314 ? -0.029 69.782 58.711 1.00 24.57 315 GLN B C 1
ATOM 6613 O O . GLN B 1 314 ? 1.023 70.417 58.824 1.00 25.23 315 GLN B O 1
ATOM 6619 N N . LEU B 1 315 ? -0.111 68.610 58.091 1.00 23.80 316 LEU B N 1
ATOM 6620 C CA . LEU B 1 315 ? 1.068 67.980 57.518 1.00 23.43 316 LEU B CA 1
ATOM 6621 C C . LEU B 1 315 ? 1.543 68.727 56.269 1.00 23.49 316 LEU B C 1
ATOM 6622 O O . LEU B 1 315 ? 2.730 68.754 55.965 1.00 23.06 316 LEU B O 1
ATOM 6627 N N . HIS B 1 316 ? 0.617 69.352 55.557 1.00 24.36 317 HIS B N 1
ATOM 6628 C CA . HIS B 1 316 ? 1.005 70.195 54.438 1.00 26.19 317 HIS B CA 1
ATOM 6629 C C . HIS B 1 316 ? 1.750 71.430 54.962 1.00 26.28 317 HIS B C 1
ATOM 6630 O O . HIS B 1 316 ? 2.809 71.793 54.443 1.00 26.52 317 HIS B O 1
ATOM 6637 N N . GLN B 1 317 ? 1.207 72.059 56.002 1.00 26.07 318 GLN B N 1
ATOM 6638 C CA . GLN B 1 317 ? 1.847 73.226 56.596 1.00 26.41 318 GLN B CA 1
ATOM 6639 C C . GLN B 1 317 ? 3.249 72.859 57.028 1.00 24.88 318 GLN B C 1
ATOM 6640 O O . GLN B 1 317 ? 4.192 73.619 56.820 1.00 24.94 318 GLN B O 1
ATOM 6646 N N . PHE B 1 318 ? 3.379 71.685 57.633 1.00 24.54 319 PHE B N 1
ATOM 6647 C CA . PHE B 1 318 ? 4.685 71.193 58.046 1.00 24.18 319 PHE B CA 1
ATOM 6648 C C . PHE B 1 318 ? 5.598 71.011 56.836 1.00 25.02 319 PHE B C 1
ATOM 6649 O O . PHE B 1 318 ? 6.763 71.420 56.858 1.00 25.70 319 PHE B O 1
ATOM 6657 N N . ALA B 1 319 ? 5.065 70.400 55.782 1.00 24.17 320 ALA B N 1
ATOM 6658 C CA . ALA B 1 319 ? 5.845 70.116 54.590 1.00 23.45 320 ALA B CA 1
ATOM 6659 C C . ALA B 1 319 ? 6.369 71.403 53.982 1.00 25.51 320 ALA B C 1
ATOM 6660 O O . ALA B 1 319 ? 7.543 71.493 53.623 1.00 26.03 320 ALA B O 1
ATOM 6662 N N . GLU B 1 320 ? 5.491 72.397 53.863 1.00 26.21 321 GLU B N 1
ATOM 6663 C CA . GLU B 1 320 ? 5.891 73.699 53.342 1.00 27.21 321 GLU B CA 1
ATOM 6664 C C . GLU B 1 320 ? 6.944 74.330 54.233 1.00 27.04 321 GLU B C 1
ATOM 6665 O O . GLU B 1 320 ? 8.023 74.711 53.767 1.00 27.98 321 GLU B O 1
ATOM 6671 N N . CYS B 1 321 ? 6.628 74.437 55.516 1.00 25.26 322 CYS B N 1
ATOM 6672 C CA . CYS B 1 321 ? 7.557 75.024 56.461 1.00 25.78 322 CYS B CA 1
ATOM 6673 C C . CYS B 1 321 ? 8.961 74.437 56.319 1.00 26.33 322 CYS B C 1
ATOM 6674 O O . CYS B 1 321 ? 9.954 75.155 56.458 1.00 26.98 322 CYS B O 1
ATOM 6677 N N . PHE B 1 322 ? 9.043 73.141 56.024 1.00 25.70 323 PHE B N 1
ATOM 6678 C CA . PHE B 1 322 ? 10.332 72.456 56.012 1.00 25.40 323 PHE B CA 1
ATOM 6679 C C . PHE B 1 322 ? 10.817 72.027 54.638 1.00 25.59 323 PHE B C 1
ATOM 6680 O O . PHE B 1 322 ? 11.874 71.418 54.509 1.00 25.44 323 PHE B O 1
ATOM 6688 N N . ARG B 1 323 ? 10.045 72.354 53.614 1.00 26.74 324 ARG B N 1
ATOM 6689 C CA . ARG B 1 323 ? 10.477 72.131 52.242 1.00 28.51 324 ARG B CA 1
ATOM 6690 C C . ARG B 1 323 ? 11.873 72.731 52.028 1.00 28.17 324 ARG B C 1
ATOM 6691 O O . ARG B 1 323 ? 12.764 72.092 51.451 1.00 26.94 324 ARG B O 1
ATOM 6699 N N . GLN B 1 324 ? 12.062 73.951 52.526 1.00 27.96 325 GLN B N 1
ATOM 6700 C CA . GLN B 1 324 ? 13.279 74.708 52.253 1.00 27.99 325 GLN B CA 1
ATOM 6701 C C . GLN B 1 324 ? 14.543 74.141 52.896 1.00 26.39 325 GLN B C 1
ATOM 6702 O O . GLN B 1 324 ? 15.622 74.694 52.730 1.00 25.12 325 GLN B O 1
ATOM 6708 N N . VAL B 1 325 ? 14.418 73.053 53.641 1.00 26.34 326 VAL B N 1
ATOM 6709 C CA . VAL B 1 325 ? 15.602 72.382 54.152 1.00 26.50 326 VAL B CA 1
ATOM 6710 C C . VAL B 1 325 ? 15.617 70.944 53.673 1.00 26.67 326 VAL B C 1
ATOM 6711 O O . VAL B 1 325 ? 16.133 70.057 54.361 1.00 26.08 326 VAL B O 1
ATOM 6715 N N . ASN B 1 326 ? 15.032 70.722 52.499 1.00 25.97 327 ASN B N 1
ATOM 6716 C CA . ASN B 1 326 ? 15.094 69.424 51.828 1.00 26.55 327 ASN B CA 1
ATOM 6717 C C . ASN B 1 326 ? 14.263 68.310 52.438 1.00 25.28 327 ASN B C 1
ATOM 6718 O O . ASN B 1 326 ? 14.588 67.132 52.281 1.00 24.85 327 ASN B O 1
ATOM 6723 N N . PHE B 1 327 ? 13.198 68.670 53.138 1.00 25.12 328 PHE B N 1
ATOM 6724 C CA . PHE B 1 327 ? 12.244 67.659 53.539 1.00 24.83 328 PHE B CA 1
ATOM 6725 C C . PHE B 1 327 ? 11.281 67.406 52.392 1.00 24.90 328 PHE B C 1
ATOM 6726 O O . PHE B 1 327 ? 10.667 68.340 51.865 1.00 24.81 328 PHE B O 1
ATOM 6734 N N . ASP B 1 328 ? 11.151 66.134 52.027 1.00 24.47 329 ASP B N 1
ATOM 6735 C CA . ASP B 1 328 ? 10.370 65.720 50.872 1.00 24.45 329 ASP B CA 1
ATOM 6736 C C . ASP B 1 328 ? 9.018 65.171 51.320 1.00 24.53 329 ASP B C 1
ATOM 6737 O O . ASP B 1 328 ? 8.953 64.090 51.909 1.00 23.89 329 ASP B O 1
ATOM 6742 N N . ASN B 1 329 ? 7.944 65.909 51.036 1.00 24.25 330 ASN B N 1
ATOM 6743 C CA . ASN B 1 329 ? 6.597 65.516 51.469 1.00 23.70 330 ASN B CA 1
ATOM 6744 C C . ASN B 1 329 ? 6.147 64.109 51.048 1.00 23.99 330 ASN B C 1
ATOM 6745 O O . ASN B 1 329 ? 5.160 63.598 51.573 1.00 23.80 330 ASN B O 1
ATOM 6750 N N . LYS B 1 330 ? 6.828 63.488 50.091 1.00 23.68 331 LYS B N 1
ATOM 6751 C CA . LYS B 1 330 ? 6.443 62.135 49.711 1.00 24.42 331 LYS B CA 1
ATOM 6752 C C . LYS B 1 330 ? 6.859 61.137 50.790 1.00 23.46 331 LYS B C 1
ATOM 6753 O O . LYS B 1 330 ? 6.395 60.000 50.803 1.00 23.90 331 LYS B O 1
ATOM 6759 N N . THR B 1 331 ? 7.717 61.567 51.705 1.00 22.47 332 THR B N 1
ATOM 6760 C CA . THR B 1 331 ? 8.144 60.700 52.794 1.00 21.84 332 THR B CA 1
ATOM 6761 C C . THR B 1 331 ? 7.058 60.469 53.847 1.00 21.32 332 THR B C 1
ATOM 6762 O O . THR B 1 331 ? 7.148 59.523 54.629 1.00 20.93 332 THR B O 1
ATOM 6766 N N . PHE B 1 332 ? 6.040 61.326 53.881 1.00 21.15 333 PHE B N 1
ATOM 6767 C CA . PHE B 1 332 ? 4.927 61.122 54.809 1.00 20.58 333 PHE B CA 1
ATOM 6768 C C . PHE B 1 332 ? 4.283 59.765 54.630 1.00 21.09 333 PHE B C 1
ATOM 6769 O O . PHE B 1 332 ? 3.900 59.385 53.521 1.00 21.91 333 PHE B O 1
ATOM 6785 N N . PRO B 1 334 ? 1.216 58.140 56.607 1.00 18.01 335 PRO B N 1
ATOM 678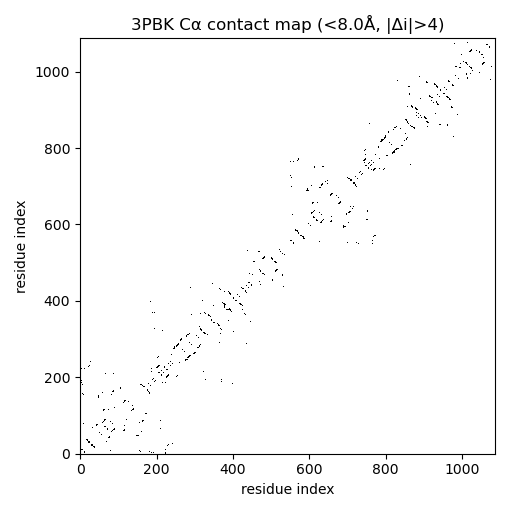6 C CA . PRO B 1 334 ? 0.122 57.910 57.547 1.00 17.65 335 PRO B CA 1
ATOM 6787 C C . PRO B 1 334 ? -0.046 56.419 57.844 1.00 18.23 335 PRO B C 1
ATOM 6788 O O . PRO B 1 334 ? -0.130 55.636 56.911 1.00 19.19 335 PRO B O 1
ATOM 6792 N N . CYS B 1 335 ? -0.095 56.028 59.115 1.00 18.08 336 CYS B N 1
ATOM 6793 C CA . CYS B 1 335 ? -0.358 54.634 59.477 1.00 18.30 336 CYS B CA 1
ATOM 6794 C C . CYS B 1 335 ? -1.386 54.515 60.602 1.00 17.63 336 CYS B C 1
ATOM 6795 O O . CYS B 1 335 ? -1.718 55.501 61.248 1.00 17.29 336 CYS B O 1
ATOM 6798 N N . TYR B 1 336 ? -1.877 53.299 60.830 1.00 17.40 337 TYR B N 1
ATOM 6799 C CA . TYR B 1 336 ? -2.921 53.051 61.823 1.00 17.20 337 TYR B CA 1
ATOM 6800 C C . TYR B 1 336 ? -2.584 51.835 62.651 1.00 17.53 337 TYR B C 1
ATOM 6801 O O . TYR B 1 336 ? -1.966 50.897 62.155 1.00 17.91 337 TYR B O 1
ATOM 6810 N N . GLY B 1 337 ? -2.998 51.831 63.910 1.00 17.57 338 GLY B N 1
ATOM 6811 C CA . GLY B 1 337 ? -2.715 50.689 64.753 1.00 17.49 338 GLY B CA 1
ATOM 6812 C C . GLY B 1 337 ? -3.227 50.871 66.154 1.00 18.84 338 GLY B C 1
ATOM 6813 O O . GLY B 1 337 ? -3.611 51.968 66.548 1.00 19.46 338 GLY B O 1
ATOM 6814 N N . LEU B 1 338 ? -3.244 49.778 66.905 1.00 19.20 339 LEU B N 1
ATOM 6815 C CA . LEU B 1 338 ? -3.597 49.821 68.315 1.00 18.94 339 LEU B CA 1
ATOM 6816 C C . LEU B 1 338 ? -2.791 48.749 69.014 1.00 18.18 339 LEU B C 1
ATOM 6817 O O . LEU B 1 338 ? -2.328 47.819 68.371 1.00 18.14 339 LEU B O 1
ATOM 6822 N N . ALA B 1 339 ? -2.615 48.885 70.323 1.00 19.07 340 ALA B N 1
ATOM 6823 C CA . ALA B 1 339 ? -1.842 47.927 71.111 1.00 18.20 340 ALA B CA 1
ATOM 6824 C C . ALA B 1 339 ? -2.450 46.529 71.056 1.00 18.08 340 ALA B C 1
ATOM 6825 O O . ALA B 1 339 ? -1.737 45.527 71.138 1.00 17.69 340 ALA B O 1
ATOM 6827 N N . GLU B 1 340 ? -3.770 46.478 70.914 1.00 18.09 341 GLU B N 1
ATOM 6828 C CA . GLU B 1 340 ? -4.505 45.227 70.834 1.00 18.38 341 GLU B CA 1
ATOM 6829 C C . GLU B 1 340 ? -4.031 44.359 69.671 1.00 18.69 341 GLU B C 1
ATOM 6830 O O . GLU B 1 340 ? -4.338 43.168 69.603 1.00 18.91 341 GLU B O 1
ATOM 6836 N N . ASN B 1 341 ? -3.284 44.956 68.752 1.00 17.90 342 ASN B N 1
ATOM 6837 C CA . ASN B 1 341 ? -2.757 44.218 67.617 1.00 17.10 342 ASN B CA 1
ATOM 6838 C C . ASN B 1 341 ? -1.250 44.315 67.622 1.00 16.85 342 ASN B C 1
ATOM 6839 O O . ASN B 1 341 ? -0.616 44.306 66.568 1.00 16.97 342 ASN B O 1
ATOM 6844 N N . ALA B 1 342 ? -0.691 44.406 68.824 1.00 16.74 343 ALA B N 1
ATOM 6845 C CA . ALA B 1 342 ? 0.734 44.626 69.022 1.00 16.94 343 ALA B CA 1
ATOM 6846 C C . ALA B 1 342 ? 1.119 46.076 68.739 1.00 16.67 343 ALA B C 1
ATOM 6847 O O . ALA B 1 342 ? 1.587 46.773 69.621 1.00 16.83 343 ALA B O 1
ATOM 6849 N N . LEU B 1 343 ? 0.928 46.524 67.505 1.00 17.31 344 LEU B N 1
ATOM 6850 C CA . LEU B 1 343 ? 1.267 47.891 67.130 1.00 16.72 344 LEU B CA 1
ATOM 6851 C C . LEU B 1 343 ? 0.538 48.320 65.881 1.00 16.63 344 LEU B C 1
ATOM 6852 O O . LEU B 1 343 ? -0.376 49.139 65.941 1.00 17.66 344 LEU B O 1
ATOM 6857 N N . ALA B 1 344 ? 0.946 47.770 64.742 1.00 16.35 345 ALA B N 1
ATOM 6858 C CA . ALA B 1 344 ? 0.419 48.237 63.459 1.00 16.69 345 ALA B CA 1
ATOM 6859 C C . ALA B 1 344 ? -0.730 47.417 62.840 1.00 16.61 345 ALA B C 1
ATOM 6860 O O . ALA B 1 344 ? -0.821 46.194 63.004 1.00 15.13 345 ALA B O 1
ATOM 6862 N N . VAL B 1 345 ? -1.599 48.134 62.125 1.00 16.96 346 VAL B N 1
ATOM 6863 C CA . VAL B 1 345 ? -2.724 47.549 61.396 1.00 16.86 346 VAL B CA 1
ATOM 6864 C C . VAL B 1 345 ? -2.634 47.869 59.897 1.00 16.25 346 VAL B C 1
ATOM 6865 O O . VAL B 1 345 ? -2.858 47.001 59.055 1.00 15.99 346 VAL B O 1
ATOM 6869 N N . SER B 1 346 ? -2.277 49.103 59.569 1.00 16.00 347 SER B N 1
ATOM 6870 C CA . SER B 1 346 ? -2.170 49.502 58.177 1.00 17.27 347 SER B CA 1
ATOM 6871 C C . SER B 1 346 ? -1.163 50.627 57.938 1.00 18.39 347 SER B C 1
ATOM 6872 O O . SER B 1 346 ? -0.857 51.407 58.837 1.00 18.46 347 SER B O 1
ATOM 6875 N N . PHE B 1 347 ? -0.657 50.707 56.712 1.00 19.07 348 PHE B N 1
ATOM 6876 C CA . PHE B 1 347 ? 0.273 51.761 56.332 1.00 19.56 348 PHE B CA 1
ATOM 6877 C C . PHE B 1 347 ? -0.095 52.303 54.962 1.00 20.55 348 PHE B C 1
ATOM 6878 O O . PHE B 1 347 ? -0.308 51.526 54.035 1.00 22.19 348 PHE B O 1
ATOM 6886 N N . SER B 1 348 ? -0.158 53.623 54.820 1.00 20.56 349 SER B N 1
ATOM 6887 C CA . SER B 1 348 ? -0.317 54.235 53.499 1.00 21.69 349 SER B CA 1
ATOM 6888 C C . SER B 1 348 ? 0.815 53.758 52.601 1.00 22.97 349 SER B C 1
ATOM 6889 O O . SER B 1 348 ? 1.863 53.316 53.090 1.00 22.55 349 SER B O 1
ATOM 6892 N N . ASP B 1 349 ? 0.601 53.853 51.292 1.00 23.46 350 ASP B N 1
ATOM 6893 C CA . ASP B 1 349 ? 1.567 53.349 50.317 1.00 23.96 350 ASP B CA 1
ATOM 6894 C C . ASP B 1 349 ? 2.962 53.995 50.415 1.00 25.18 350 ASP B C 1
ATOM 6895 O O . ASP B 1 349 ? 3.117 55.144 50.843 1.00 25.13 350 ASP B O 1
ATOM 6900 N N . GLU B 1 350 ? 3.974 53.227 50.024 1.00 25.29 351 GLU B N 1
ATOM 6901 C CA . GLU B 1 350 ? 5.355 53.680 50.020 1.00 25.04 351 GLU B CA 1
ATOM 6902 C C . GLU B 1 350 ? 5.533 54.909 49.117 1.00 25.81 351 GLU B C 1
ATOM 6903 O O . GLU B 1 350 ? 4.964 54.979 48.023 1.00 25.62 351 GLU B O 1
ATOM 6909 N N . ALA B 1 351 ? 6.321 55.877 49.579 1.00 25.48 352 ALA B N 1
ATOM 6910 C CA . ALA B 1 351 ? 6.631 57.066 48.787 1.00 25.41 352 ALA B CA 1
ATOM 6911 C C . ALA B 1 351 ? 5.378 57.813 48.311 1.00 26.76 352 ALA B C 1
ATOM 6912 O O . ALA B 1 351 ? 5.403 58.507 47.282 1.00 26.79 352 ALA B O 1
ATOM 6914 N N . SER B 1 352 ? 4.300 57.687 49.085 1.00 26.62 353 SER B N 1
ATOM 6915 C CA . SER B 1 352 ? 2.981 58.227 48.730 1.00 26.13 353 SER B CA 1
ATOM 6916 C C . SER B 1 352 ? 2.759 59.681 49.152 1.00 24.64 353 SER B C 1
ATOM 6917 O O . SER B 1 352 ? 2.164 60.469 48.413 1.00 24.98 353 SER B O 1
ATOM 6920 N N . GLY B 1 353 ? 3.218 60.021 50.353 1.00 23.30 354 GLY B N 1
ATOM 6921 C CA . GLY B 1 353 ? 2.839 61.274 50.968 1.00 22.02 354 GLY B CA 1
ATOM 6922 C C . GLY B 1 353 ? 1.400 61.131 51.410 1.00 19.88 354 GLY B C 1
ATOM 6923 O O . GLY B 1 353 ? 0.830 60.048 51.319 1.00 20.30 354 GLY B O 1
ATOM 6924 N N . VAL B 1 354 ? 0.802 62.214 51.882 1.00 18.32 355 VAL B N 1
ATOM 6925 C CA . VAL B 1 354 ? -0.561 62.148 52.381 1.00 17.97 355 VAL B CA 1
ATOM 6926 C C . VAL B 1 354 ? -1.567 61.946 51.255 1.00 18.62 355 VAL B C 1
ATOM 6927 O O . VAL B 1 354 ? -1.680 62.773 50.361 1.00 19.23 355 VAL B O 1
ATOM 6931 N N . VAL B 1 355 ? -2.296 60.839 51.292 1.00 18.21 356 VAL B N 1
ATOM 6932 C CA . VAL B 1 355 ? -3.421 60.678 50.387 1.00 18.22 356 VAL B CA 1
ATOM 6933 C C . VAL B 1 355 ? -4.726 60.899 51.141 1.00 18.84 356 VAL B C 1
ATOM 6934 O O . VAL B 1 355 ? -4.908 60.391 52.246 1.00 19.16 356 VAL B O 1
ATOM 6938 N N . VAL B 1 356 ? -5.646 61.647 50.547 1.00 19.04 357 VAL B N 1
ATOM 6939 C CA . VAL B 1 356 ? -6.880 61.970 51.240 1.00 18.52 357 VAL B CA 1
ATOM 6940 C C . VAL B 1 356 ? -8.116 61.573 50.458 1.00 18.69 357 VAL B C 1
ATOM 6941 O O . VAL B 1 356 ? -8.085 61.465 49.244 1.00 19.69 357 VAL B O 1
ATOM 6945 N N . ASN B 1 357 ? -9.207 61.345 51.169 1.00 19.35 358 ASN B N 1
ATOM 6946 C CA . ASN B 1 357 ? -10.499 61.197 50.531 1.00 20.26 358 ASN B CA 1
ATOM 6947 C C . ASN B 1 357 ? -11.449 62.250 51.091 1.00 21.33 358 ASN B C 1
ATOM 6948 O O . ASN B 1 357 ? -11.717 62.259 52.286 1.00 21.48 358 ASN B O 1
ATOM 6953 N N . GLU B 1 358 ? -11.938 63.152 50.246 1.00 22.61 359 GLU B N 1
ATOM 6954 C CA . GLU B 1 358 ? -12.920 64.140 50.694 1.00 23.69 359 GLU B CA 1
ATOM 6955 C C . GLU B 1 358 ? -14.344 63.613 50.590 1.00 23.49 359 GLU B C 1
ATOM 6956 O O . GLU B 1 358 ? -14.701 62.916 49.646 1.00 24.01 359 GLU B O 1
ATOM 6962 N N . VAL B 1 359 ? -15.162 63.966 51.564 1.00 23.79 360 VAL B N 1
ATOM 6963 C CA . VAL B 1 359 ? -16.499 63.425 51.636 1.00 25.11 360 VAL B CA 1
ATOM 6964 C C . VAL B 1 359 ? -17.477 64.498 52.057 1.00 25.78 360 VAL B C 1
ATOM 6965 O O . VAL B 1 359 ? -17.185 65.302 52.939 1.00 25.31 360 VAL B O 1
ATOM 6969 N N . ASP B 1 360 ? -18.638 64.511 51.414 1.00 26.45 361 ASP B N 1
ATOM 6970 C CA . ASP B 1 360 ? -19.694 65.439 51.786 1.00 27.96 361 ASP B CA 1
ATOM 6971 C C . ASP B 1 360 ? -19.978 65.266 53.268 1.00 26.71 361 ASP B C 1
ATOM 6972 O O . ASP B 1 360 ? -20.538 64.251 53.693 1.00 25.37 361 ASP B O 1
ATOM 6977 N N . ARG B 1 361 ? -19.572 66.259 54.054 1.00 26.76 362 ARG B N 1
ATOM 6978 C CA . ARG B 1 361 ? -19.703 66.159 55.495 1.00 26.61 362 ARG B CA 1
ATOM 6979 C C . ARG B 1 361 ? -21.132 65.874 55.882 1.00 25.92 362 ARG B C 1
ATOM 6980 O O . ARG B 1 361 ? -21.388 65.010 56.702 1.00 25.77 362 ARG B O 1
ATOM 6988 N N . ASP B 1 362 ? -22.064 66.602 55.283 1.00 27.37 363 ASP B N 1
ATOM 6989 C CA . ASP B 1 362 ? -23.471 66.468 55.635 1.00 26.89 363 ASP B CA 1
ATOM 6990 C C . ASP B 1 362 ? -23.996 65.053 55.430 1.00 25.83 363 ASP B C 1
ATOM 6991 O O . ASP B 1 362 ? -24.780 64.557 56.230 1.00 25.29 363 ASP B O 1
ATOM 6996 N N . ILE B 1 363 ? -23.566 64.393 54.366 1.00 25.31 364 ILE B N 1
ATOM 6997 C CA . ILE B 1 363 ? -24.049 63.047 54.130 1.00 25.20 364 ILE B CA 1
ATOM 6998 C C . ILE B 1 363 ? -23.491 62.105 55.186 1.00 25.41 364 ILE B C 1
ATOM 6999 O O . ILE B 1 363 ? -24.152 61.155 55.601 1.00 26.01 364 ILE B O 1
ATOM 7004 N N . LEU B 1 364 ? -22.272 62.385 55.632 1.00 25.39 365 LEU B N 1
ATOM 7005 C CA . LEU B 1 364 ? -21.614 61.575 56.645 1.00 23.11 365 LEU B CA 1
ATOM 7006 C C . LEU B 1 364 ? -22.350 61.681 57.963 1.00 23.20 365 LEU B C 1
ATOM 7007 O O . LEU B 1 364 ? -22.600 60.685 58.627 1.00 23.80 365 LEU B O 1
ATOM 7012 N N . GLU B 1 365 ? -22.697 62.901 58.342 1.00 23.67 366 GLU B N 1
ATOM 7013 C CA . GLU B 1 365 ? -23.325 63.130 59.625 1.00 24.05 366 GLU B CA 1
ATOM 7014 C C . GLU B 1 365 ? -24.723 62.562 59.649 1.00 25.15 366 GLU B C 1
ATOM 7015 O O . GLU B 1 365 ? -25.172 62.071 60.683 1.00 25.63 366 GLU B O 1
ATOM 7021 N N . TYR B 1 366 ? -25.406 62.624 58.507 1.00 25.49 367 TYR B N 1
ATOM 7022 C CA . TYR B 1 366 ? -26.833 62.301 58.452 1.00 25.34 367 TYR B CA 1
ATOM 7023 C C . TYR B 1 366 ? -27.128 60.900 57.926 1.00 24.47 367 TYR B C 1
ATOM 7024 O O . TYR B 1 366 ? -28.166 60.325 58.254 1.00 25.17 367 TYR B O 1
ATOM 7033 N N . GLN B 1 367 ? -26.222 60.346 57.129 1.00 23.70 368 GLN B N 1
ATOM 7034 C CA . GLN B 1 367 ? -26.471 59.045 56.509 1.00 25.15 368 GLN B CA 1
ATOM 7035 C C . GLN B 1 367 ? -25.402 58.002 56.827 1.00 24.28 368 GLN B C 1
ATOM 7036 O O . GLN B 1 367 ? -25.585 56.810 56.571 1.00 23.33 368 GLN B O 1
ATOM 7042 N N . GLY B 1 368 ? -24.287 58.444 57.388 1.00 23.57 369 GLY B N 1
ATOM 7043 C CA . GLY B 1 368 ? -23.233 57.517 57.734 1.00 22.76 369 GLY B CA 1
ATOM 7044 C C . GLY B 1 368 ? -22.526 56.931 56.531 1.00 21.65 369 GLY B C 1
ATOM 7045 O O . GLY B 1 368 ? -21.888 55.894 56.644 1.00 20.41 369 GLY B O 1
ATOM 7046 N N . LYS B 1 369 ? -22.643 57.594 55.382 1.00 22.83 370 LYS B N 1
ATOM 7047 C CA . LYS B 1 369 ? -21.918 57.200 54.172 1.00 22.77 370 LYS B CA 1
ATOM 7048 C C . LYS B 1 369 ? -20.893 58.266 53.790 1.00 23.09 370 LYS B C 1
ATOM 7049 O O . LYS B 1 369 ? -21.122 59.466 53.964 1.00 23.18 370 LYS B O 1
ATOM 7055 N N . ALA B 1 370 ? -19.762 57.823 53.261 1.00 22.64 371 ALA B N 1
ATOM 7056 C CA . ALA B 1 370 ? -18.773 58.739 52.727 1.00 22.98 371 ALA B CA 1
ATOM 7057 C C . ALA B 1 370 ? -18.960 58.790 51.220 1.00 24.45 371 ALA B C 1
ATOM 7058 O O . ALA B 1 370 ? -18.693 57.803 50.532 1.00 24.27 371 ALA B O 1
ATOM 7060 N N . VAL B 1 371 ? -19.446 59.917 50.707 1.00 24.63 372 VAL B N 1
ATOM 7061 C CA . VAL B 1 371 ? -19.549 60.091 49.262 1.00 24.68 372 VAL B CA 1
ATOM 7062 C C . VAL B 1 371 ? -18.732 61.297 48.840 1.00 26.36 372 VAL B C 1
ATOM 7063 O O . VAL B 1 371 ? -18.466 62.189 49.644 1.00 27.19 372 VAL B O 1
ATOM 7067 N N . ALA B 1 372 ? -18.333 61.332 47.577 1.00 27.16 373 ALA B N 1
ATOM 7068 C CA . ALA B 1 372 ? -17.534 62.445 47.091 1.00 28.39 373 ALA B CA 1
ATOM 7069 C C . ALA B 1 372 ? -18.380 63.705 47.116 1.00 29.75 373 ALA B C 1
ATOM 7070 O O . ALA B 1 372 ? -19.580 63.655 46.856 1.00 30.37 373 ALA B O 1
ATOM 7072 N N . PRO B 1 373 ? -17.765 64.841 47.462 1.00 31.02 374 PRO B N 1
ATOM 7073 C CA . PRO B 1 373 ? -18.511 66.102 47.467 1.00 35.25 374 PRO B CA 1
ATOM 7074 C C . PRO B 1 373 ? -18.831 66.539 46.041 1.00 38.26 374 PRO B C 1
ATOM 7075 O O . PRO B 1 373 ? -17.934 66.542 45.203 1.00 37.69 374 PRO B O 1
ATOM 7079 N N . GLY B 1 374 ? -20.085 66.893 45.771 1.00 42.33 375 GLY B N 1
ATOM 7080 C CA . GLY B 1 374 ? -20.465 67.410 44.467 1.00 48.51 375 GLY B CA 1
ATOM 7081 C C . GLY B 1 374 ? -20.036 68.853 44.273 1.00 52.05 375 GLY B C 1
ATOM 7082 O O . GLY B 1 374 ? -18.911 69.227 44.608 1.00 50.85 375 GLY B O 1
ATOM 7083 N N . ALA B 1 375 ? -20.927 69.670 43.722 1.00 56.28 376 ALA B N 1
ATOM 7084 C CA . ALA B 1 375 ? -20.674 71.105 43.614 1.00 58.26 376 ALA B CA 1
ATOM 7085 C C . ALA B 1 375 ? -21.613 71.878 44.562 1.00 57.99 376 ALA B C 1
ATOM 7086 O O . ALA B 1 375 ? -21.209 72.865 45.199 1.00 53.80 376 ALA B O 1
ATOM 7088 N N . GLU B 1 376 ? -22.857 71.398 44.659 1.00 58.99 377 GLU B N 1
ATOM 7089 C CA . GLU B 1 376 ? -23.855 71.942 45.583 1.00 59.24 377 GLU B CA 1
ATOM 7090 C C . GLU B 1 376 ? -23.580 71.426 46.996 1.00 56.19 377 GLU B C 1
ATOM 7091 O O . GLU B 1 376 ? -24.478 71.351 47.841 1.00 53.60 377 GLU B O 1
ATOM 7093 N N . THR B 1 377 ? -22.320 71.071 47.232 1.00 54.40 378 THR B N 1
ATOM 7094 C CA . THR B 1 377 ? -21.885 70.495 48.496 1.00 50.54 378 THR B CA 1
ATOM 7095 C C . THR B 1 377 ? -21.459 71.594 49.458 1.00 49.24 378 THR B C 1
ATOM 7096 O O . THR B 1 377 ? -20.564 72.380 49.136 1.00 48.74 378 THR B O 1
ATOM 7100 N N . ARG B 1 378 ? -22.101 71.633 50.631 1.00 46.43 379 ARG B N 1
ATOM 7101 C CA . ARG B 1 378 ? -21.892 72.695 51.625 1.00 44.03 379 ARG B CA 1
ATOM 7102 C C . ARG B 1 378 ? -20.589 72.574 52.426 1.00 42.02 379 ARG B C 1
ATOM 7103 O O . ARG B 1 378 ? -19.693 73.419 52.313 1.00 40.77 379 ARG B O 1
ATOM 7111 N N . ALA B 1 379 ? -20.500 71.532 53.246 1.00 38.37 380 ALA B N 1
ATOM 7112 C CA . ALA B 1 379 ? -19.324 71.311 54.078 1.00 34.63 380 ALA B CA 1
ATOM 7113 C C . ALA B 1 379 ? -18.549 70.084 53.598 1.00 33.42 380 ALA B C 1
ATOM 7114 O O . ALA B 1 379 ? -19.135 69.167 53.020 1.00 32.75 380 ALA B O 1
ATOM 7116 N N . VAL B 1 380 ? -17.238 70.059 53.828 1.00 31.15 381 VAL B N 1
ATOM 7117 C CA . VAL B 1 380 ? -16.443 68.891 53.439 1.00 28.59 381 VAL B CA 1
ATOM 7118 C C . VAL B 1 380 ? -15.445 68.408 54.489 1.00 26.95 381 VAL B C 1
ATOM 7119 O O . VAL B 1 380 ? -14.691 69.191 55.055 1.00 26.59 381 VAL B O 1
ATOM 7123 N N . SER B 1 381 ? -15.444 67.105 54.740 1.00 26.29 382 SER B N 1
ATOM 7124 C CA . SER B 1 381 ? -14.454 66.506 55.626 1.00 24.91 382 SER B CA 1
ATOM 7125 C C . SER B 1 381 ? -13.385 65.777 54.820 1.00 24.09 382 SER B C 1
ATOM 7126 O O . SER B 1 381 ? -13.665 65.178 53.784 1.00 24.30 382 SER B O 1
ATOM 7129 N N . THR B 1 382 ? -12.156 65.834 55.309 1.00 23.55 383 THR B N 1
ATOM 7130 C CA . THR B 1 382 ? -11.027 65.229 54.628 1.00 21.73 383 THR B CA 1
ATOM 7131 C C . THR B 1 382 ? -10.406 64.175 55.520 1.00 21.15 383 THR B C 1
ATOM 7132 O O . THR B 1 382 ? -9.806 64.516 56.536 1.00 21.81 383 THR B O 1
ATOM 7136 N N . PHE B 1 383 ? -10.526 62.905 55.153 1.00 20.03 384 PHE B N 1
ATOM 7137 C CA . PHE B 1 383 ? -9.888 61.848 55.930 1.00 18.83 384 PHE B CA 1
ATOM 7138 C C . PHE B 1 383 ? -8.619 61.358 55.268 1.00 18.05 384 PHE B C 1
ATOM 7139 O O . PHE B 1 383 ? -8.563 61.222 54.052 1.00 18.06 384 PHE B O 1
ATOM 7147 N N . VAL B 1 384 ? -7.601 61.082 56.072 1.00 17.83 385 VAL B N 1
ATOM 7148 C CA . VAL B 1 384 ? -6.342 60.591 55.535 1.00 17.33 385 VAL B CA 1
ATOM 7149 C C . VAL B 1 384 ? -6.377 59.107 55.267 1.00 17.51 385 VAL B C 1
ATOM 7150 O O . VAL B 1 384 ? -6.828 58.327 56.097 1.00 17.25 385 VAL B O 1
ATOM 7154 N N . ASN B 1 385 ? -5.883 58.736 54.091 1.00 18.62 386 ASN B N 1
ATOM 7155 C CA . ASN B 1 385 ? -5.721 57.345 53.684 1.00 18.75 386 ASN B CA 1
ATOM 7156 C C . ASN B 1 385 ? -4.622 56.645 54.484 1.00 18.89 386 ASN B C 1
ATOM 7157 O O . ASN B 1 385 ? -3.457 57.056 54.450 1.00 18.53 386 ASN B O 1
ATOM 7162 N N . CYS B 1 386 ? -5.006 55.583 55.194 1.00 19.03 387 CYS B N 1
ATOM 7163 C CA . CYS B 1 386 ? -4.105 54.871 56.106 1.00 19.10 387 CYS B CA 1
ATOM 7164 C C . CYS B 1 386 ? -3.575 53.528 55.565 1.00 19.74 387 CYS B C 1
ATOM 7165 O O . CYS B 1 386 ? -2.884 52.791 56.277 1.00 19.54 387 CYS B O 1
ATOM 7168 N N . GLY B 1 387 ? -3.903 53.207 54.316 1.00 19.51 388 GLY B N 1
ATOM 7169 C CA . GLY B 1 387 ? -3.367 52.013 53.681 1.00 20.54 388 GLY B CA 1
ATOM 7170 C C . GLY B 1 387 ? -4.307 50.823 53.663 1.00 19.91 388 GLY B C 1
ATOM 7171 O O . GLY B 1 387 ? -5.413 50.900 54.195 1.00 19.53 388 GLY B O 1
ATOM 7172 N N . LYS B 1 388 ? -3.873 49.728 53.039 1.00 19.41 389 LYS B N 1
ATOM 7173 C CA . LYS B 1 388 ? -4.656 48.489 53.047 1.00 19.86 389 LYS B CA 1
ATOM 7174 C C . LYS B 1 388 ? -4.183 47.479 54.118 1.00 18.05 389 LYS B C 1
ATOM 7175 O O . LYS B 1 388 ? -3.095 47.604 54.687 1.00 17.33 389 LYS B O 1
ATOM 7181 N N . ALA B 1 389 ? -5.003 46.473 54.386 1.00 17.06 390 ALA B N 1
ATOM 7182 C CA . ALA B 1 389 ? -4.622 45.451 55.348 1.00 16.93 390 ALA B CA 1
ATOM 7183 C C . ALA B 1 389 ? -3.242 44.896 55.034 1.00 17.14 390 ALA B C 1
ATOM 7184 O O . ALA B 1 389 ? -2.774 44.960 53.895 1.00 16.34 390 ALA B O 1
ATOM 7186 N N . LEU B 1 390 ? -2.604 44.351 56.067 1.00 18.09 391 LEU B N 1
ATOM 7187 C CA . LEU B 1 390 ? -1.265 43.767 55.966 1.00 18.03 391 LEU B CA 1
ATOM 7188 C C . LEU B 1 390 ? -1.320 42.316 55.494 1.00 18.78 391 LEU B C 1
ATOM 7189 O O . LEU B 1 390 ? -2.291 41.595 55.760 1.00 18.64 391 LEU B O 1
ATOM 7194 N N . PRO B 1 391 ? -0.271 41.876 54.786 1.00 19.24 392 PRO B N 1
ATOM 7195 C CA . PRO B 1 391 ? -0.301 40.480 54.357 1.00 18.54 392 PRO B CA 1
ATOM 7196 C C . PRO B 1 391 ? -0.560 39.577 55.560 1.00 18.70 392 PRO B C 1
ATOM 7197 O O . PRO B 1 391 ? 0.112 39.678 56.591 1.00 18.66 392 PRO B O 1
ATOM 7201 N N . GLU B 1 392 ? -1.561 38.721 55.416 1.00 18.87 393 GLU B N 1
ATOM 7202 C CA . GLU B 1 392 ? -1.925 37.741 56.432 1.00 19.52 393 GLU B CA 1
ATOM 7203 C C . GLU B 1 392 ? -2.868 38.318 57.474 1.00 18.59 393 GLU B C 1
ATOM 7204 O O . GLU B 1 392 ? -3.255 37.626 58.414 1.00 18.69 393 GLU B O 1
ATOM 7210 N N . HIS B 1 393 ? -3.253 39.577 57.287 1.00 18.22 394 HIS B N 1
ATOM 7211 C CA . HIS B 1 393 ? -4.190 40.241 58.186 1.00 17.63 394 HIS B CA 1
ATOM 7212 C C . HIS B 1 393 ? -5.413 40.739 57.427 1.00 17.06 394 HIS B C 1
ATOM 7213 O O . HIS B 1 393 ? -5.336 41.011 56.235 1.00 18.47 394 HIS B O 1
ATOM 7220 N N . GLY B 1 394 ? -6.542 40.841 58.114 1.00 16.13 395 GLY B N 1
ATOM 7221 C CA . GLY B 1 394 ? -7.753 41.349 57.504 1.00 15.37 395 GLY B CA 1
ATOM 7222 C C . GLY B 1 394 ? -8.323 42.556 58.226 1.00 15.83 395 GLY B C 1
ATOM 7223 O O . GLY B 1 394 ? -8.249 42.679 59.448 1.00 15.84 395 GLY B O 1
ATOM 7224 N N . ILE B 1 395 ? -8.891 43.465 57.452 1.00 15.58 396 ILE B N 1
ATOM 7225 C CA . ILE B 1 395 ? -9.578 44.612 58.008 1.00 15.10 396 ILE B CA 1
ATOM 7226 C C . ILE B 1 395 ? -10.962 44.590 57.398 1.00 15.27 396 ILE B C 1
ATOM 7227 O O . ILE B 1 395 ? -11.109 44.535 56.179 1.00 15.16 396 ILE B O 1
ATOM 7232 N N . GLU B 1 396 ? -11.973 44.617 58.251 1.00 15.78 397 GLU B N 1
ATOM 7233 C CA . GLU B 1 396 ? -13.350 44.574 57.809 1.00 16.55 397 GLU B CA 1
ATOM 7234 C C . GLU B 1 396 ? -14.155 45.664 58.525 1.00 16.56 397 GLU B C 1
ATOM 7235 O O . GLU B 1 396 ? -13.924 45.939 59.696 1.00 16.15 397 GLU B O 1
ATOM 7241 N N . ILE B 1 397 ? -15.090 46.288 57.814 1.00 16.94 398 ILE B N 1
ATOM 7242 C CA . ILE B 1 397 ? -15.986 47.279 58.405 1.00 17.86 398 ILE B CA 1
ATOM 7243 C C . ILE B 1 397 ? -17.356 46.664 58.708 1.00 18.72 398 ILE B C 1
ATOM 7244 O O . ILE B 1 397 ? -18.135 46.389 57.796 1.00 19.22 398 ILE B O 1
ATOM 7249 N N . ARG B 1 398 ? -17.662 46.461 59.984 1.00 19.32 399 ARG B N 1
ATOM 7250 C CA . ARG B 1 398 ? -18.949 45.885 60.374 1.00 20.73 399 ARG B CA 1
ATOM 7251 C C . ARG B 1 398 ? -19.808 46.920 61.052 1.00 20.94 399 ARG B C 1
ATOM 7252 O O . ARG B 1 398 ? -19.293 47.881 61.599 1.00 21.02 399 ARG B O 1
ATOM 7260 N N . ASN B 1 399 ? -21.117 46.738 61.030 1.00 23.04 400 ASN B N 1
ATOM 7261 C CA . ASN B 1 399 ? -21.978 47.680 61.722 1.00 25.28 400 ASN B CA 1
ATOM 7262 C C . ASN B 1 399 ? -22.269 47.160 63.103 1.00 27.89 400 ASN B C 1
ATOM 7263 O O . ASN B 1 399 ? -21.693 46.162 63.524 1.00 27.47 400 ASN B O 1
ATOM 7268 N N . GLU B 1 400 ? -23.182 47.819 63.804 1.00 31.05 401 GLU B N 1
ATOM 7269 C CA . GLU B 1 400 ? -23.420 47.498 65.209 1.00 32.65 401 GLU B CA 1
ATOM 7270 C C . GLU B 1 400 ? -24.005 46.096 65.443 1.00 32.74 401 GLU B C 1
ATOM 7271 O O . GLU B 1 400 ? -23.634 45.432 66.413 1.00 34.43 401 GLU B O 1
ATOM 7277 N N . ALA B 1 401 ? -24.903 45.649 64.564 1.00 31.19 402 ALA B N 1
ATOM 7278 C CA . ALA B 1 401 ? -25.437 44.280 64.630 1.00 31.37 402 ALA B CA 1
ATOM 7279 C C . ALA B 1 401 ? -24.361 43.199 64.422 1.00 30.27 402 ALA B C 1
ATOM 7280 O O . ALA B 1 401 ? -24.504 42.070 64.883 1.00 29.76 402 ALA B O 1
ATOM 7282 N N . GLY B 1 402 ? -23.292 43.550 63.715 1.00 29.83 403 GLY B N 1
ATOM 7283 C CA . GLY B 1 402 ? -22.187 42.640 63.495 1.00 27.67 403 GLY B CA 1
ATOM 7284 C C . GLY B 1 402 ? -21.955 42.352 62.024 1.00 27.45 403 GLY B C 1
ATOM 7285 O O . GLY B 1 402 ? -20.999 41.667 61.662 1.00 26.66 403 GLY B O 1
ATOM 7294 N N . PRO B 1 404 ? -20.945 42.747 58.098 1.00 24.60 405 PRO B N 1
ATOM 7295 C CA . PRO B 1 404 ? -19.991 43.484 57.263 1.00 23.22 405 PRO B CA 1
ATOM 7296 C C . PRO B 1 404 ? -20.727 44.408 56.302 1.00 22.06 405 PRO B C 1
ATOM 7297 O O . PRO B 1 404 ? -21.734 43.998 55.717 1.00 21.68 405 PRO B O 1
ATOM 7301 N N . VAL B 1 405 ? -20.227 45.630 56.143 1.00 20.22 406 VAL B N 1
ATOM 7302 C CA . VAL B 1 405 ? -20.907 46.621 55.325 1.00 19.38 406 VAL B CA 1
ATOM 7303 C C . VAL B 1 405 ? -20.125 47.021 54.071 1.00 18.31 406 VAL B C 1
ATOM 7304 O O . VAL B 1 405 ? -18.894 46.958 54.038 1.00 17.60 406 VAL B O 1
ATOM 7308 N N . ALA B 1 406 ? -20.869 47.429 53.044 1.00 18.30 407 ALA B N 1
ATOM 7309 C CA . ALA B 1 406 ? -20.307 47.832 51.760 1.00 18.02 407 ALA B CA 1
ATOM 7310 C C . ALA B 1 406 ? -19.327 48.994 51.889 1.00 18.92 407 ALA B C 1
ATOM 7311 O O . ALA B 1 406 ? -19.390 49.775 52.840 1.00 18.82 407 ALA B O 1
ATOM 7313 N N . GLU B 1 407 ? -18.425 49.113 50.920 1.00 19.23 408 GLU B N 1
ATOM 7314 C CA . GLU B 1 407 ? -17.469 50.215 50.923 1.00 19.51 408 GLU B CA 1
ATOM 7315 C C . GLU B 1 407 ? -18.151 51.571 51.056 1.00 19.96 408 GLU B C 1
ATOM 7316 O O . GLU B 1 407 ? -19.290 51.763 50.622 1.00 19.56 408 GLU B O 1
ATOM 7322 N N . ARG B 1 408 ? -17.442 52.506 51.672 1.00 19.89 409 ARG B N 1
ATOM 7323 C CA . ARG B 1 408 ? -17.952 53.856 51.838 1.00 20.60 409 ARG B CA 1
ATOM 7324 C C . ARG B 1 408 ? -18.934 53.954 52.995 1.00 20.26 409 ARG B C 1
ATOM 7325 O O . ARG B 1 408 ? -19.228 55.054 53.464 1.00 20.87 409 ARG B O 1
ATOM 7333 N N . VAL B 1 409 ? -19.434 52.818 53.471 1.00 19.23 410 VAL B N 1
ATOM 7334 C CA . VAL B 1 409 ? -20.255 52.854 54.679 1.00 18.94 410 VAL B CA 1
ATOM 7335 C C . VAL B 1 409 ? -19.349 52.888 55.888 1.00 17.65 410 VAL B C 1
ATOM 7336 O O . VAL B 1 409 ? -18.375 52.149 55.953 1.00 17.54 410 VAL B O 1
ATOM 7340 N N . VAL B 1 410 ? -19.662 53.763 56.835 1.00 18.41 411 VAL B N 1
ATOM 7341 C CA . VAL B 1 410 ? -18.863 53.902 58.049 1.00 17.82 411 VAL B CA 1
ATOM 7342 C C . VAL B 1 410 ? -19.342 52.881 59.055 1.00 17.17 411 VAL B C 1
ATOM 7343 O O . VAL B 1 410 ? -20.544 52.614 59.168 1.00 16.50 411 VAL B O 1
ATOM 7347 N N . GLY B 1 411 ? -18.391 52.286 59.764 1.00 17.11 412 GLY B N 1
ATOM 7348 C CA . GLY B 1 411 ? -18.708 51.255 60.728 1.00 17.24 412 GLY B CA 1
ATOM 7349 C C . GLY B 1 411 ? -17.537 50.951 61.625 1.00 17.58 412 GLY B C 1
ATOM 7350 O O . GLY B 1 411 ? -16.529 51.654 61.605 1.00 17.22 412 GLY B O 1
ATOM 7351 N N . HIS B 1 412 ? -17.681 49.898 62.422 1.00 18.62 413 HIS B N 1
ATOM 7352 C CA . HIS B 1 412 ? -16.645 49.478 63.350 1.00 17.94 413 HIS B CA 1
ATOM 7353 C C . HIS B 1 412 ? -15.533 48.819 62.562 1.00 16.87 413 HIS B C 1
ATOM 7354 O O . HIS B 1 412 ? -15.777 47.896 61.800 1.00 17.15 413 HIS B O 1
ATOM 7361 N N . ILE B 1 413 ? -14.315 49.322 62.721 1.00 16.48 414 ILE B N 1
ATOM 7362 C CA . ILE B 1 413 ? -13.154 48.714 62.101 1.00 15.32 414 ILE B CA 1
ATOM 7363 C C . ILE B 1 413 ? -12.828 47.460 62.878 1.00 15.65 414 ILE B C 1
ATOM 7364 O O . ILE B 1 413 ? -12.595 47.510 64.085 1.00 15.87 414 ILE B O 1
ATOM 7369 N N . CYS B 1 414 ? -12.836 46.329 62.185 1.00 15.90 415 CYS B N 1
ATOM 7370 C CA . CYS B 1 414 ? -12.616 45.043 62.828 1.00 16.21 415 CYS B CA 1
ATOM 7371 C C . CYS B 1 414 ? -11.386 44.405 62.237 1.00 15.58 415 CYS B C 1
ATOM 7372 O O . CYS B 1 414 ? -11.223 44.424 61.024 1.00 15.60 415 CYS B O 1
ATOM 7375 N N . ILE B 1 415 ? -10.515 43.859 63.086 1.00 15.19 416 ILE B N 1
ATOM 7376 C CA . ILE B 1 415 ? -9.241 43.324 62.609 1.00 15.80 416 ILE B CA 1
ATOM 7377 C C . ILE B 1 415 ? -9.027 41.857 62.950 1.00 16.07 416 ILE B C 1
ATOM 7378 O O . ILE B 1 415 ? -9.467 41.392 63.996 1.00 16.74 416 ILE B O 1
ATOM 7383 N N . SER B 1 416 ? -8.346 41.142 62.053 1.00 15.87 417 SER B N 1
ATOM 7384 C CA . SER B 1 416 ? -7.921 39.763 62.301 1.00 16.57 417 SER B CA 1
ATOM 7385 C C . SER B 1 416 ? -6.477 39.528 61.847 1.00 16.55 417 SER B C 1
ATOM 7386 O O . SER B 1 416 ? -5.896 40.352 61.135 1.00 16.70 417 SER B O 1
ATOM 7389 N N . GLY B 1 417 ? -5.888 38.412 62.261 1.00 16.01 418 GLY B N 1
ATOM 7390 C CA . GLY B 1 417 ? -4.529 38.120 61.844 1.00 16.54 418 GLY B CA 1
ATOM 7391 C C . GLY B 1 417 ? -3.599 37.725 62.968 1.00 16.92 418 GLY B C 1
ATOM 7392 O O . GLY B 1 417 ? -3.966 37.810 64.135 1.00 17.25 418 GLY B O 1
ATOM 7393 N N . PRO B 1 418 ? -2.377 37.299 62.622 1.00 17.28 419 PRO B N 1
ATOM 7394 C CA . PRO B 1 418 ? -1.445 36.760 63.614 1.00 17.39 419 PRO B CA 1
ATOM 7395 C C . PRO B 1 418 ? -1.032 37.789 64.664 1.00 18.40 419 PRO B C 1
ATOM 7396 O O . PRO B 1 418 ? -0.664 37.385 65.760 1.00 19.97 419 PRO B O 1
ATOM 7400 N N . SER B 1 419 ? -1.083 39.081 64.349 1.00 18.14 420 SER B N 1
ATOM 7401 C CA . SER B 1 419 ? -0.624 40.114 65.285 1.00 18.11 420 SER B CA 1
ATOM 7402 C C . SER B 1 419 ? -1.626 40.370 66.392 1.00 17.37 420 SER B C 1
ATOM 7403 O O . SER B 1 419 ? -1.416 41.232 67.224 1.00 17.59 420 SER B O 1
ATOM 7406 N N . LEU B 1 420 ? -2.720 39.625 66.385 1.00 17.41 421 LEU B N 1
ATOM 7407 C CA . LEU B 1 420 ? -3.806 39.836 67.328 1.00 17.66 421 LEU B CA 1
ATOM 7408 C C . LEU B 1 420 ? -3.488 39.312 68.734 1.00 18.51 421 LEU B C 1
ATOM 7409 O O . LEU B 1 420 ? -2.957 38.211 68.897 1.00 18.96 421 LEU B O 1
ATOM 7422 N N . SER B 1 422 ? -4.004 37.953 72.680 1.00 19.10 423 SER B N 1
ATOM 7423 C CA . SER B 1 422 ? -4.679 36.791 73.249 1.00 18.33 423 SER B CA 1
ATOM 7424 C C . SER B 1 422 ? -5.903 37.206 74.034 1.00 19.44 423 SER B C 1
ATOM 7425 O O . SER B 1 422 ? -6.774 36.383 74.320 1.00 19.35 423 SER B O 1
ATOM 7428 N N . GLY B 1 423 ? -5.948 38.488 74.392 1.00 20.25 424 GLY B N 1
ATOM 7429 C CA . GLY B 1 423 ? -7.012 39.051 75.206 1.00 19.86 424 GLY B CA 1
ATOM 7430 C C . GLY B 1 423 ? -6.443 39.953 76.288 1.00 19.60 424 GLY B C 1
ATOM 7431 O O . GLY B 1 423 ? -5.258 40.277 76.276 1.00 18.84 424 GLY B O 1
ATOM 7432 N N . TYR B 1 424 ? -7.286 40.360 77.228 1.00 20.08 425 TYR B N 1
ATOM 7433 C CA . TYR B 1 424 ? -6.833 41.167 78.343 1.00 19.73 425 TYR B CA 1
ATOM 7434 C C . TYR B 1 424 ? -6.518 40.270 79.514 1.00 19.61 425 TYR B C 1
ATOM 7435 O O . TYR B 1 424 ? -7.239 39.320 79.782 1.00 19.77 425 TYR B O 1
ATOM 7444 N N . PHE B 1 425 ? -5.430 40.576 80.206 1.00 20.05 426 PHE B N 1
ATOM 7445 C CA . PHE B 1 425 ? -4.987 39.792 81.353 1.00 20.98 426 PHE B CA 1
ATOM 7446 C C . PHE B 1 425 ? -6.001 39.843 82.497 1.00 22.05 426 PHE B C 1
ATOM 7447 O O . PHE B 1 425 ? -6.463 40.930 82.879 1.00 21.42 426 PHE B O 1
ATOM 7455 N N . GLY B 1 426 ? -6.333 38.667 83.039 1.00 21.83 427 GLY B N 1
ATOM 7456 C CA . GLY B 1 426 ? -7.305 38.539 84.115 1.00 21.50 427 GLY B CA 1
ATOM 7457 C C . GLY B 1 426 ? -8.745 38.524 83.616 1.00 22.27 427 GLY B C 1
ATOM 7458 O O . GLY B 1 426 ? -9.687 38.329 84.403 1.00 22.64 427 GLY B O 1
ATOM 7459 N N . ASP B 1 427 ? -8.905 38.734 82.305 1.00 21.07 428 ASP B N 1
ATOM 7460 C CA . ASP B 1 427 ? -10.206 38.793 81.641 1.00 19.88 428 ASP B CA 1
ATOM 7461 C C . ASP B 1 427 ? -10.354 37.568 80.752 1.00 20.28 428 ASP B C 1
ATOM 7462 O O . ASP B 1 427 ? -9.804 37.518 79.650 1.00 19.87 428 ASP B O 1
ATOM 7467 N N . GLN B 1 428 ? -11.101 36.578 81.228 1.00 20.46 429 GLN B N 1
ATOM 7468 C CA . GLN B 1 428 ? -11.195 35.307 80.522 1.00 20.04 429 GLN B CA 1
ATOM 7469 C C . GLN B 1 428 ? -12.070 35.377 79.268 1.00 20.06 429 GLN B C 1
ATOM 7470 O O . GLN B 1 428 ? -11.697 34.873 78.209 1.00 20.18 429 GLN B O 1
ATOM 7476 N N . VAL B 1 429 ? -13.229 36.008 79.380 1.00 19.45 430 VAL B N 1
ATOM 7477 C CA . VAL B 1 429 ? -14.120 36.109 78.237 1.00 19.76 430 VAL B CA 1
ATOM 7478 C C . VAL B 1 429 ? -13.451 36.793 77.027 1.00 21.11 430 VAL B C 1
ATOM 7479 O O . VAL B 1 429 ? -13.617 36.361 75.880 1.00 21.43 430 VAL B O 1
ATOM 7483 N N . SER B 1 430 ? -12.686 37.851 77.276 1.00 20.86 431 SER B N 1
ATOM 7484 C CA . SER B 1 430 ? -11.985 38.526 76.190 1.00 19.81 431 SER B CA 1
ATOM 7485 C C . SER B 1 430 ? -11.086 37.546 75.454 1.00 19.43 431 SER B C 1
ATOM 7486 O O . SER B 1 430 ? -11.053 37.523 74.233 1.00 19.29 431 SER B O 1
ATOM 7489 N N . GLN B 1 431 ? -10.361 36.736 76.218 1.00 20.02 432 GLN B N 1
ATOM 7490 C CA . GLN B 1 431 ? -9.423 35.763 75.673 1.00 19.83 432 GLN B CA 1
ATOM 7491 C C . GLN B 1 431 ? -10.169 34.646 74.958 1.00 20.54 432 GLN B C 1
ATOM 7492 O O . GLN B 1 431 ? -9.708 34.119 73.934 1.00 20.18 432 GLN B O 1
ATOM 7498 N N . ASP B 1 432 ? -11.327 34.291 75.507 1.00 20.36 433 ASP B N 1
ATOM 7499 C CA . ASP B 1 432 ? -12.122 33.195 74.974 1.00 20.07 433 ASP B CA 1
ATOM 7500 C C . ASP B 1 432 ? -12.752 33.546 73.642 1.00 19.78 433 ASP B C 1
ATOM 7501 O O . ASP B 1 432 ? -12.863 32.690 72.775 1.00 20.03 433 ASP B O 1
ATOM 7506 N N . GLU B 1 433 ? -13.156 34.805 73.483 1.00 20.71 434 GLU B N 1
ATOM 7507 C CA . GLU B 1 433 ? -13.768 35.277 72.241 1.00 20.84 434 GLU B CA 1
ATOM 7508 C C . GLU B 1 433 ? -12.765 35.475 71.097 1.00 19.99 434 GLU B C 1
ATOM 7509 O O . GLU B 1 433 ? -13.091 35.247 69.930 1.00 19.75 434 GLU B O 1
ATOM 7515 N N . ILE B 1 434 ? -11.554 35.914 71.414 1.00 19.62 435 ILE B N 1
ATOM 7516 C CA . ILE B 1 434 ? -10.571 36.111 70.361 1.00 19.89 435 ILE B CA 1
ATOM 7517 C C . ILE B 1 434 ? -10.080 34.749 69.872 1.00 19.90 435 ILE B C 1
ATOM 7518 O O . ILE B 1 434 ? -9.576 34.620 68.749 1.00 19.49 435 ILE B O 1
ATOM 7523 N N . ALA B 1 435 ? -10.247 33.731 70.716 1.00 19.52 436 ALA B N 1
ATOM 7524 C CA . ALA B 1 435 ? -9.966 32.357 70.317 1.00 18.94 436 ALA B CA 1
ATOM 7525 C C . ALA B 1 435 ? -11.085 31.855 69.416 1.00 18.72 436 ALA B C 1
ATOM 7526 O O . ALA B 1 435 ? -10.841 31.261 68.358 1.00 18.26 436 ALA B O 1
ATOM 7528 N N . ALA B 1 436 ? -12.313 32.122 69.841 1.00 17.94 437 ALA B N 1
ATOM 7529 C CA . ALA B 1 436 ? -13.501 31.694 69.120 1.00 18.09 437 ALA B CA 1
ATOM 7530 C C . ALA B 1 436 ? -13.659 32.279 67.704 1.00 18.90 437 ALA B C 1
ATOM 7531 O O . ALA B 1 436 ? -14.181 31.610 66.809 1.00 17.98 437 ALA B O 1
ATOM 7533 N N . THR B 1 437 ? -13.226 33.521 67.497 1.00 18.80 438 THR B N 1
ATOM 7534 C CA . THR B 1 437 ? -13.597 34.231 66.274 1.00 18.60 438 THR B CA 1
ATOM 7535 C C . THR B 1 437 ? -12.405 34.717 65.439 1.00 18.75 438 THR B C 1
ATOM 7536 O O . THR B 1 437 ? -12.516 34.917 64.218 1.00 17.74 438 THR B O 1
ATOM 7540 N N . GLY B 1 438 ? -11.270 34.905 66.100 1.00 18.74 439 GLY B N 1
ATOM 7541 C CA . GLY B 1 438 ? -10.105 35.474 65.448 1.00 18.49 439 GLY B CA 1
ATOM 7542 C C . GLY B 1 438 ? -10.376 36.890 64.968 1.00 18.13 439 GLY B C 1
ATOM 7543 O O . GLY B 1 438 ? -9.667 37.391 64.094 1.00 17.90 439 GLY B O 1
ATOM 7544 N N . TRP B 1 439 ? -11.405 37.522 65.541 1.00 17.83 440 TRP B N 1
ATOM 7545 C CA . TRP B 1 439 ? -11.789 38.894 65.208 1.00 17.61 440 TRP B CA 1
ATOM 7546 C C . TRP B 1 439 ? -11.818 39.838 66.418 1.00 18.23 440 TRP B C 1
ATOM 7547 O O . TRP B 1 439 ? -12.324 39.487 67.494 1.00 19.10 440 TRP B O 1
ATOM 7558 N N . LEU B 1 440 ? -11.288 41.044 66.228 1.00 17.16 441 LEU B N 1
ATOM 7559 C CA . LEU B 1 440 ? -11.357 42.082 67.246 1.00 16.64 441 LEU B CA 1
ATOM 7560 C C . LEU B 1 440 ? -12.069 43.317 66.729 1.00 17.45 441 LEU B C 1
ATOM 7561 O O . LEU B 1 440 ? -11.912 43.710 65.567 1.00 17.28 441 LEU B O 1
ATOM 7566 N N . ASP B 1 441 ? -12.844 43.943 67.604 1.00 17.72 442 ASP B N 1
ATOM 7567 C CA . ASP B 1 441 ? -13.423 45.235 67.302 1.00 16.31 442 ASP B CA 1
ATOM 7568 C C . ASP B 1 441 ? -12.568 46.279 67.994 1.00 15.77 442 ASP B C 1
ATOM 7569 O O . ASP B 1 441 ? -12.541 46.374 69.206 1.00 15.52 442 ASP B O 1
ATOM 7574 N N . THR B 1 442 ? -11.845 47.050 67.206 1.00 16.76 443 THR B N 1
ATOM 7575 C CA . THR B 1 442 ? -10.969 48.081 67.740 1.00 16.80 443 THR B CA 1
ATOM 7576 C C . THR B 1 442 ? -11.715 49.213 68.448 1.00 16.55 443 THR B C 1
ATOM 7577 O O . THR B 1 442 ? -11.101 50.027 69.131 1.00 16.56 443 THR B O 1
ATOM 7581 N N . GLY B 1 443 ? -13.031 49.269 68.275 1.00 16.51 444 GLY B N 1
ATOM 7582 C CA . GLY B 1 443 ? -13.819 50.380 68.772 1.00 16.75 444 GLY B CA 1
ATOM 7583 C C . GLY B 1 443 ? -13.594 51.676 68.006 1.00 17.68 444 GLY B C 1
ATOM 7584 O O . GLY B 1 443 ? -13.910 52.755 68.510 1.00 18.17 444 GLY B O 1
ATOM 7585 N N . ASP B 1 444 ? -13.048 51.571 66.794 1.00 17.57 445 ASP B N 1
ATOM 7586 C CA . ASP B 1 444 ? -12.781 52.728 65.940 1.00 17.09 445 ASP B CA 1
ATOM 7587 C C . ASP B 1 444 ? -13.713 52.741 64.737 1.00 17.16 445 ASP B C 1
ATOM 7588 O O . ASP B 1 444 ? -13.929 51.714 64.107 1.00 17.16 445 ASP B O 1
ATOM 7593 N N . LEU B 1 445 ? -14.259 53.902 64.408 1.00 17.45 446 LEU B N 1
ATOM 7594 C CA . LEU B 1 445 ? -15.118 54.019 63.236 1.00 17.73 446 LEU B CA 1
ATOM 7595 C C . LEU B 1 445 ? -14.280 54.326 62.009 1.00 17.33 446 LEU B C 1
ATOM 7596 O O . LEU B 1 445 ? -13.212 54.902 62.118 1.00 18.65 446 LEU B O 1
ATOM 7601 N N . GLY B 1 446 ? -14.756 53.944 60.839 1.00 16.45 447 GLY B N 1
ATOM 7602 C CA . GLY B 1 446 ? -13.992 54.178 59.637 1.00 16.75 447 GLY B CA 1
ATOM 7603 C C . GLY B 1 446 ? -14.687 53.532 58.466 1.00 17.17 447 GLY B C 1
ATOM 7604 O O . GLY B 1 446 ? -15.790 53.007 58.613 1.00 17.38 447 GLY B O 1
ATOM 7605 N N . TYR B 1 447 ? -14.051 53.566 57.302 1.00 17.11 448 TYR B N 1
ATOM 7606 C CA . TYR B 1 447 ? -14.654 52.991 56.111 1.00 17.76 448 TYR B CA 1
ATOM 7607 C C . TYR B 1 447 ? -13.608 52.511 55.120 1.00 17.28 448 TYR B C 1
ATOM 7608 O O . TYR B 1 447 ? -12.444 52.897 55.189 1.00 16.75 448 TYR B O 1
ATOM 7617 N N . LEU B 1 448 ? -14.030 51.655 54.202 1.00 17.40 449 LEU B N 1
ATOM 7618 C CA . LEU B 1 448 ? -13.129 51.180 53.157 1.00 18.19 449 LEU B CA 1
ATOM 7619 C C . LEU B 1 448 ? -13.456 51.816 51.795 1.00 18.86 449 LEU B C 1
ATOM 7620 O O . LEU B 1 448 ? -14.626 51.997 51.430 1.00 18.65 449 LEU B O 1
ATOM 7625 N N . LEU B 1 449 ? -12.407 52.179 51.063 1.00 18.90 450 LEU B N 1
ATOM 7626 C CA . LEU B 1 449 ? -12.555 52.718 49.723 1.00 19.02 450 LEU B CA 1
ATOM 7627 C C . LEU B 1 449 ? -11.409 52.194 48.888 1.00 19.49 450 LEU B C 1
ATOM 7628 O O . LEU B 1 449 ? -10.265 52.600 49.082 1.00 19.22 450 LEU B O 1
ATOM 7633 N N . ASP B 1 450 ? -11.732 51.286 47.967 1.00 19.82 451 ASP B N 1
ATOM 7634 C CA . ASP B 1 450 ? -10.756 50.677 47.067 1.00 20.10 451 ASP B CA 1
ATOM 7635 C C . ASP B 1 450 ? -9.667 50.012 47.870 1.00 19.62 451 ASP B C 1
ATOM 7636 O O . ASP B 1 450 ? -8.486 50.145 47.565 1.00 19.78 451 ASP B O 1
ATOM 7641 N N . GLY B 1 451 ? -10.085 49.308 48.913 1.00 19.79 452 GLY B N 1
ATOM 7642 C CA . GLY B 1 451 ? -9.177 48.528 49.732 1.00 20.68 452 GLY B CA 1
ATOM 7643 C C . GLY B 1 451 ? -8.433 49.325 50.788 1.00 20.82 452 GLY B C 1
ATOM 7644 O O . GLY B 1 451 ? -7.755 48.744 51.647 1.00 20.89 452 GLY B O 1
ATOM 7645 N N . TYR B 1 452 ? -8.553 50.650 50.723 1.00 20.23 453 TYR B N 1
ATOM 7646 C CA . TYR B 1 452 ? -7.853 51.524 51.656 1.00 19.99 453 TYR B CA 1
ATOM 7647 C C . TYR B 1 452 ? -8.712 51.845 52.881 1.00 18.99 453 TYR B C 1
ATOM 7648 O O . TYR B 1 452 ? -9.925 52.037 52.774 1.00 18.35 453 TYR B O 1
ATOM 7657 N N . LEU B 1 453 ? -8.066 51.869 54.043 1.00 18.60 454 LEU B N 1
ATOM 7658 C CA . LEU B 1 453 ? -8.726 52.188 55.303 1.00 17.70 454 LEU B CA 1
ATOM 7659 C C . LEU B 1 453 ? -8.663 53.679 55.648 1.00 17.92 454 LEU B C 1
ATOM 7660 O O . LEU B 1 453 ? -7.580 54.262 55.772 1.00 18.15 454 LEU B O 1
ATOM 7665 N N . TYR B 1 454 ? -9.835 54.281 55.819 1.00 17.73 455 TYR B N 1
ATOM 7666 C CA . TYR B 1 454 ? -9.937 55.651 56.298 1.00 17.10 455 TYR B CA 1
ATOM 7667 C C . TYR B 1 454 ? -10.489 55.675 57.716 1.00 17.36 455 TYR B C 1
ATOM 7668 O O . TYR B 1 454 ? -11.657 55.361 57.935 1.00 17.72 455 TYR B O 1
ATOM 7677 N N . VAL B 1 455 ? -9.645 56.024 58.682 1.00 16.92 456 VAL B N 1
ATOM 7678 C CA . VAL B 1 455 ? -10.074 56.034 60.075 1.00 17.29 456 VAL B CA 1
ATOM 7679 C C . VAL B 1 455 ? -10.683 57.387 60.419 1.00 17.61 456 VAL B C 1
ATOM 7680 O O . VAL B 1 455 ? -10.136 58.424 60.053 1.00 18.73 456 VAL B O 1
ATOM 7684 N N . THR B 1 456 ? -11.809 57.394 61.121 1.00 17.52 457 THR B N 1
ATOM 7685 C CA . THR B 1 456 ? -12.480 58.661 61.409 1.00 18.36 457 THR B CA 1
ATOM 7686 C C . THR B 1 456 ? -12.562 59.034 62.891 1.00 18.76 457 THR B C 1
ATOM 7687 O O . THR B 1 456 ? -12.837 60.191 63.213 1.00 18.76 457 THR B O 1
ATOM 7691 N N . GLY B 1 457 ? -12.328 58.066 63.779 1.00 18.31 458 GLY B N 1
ATOM 7692 C CA . GLY B 1 457 ? -12.283 58.322 65.210 1.00 18.03 458 GLY B CA 1
ATOM 7693 C C . GLY B 1 457 ? -12.828 57.155 66.004 1.00 17.96 458 GLY B C 1
ATOM 7694 O O . GLY B 1 457 ? -13.285 56.190 65.416 1.00 18.60 458 GLY B O 1
ATOM 7695 N N . ARG B 1 458 ? -12.776 57.239 67.331 1.00 18.89 459 ARG B N 1
ATOM 7696 C CA . ARG B 1 458 ? -13.358 56.220 68.208 1.00 19.63 459 ARG B CA 1
ATOM 7697 C C . ARG B 1 458 ? -14.875 56.369 68.254 1.00 20.66 459 ARG B C 1
ATOM 7698 O O . ARG B 1 458 ? -15.381 57.479 68.118 1.00 21.44 459 ARG B O 1
ATOM 7706 N N . ILE B 1 459 ? -15.604 55.270 68.451 1.00 20.82 460 ILE B N 1
ATOM 7707 C CA . ILE B 1 459 ? -17.059 55.359 68.577 1.00 21.23 460 ILE B CA 1
ATOM 7708 C C . ILE B 1 459 ? -17.400 55.998 69.901 1.00 22.27 460 ILE B C 1
ATOM 7709 O O . ILE B 1 459 ? -18.324 56.801 69.995 1.00 23.34 460 ILE B O 1
ATOM 7714 N N . LYS B 1 460 ? -16.647 55.621 70.929 1.00 23.34 461 LYS B N 1
ATOM 7715 C CA . LYS B 1 460 ? -16.776 56.210 72.264 1.00 24.39 461 LYS B CA 1
ATOM 7716 C C . LYS B 1 460 ? -16.792 57.755 72.262 1.00 23.83 461 LYS B C 1
ATOM 7717 O O . LYS B 1 460 ? -17.415 58.377 73.124 1.00 24.63 461 LYS B O 1
ATOM 7723 N N . ASP B 1 461 ? -16.120 58.355 71.278 1.00 23.35 462 ASP B N 1
ATOM 7724 C CA . ASP B 1 461 ? -16.006 59.808 71.147 1.00 22.36 462 ASP B CA 1
ATOM 7725 C C . ASP B 1 461 ? -17.035 60.426 70.195 1.00 22.46 462 ASP B C 1
ATOM 7726 O O . ASP B 1 461 ? -17.336 61.613 70.304 1.00 23.51 462 ASP B O 1
ATOM 7731 N N . LEU B 1 462 ? -17.580 59.633 69.276 1.00 22.15 463 LEU B N 1
ATOM 7732 C CA . LEU B 1 462 ? -18.608 60.129 68.363 1.00 22.19 463 LEU B CA 1
ATOM 7733 C C . LEU B 1 462 ? -19.728 60.826 69.114 1.00 23.32 463 LEU B C 1
ATOM 7734 O O . LEU B 1 462 ? -20.311 60.257 70.038 1.00 25.14 463 LEU 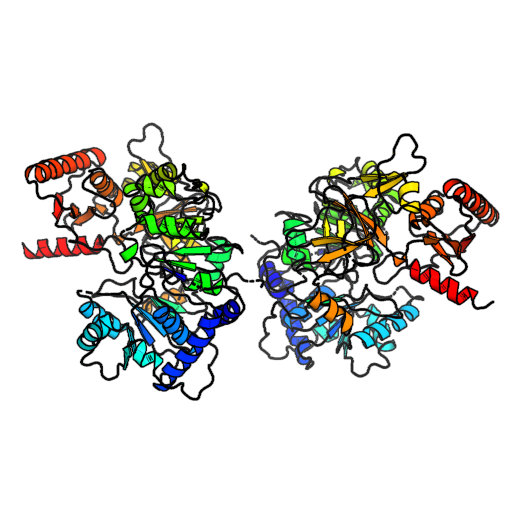B O 1
ATOM 7739 N N . ILE B 1 463 ? -20.026 62.058 68.713 1.00 23.19 464 ILE B N 1
ATOM 7740 C CA . ILE B 1 463 ? -21.156 62.802 69.264 1.00 24.49 464 ILE B CA 1
ATOM 7741 C C . ILE B 1 463 ? -22.474 62.381 68.626 1.00 25.63 464 ILE B C 1
ATOM 7742 O O . ILE B 1 463 ? -22.767 62.724 67.478 1.00 25.87 464 ILE B O 1
ATOM 7747 N N . ILE B 1 464 ? -23.277 61.641 69.378 1.00 26.50 465 ILE B N 1
ATOM 7748 C CA . ILE B 1 464 ? -24.542 61.160 68.845 1.00 27.45 465 ILE B CA 1
ATOM 7749 C C . ILE B 1 464 ? -25.718 61.970 69.379 1.00 27.82 465 ILE B C 1
ATOM 7750 O O . ILE B 1 464 ? -25.929 62.073 70.596 1.00 26.08 465 ILE B O 1
ATOM 7755 N N . ILE B 1 465 ? -26.465 62.556 68.445 1.00 29.26 466 ILE B N 1
ATOM 7756 C CA . ILE B 1 465 ? -27.697 63.274 68.760 1.00 30.74 466 ILE B CA 1
ATOM 7757 C C . ILE B 1 465 ? -28.872 62.757 67.933 1.00 30.89 466 ILE B C 1
ATOM 7758 O O . ILE B 1 465 ? -28.822 61.667 67.361 1.00 30.12 466 ILE B O 1
ATOM 7763 N N . ARG B 1 466 ? -29.932 63.554 67.881 1.00 31.98 467 ARG B N 1
ATOM 7764 C CA . ARG B 1 466 ? -31.114 63.205 67.114 1.00 33.03 467 ARG B CA 1
ATOM 7765 C C . ARG B 1 466 ? -30.787 63.148 65.628 1.00 32.02 467 ARG B C 1
ATOM 7766 O O . ARG B 1 466 ? -30.677 64.181 64.958 1.00 32.00 467 ARG B O 1
ATOM 7774 N N . GLY B 1 467 ? -30.605 61.933 65.126 1.00 30.50 468 GLY B N 1
ATOM 7775 C CA . GLY B 1 467 ? -30.549 61.711 63.695 1.00 30.62 468 GLY B CA 1
ATOM 7776 C C . GLY B 1 467 ? -29.326 62.215 62.949 1.00 30.77 468 GLY B C 1
ATOM 7777 O O . GLY B 1 467 ? -29.307 62.182 61.709 1.00 29.92 468 GLY B O 1
ATOM 7778 N N . ARG B 1 468 ? -28.318 62.696 63.674 1.00 29.36 469 ARG B N 1
ATOM 7779 C CA . ARG B 1 468 ? -26.999 62.875 63.068 1.00 28.16 469 ARG B CA 1
ATOM 7780 C C . ARG B 1 468 ? -25.852 62.727 64.050 1.00 26.93 469 ARG B C 1
ATOM 7781 O O . ARG B 1 468 ? -25.962 63.084 65.214 1.00 27.86 469 ARG B O 1
ATOM 7789 N N . ASN B 1 469 ? -24.763 62.146 63.565 1.00 26.05 470 ASN B N 1
ATOM 7790 C CA . ASN B 1 469 ? -23.552 62.009 64.350 1.00 25.92 470 ASN B CA 1
ATOM 7791 C C . ASN B 1 469 ? -22.603 63.108 63.951 1.00 25.58 470 ASN B C 1
ATOM 7792 O O . ASN B 1 469 ? -22.494 63.421 62.772 1.00 26.51 470 ASN B O 1
ATOM 7797 N N . ILE B 1 470 ? -21.909 63.689 64.921 1.00 24.99 471 ILE B N 1
ATOM 7798 C CA . ILE B 1 470 ? -20.968 64.763 64.631 1.00 24.77 471 ILE B CA 1
ATOM 7799 C C . ILE B 1 470 ? -19.608 64.355 65.159 1.00 24.83 471 ILE B C 1
ATOM 7800 O O . ILE B 1 470 ? -19.501 63.878 66.288 1.00 25.10 471 ILE B O 1
ATOM 7805 N N . TRP B 1 471 ? -18.569 64.518 64.348 1.00 23.54 472 TRP B N 1
ATOM 7806 C CA . TRP B 1 471 ? -17.234 64.135 64.793 1.00 22.81 472 TRP B CA 1
ATOM 7807 C C . TRP B 1 471 ? -16.543 65.234 65.614 1.00 22.98 472 TRP B C 1
ATOM 7808 O O . TRP B 1 471 ? -16.352 66.349 65.141 1.00 22.31 472 TRP B O 1
ATOM 7819 N N . PRO B 1 472 ? -16.158 64.906 66.856 1.00 23.69 473 PRO B N 1
ATOM 7820 C CA . PRO B 1 472 ? -15.677 65.876 67.847 1.00 22.67 473 PRO B CA 1
ATOM 7821 C C . PRO B 1 472 ? -14.566 66.772 67.320 1.00 22.29 473 PRO B C 1
ATOM 7822 O O . PRO B 1 472 ? -14.577 67.969 67.595 1.00 22.17 473 PRO B O 1
ATOM 7826 N N . GLN B 1 473 ? -13.612 66.206 66.591 1.00 22.29 474 GLN B N 1
ATOM 7827 C CA . GLN B 1 473 ? -12.493 66.999 66.090 1.00 22.40 474 GLN B CA 1
ATOM 7828 C C . GLN B 1 473 ? -12.965 68.172 65.217 1.00 22.87 474 GLN B C 1
ATOM 7829 O O . GLN B 1 473 ? -12.371 69.261 65.229 1.00 21.67 474 GLN B O 1
ATOM 7835 N N . ASP B 1 474 ? -14.041 67.929 64.471 1.00 22.96 475 ASP B N 1
ATOM 7836 C CA . ASP B 1 474 ? -14.606 68.906 63.553 1.00 21.92 475 ASP B CA 1
ATOM 7837 C C . ASP B 1 474 ? -15.157 70.142 64.268 1.00 21.55 475 ASP B C 1
ATOM 7838 O O . ASP B 1 474 ? -15.271 71.207 63.674 1.00 21.63 475 ASP B O 1
ATOM 7843 N N . ILE B 1 475 ? -15.503 69.990 65.540 1.00 21.70 476 ILE B N 1
ATOM 7844 C CA . ILE B 1 475 ? -15.940 71.108 66.366 1.00 21.76 476 ILE B CA 1
ATOM 7845 C C . ILE B 1 475 ? -14.726 71.742 67.039 1.00 22.31 476 ILE B C 1
ATOM 7846 O O . ILE B 1 475 ? -14.573 72.968 67.042 1.00 21.65 476 ILE B O 1
ATOM 7851 N N . GLU B 1 476 ? -13.853 70.897 67.583 1.00 22.66 477 GLU B N 1
ATOM 7852 C CA . GLU B 1 476 ? -12.625 71.357 68.226 1.00 22.38 477 GLU B CA 1
ATOM 7853 C C . GLU B 1 476 ? -11.761 72.165 67.259 1.00 22.76 477 GLU B C 1
ATOM 7854 O O . GLU B 1 476 ? -11.070 73.104 67.657 1.00 22.92 477 GLU B O 1
ATOM 7860 N N . TYR B 1 477 ? -11.806 71.793 65.986 1.00 23.01 478 TYR B N 1
ATOM 7861 C CA . TYR B 1 477 ? -11.061 72.498 64.951 1.00 23.51 478 TYR B CA 1
ATOM 7862 C C . TYR B 1 477 ? -11.351 73.991 64.997 1.00 24.13 478 TYR B C 1
ATOM 7863 O O . TYR B 1 477 ? -10.423 74.801 65.026 1.00 25.08 478 TYR B O 1
ATOM 7872 N N . ILE B 1 478 ? -12.636 74.350 65.010 1.00 23.93 479 ILE B N 1
ATOM 7873 C CA . ILE B 1 478 ? -13.060 75.747 65.119 1.00 23.02 479 ILE B CA 1
ATOM 7874 C C . ILE B 1 478 ? -12.368 76.446 66.280 1.00 23.71 479 ILE B C 1
ATOM 7875 O O . ILE B 1 478 ? -11.959 77.600 66.178 1.00 24.35 479 ILE B O 1
ATOM 7880 N N . ALA B 1 479 ? -12.246 75.735 67.392 1.00 24.02 480 ALA B N 1
ATOM 7881 C CA . ALA B 1 479 ? -11.618 76.283 68.578 1.00 23.86 480 ALA B CA 1
ATOM 7882 C C . ALA B 1 479 ? -10.144 76.553 68.313 1.00 24.13 480 ALA B C 1
ATOM 7883 O O . ALA B 1 479 ? -9.638 77.626 68.628 1.00 24.56 480 ALA B O 1
ATOM 7885 N N . GLU B 1 480 ? -9.471 75.575 67.715 1.00 23.61 481 GLU B N 1
ATOM 7886 C CA . GLU B 1 480 ? -8.034 75.641 67.481 1.00 23.72 481 GLU B CA 1
ATOM 7887 C C . GLU B 1 480 ? -7.665 76.695 66.436 1.00 24.14 481 GLU B C 1
ATOM 7888 O O . GLU B 1 480 ? -6.487 76.987 66.215 1.00 24.24 481 GLU B O 1
ATOM 7894 N N . GLN B 1 481 ? -8.680 77.275 65.810 1.00 24.23 482 GLN B N 1
ATOM 7895 C CA . GLN B 1 481 ? -8.465 78.381 64.888 1.00 25.03 482 GLN B CA 1
ATOM 7896 C C . GLN B 1 481 ? -7.975 79.614 65.634 1.00 26.08 482 GLN B C 1
ATOM 7897 O O . GLN B 1 481 ? -7.164 80.383 65.113 1.00 27.97 482 GLN B O 1
ATOM 7903 N N . GLU B 1 482 ? -8.470 79.811 66.850 1.00 25.01 483 GLU B N 1
ATOM 7904 C CA . GLU B 1 482 ? -7.956 80.878 67.686 1.00 24.92 483 GLU B CA 1
ATOM 7905 C C . GLU B 1 482 ? -6.462 80.657 67.897 1.00 25.53 483 GLU B C 1
ATOM 7906 O O . GLU B 1 482 ? -5.979 79.517 67.841 1.00 25.36 483 GLU B O 1
ATOM 7912 N N . PRO B 1 483 ? -5.719 81.752 68.117 1.00 25.67 484 PRO B N 1
ATOM 7913 C CA . PRO B 1 483 ? -4.270 81.710 68.362 1.00 25.54 484 PRO B CA 1
ATOM 7914 C C . PRO B 1 483 ? -3.929 81.077 69.708 1.00 25.49 484 PRO B C 1
ATOM 7915 O O . PRO B 1 483 ? -3.016 80.247 69.790 1.00 25.76 484 PRO B O 1
ATOM 7919 N N . GLU B 1 484 ? -4.663 81.461 70.747 1.00 24.76 485 GLU B N 1
ATOM 7920 C CA . GLU B 1 484 ? -4.483 80.881 72.073 1.00 25.47 485 GLU B CA 1
ATOM 7921 C C . GLU B 1 484 ? -4.540 79.350 72.102 1.00 25.79 485 GLU B C 1
ATOM 7922 O O . GLU B 1 484 ? -3.999 78.717 73.008 1.00 26.01 485 GLU B O 1
ATOM 7928 N N . ILE B 1 485 ? -5.204 78.759 71.118 1.00 25.89 486 ILE B N 1
ATOM 7929 C CA . ILE B 1 485 ? -5.554 77.346 71.187 1.00 25.21 486 ILE B CA 1
ATOM 7930 C C . ILE B 1 485 ? -4.834 76.460 70.157 1.00 25.46 486 ILE B C 1
ATOM 7931 O O . ILE B 1 485 ? -4.641 76.836 68.979 1.00 24.28 486 ILE B O 1
ATOM 7936 N N . HIS B 1 486 ? -4.425 75.286 70.636 1.00 24.98 487 HIS B N 1
ATOM 7937 C CA . HIS B 1 486 ? -3.630 74.352 69.856 1.00 24.89 487 HIS B CA 1
ATOM 7938 C C . HIS B 1 486 ? -4.237 72.977 69.918 1.00 24.98 487 HIS B C 1
ATOM 7939 O O . HIS B 1 486 ? -5.078 72.708 70.767 1.00 24.71 487 HIS B O 1
ATOM 7946 N N . SER B 1 487 ? -3.797 72.102 69.019 1.00 26.24 488 SER B N 1
ATOM 7947 C CA . SER B 1 487 ? -4.256 70.714 69.004 1.00 26.10 488 SER B CA 1
ATOM 7948 C C . SER B 1 487 ? -4.274 70.080 70.398 1.00 24.83 488 SER B C 1
ATOM 7949 O O . SER B 1 487 ? -3.241 69.972 71.057 1.00 24.74 488 SER B O 1
ATOM 7952 N N . GLY B 1 488 ? -5.454 69.661 70.841 1.00 24.54 489 GLY B N 1
ATOM 7953 C CA . GLY B 1 488 ? -5.575 68.929 72.087 1.00 24.76 489 GLY B CA 1
ATOM 7954 C C . GLY B 1 488 ? -5.979 69.803 73.255 1.00 25.43 489 GLY B C 1
ATOM 7955 O O . GLY B 1 488 ? -6.152 69.328 74.382 1.00 26.14 489 GLY B O 1
ATOM 7956 N N . ASP B 1 489 ? -6.134 71.092 72.990 1.00 25.29 490 ASP B N 1
ATOM 7957 C CA . ASP B 1 489 ? -6.536 72.019 74.030 1.00 23.81 490 ASP B CA 1
ATOM 7958 C C . ASP B 1 489 ? -8.049 72.031 74.135 1.00 22.59 490 ASP B C 1
ATOM 7959 O O . ASP B 1 489 ? -8.597 72.359 75.174 1.00 22.90 490 ASP B O 1
ATOM 7964 N N . ALA B 1 490 ? -8.728 71.670 73.056 1.00 22.58 491 ALA B N 1
ATOM 7965 C CA . ALA B 1 490 ? -10.183 71.696 73.059 1.00 22.35 491 ALA B CA 1
ATOM 7966 C C . ALA B 1 490 ? -10.754 70.300 72.911 1.00 21.50 491 ALA B C 1
ATOM 7967 O O . ALA B 1 490 ? -10.244 69.484 72.147 1.00 21.53 491 ALA B O 1
ATOM 7969 N N . ILE B 1 491 ? -11.833 70.054 73.639 1.00 20.93 492 ILE B N 1
ATOM 7970 C CA . ILE B 1 491 ? -12.453 68.749 73.703 1.00 21.32 492 ILE B CA 1
ATOM 7971 C C . ILE B 1 491 ? -13.969 68.884 73.630 1.00 21.39 492 ILE B C 1
ATOM 7972 O O . ILE B 1 491 ? -14.563 69.683 74.345 1.00 21.67 492 ILE B O 1
ATOM 7977 N N . ALA B 1 492 ? -14.596 68.107 72.759 1.00 21.56 493 ALA B N 1
ATOM 7978 C CA . ALA B 1 492 ? -16.039 68.189 72.595 1.00 22.57 493 ALA B CA 1
ATOM 7979 C C . ALA B 1 492 ? -16.717 66.854 72.853 1.00 22.46 493 ALA B C 1
ATOM 7980 O O . ALA B 1 492 ? -16.303 65.822 72.341 1.00 22.98 493 ALA B O 1
ATOM 7982 N N . PHE B 1 493 ? -17.761 66.879 73.663 1.00 22.94 494 PHE B N 1
ATOM 7983 C CA . PHE B 1 493 ? -18.539 65.682 73.904 1.00 24.51 494 PHE B CA 1
ATOM 7984 C C . PHE B 1 493 ? -20.007 66.049 73.953 1.00 25.52 494 PHE B C 1
ATOM 7985 O O . PHE B 1 493 ? -20.367 67.224 73.861 1.00 25.19 494 PHE B O 1
ATOM 7993 N N . VAL B 1 494 ? -20.853 65.037 74.093 1.00 26.99 495 VAL B N 1
ATOM 7994 C CA . VAL B 1 494 ? -22.282 65.267 74.188 1.00 27.09 495 VAL B CA 1
ATOM 7995 C C . VAL B 1 494 ? -22.834 64.682 75.482 1.00 28.40 495 VAL B C 1
ATOM 7996 O O . VAL B 1 494 ? -22.534 63.548 75.856 1.00 28.68 495 VAL B O 1
ATOM 8000 N N . THR B 1 495 ? -23.645 65.491 76.150 1.00 30.28 496 THR B N 1
ATOM 8001 C CA . THR B 1 495 ? -24.210 65.205 77.459 1.00 31.67 496 THR B CA 1
ATOM 8002 C C . THR B 1 495 ? -25.385 64.224 77.389 1.00 33.18 496 THR B C 1
ATOM 8003 O O . THR B 1 495 ? -25.987 64.046 76.334 1.00 32.89 496 THR B O 1
ATOM 8007 N N . ALA B 1 496 ? -25.693 63.572 78.507 1.00 34.90 497 ALA B N 1
ATOM 8008 C CA . ALA B 1 496 ? -26.870 62.698 78.605 1.00 35.53 497 ALA B CA 1
ATOM 8009 C C . ALA B 1 496 ? -28.124 63.335 78.013 1.00 35.25 497 ALA B C 1
ATOM 8010 O O . ALA B 1 496 ? -28.822 62.709 77.216 1.00 33.77 497 ALA B O 1
ATOM 8012 N N . GLN B 1 497 ? -28.405 64.575 78.426 1.00 36.27 498 GLN B N 1
ATOM 8013 C CA . GLN B 1 497 ? -29.532 65.369 77.917 1.00 37.01 498 GLN B CA 1
ATOM 8014 C C . GLN B 1 497 ? -29.295 65.955 76.504 1.00 36.05 498 GLN B C 1
ATOM 8015 O O . GLN B 1 497 ? -29.964 66.912 76.090 1.00 35.30 498 GLN B O 1
ATOM 8021 N N . GLU B 1 498 ? -28.341 65.371 75.779 1.00 35.10 499 GLU B N 1
ATOM 8022 C CA . GLU B 1 498 ? -28.016 65.768 74.413 1.00 33.04 499 GLU B CA 1
ATOM 8023 C C . GLU B 1 498 ? -27.587 67.228 74.269 1.00 33.40 499 GLU B C 1
ATOM 8024 O O . GLU B 1 498 ? -27.909 67.874 73.270 1.00 33.28 499 GLU B O 1
ATOM 8030 N N . LYS B 1 499 ? -26.862 67.746 75.257 1.00 32.89 500 LYS B N 1
ATOM 8031 C CA . LYS B 1 499 ? -26.290 69.089 75.150 1.00 32.02 500 LYS B CA 1
ATOM 8032 C C . LYS B 1 499 ? -24.827 68.960 74.735 1.00 29.39 500 LYS B C 1
ATOM 8033 O O . LYS B 1 499 ? -24.095 68.134 75.275 1.00 29.47 500 LYS B O 1
ATOM 8039 N N . ILE B 1 500 ? -24.400 69.760 73.770 1.00 26.76 501 ILE B N 1
ATOM 8040 C CA . ILE B 1 500 ? -23.030 69.664 73.308 1.00 25.54 501 ILE B CA 1
ATOM 8041 C C . ILE B 1 500 ? -22.144 70.556 74.155 1.00 24.74 501 ILE B C 1
ATOM 8042 O O . ILE B 1 500 ? -22.520 71.680 74.473 1.00 24.84 501 ILE B O 1
ATOM 8047 N N . ILE B 1 501 ? -20.981 70.048 74.548 1.00 24.43 502 ILE B N 1
ATOM 8048 C CA . ILE B 1 501 ? -20.056 70.845 75.350 1.00 24.42 502 ILE B CA 1
ATOM 8049 C C . ILE B 1 501 ? -18.670 70.897 74.733 1.00 23.51 502 ILE B C 1
ATOM 8050 O O . ILE B 1 501 ? -18.139 69.881 74.293 1.00 23.36 502 ILE B O 1
ATOM 8055 N N . LEU B 1 502 ? -18.098 72.097 74.702 1.00 23.20 503 LEU B N 1
ATOM 8056 C CA . LEU B 1 502 ? -16.734 72.295 74.240 1.00 22.71 503 LEU B CA 1
ATOM 8057 C C . LEU B 1 502 ? -15.883 72.786 75.407 1.00 22.69 503 LEU B C 1
ATOM 8058 O O . LEU B 1 502 ? -15.907 73.960 75.763 1.00 22.57 503 LEU B O 1
ATOM 8063 N N . GLN B 1 503 ? -15.148 71.873 76.024 1.00 22.88 504 GLN B N 1
ATOM 8064 C CA . GLN B 1 503 ? -14.236 72.261 77.085 1.00 23.22 504 GLN B CA 1
ATOM 8065 C C . GLN B 1 503 ? -12.877 72.589 76.495 1.00 22.47 504 GLN B C 1
ATOM 8066 O O . GLN B 1 503 ? -12.363 71.859 75.647 1.00 22.11 504 GLN B O 1
ATOM 8072 N N . ILE B 1 504 ? -12.318 73.715 76.927 1.00 22.43 505 ILE B N 1
ATOM 8073 C CA . ILE B 1 504 ? -11.069 74.217 76.370 1.00 22.89 505 ILE B CA 1
ATOM 8074 C C . ILE B 1 504 ? -10.075 74.559 77.463 1.00 22.17 505 ILE B C 1
ATOM 8075 O O . ILE B 1 504 ? -10.247 75.551 78.170 1.00 22.19 505 ILE B O 1
ATOM 8080 N N . GLN B 1 505 ? -9.027 73.761 77.604 1.00 21.32 506 GLN B N 1
ATOM 8081 C CA . GLN B 1 505 ? -7.979 74.173 78.512 1.00 22.05 506 GLN B CA 1
ATOM 8082 C C . GLN B 1 505 ? -7.048 75.174 77.827 1.00 22.05 506 GLN B C 1
ATOM 8083 O O . GLN B 1 505 ? -6.511 74.919 76.757 1.00 23.69 506 GLN B O 1
ATOM 8089 N N . CYS B 1 506 ? -6.886 76.330 78.452 1.00 20.86 507 CYS B N 1
ATOM 8090 C CA . CYS B 1 506 ? -6.169 77.424 77.844 1.00 20.80 507 CYS B CA 1
ATOM 8091 C C . CYS B 1 506 ? -5.682 78.334 78.961 1.00 20.74 507 CYS B C 1
ATOM 8092 O O . CYS B 1 506 ? -6.237 78.299 80.067 1.00 20.50 507 CYS B O 1
ATOM 8095 N N . ARG B 1 507 ? -4.652 79.140 78.695 1.00 20.30 508 ARG B N 1
ATOM 8096 C CA . ARG B 1 507 ? -4.241 80.143 79.681 1.00 21.56 508 ARG B CA 1
ATOM 8097 C C . ARG B 1 507 ? -4.586 81.565 79.209 1.00 22.61 508 ARG B C 1
ATOM 8098 O O . ARG B 1 507 ? -3.823 82.218 78.493 1.00 22.26 508 ARG B O 1
ATOM 8106 N N . ILE B 1 508 ? -5.771 82.017 79.609 1.00 22.11 509 ILE B N 1
ATOM 8107 C CA . ILE B 1 508 ? -6.250 83.347 79.278 1.00 23.28 509 ILE B CA 1
ATOM 8108 C C . ILE B 1 508 ? -6.766 84.016 80.542 1.00 24.00 509 ILE B C 1
ATOM 8109 O O . ILE B 1 508 ? -7.751 83.578 81.122 1.00 24.90 509 ILE B O 1
ATOM 8114 N N . SER B 1 509 ? -6.090 85.066 80.983 1.00 23.90 510 SER B N 1
ATOM 8115 C CA . SER B 1 509 ? -6.462 85.695 82.240 1.00 24.66 510 SER B CA 1
ATOM 8116 C C . SER B 1 509 ? -7.212 86.985 81.965 1.00 26.43 510 SER B C 1
ATOM 8117 O O . SER B 1 509 ? -7.955 87.475 82.819 1.00 26.76 510 SER B O 1
ATOM 8120 N N . ASP B 1 510 ? -7.019 87.511 80.756 1.00 26.83 511 ASP B N 1
ATOM 8121 C CA . ASP B 1 510 ? -7.664 88.739 80.296 1.00 26.23 511 ASP B CA 1
ATOM 8122 C C . ASP B 1 510 ? -9.162 88.521 80.155 1.00 26.80 511 ASP B C 1
ATOM 8123 O O . ASP B 1 510 ? -9.617 87.871 79.221 1.00 26.62 511 ASP B O 1
ATOM 8128 N N . GLU B 1 511 ? -9.927 89.076 81.085 1.00 28.03 512 GLU B N 1
ATOM 8129 C CA . GLU B 1 511 ? -11.340 88.751 81.203 1.00 27.56 512 GLU B CA 1
ATOM 8130 C C . GLU B 1 511 ? -12.147 89.201 80.006 1.00 28.36 512 GLU B C 1
ATOM 8131 O O . GLU B 1 511 ? -13.216 88.661 79.738 1.00 28.27 512 GLU B O 1
ATOM 8137 N N . GLU B 1 512 ? -11.647 90.201 79.290 1.00 28.86 513 GLU B N 1
ATOM 8138 C CA . GLU B 1 512 ? -12.359 90.695 78.123 1.00 29.00 513 GLU B CA 1
ATOM 8139 C C . GLU B 1 512 ? -12.256 89.684 76.980 1.00 29.10 513 GLU B C 1
ATOM 8140 O O . GLU B 1 512 ? -13.257 89.369 76.331 1.00 29.42 513 GLU B O 1
ATOM 8146 N N . ARG B 1 513 ? -11.052 89.164 76.746 1.00 28.06 514 ARG B N 1
ATOM 8147 C CA . ARG B 1 513 ? -10.843 88.170 75.694 1.00 27.82 514 ARG B CA 1
ATOM 8148 C C . ARG B 1 513 ? -11.674 86.910 75.959 1.00 27.41 514 ARG B C 1
ATOM 8149 O O . ARG B 1 513 ? -12.289 86.360 75.048 1.00 27.35 514 ARG B O 1
ATOM 8157 N N . ARG B 1 514 ? -11.695 86.464 77.211 1.00 27.10 515 ARG B N 1
ATOM 8158 C CA . ARG B 1 514 ? -12.467 85.289 77.590 1.00 26.10 515 ARG B CA 1
ATOM 8159 C C . ARG B 1 514 ? -13.893 85.427 77.096 1.00 26.57 515 ARG B C 1
ATOM 8160 O O . ARG B 1 514 ? -14.459 84.491 76.545 1.00 27.12 515 ARG B O 1
ATOM 8168 N N . GLY B 1 515 ? -14.471 86.608 77.282 1.00 27.25 516 GLY B N 1
ATOM 8169 C CA . GLY B 1 515 ? -15.872 86.821 76.968 1.00 27.44 516 GLY B CA 1
ATOM 8170 C C . GLY B 1 515 ? -16.144 86.840 75.481 1.00 27.54 516 GLY B C 1
ATOM 8171 O O . GLY B 1 515 ? -17.076 86.208 74.994 1.00 28.50 516 GLY B O 1
ATOM 8172 N N . GLN B 1 516 ? -15.323 87.580 74.757 1.00 27.51 517 GLN B N 1
ATOM 8173 C CA . GLN B 1 516 ? -15.473 87.676 73.320 1.00 29.41 517 GLN B CA 1
ATOM 8174 C C . GLN B 1 516 ? -15.128 86.346 72.642 1.00 28.80 517 GLN B C 1
ATOM 8175 O O . GLN B 1 516 ? -15.680 86.013 71.592 1.00 28.53 517 GLN B O 1
ATOM 8181 N N . LEU B 1 517 ? -14.239 85.576 73.263 1.00 28.44 518 LEU B N 1
ATOM 8182 C CA . LEU B 1 517 ? -13.828 84.284 72.718 1.00 27.67 518 LEU B CA 1
ATOM 8183 C C . LEU B 1 517 ? -14.915 83.216 72.852 1.00 27.42 518 LEU B C 1
ATOM 8184 O O . LEU B 1 517 ? -15.218 82.494 71.899 1.00 26.59 518 LEU B O 1
ATOM 8189 N N . ILE B 1 518 ? -15.496 83.114 74.041 1.00 27.35 519 ILE B N 1
ATOM 8190 C CA . ILE B 1 518 ? -16.609 82.200 74.255 1.00 27.18 519 ILE B CA 1
ATOM 8191 C C . ILE B 1 518 ? -17.719 82.526 73.279 1.00 27.24 519 ILE B C 1
ATOM 8192 O O . ILE B 1 518 ? -18.193 81.661 72.552 1.00 27.11 519 ILE B O 1
ATOM 8197 N N . HIS B 1 519 ? -18.118 83.791 73.266 1.00 28.22 520 HIS B N 1
ATOM 8198 C CA . HIS B 1 519 ? -19.220 84.241 72.434 1.00 29.30 520 HIS B CA 1
ATOM 8199 C C . HIS B 1 519 ? -18.949 84.027 70.942 1.00 28.51 520 HIS B C 1
ATOM 8200 O O . HIS B 1 519 ? -19.810 83.531 70.212 1.00 27.73 520 HIS B O 1
ATOM 8207 N N . ALA B 1 520 ? -17.752 84.402 70.499 1.00 28.17 521 ALA B N 1
ATOM 8208 C CA . ALA B 1 520 ? -17.358 84.236 69.103 1.00 27.24 521 ALA B CA 1
ATOM 8209 C C . ALA B 1 520 ? -17.416 82.776 68.686 1.00 27.70 521 ALA B C 1
ATOM 8210 O O . ALA B 1 520 ? -18.010 82.430 67.660 1.00 27.38 521 ALA B O 1
ATOM 8212 N N . LEU B 1 521 ? -16.784 81.927 69.491 1.00 27.68 522 LEU B N 1
ATOM 8213 C CA . LEU B 1 521 ? -16.707 80.499 69.225 1.00 26.36 522 LEU B CA 1
ATOM 8214 C C . LEU B 1 521 ? -18.102 79.870 69.202 1.00 25.96 522 LEU B C 1
ATOM 8215 O O . LEU B 1 521 ? -18.414 79.083 68.321 1.00 26.29 522 LEU B O 1
ATOM 8220 N N . ALA B 1 522 ? -18.946 80.225 70.161 1.00 26.31 523 ALA B N 1
ATOM 8221 C CA . ALA B 1 522 ? -20.309 79.711 70.177 1.00 26.30 523 ALA B CA 1
ATOM 8222 C C . ALA B 1 522 ? -21.036 80.059 68.874 1.00 27.70 523 ALA B C 1
ATOM 8223 O O . ALA B 1 522 ? -21.760 79.229 68.309 1.00 27.96 523 ALA B O 1
ATOM 8225 N N . ALA B 1 523 ? -20.833 81.284 68.394 1.00 27.37 524 ALA B N 1
ATOM 8226 C CA . ALA B 1 523 ? -21.486 81.739 67.173 1.00 26.53 524 ALA B CA 1
ATOM 8227 C C . ALA B 1 523 ? -20.997 80.965 65.962 1.00 27.20 524 ALA B C 1
ATOM 8228 O O . ALA B 1 523 ? -21.787 80.582 65.110 1.00 28.26 524 ALA B O 1
ATOM 8230 N N . ARG B 1 524 ? -19.694 80.734 65.874 1.00 26.98 525 ARG B N 1
ATOM 8231 C CA . ARG B 1 524 ? -19.158 80.043 64.708 1.00 26.95 525 ARG B CA 1
ATOM 8232 C C . ARG B 1 524 ? -19.622 78.599 64.670 1.00 27.76 525 ARG B C 1
ATOM 8233 O O . ARG B 1 524 ? -19.880 78.048 63.597 1.00 28.64 525 ARG B O 1
ATOM 8241 N N . ILE B 1 525 ? -19.724 77.981 65.839 1.00 26.39 526 ILE B N 1
ATOM 8242 C CA . ILE B 1 525 ? -20.258 76.634 65.910 1.00 26.19 526 ILE B CA 1
ATOM 8243 C C . ILE B 1 525 ? -21.720 76.623 65.437 1.00 26.94 526 ILE B C 1
ATOM 8244 O O . ILE B 1 525 ? -22.127 75.730 64.692 1.00 27.08 526 ILE B O 1
ATOM 8249 N N . GLN B 1 526 ? -22.495 77.629 65.837 1.00 26.57 527 GLN B N 1
ATOM 8250 C CA . GLN B 1 526 ? -23.897 77.714 65.427 1.00 26.89 527 GLN B CA 1
ATOM 8251 C C . GLN B 1 526 ? -24.049 77.843 63.915 1.00 26.79 527 GLN B C 1
ATOM 8252 O O . GLN B 1 526 ? -25.047 77.404 63.337 1.00 26.05 527 GLN B O 1
ATOM 8258 N N . SER B 1 527 ? -23.053 78.459 63.288 1.00 26.88 528 SER B N 1
ATOM 8259 C CA . SER B 1 527 ? -23.083 78.716 61.856 1.00 27.66 528 SER B CA 1
ATOM 8260 C C . SER B 1 527 ? -22.631 77.492 61.058 1.00 28.70 528 SER B C 1
ATOM 8261 O O . SER B 1 527 ? -23.328 77.058 60.143 1.00 29.06 528 SER B O 1
ATOM 8264 N N . GLU B 1 528 ? -21.481 76.926 61.419 1.00 28.86 529 GLU B N 1
ATOM 8265 C CA . GLU B 1 528 ? -20.932 75.769 60.707 1.00 29.64 529 GLU B CA 1
ATOM 8266 C C . GLU B 1 528 ? -21.681 74.455 60.964 1.00 29.40 529 GLU B C 1
ATOM 8267 O O . GLU B 1 528 ? -21.620 73.532 60.146 1.00 29.72 529 GLU B O 1
ATOM 8273 N N . PHE B 1 529 ? -22.390 74.375 62.087 1.00 28.09 530 PHE B N 1
ATOM 8274 C CA . PHE B 1 529 ? -23.063 73.135 62.460 1.00 28.04 530 PHE B CA 1
ATOM 8275 C C . PHE B 1 529 ? -24.552 73.257 62.771 1.00 28.30 530 PHE B C 1
ATOM 8276 O O . PHE B 1 529 ? -25.258 72.252 62.773 1.00 29.27 530 PHE B O 1
ATOM 8284 N N . GLY B 1 530 ? -25.034 74.466 63.042 1.00 27.93 531 GLY B N 1
ATOM 8285 C CA . GLY B 1 530 ? -26.428 74.642 63.430 1.00 28.76 531 GLY B CA 1
ATOM 8286 C C . GLY B 1 530 ? -26.711 74.052 64.804 1.00 27.42 531 GLY B C 1
ATOM 8287 O O . GLY B 1 530 ? -27.834 73.679 65.152 1.00 27.36 531 GLY B O 1
ATOM 8288 N N . VAL B 1 531 ? -25.654 73.986 65.593 1.00 26.65 532 VAL B N 1
ATOM 8289 C CA . VAL B 1 531 ? -25.675 73.353 66.887 1.00 26.67 532 VAL B CA 1
ATOM 8290 C C . VAL B 1 531 ? -25.204 74.402 67.878 1.00 26.32 532 VAL B C 1
ATOM 8291 O O . VAL B 1 531 ? -24.315 75.191 67.558 1.00 26.84 532 VAL B O 1
ATOM 8295 N N . THR B 1 532 ? -25.787 74.461 69.067 1.00 25.16 533 THR B N 1
ATOM 8296 C CA . THR B 1 532 ? -25.216 75.389 70.037 1.00 26.68 533 THR B CA 1
ATOM 8297 C C . THR B 1 532 ? -24.471 74.639 71.140 1.00 26.15 533 THR B C 1
ATOM 8298 O O . THR B 1 532 ? -24.988 73.688 71.738 1.00 26.15 533 THR B O 1
ATOM 8302 N N . ALA B 1 533 ? -23.238 75.070 71.377 1.00 25.75 534 ALA B N 1
ATOM 8303 C CA . ALA B 1 533 ? -22.347 74.390 72.301 1.00 24.94 534 ALA B CA 1
ATOM 8304 C C . ALA B 1 533 ? -21.995 75.263 73.494 1.00 24.47 534 ALA B C 1
ATOM 8305 O O . ALA B 1 533 ? -21.675 76.440 73.349 1.00 24.84 534 ALA B O 1
ATOM 8307 N N . ALA B 1 534 ? -22.058 74.675 74.680 1.00 24.30 535 ALA B N 1
ATOM 8308 C CA . ALA B 1 534 ? -21.585 75.348 75.875 1.00 23.52 535 ALA B CA 1
ATOM 8309 C C . ALA B 1 534 ? -20.068 75.423 75.823 1.00 24.08 535 ALA B C 1
ATOM 8310 O O . ALA B 1 534 ? -19.392 74.395 75.833 1.00 24.99 535 ALA B O 1
ATOM 8312 N N . ILE B 1 535 ? -19.532 76.635 75.761 1.00 23.80 536 ILE B N 1
ATOM 8313 C CA . ILE B 1 535 ? -18.091 76.816 75.755 1.00 23.70 536 ILE B CA 1
ATOM 8314 C C . ILE B 1 535 ? -17.562 76.993 77.172 1.00 25.07 536 ILE B C 1
ATOM 8315 O O . ILE B 1 535 ? -17.844 77.994 77.832 1.00 25.91 536 ILE B O 1
ATOM 8320 N N . ASP B 1 536 ? -16.792 76.008 77.630 1.00 25.48 537 ASP B N 1
ATOM 8321 C CA . ASP B 1 536 ? -16.248 75.981 78.985 1.00 25.11 537 ASP B CA 1
ATOM 8322 C C . ASP B 1 536 ? -14.747 76.250 78.985 1.00 24.54 537 ASP B C 1
ATOM 8323 O O . ASP B 1 536 ? -13.956 75.366 78.634 1.00 24.49 537 ASP B O 1
ATOM 8328 N N . LEU B 1 537 ? -14.342 77.450 79.384 1.00 22.65 538 LEU B N 1
ATOM 8329 C CA . LEU B 1 537 ? -12.916 77.742 79.488 1.00 22.13 538 LEU B CA 1
ATOM 8330 C C . LEU B 1 537 ? -12.270 77.197 80.780 1.00 21.87 538 LEU B C 1
ATOM 8331 O O . LEU B 1 537 ? -12.543 77.696 81.876 1.00 22.14 538 LEU B O 1
ATOM 8336 N N . LEU B 1 538 ? -11.410 76.185 80.648 1.00 20.94 539 LEU B N 1
ATOM 8337 C CA . LEU B 1 538 ? -10.727 75.592 81.809 1.00 21.08 539 LEU B CA 1
ATOM 8338 C C . LEU B 1 538 ? -9.267 76.025 81.952 1.00 20.49 539 LEU B C 1
ATOM 8339 O O . LEU B 1 538 ? -8.658 76.496 80.998 1.00 20.59 539 LEU B O 1
ATOM 8344 N N . PRO B 1 539 ? -8.699 75.865 83.155 1.00 20.57 540 PRO B N 1
ATOM 8345 C CA . PRO B 1 539 ? -7.275 76.151 83.365 1.00 20.64 540 PRO B CA 1
ATOM 8346 C C . PRO B 1 539 ? -6.394 75.203 82.577 1.00 20.94 540 PRO B C 1
ATOM 8347 O O . PRO B 1 539 ? -6.830 74.116 82.194 1.00 20.23 540 PRO B O 1
ATOM 8351 N N . PRO B 1 540 ? -5.149 75.619 82.329 1.00 20.82 541 PRO B N 1
ATOM 8352 C CA . PRO B 1 540 ? -4.212 74.709 81.670 1.00 21.74 541 PRO B CA 1
ATOM 8353 C C . PRO B 1 540 ? -4.120 73.375 82.441 1.00 22.66 541 PRO B C 1
ATOM 8354 O O . PRO B 1 540 ? -4.313 73.345 83.662 1.00 21.01 541 PRO B O 1
ATOM 8358 N N . HIS B 1 541 ? -3.849 72.289 81.717 1.00 23.61 542 HIS B N 1
ATOM 8359 C CA . HIS B 1 541 ? -3.746 70.946 82.300 1.00 24.11 542 HIS B CA 1
ATOM 8360 C C . HIS B 1 541 ? -4.956 70.478 83.112 1.00 24.55 542 HIS B C 1
ATOM 8361 O O . HIS B 1 541 ? -4.806 69.686 84.038 1.00 24.31 542 HIS B O 1
ATOM 8368 N N . SER B 1 542 ? -6.150 70.945 82.748 1.00 25.25 543 SER B N 1
ATOM 8369 C CA . SER B 1 542 ? -7.378 70.555 83.449 1.00 24.80 543 SER B CA 1
ATOM 8370 C C . SER B 1 542 ? -7.883 69.175 83.047 1.00 25.77 543 SER B C 1
ATOM 8371 O O . SER B 1 542 ? -8.410 68.440 83.873 1.00 27.27 543 SER B O 1
ATOM 8374 N N . ILE B 1 543 ? -7.736 68.825 81.779 1.00 25.82 544 ILE B N 1
ATOM 8375 C CA . ILE B 1 543 ? -7.967 67.445 81.370 1.00 27.56 544 ILE B CA 1
ATOM 8376 C C . ILE B 1 543 ? -6.753 66.920 80.598 1.00 27.09 544 ILE B C 1
ATOM 8377 O O . ILE B 1 543 ? -6.508 67.332 79.471 1.00 26.93 544 ILE B O 1
ATOM 8382 N N . PRO B 1 544 ? -5.969 66.024 81.222 1.00 28.17 545 PRO B N 1
ATOM 8383 C CA . PRO B 1 544 ? -4.756 65.546 80.553 1.00 28.19 545 PRO B CA 1
ATOM 8384 C C . PRO B 1 544 ? -5.029 64.332 79.655 1.00 28.26 545 PRO B C 1
ATOM 8385 O O . PRO B 1 544 ? -6.117 63.733 79.681 1.00 28.08 545 PRO B O 1
ATOM 8389 N N . ARG B 1 545 ? -4.034 63.978 78.852 1.00 27.96 546 ARG B N 1
ATOM 8390 C CA . ARG B 1 545 ? -4.189 62.885 77.912 1.00 27.54 546 ARG B CA 1
ATOM 8391 C C . ARG B 1 545 ? -4.269 61.564 78.657 1.00 27.85 546 ARG B C 1
ATOM 8392 O O . ARG B 1 545 ? -3.817 61.451 79.801 1.00 27.90 546 ARG B O 1
ATOM 8400 N N . THR B 1 546 ? -4.860 60.572 78.000 1.00 27.77 547 THR B N 1
ATOM 8401 C CA . THR B 1 546 ? -5.115 59.276 78.606 1.00 27.84 547 THR B CA 1
ATOM 8402 C C . THR B 1 546 ? -3.839 58.445 78.759 1.00 27.89 547 THR B C 1
ATOM 8403 O O . THR B 1 546 ? -2.744 58.892 78.417 1.00 27.50 547 THR B O 1
ATOM 8407 N N . SER B 1 547 ? -3.989 57.231 79.276 1.00 27.91 548 SER B N 1
ATOM 8408 C CA . SER B 1 547 ? -2.853 56.334 79.453 1.00 29.09 548 SER B CA 1
ATOM 8409 C C . SER B 1 547 ? -2.038 56.127 78.160 1.00 28.75 548 SER B C 1
ATOM 8410 O O . SER B 1 547 ? -0.812 55.963 78.204 1.00 28.57 548 SER B O 1
ATOM 8413 N N . SER B 1 548 ? -2.722 56.137 77.017 1.00 28.14 549 SER B N 1
ATOM 8414 C CA . SER B 1 548 ? -2.071 55.935 75.726 1.00 26.05 549 SER B CA 1
ATOM 8415 C C . SER B 1 548 ? -1.772 57.253 75.009 1.00 25.68 549 SER B C 1
ATOM 8416 O O . SER B 1 548 ? -1.305 57.253 73.871 1.00 24.48 549 SER B O 1
ATOM 8419 N N . GLY B 1 549 ? -2.051 58.372 75.676 1.00 26.44 550 GLY B N 1
ATOM 8420 C CA . GLY B 1 549 ? -1.695 59.687 75.168 1.00 25.58 550 GLY B CA 1
ATOM 8421 C C . GLY B 1 549 ? -2.748 60.340 74.292 1.00 25.76 550 GLY B C 1
ATOM 8422 O O . GLY B 1 549 ? -2.450 61.243 73.511 1.00 25.09 550 GLY B O 1
ATOM 8423 N N . LYS B 1 550 ? -3.988 59.884 74.427 1.00 26.40 551 LYS B N 1
ATOM 8424 C CA . LYS B 1 550 ? -5.097 60.392 73.623 1.00 26.28 551 LYS B CA 1
ATOM 8425 C C . LYS B 1 550 ? -5.963 61.375 74.426 1.00 26.91 551 LYS B C 1
ATOM 8426 O O . LYS B 1 550 ? -6.144 61.196 75.632 1.00 27.21 551 LYS B O 1
ATOM 8432 N N . PRO B 1 551 ? -6.502 62.418 73.758 1.00 27.86 552 PRO B N 1
ATOM 8433 C CA . PRO B 1 551 ? -7.422 63.376 74.393 1.00 27.77 552 PRO B CA 1
ATOM 8434 C C . PRO B 1 551 ? -8.572 62.657 75.100 1.00 27.19 552 PRO B C 1
ATOM 8435 O O . PRO B 1 551 ? -9.311 61.913 74.453 1.00 26.53 552 PRO B O 1
ATOM 8439 N N . ALA B 1 552 ? -8.722 62.882 76.402 1.00 26.84 553 ALA B N 1
ATOM 8440 C CA . ALA B 1 552 ? -9.670 62.104 77.193 1.00 27.60 553 ALA B CA 1
ATOM 8441 C C . ALA B 1 552 ? -11.091 62.629 77.086 1.00 27.92 553 ALA B C 1
ATOM 8442 O O . ALA B 1 552 ? -11.661 63.081 78.068 1.00 29.17 553 ALA B O 1
ATOM 8444 N N . ARG B 1 553 ? -11.669 62.557 75.894 1.00 27.56 554 ARG B N 1
ATOM 8445 C CA . ARG B 1 553 ? -13.028 63.030 75.683 1.00 26.66 554 ARG B CA 1
ATOM 8446 C C . ARG B 1 553 ? -14.046 62.248 76.500 1.00 27.90 554 ARG B C 1
ATOM 8447 O O . ARG B 1 553 ? -14.872 62.841 77.184 1.00 28.35 554 ARG B O 1
ATOM 8455 N N . ALA B 1 554 ? -13.992 60.920 76.421 1.00 29.17 555 ALA B N 1
ATOM 8456 C CA . ALA B 1 554 ? -14.948 60.069 77.133 1.00 29.67 555 ALA B CA 1
ATOM 8457 C C . ALA B 1 554 ? -14.843 60.259 78.639 1.00 31.44 555 ALA B C 1
ATOM 8458 O O . ALA B 1 554 ? -15.842 60.184 79.361 1.00 31.59 555 ALA B O 1
ATOM 8460 N N . GLU B 1 555 ? -13.626 60.501 79.109 1.00 31.77 556 GLU B N 1
ATOM 8461 C CA . GLU B 1 555 ? -13.397 60.694 80.529 1.00 33.17 556 GLU B CA 1
ATOM 8462 C C . GLU B 1 555 ? -13.898 62.071 80.964 1.00 33.50 556 GLU B C 1
ATOM 8463 O O . GLU B 1 555 ? -14.396 62.233 82.082 1.00 35.02 556 GLU B O 1
ATOM 8469 N N . ALA B 1 556 ? -13.777 63.055 80.072 1.00 31.55 557 ALA B N 1
ATOM 8470 C CA . ALA B 1 556 ? -14.277 64.405 80.318 1.00 29.51 557 ALA B CA 1
ATOM 8471 C C . ALA B 1 556 ? -15.799 64.420 80.363 1.00 29.10 557 ALA B C 1
ATOM 8472 O O . ALA B 1 556 ? -16.397 65.052 81.225 1.00 29.89 557 ALA B O 1
ATOM 8474 N N . LYS B 1 557 ? -16.415 63.716 79.424 1.00 28.71 558 LYS B N 1
ATOM 8475 C CA . LYS B 1 557 ? -17.864 63.543 79.391 1.00 29.85 558 LYS B CA 1
ATOM 8476 C C . LYS B 1 557 ? -18.429 62.983 80.706 1.00 32.11 558 LYS B C 1
ATOM 8477 O O . LYS B 1 557 ? -19.512 63.373 81.141 1.00 32.70 558 LYS B O 1
ATOM 8483 N N . LYS B 1 558 ? -17.697 62.066 81.329 1.00 32.59 559 LYS B N 1
ATOM 8484 C CA . LYS B 1 558 ? -18.181 61.384 82.524 1.00 34.69 559 LYS B CA 1
ATOM 8485 C C . LYS B 1 558 ? -17.976 62.197 83.803 1.00 35.67 559 LYS B C 1
ATOM 8486 O O . LYS B 1 558 ? -18.690 62.017 84.787 1.00 36.26 559 LYS B O 1
ATOM 8492 N N . ARG B 1 559 ? -16.984 63.076 83.791 1.00 35.07 560 ARG B N 1
ATOM 8493 C CA . ARG B 1 559 ? -16.810 64.022 84.879 1.00 34.87 560 ARG B CA 1
ATOM 8494 C C . ARG B 1 559 ? -17.862 65.099 84.776 1.00 36.03 560 ARG B C 1
ATOM 8495 O O . ARG B 1 559 ? -18.386 65.556 85.791 1.00 38.71 560 ARG B O 1
ATOM 8503 N N . TYR B 1 560 ? -18.151 65.518 83.545 1.00 35.49 561 TYR B N 1
ATOM 8504 C CA . TYR B 1 560 ? -19.151 66.554 83.303 1.00 35.24 561 TYR B CA 1
ATOM 8505 C C . TYR B 1 560 ? -20.523 66.043 83.707 1.00 36.94 561 TYR B C 1
ATOM 8506 O O . TYR B 1 560 ? -21.279 66.733 84.389 1.00 38.21 561 TYR B O 1
ATOM 8515 N N . GLN B 1 561 ? -20.826 64.820 83.290 1.00 36.45 562 GLN B N 1
ATOM 8516 C CA . GLN B 1 561 ? -22.062 64.157 83.666 1.00 38.34 562 GLN B CA 1
ATOM 8517 C C . GLN B 1 561 ? -22.219 64.052 85.181 1.00 41.42 562 GLN B C 1
ATOM 8518 O O . GLN B 1 561 ? -23.287 64.324 85.722 1.00 44.78 562 GLN B O 1
ATOM 8524 N N . LYS B 1 562 ? -21.147 63.644 85.855 1.00 40.80 563 LYS B N 1
ATOM 8525 C CA . LYS B 1 562 ? -21.139 63.488 87.307 1.00 41.23 563 LYS B CA 1
ATOM 8526 C C . LYS B 1 562 ? -21.326 64.812 88.062 1.00 45.00 563 LYS B C 1
ATOM 8527 O O . LYS B 1 562 ? -21.873 64.821 89.162 1.00 47.55 563 LYS B O 1
ATOM 8533 N N . ALA B 1 563 ? -20.872 65.924 87.482 1.00 44.80 564 ALA B N 1
ATOM 8534 C CA . ALA B 1 563 ? -21.018 67.244 88.116 1.00 46.22 564 ALA B CA 1
ATOM 8535 C C . ALA B 1 563 ? -22.425 67.803 87.923 1.00 47.81 564 ALA B C 1
ATOM 8536 O O . ALA B 1 563 ? -22.851 68.718 88.632 1.00 48.38 564 ALA B O 1
ATOM 8538 N N . TYR B 1 564 ? -23.129 67.244 86.944 1.00 47.00 565 TYR B N 1
ATOM 8539 C CA . TYR B 1 564 ? -24.523 67.562 86.688 1.00 48.35 565 TYR B CA 1
ATOM 8540 C C . TYR B 1 564 ? -25.379 66.776 87.672 1.00 51.22 565 TYR B C 1
ATOM 8541 O O . TYR B 1 564 ? -26.301 67.317 88.287 1.00 53.51 565 TYR B O 1
ATOM 8550 N N . ALA B 1 565 ? -25.061 65.493 87.821 1.00 49.88 566 ALA B N 1
ATOM 8551 C CA . ALA B 1 565 ? -25.693 64.650 88.831 1.00 51.51 566 ALA B CA 1
ATOM 8552 C C . ALA B 1 565 ? -25.542 65.272 90.228 1.00 53.81 566 ALA B C 1
ATOM 8553 O O . ALA B 1 565 ? -26.462 65.221 91.049 1.00 54.58 566 ALA B O 1
ATOM 8555 N N . ALA B 1 566 ? -24.375 65.867 90.474 1.00 53.36 567 ALA B N 1
ATOM 8556 C CA . ALA B 1 566 ? -24.062 66.534 91.738 1.00 52.09 567 ALA B CA 1
ATOM 8557 C C . ALA B 1 566 ? -24.957 67.743 92.000 1.00 55.79 567 ALA B C 1
ATOM 8558 O O . ALA B 1 566 ? -25.464 67.919 93.114 1.00 57.66 567 ALA B O 1
ATOM 8560 N N . SER B 1 567 ? -25.148 68.571 90.972 1.00 56.45 568 SER B N 1
ATOM 8561 C CA . SER B 1 567 ? -25.917 69.815 91.100 1.00 57.78 568 SER B CA 1
ATOM 8562 C C . SER B 1 567 ? -27.437 69.617 90.983 1.00 58.61 568 SER B C 1
ATOM 8563 O O . SER B 1 567 ? -28.192 70.592 90.933 1.00 58.09 568 SER B O 1
ATOM 8566 N N . LEU B 1 568 ? -27.873 68.357 90.939 1.00 59.06 569 LEU B N 1
ATOM 8567 C CA . LEU B 1 568 ? -29.296 68.024 90.888 1.00 59.70 569 LEU B CA 1
ATOM 8568 C C . LEU B 1 568 ? -29.887 68.280 89.499 1.00 58.26 569 LEU B C 1
ATOM 8569 O O . LEU B 1 568 ? -29.726 67.470 88.582 1.00 55.19 569 LEU B O 1
#

Organism: Escherichia coli O6:H1 (strain CFT073 / ATCC 700928 / UPEC) (NCBI:txid199310)

CATH classification: 3.40.50.12780 (+1 more: 3.30.300.30)

B-factor: mean 27.11, std 9.94, range [10.46, 92.72]

Foldseek 3Di:
DAQLPDLFLLVLLVVLLPFQAWAEAELQRDTDDTDGSVNLNVLLLQLLQLVCVVVDDAPAEEEEAFFPDPLRLSNLSVCRQNNHAYEYDYDAPPVCLVVVLLLVVVVCVQRVHQEYEYAPVCQVSVCVRCVPVPSYHYHYSVNSSVGDRNPDDGDHDGNARFSYWQFLPDFSVGTWTQTFGRQQLVVSSLCCCPAVPDDPPAEEEEADTCNFLCVSVPSSNCSSVSHHYYYYHNVSCCVLLVRQVNCQVVLHEEYEDEQVSLLVDLVPDDPVSLVRAACQSHQAYEYELFFHDLVSLVSSCVSCVVNPDDLLNYYAYADVQLSGGWFAADHSHRWDKAKALVCCCFQVQFGDHADPPRDDIDIWTFHHAGTVQKDWAFAAPVGHDDARHKHFIKMAGRNHQAIRPDPVRRVVCVPPRMDGPQWIWGDDPRTTTTQGGVLQWADDPNTIDRQVVLVVLVCVDPFAHPLQWAWYAAPVRAIEIEGATDDDPPVVVVVSQVVSQVVCCVVPVHGYHYHYHHPPDQDPGSNRHGPNSVVRVVVRVVVVVD/DADQLPDLFLLRLLVVLLVFQAWFEAELVGDTDDTDRSVNLNVLLCQLLQLVCVVVDDAAAEEEEAFFDDSLRLSNLSSCQQNNYAYEYAYDDLRLLLVVVVCVFRVHQEYEYAPVCQVVVCVSCPVPPSYHYYYSVNSVVGDRHPDDGDHDGQARWSYWQFQVAFRNGTWTQTFGRLQLLVSNQCCCPALVDDPVAEAEEQDTCNFLCVSPQSSNCSSPSHYYYYYHNVSCCVVCVSQVNCQVVLHEEYEDEQVSLLVCLVPPDPVSLVRGACLSYQAYEYEDFFHDLVSLVSSCVSNVSRNDDQLNYYFYADVQLSGGWFADDGSHGWDKAKALQVCCFQPQFGDHADDPRDDIDIFTWHHAGTVQKHWAFAAPVGGDDFRHKHFIKMAGSNHQAIRPDVVRRVVCVVPRMDGPQWIWGDDPRITTTQGGPLAWADDPRTIDHFVVLVVLLCVDPQHDPLQWEWYAAPVGAIEIEGAGDDPPVVCVVCSQVVSQVVCCVSPVHGYRYHYDHHPPFFAGSNRHRPRSVVRVVVRVVVVVVD

InterPro domains:
  IPR000873 AMP-dependent synthetase/ligase domain [PF00501] (48-426)
  IPR040097 Fatty acyl-AMP ligase /fatty acyl-CoA ligase [cd05931] (39-561)
  IPR042099 ANL, N-terminal domain [G3DSA:3.40.50.12780] (3-460)
  IPR045851 AMP-binding enzyme domain superfamily [G3DSA:3.30.300.30] (461-568)

Radius of gyration: 35.94 Å; Cα contacts (8 Å, |Δi|>4): 2345; chains: 2; bounding box: 86×93×105 Å